Protein 4MM2 (pdb70)

B-factor: mean 28.88, std 22.73, range [7.15, 200.65]

Sequence (790 aa):
NGPSSSDMEYYYKSLYPFKHIFNWLNHSPKPSRDMINREFAMAFRSGAYKRYNSFNSVQDFKAQIEKANPDRFEIGAIYNKPPRERDTLLKSELKALEKELVFDIDMDDYDAFRTCCSGAQVCSKCWKFISLAMKITNTALREDFGYKDFIWVFSGRRGAHCWVSDKRARALTDVVQRRNVLDYVNVIRDRNTDKRLALKRPYHPHLARSLEQLKPFFVSSIMLEEQNPWEDDQHAIQTLLPALYDKQLIDSLKKYWLDNPRRSSKEKWNDIDQIATSLFKGPKQDSHIIKLRECKEDLVLMTLYPKLDDVEVVTKQTIHLLKKAPFCIHPATGNVCVPIDESFAPEKAPKLIDLQTEMEKNNDVSSLTALQPFINQFQAYVSSLLKNELGSVKREREDDDEPSSSDMEYYYKSSLYPFKHIFNWLNHSPKPSRRDMINREFAMAFRSGAYKRYNSFNSVQDFKAQIEKANPDRFEIGAIYNKPPRERDTLLKSELKALEKELVFDIDMDDYDAFRTCCSGAQVCSKCWKFISLAMKITNTALREDFGYKDFIWVFSGRRGAHCWVSSDKRARALTDVQRRNVLDYVNVIRDRNTDKRLALKRPYHPHLARSLEQLKPFFVSIMLEEQNPWEDDQHAIQTLLPALYDKQLIDSLKKYWLDNPRRSSKEKWNDIDQIATSLFKGPKQDSHIIKLRECKEDLVLMTLYPKLDVEVTKQTIHLLKAPFCIHPATGNVCVPIDESFAPEKAPKLIDLQTEMEKNNDVSLTALQPFINQFQAYVSSLLKNELGSVKREREDDDE

Structure (mmCIF, N/CA/C/O backbone):
data_4MM2
#
_entry.id   4MM2
#
_cell.length_a   48.370
_cell.length_b   196.040
_cell.length_c   53.960
_cell.angle_alpha   90.00
_cell.angle_beta   114.72
_cell.angle_gamma   90.00
#
_symmetry.space_group_name_H-M   'P 1 21 1'
#
loop_
_entity.id
_entity.type
_entity.pdbx_description
1 polymer 'DNA primase small subunit'
2 non-polymer 'CADMIUM ION'
3 non-polymer 'CITRIC ACID'
4 water water
#
loop_
_atom_site.group_PDB
_atom_site.id
_atom_site.type_symbol
_atom_site.label_atom_id
_atom_site.label_alt_id
_atom_site.label_comp_id
_atom_site.label_asym_id
_atom_site.label_entity_id
_atom_site.label_seq_id
_atom_site.pdbx_PDB_ins_code
_atom_site.Cartn_x
_atom_site.Cartn_y
_atom_site.Cartn_z
_atom_site.occupancy
_atom_site.B_iso_or_equiv
_atom_site.auth_seq_id
_atom_site.auth_comp_id
_atom_site.auth_asym_id
_atom_site.auth_atom_id
_atom_site.pdbx_PDB_model_num
ATOM 1 N N . ASN A 1 13 ? -28.628 -64.823 -7.521 1.00 51.68 8 ASN A N 1
ATOM 2 C CA . ASN A 1 13 ? -29.222 -63.504 -7.849 1.00 62.81 8 ASN A CA 1
ATOM 3 C C . ASN A 1 13 ? -28.832 -62.500 -6.771 1.00 67.43 8 ASN A C 1
ATOM 4 O O . ASN A 1 13 ? -29.254 -62.642 -5.621 1.00 74.18 8 ASN A O 1
ATOM 9 N N . GLY A 1 14 ? -28.028 -61.499 -7.145 1.00 74.50 9 GLY A N 1
ATOM 10 C CA . GLY A 1 14 ? -27.489 -60.505 -6.202 1.00 65.88 9 GLY A CA 1
ATOM 11 C C . GLY A 1 14 ? -28.392 -59.302 -5.960 1.00 67.18 9 GLY A C 1
ATOM 12 O O . GLY A 1 14 ? -29.283 -59.026 -6.776 1.00 75.71 9 GLY A O 1
ATOM 13 N N . PRO A 1 15 ? -28.188 -58.584 -4.831 1.00 44.49 10 PRO A N 1
ATOM 14 C CA . PRO A 1 15 ? -29.046 -57.405 -4.646 1.00 38.75 10 PRO A CA 1
ATOM 15 C C . PRO A 1 15 ? -28.700 -56.290 -5.618 1.00 38.68 10 PRO A C 1
ATOM 16 O O . PRO A 1 15 ? -27.581 -56.214 -6.109 1.00 48.70 10 PRO A O 1
ATOM 20 N N . SER A 1 16 ? -29.660 -55.424 -5.883 1.00 35.77 11 SER A N 1
ATOM 21 C CA . SER A 1 16 ? -29.528 -54.514 -6.997 1.00 39.17 11 SER A CA 1
ATOM 22 C C . SER A 1 16 ? -28.447 -53.465 -6.764 1.00 35.92 11 SER A C 1
ATOM 23 O O . SER A 1 16 ? -28.035 -53.200 -5.630 1.00 32.53 11 SER A O 1
ATOM 26 N N . SER A 1 17 ? -27.986 -52.879 -7.859 1.00 39.71 12 SER A N 1
ATOM 27 C CA . SER A 1 17 ? -27.013 -51.807 -7.797 1.00 43.79 12 SER A CA 1
ATOM 28 C C . SER A 1 17 ? -27.504 -50.656 -6.914 1.00 30.90 12 SER A C 1
ATOM 29 O O . SER A 1 17 ? -26.708 -49.910 -6.354 1.00 28.56 12 SER A O 1
ATOM 32 N N . SER A 1 18 ? -28.818 -50.498 -6.806 1.00 22.46 13 SER A N 1
ATOM 33 C CA . SER A 1 18 ? -29.357 -49.368 -6.105 1.00 20.28 13 SER A CA 1
ATOM 34 C C . SER A 1 18 ? -29.393 -49.697 -4.628 1.00 19.55 13 SER A C 1
ATOM 35 O O . SER A 1 18 ? -29.196 -48.833 -3.810 1.00 19.98 13 SER A O 1
ATOM 38 N N . ASP A 1 19 ? -29.667 -50.950 -4.291 1.00 25.53 14 ASP A N 1
ATOM 39 C CA . ASP A 1 19 ? -29.645 -51.344 -2.891 1.00 21.55 14 ASP A CA 1
ATOM 40 C C . ASP A 1 19 ? -28.221 -51.204 -2.377 1.00 18.77 14 ASP A C 1
ATOM 41 O O . ASP A 1 19 ? -28.012 -50.675 -1.301 1.00 19.42 14 ASP A O 1
ATOM 46 N N . MET A 1 20 ? -27.254 -51.652 -3.157 1.00 18.68 15 MET A N 1
ATOM 47 C CA . MET A 1 20 ? -25.834 -51.543 -2.767 1.00 17.85 15 MET A CA 1
ATOM 48 C C . MET A 1 20 ? -25.428 -50.077 -2.623 1.00 21.66 15 MET A C 1
ATOM 49 O O . MET A 1 20 ? -24.837 -49.696 -1.613 1.00 19.44 15 MET A O 1
ATOM 54 N N . GLU A 1 21 ? -25.775 -49.250 -3.606 1.00 21.94 16 GLU A N 1
ATOM 55 C CA . GLU A 1 21 ? -25.443 -47.811 -3.552 1.00 26.73 16 GLU A CA 1
ATOM 56 C C . GLU A 1 21 ? -25.983 -47.169 -2.273 1.00 23.53 16 GLU A C 1
ATOM 57 O O . GLU A 1 21 ? -25.289 -46.426 -1.591 1.00 29.38 16 GLU A O 1
ATOM 63 N N . TYR A 1 22 ? -27.223 -47.489 -1.940 1.00 20.01 17 TYR A N 1
ATOM 64 C CA . TYR A 1 22 ? -27.874 -46.906 -0.796 1.00 22.90 17 TYR A CA 1
ATOM 65 C C . TYR A 1 22 ? -27.319 -47.439 0.531 1.00 18.38 17 TYR A C 1
ATOM 66 O O . TYR A 1 22 ? -27.284 -46.706 1.530 1.00 18.31 17 TYR A O 1
ATOM 75 N N . TYR A 1 23 ? -26.909 -48.708 0.554 1.00 16.22 18 TYR A N 1
ATOM 76 C CA . TYR A 1 23 ? -26.168 -49.248 1.694 1.00 16.34 18 TYR A CA 1
ATOM 77 C C . TYR A 1 23 ? -24.901 -48.440 1.927 1.00 15.96 18 TYR A C 1
ATOM 78 O O . TYR A 1 23 ? -24.640 -48.032 3.022 1.00 15.11 18 TYR A O 1
ATOM 87 N N . TYR A 1 24 ? -24.107 -48.213 0.894 1.00 15.05 19 TYR A N 1
ATOM 88 C CA . TYR A 1 24 ? -22.891 -47.415 1.072 1.00 16.23 19 TYR A CA 1
ATOM 89 C C . TYR A 1 24 ? -23.199 -45.976 1.544 1.00 16.16 19 TYR A C 1
ATOM 90 O O . TYR A 1 24 ? -22.577 -45.461 2.502 1.00 16.25 19 TYR A O 1
ATOM 99 N N . LYS A 1 25 ? -24.176 -45.341 0.907 1.00 20.21 20 LYS A N 1
ATOM 100 C CA . LYS A 1 25 ? -24.531 -43.956 1.242 1.00 16.30 20 LYS A CA 1
ATOM 101 C C . LYS A 1 25 ? -25.041 -43.789 2.676 1.00 18.37 20 LYS A C 1
ATOM 102 O O . LYS A 1 25 ? -24.803 -42.742 3.293 1.00 20.70 20 LYS A O 1
ATOM 108 N N . SER A 1 26 ? -25.746 -44.798 3.194 1.00 16.28 21 SER A N 1
ATOM 109 C CA . SER A 1 26 ? -26.498 -44.678 4.449 1.00 13.53 21 SER A CA 1
ATOM 110 C C . SER A 1 26 ? -26.010 -45.426 5.681 1.00 14.36 21 SER A C 1
ATOM 111 O O . SER A 1 26 ? -26.168 -44.922 6.789 1.00 16.69 21 SER A O 1
ATOM 114 N N . LEU A 1 27 ? -25.486 -46.643 5.520 1.00 13.37 22 LEU A N 1
ATOM 115 C CA . LEU A 1 27 ? -25.171 -47.509 6.654 1.00 15.86 22 LEU A CA 1
ATOM 116 C C . LEU A 1 27 ? -23.713 -47.974 6.803 1.00 12.41 22 LEU A C 1
ATOM 117 O O . LEU A 1 27 ? -23.273 -48.189 7.918 1.00 11.36 22 LEU A O 1
ATOM 122 N N . TYR A 1 28 ? -22.988 -48.138 5.715 1.00 12.10 23 TYR A N 1
ATOM 123 C CA . TYR A 1 28 ? -21.604 -48.665 5.810 1.00 12.76 23 TYR A CA 1
ATOM 124 C C . TYR A 1 28 ? -20.773 -47.755 6.758 1.00 12.77 23 TYR A C 1
ATOM 125 O O . TYR A 1 28 ? -20.761 -46.537 6.578 1.00 13.85 23 TYR A O 1
ATOM 134 N N . PRO A 1 29 ? -20.134 -48.326 7.814 1.00 11.41 24 PRO A N 1
ATOM 135 C CA . PRO A 1 29 ? -19.494 -47.435 8.766 1.00 13.87 24 PRO A CA 1
ATOM 136 C C . PRO A 1 29 ? -18.077 -46.979 8.307 1.00 15.78 24 PRO A C 1
ATOM 137 O O . PRO A 1 29 ? -17.049 -47.441 8.816 1.00 16.42 24 PRO A O 1
ATOM 141 N N . PHE A 1 30 ? -18.036 -46.069 7.335 1.00 14.96 25 PHE A N 1
ATOM 142 C CA . PHE A 1 30 ? -16.778 -45.622 6.740 1.00 17.07 25 PHE A CA 1
ATOM 143 C C . PHE A 1 30 ? -15.800 -45.009 7.737 1.00 17.90 25 PHE A C 1
ATOM 144 O O . PHE A 1 30 ? -14.597 -45.315 7.699 1.00 11.45 25 PHE A O 1
ATOM 152 N N . LYS A 1 31 ? -16.320 -44.147 8.614 1.00 17.18 26 LYS A N 1
ATOM 153 C CA . LYS A 1 31 ? -15.512 -43.527 9.670 1.00 14.48 26 LYS A CA 1
ATOM 154 C C . LYS A 1 31 ? -14.817 -44.574 10.556 1.00 16.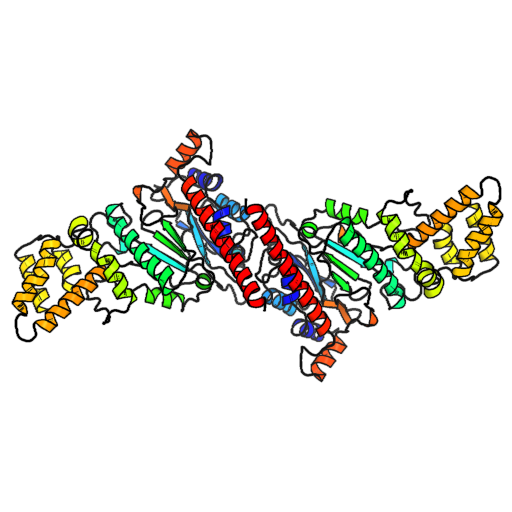44 26 LYS A C 1
ATOM 155 O O . LYS A 1 31 ? -13.616 -44.520 10.765 1.00 12.77 26 LYS A O 1
ATOM 161 N N . HIS A 1 32 ? -15.575 -45.523 11.091 1.00 15.26 27 HIS A N 1
ATOM 162 C CA . HIS A 1 32 ? -15.011 -46.469 12.040 1.00 14.99 27 HIS A CA 1
ATOM 163 C C . HIS A 1 32 ? -14.029 -47.421 11.386 1.00 12.96 27 HIS A C 1
ATOM 164 O O . HIS A 1 32 ? -13.012 -47.733 11.993 1.00 10.40 27 HIS A O 1
ATOM 171 N N . ILE A 1 33 ? -14.292 -47.825 10.132 1.00 12.81 28 ILE A N 1
ATOM 172 C CA . ILE A 1 33 ? -13.382 -48.688 9.384 1.00 15.01 28 ILE A CA 1
ATOM 173 C C . ILE A 1 33 ? -12.103 -47.917 9.041 1.00 11.01 28 ILE A C 1
ATOM 174 O O . ILE A 1 33 ? -10.995 -48.434 9.207 1.00 9.58 28 ILE A O 1
ATOM 179 N N . PHE A 1 34 ? -12.258 -46.683 8.569 1.00 10.91 29 PHE A N 1
ATOM 180 C CA . PHE A 1 34 ? -11.108 -45.820 8.298 1.00 10.58 29 PHE A CA 1
ATOM 181 C C . PHE A 1 34 ? -10.201 -45.717 9.537 1.00 14.45 29 PHE A C 1
ATOM 182 O O . PHE A 1 34 ? -8.992 -45.975 9.438 1.00 14.54 29 PHE A O 1
ATOM 190 N N . ASN A 1 35 ? -10.791 -45.337 10.673 1.00 9.99 30 ASN A N 1
ATOM 191 C CA . ASN A 1 35 ? -10.077 -45.188 11.942 1.00 14.71 30 ASN A CA 1
ATOM 192 C C . ASN A 1 35 ? -9.402 -46.483 12.436 1.00 10.91 30 ASN A C 1
ATOM 193 O O . ASN A 1 35 ? -8.289 -46.467 12.935 1.00 11.26 30 ASN A O 1
ATOM 198 N N . TRP A 1 36 ? -10.104 -47.600 12.266 1.00 10.02 31 TRP A N 1
ATOM 199 C CA . TRP A 1 36 ? -9.602 -48.923 12.543 1.00 12.16 31 TRP A CA 1
ATOM 200 C C . TRP A 1 36 ? -8.333 -49.212 11.767 1.00 8.36 31 TRP A C 1
ATOM 201 O O . TRP A 1 36 ? -7.370 -49.779 12.291 1.00 9.91 31 TRP A O 1
ATOM 212 N N . LEU A 1 37 ? -8.319 -48.839 10.488 1.00 11.65 32 LEU A N 1
ATOM 213 C CA . LEU A 1 37 ? -7.198 -49.135 9.646 1.00 12.13 32 LEU A CA 1
ATOM 214 C C . LEU A 1 37 ? -6.079 -48.085 9.717 1.00 12.46 32 LEU A C 1
ATOM 215 O O . LEU A 1 37 ? -4.909 -48.416 9.551 1.00 11.87 32 LEU A O 1
ATOM 220 N N . ASN A 1 38 ? -6.460 -46.837 9.963 1.00 13.44 33 ASN A N 1
ATOM 221 C CA . ASN A 1 38 ? -5.525 -45.723 10.101 1.00 10.18 33 ASN A CA 1
ATOM 222 C C . ASN A 1 38 ? -4.826 -45.685 11.470 1.00 11.84 33 ASN A C 1
ATOM 223 O O . ASN A 1 38 ? -3.725 -45.104 11.600 1.00 13.43 33 ASN A O 1
ATOM 228 N N . HIS A 1 39 ? -5.474 -46.279 12.480 1.00 11.96 34 HIS A N 1
ATOM 229 C CA . HIS A 1 39 ? -4.996 -46.297 13.879 1.00 14.84 34 HIS A CA 1
ATOM 230 C C . HIS A 1 39 ? -4.959 -44.922 14.546 1.00 20.97 34 HIS A C 1
ATOM 231 O O . HIS A 1 39 ? -4.291 -44.740 15.567 1.00 18.13 34 HIS A O 1
ATOM 238 N N . SER A 1 40 ? -5.729 -43.987 13.991 1.00 16.44 35 SER A N 1
ATOM 239 C CA . SER A 1 40 ? -5.825 -42.617 14.457 1.00 16.36 35 SER A CA 1
ATOM 240 C C . SER A 1 40 ? -6.972 -41.937 13.684 1.00 19.48 35 SER A C 1
ATOM 241 O O . SER A 1 40 ? -7.291 -42.364 12.561 1.00 17.61 35 SER A O 1
ATOM 244 N N . PRO A 1 41 ? -7.575 -40.869 14.252 1.00 15.57 36 PRO A N 1
ATOM 245 C CA . PRO A 1 41 ? -8.571 -40.084 13.526 1.00 19.27 36 PRO A CA 1
ATOM 246 C C . PRO A 1 41 ? -7.960 -39.214 12.441 1.00 19.93 36 PRO A C 1
ATOM 247 O O . PRO A 1 41 ? -8.651 -38.818 11.493 1.00 18.67 36 PRO A O 1
ATOM 251 N N . LYS A 1 42 ? -6.679 -38.891 12.605 1.00 17.61 37 LYS A N 1
ATOM 252 C CA . LYS A 1 42 ? -5.979 -38.018 11.697 1.00 16.48 37 LYS A CA 1
ATOM 253 C C . LYS A 1 42 ? -5.322 -38.819 10.583 1.00 13.04 37 LYS A C 1
ATOM 254 O O . LYS A 1 42 ? -4.438 -39.619 10.835 1.00 14.78 37 LYS A O 1
ATOM 260 N N . PRO A 1 43 ? -5.716 -38.573 9.329 1.00 13.68 38 PRO A N 1
ATOM 261 C CA . PRO A 1 43 ? -5.147 -39.411 8.311 1.00 12.17 38 PRO A CA 1
ATOM 262 C C . PRO A 1 43 ? -3.623 -39.515 8.272 1.00 12.73 38 PRO A C 1
ATOM 263 O O . PRO A 1 43 ? -2.911 -38.489 8.246 1.00 13.46 38 PRO A O 1
ATOM 267 N N . SER A 1 44 ? -3.159 -40.766 8.246 1.00 15.85 39 SER A N 1
ATOM 268 C CA . SER A 1 44 ? -1.739 -41.109 8.216 1.00 14.92 39 SER A CA 1
ATOM 269 C C . SER A 1 44 ? -1.445 -42.074 7.077 1.00 17.56 39 SER A C 1
ATOM 270 O O . SER A 1 44 ? -2.362 -42.548 6.377 1.00 14.14 39 SER A O 1
ATOM 273 N N . ARG A 1 45 ? -0.167 -42.425 6.957 1.00 14.70 40 ARG A N 1
ATOM 274 C CA . ARG A 1 45 ? 0.273 -43.443 6.053 1.00 15.57 40 ARG A CA 1
ATOM 275 C C . ARG A 1 45 ? -0.550 -44.749 6.164 1.00 11.65 40 ARG A C 1
ATOM 276 O O . ARG A 1 45 ? -0.814 -45.398 5.177 1.00 15.56 40 ARG A O 1
ATOM 284 N N . ASP A 1 46 ? -0.964 -45.110 7.356 1.00 10.75 41 ASP A N 1
ATOM 285 C CA . ASP A 1 46 ? -1.710 -46.340 7.570 1.00 11.04 41 ASP A CA 1
ATOM 286 C C . ASP A 1 46 ? -2.993 -46.473 6.753 1.00 9.85 41 ASP A C 1
ATOM 287 O O . ASP A 1 46 ? -3.423 -47.603 6.469 1.00 11.64 41 ASP A O 1
ATOM 292 N N . MET A 1 47 ? -3.616 -45.344 6.373 1.00 12.04 42 MET A N 1
ATOM 293 C CA . MET A 1 47 ? -4.677 -45.369 5.332 1.00 13.22 42 MET A CA 1
ATOM 294 C C . MET A 1 47 ? -4.270 -44.808 3.983 1.00 13.45 42 MET A C 1
ATOM 295 O O . MET A 1 47 ? -4.623 -45.347 2.926 1.00 13.33 42 MET A O 1
ATOM 300 N N . ILE A 1 48 ? -3.527 -43.704 3.987 1.00 12.56 43 ILE A N 1
ATOM 301 C CA . ILE A 1 48 ? -3.164 -43.089 2.711 1.00 13.26 43 ILE A CA 1
ATOM 302 C C . ILE A 1 48 ? -2.338 -44.031 1.847 1.00 12.88 43 ILE A C 1
ATOM 303 O O . ILE A 1 48 ? -2.482 -44.014 0.608 1.00 11.47 43 ILE A O 1
ATOM 308 N N . ASN A 1 49 ? -1.487 -44.867 2.449 1.00 14.02 44 ASN A N 1
ATOM 309 C CA . ASN A 1 49 ? -0.684 -45.834 1.671 1.00 15.01 44 ASN A CA 1
ATOM 310 C C . ASN A 1 49 ? -1.250 -47.255 1.664 1.00 17.72 44 ASN A C 1
ATOM 311 O O . ASN A 1 49 ? -0.538 -48.210 1.332 1.00 16.64 44 ASN A O 1
ATOM 316 N N . ARG A 1 50 ? -2.530 -47.413 2.001 1.00 17.91 45 ARG A N 1
ATOM 317 C CA . ARG A 1 50 ? -3.085 -48.753 2.087 1.00 15.23 45 ARG A CA 1
ATOM 318 C C . ARG A 1 50 ? -3.842 -49.162 0.834 1.00 15.22 45 ARG A C 1
ATOM 319 O O . ARG A 1 50 ? -4.679 -48.421 0.345 1.00 13.55 45 ARG A O 1
ATOM 327 N N . GLU A 1 51 ? -3.579 -50.368 0.353 1.00 14.38 46 GLU A N 1
ATOM 328 C CA . GLU A 1 51 ? -4.256 -50.852 -0.825 1.00 15.85 46 GLU A CA 1
ATOM 329 C C . GLU A 1 51 ? -5.666 -51.296 -0.435 1.00 15.23 46 GLU A C 1
ATOM 330 O O . GLU A 1 51 ? -5.882 -51.896 0.635 1.00 16.81 46 GLU A O 1
ATOM 336 N N . PHE A 1 52 ? -6.618 -50.942 -1.283 1.00 16.98 47 PHE A N 1
ATOM 337 C CA . PHE A 1 52 ? -7.910 -51.585 -1.305 1.00 15.05 47 PHE A CA 1
ATOM 338 C C . PHE A 1 52 ? -8.109 -52.110 -2.711 1.00 14.62 47 PHE A C 1
ATOM 339 O O . PHE A 1 52 ? -7.673 -51.484 -3.683 1.00 23.26 47 PHE A O 1
ATOM 347 N N . ALA A 1 53 ? -8.769 -53.262 -2.782 1.00 15.69 48 ALA A N 1
ATOM 348 C CA . ALA A 1 53 ? -9.219 -53.841 -4.029 1.00 16.60 48 ALA A CA 1
ATOM 349 C C . ALA A 1 53 ? -10.749 -53.831 -4.049 1.00 16.79 48 ALA A C 1
ATOM 350 O O . ALA A 1 53 ? -11.398 -53.932 -3.015 1.00 16.21 48 ALA A O 1
ATOM 352 N N . MET A 1 54 ? -11.315 -53.677 -5.241 1.00 12.86 49 MET A N 1
ATOM 353 C CA . MET A 1 54 ? -12.773 -53.642 -5.422 1.00 18.91 49 MET A CA 1
ATOM 354 C C . MET A 1 54 ? -13.180 -54.694 -6.455 1.00 20.68 49 MET A C 1
ATOM 355 O O . MET A 1 54 ? -12.527 -54.834 -7.495 1.00 18.47 49 MET A O 1
ATOM 360 N N . ALA A 1 55 ? -14.249 -55.423 -6.157 1.00 18.29 50 ALA A N 1
ATOM 361 C CA . ALA A 1 55 ? -14.793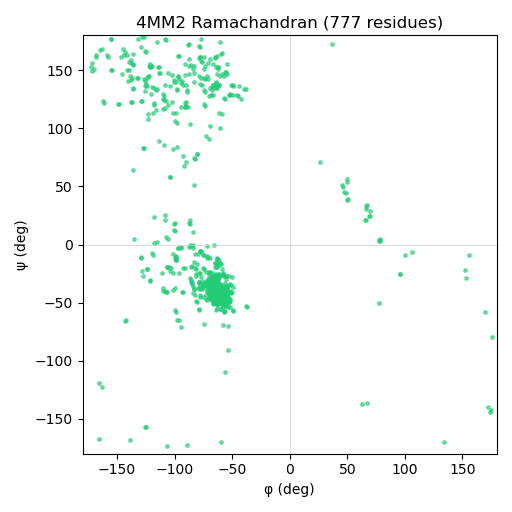 -56.445 -7.034 1.00 24.93 50 ALA A CA 1
ATOM 362 C C . ALA A 1 55 ? -16.197 -56.042 -7.489 1.00 26.22 50 ALA A C 1
ATOM 363 O O . ALA A 1 55 ? -17.027 -55.644 -6.668 1.00 17.77 50 ALA A O 1
ATOM 365 N N . PHE A 1 56 ? -16.463 -56.177 -8.785 1.00 24.00 51 PHE A N 1
ATOM 366 C CA . PHE A 1 56 ? -17.709 -55.690 -9.379 1.00 21.71 51 PHE A CA 1
ATOM 367 C C . PHE A 1 56 ? -18.612 -56.797 -9.922 1.00 21.98 51 PHE A C 1
ATOM 368 O O . PHE A 1 56 ? -18.139 -57.872 -10.296 1.00 22.06 51 PHE A O 1
ATOM 376 N N . ARG A 1 57 ? -19.916 -56.506 -9.928 1.00 30.64 52 ARG A N 1
ATOM 377 C CA . ARG A 1 57 ? -20.963 -57.385 -10.475 1.00 35.43 52 ARG A CA 1
ATOM 378 C C . ARG A 1 57 ? -20.830 -57.402 -11.990 1.00 46.73 52 ARG A C 1
ATOM 379 O O . ARG A 1 57 ? -21.440 -56.593 -12.686 1.00 64.44 52 ARG A O 1
ATOM 387 N N . SER A 1 58 ? -20.054 -58.358 -12.483 1.00 44.47 53 SER A N 1
ATOM 388 C CA . SER A 1 58 ? -19.550 -58.403 -13.867 1.00 40.39 53 SER A CA 1
ATOM 389 C C . SER A 1 58 ? -18.238 -59.177 -13.862 1.00 36.35 53 SER A C 1
ATOM 390 O O . SER A 1 58 ? -17.823 -59.697 -14.888 1.00 44.04 53 SER A O 1
ATOM 393 N N . GLY A 1 59 ? -17.590 -59.257 -12.703 1.00 29.45 54 GLY A N 1
ATOM 394 C CA . GLY A 1 59 ? -16.385 -60.062 -12.549 1.00 31.29 54 GLY A CA 1
ATOM 395 C C . GLY A 1 59 ? -15.129 -59.226 -12.616 1.00 26.78 54 GLY A C 1
ATOM 396 O O . GLY A 1 59 ? -14.035 -59.720 -12.332 1.00 32.59 54 GLY A O 1
ATOM 397 N N . ALA A 1 60 ? -15.270 -57.954 -12.980 1.00 32.83 55 ALA A N 1
ATOM 398 C CA . ALA A 1 60 ? -14.124 -57.051 -12.997 1.00 26.48 55 ALA A CA 1
ATOM 399 C C . ALA A 1 60 ? -13.559 -56.906 -11.587 1.00 25.16 55 ALA A C 1
ATOM 400 O O . ALA A 1 60 ? -14.279 -57.046 -10.595 1.00 24.70 55 ALA A O 1
ATOM 402 N N . TYR A 1 61 ? -12.262 -56.614 -11.533 1.00 23.44 56 TYR A N 1
ATOM 403 C CA . TYR A 1 61 ? -11.488 -56.612 -10.308 1.00 23.11 56 TYR A CA 1
ATOM 404 C C . TYR A 1 61 ? -10.374 -55.580 -10.404 1.00 21.47 56 TYR A C 1
ATOM 405 O O . TYR A 1 61 ? -9.524 -55.683 -11.282 1.00 36.87 56 TYR A O 1
ATOM 414 N N . LYS A 1 62 ? -10.371 -54.615 -9.496 1.00 18.62 57 LYS A N 1
ATOM 415 C CA . LYS A 1 62 ? -9.524 -53.435 -9.579 1.00 21.76 57 LYS A CA 1
ATOM 416 C C . LYS A 1 62 ? -8.659 -53.328 -8.332 1.00 21.09 57 LYS A C 1
ATOM 417 O O . LYS A 1 62 ? -9.186 -53.037 -7.271 1.00 16.30 57 LYS A O 1
ATOM 423 N N . ARG A 1 63 ? -7.355 -53.582 -8.462 1.00 21.55 58 ARG A N 1
ATOM 424 C CA . ARG A 1 63 ? -6.388 -53.441 -7.358 1.00 18.61 58 ARG A CA 1
ATOM 425 C C . ARG A 1 63 ? -5.814 -52.035 -7.256 1.00 17.65 58 ARG A C 1
ATOM 426 O O . ARG A 1 63 ? -6.039 -51.182 -8.104 1.00 18.90 58 ARG A O 1
ATOM 434 N N . TYR A 1 64 ? -5.078 -51.788 -6.183 1.00 20.23 59 TYR A N 1
ATOM 435 C CA . TYR A 1 64 ? -4.253 -50.600 -6.091 1.00 21.03 59 TYR A CA 1
ATOM 436 C C . TYR A 1 64 ? -5.049 -49.303 -6.029 1.00 21.41 59 TYR A C 1
ATOM 437 O O . TYR A 1 64 ? -4.594 -48.246 -6.509 1.00 20.96 59 TYR A O 1
ATOM 446 N N . ASN A 1 65 ? -6.222 -49.377 -5.390 1.00 15.98 60 ASN A N 1
ATOM 447 C CA . ASN A 1 65 ? -6.965 -48.192 -5.033 1.00 16.76 60 ASN A CA 1
ATOM 448 C C . ASN A 1 65 ? -6.442 -47.767 -3.685 1.00 15.20 60 ASN A C 1
ATOM 449 O O . ASN A 1 65 ? -5.935 -48.596 -2.944 1.00 15.30 60 ASN A O 1
ATOM 454 N N . SER A 1 66 ? -6.539 -46.484 -3.373 1.00 18.19 61 SER A N 1
ATOM 455 C CA . SER A 1 66 ? -6.213 -46.026 -2.013 1.00 13.41 61 SER A CA 1
ATOM 456 C C . SER A 1 66 ? -6.954 -44.736 -1.699 1.00 16.27 61 SER A C 1
ATOM 457 O O . SER A 1 66 ? -7.272 -43.961 -2.600 1.00 20.52 61 SER A O 1
ATOM 460 N N . PHE A 1 67 ? -7.263 -44.544 -0.414 1.00 15.35 62 PHE A N 1
ATOM 461 C CA . PHE A 1 67 ? -8.135 -43.448 0.027 1.00 16.50 62 PHE A CA 1
ATOM 462 C C . PHE A 1 67 ? -7.438 -42.604 1.094 1.00 19.55 62 PHE A C 1
ATOM 463 O O . PHE A 1 67 ? -6.780 -43.159 1.984 1.00 18.62 62 PHE A O 1
ATOM 471 N N . ASN A 1 68 ? -7.633 -41.282 1.020 1.00 22.07 63 ASN A N 1
ATOM 472 C CA . ASN A 1 68 ? -6.929 -40.288 1.855 1.00 18.69 63 ASN A CA 1
ATOM 473 C C . ASN A 1 68 ? -7.600 -39.904 3.164 1.00 18.98 63 ASN A C 1
ATOM 474 O O . ASN A 1 68 ? -6.963 -39.354 4.045 1.00 15.58 63 ASN A O 1
ATOM 479 N N . SER A 1 69 ? -8.900 -40.148 3.261 1.00 17.26 64 SER A N 1
ATOM 480 C CA . SER A 1 69 ? -9.706 -39.627 4.362 1.00 14.88 64 SER A CA 1
ATOM 481 C C . SER A 1 69 ? -11.014 -40.371 4.396 1.00 15.13 64 SER A C 1
ATOM 482 O O . SER A 1 69 ? -11.340 -41.072 3.449 1.00 11.84 64 SER A O 1
ATOM 485 N N . VAL A 1 70 ? -11.772 -40.218 5.475 1.00 12.24 65 VAL A N 1
ATOM 486 C CA . VAL A 1 70 ? -13.106 -40.850 5.530 1.00 15.14 65 VAL A CA 1
ATOM 487 C C . VAL A 1 70 ? -13.956 -40.420 4.314 1.00 16.51 65 VAL A C 1
ATOM 488 O O . VAL A 1 70 ? -14.640 -41.231 3.681 1.00 11.99 65 VAL A O 1
ATOM 492 N N . GLN A 1 71 ? -13.881 -39.150 3.943 1.00 20.94 66 GLN A N 1
ATOM 493 C CA . GLN A 1 71 ? -14.763 -38.646 2.897 1.00 17.33 66 GLN A CA 1
ATOM 494 C C . GLN A 1 71 ? -14.329 -39.116 1.533 1.00 15.10 66 GLN A C 1
ATOM 495 O O . GLN A 1 71 ? -15.162 -39.408 0.685 1.00 17.12 66 GLN A O 1
ATOM 501 N N . ASP A 1 72 ? -13.021 -39.251 1.334 1.00 15.48 67 ASP A N 1
ATOM 502 C CA . ASP A 1 72 ? -12.481 -39.806 0.107 1.00 13.00 67 ASP A CA 1
ATOM 503 C C . ASP A 1 72 ? -12.834 -41.316 -0.045 1.00 12.00 67 ASP A C 1
ATOM 504 O O . ASP A 1 72 ? -13.158 -41.802 -1.122 1.00 11.21 67 ASP A O 1
ATOM 509 N N . PHE A 1 73 ? -12.706 -42.037 1.054 1.00 8.63 68 PHE A N 1
ATOM 510 C CA . PHE A 1 73 ? -13.057 -43.453 1.159 1.00 11.37 68 PHE A CA 1
ATOM 511 C C . PHE A 1 73 ? -14.510 -43.604 0.763 1.00 16.72 68 PHE A C 1
ATOM 512 O O . PHE A 1 73 ? -14.837 -44.325 -0.188 1.00 14.80 68 PHE A O 1
ATOM 520 N N . LYS A 1 74 ? -15.388 -42.893 1.461 1.00 19.54 69 LYS A N 1
ATOM 521 C CA . LYS A 1 74 ? -16.805 -43.008 1.193 1.00 18.24 69 LYS A CA 1
ATOM 522 C C . LYS A 1 74 ? -17.104 -42.680 -0.254 1.00 20.32 69 LYS A C 1
ATOM 523 O O . LYS A 1 74 ? -17.771 -43.459 -0.929 1.00 14.82 69 LYS A O 1
ATOM 529 N N . ALA A 1 75 ? -16.560 -41.561 -0.735 1.00 18.49 70 ALA A N 1
ATOM 530 C CA . ALA A 1 75 ? -16.844 -41.080 -2.081 1.00 23.19 70 ALA A CA 1
ATOM 531 C C . ALA A 1 75 ? -16.482 -42.104 -3.128 1.00 21.92 70 ALA A C 1
ATOM 532 O O . ALA A 1 75 ? -17.314 -42.428 -3.962 1.00 19.81 70 ALA A O 1
ATOM 534 N N . GLN A 1 76 ? -15.238 -42.596 -3.112 1.00 19.91 71 GLN A N 1
ATOM 535 C CA . GLN A 1 76 ? -14.791 -43.514 -4.147 1.00 17.61 71 GLN A CA 1
ATOM 536 C C . GLN A 1 76 ? -15.613 -44.805 -4.111 1.00 14.33 71 GLN A C 1
ATOM 537 O O . GLN A 1 76 ? -15.976 -45.329 -5.151 1.00 18.57 71 GLN A O 1
ATOM 543 N N . ILE A 1 77 ? -15.919 -45.314 -2.922 1.00 13.82 72 ILE A N 1
ATOM 544 C CA . ILE A 1 77 ? -16.716 -46.545 -2.819 1.00 14.66 72 ILE A CA 1
ATOM 545 C C . ILE A 1 77 ? -18.158 -46.331 -3.346 1.00 12.84 72 ILE A C 1
ATOM 546 O O . ILE A 1 77 ? -18.698 -47.184 -4.048 1.00 14.90 72 ILE A O 1
ATOM 551 N N . GLU A 1 78 ? -18.765 -45.209 -2.986 1.00 14.12 73 GLU A N 1
ATOM 552 C CA . GLU A 1 78 ? -20.092 -44.852 -3.465 1.00 18.37 73 GLU A CA 1
ATOM 553 C C . GLU A 1 78 ? -20.073 -44.778 -4.981 1.00 22.73 73 GLU A C 1
ATOM 554 O O . GLU A 1 78 ? -20.938 -45.328 -5.641 1.00 23.82 73 GLU A O 1
ATOM 560 N N . LYS A 1 79 ? -19.081 -44.078 -5.505 1.00 23.30 74 LYS A N 1
ATOM 561 C CA . LYS A 1 79 ? -18.965 -43.855 -6.947 1.00 23.70 74 LYS A CA 1
ATOM 562 C C . LYS A 1 79 ? -18.785 -45.164 -7.707 1.00 26.16 74 LYS A C 1
ATOM 563 O O . LYS A 1 79 ? -19.412 -45.371 -8.750 1.00 22.44 74 LYS A O 1
ATOM 569 N N . ALA A 1 80 ? -17.928 -46.042 -7.193 1.00 22.06 75 ALA A N 1
ATOM 570 C CA . ALA A 1 80 ? -17.637 -47.320 -7.843 1.00 18.27 75 ALA A CA 1
ATOM 571 C C . ALA A 1 80 ? -18.747 -48.335 -7.590 1.00 19.95 75 ALA A C 1
ATOM 572 O O . ALA A 1 80 ? -19.027 -49.178 -8.441 1.00 21.88 75 ALA A O 1
ATOM 574 N N . ASN A 1 81 ? -19.358 -48.260 -6.411 1.00 19.79 76 ASN A N 1
ATOM 575 C CA . ASN A 1 81 ? -20.442 -49.160 -6.033 1.00 21.48 76 ASN A CA 1
ATOM 576 C C . ASN A 1 81 ? -20.089 -50.626 -6.268 1.00 21.54 76 ASN A C 1
ATOM 577 O O . ASN A 1 81 ? -20.840 -51.356 -6.931 1.00 20.07 76 ASN A O 1
ATOM 582 N N . PRO A 1 82 ? -18.949 -51.080 -5.716 1.00 17.76 77 PRO A N 1
ATOM 583 C CA . PRO A 1 82 ? -18.586 -52.464 -5.934 1.00 19.99 77 PRO A CA 1
ATOM 584 C C . PRO A 1 82 ? -19.448 -53.421 -5.106 1.00 19.90 77 PRO A C 1
ATOM 585 O O . PRO A 1 82 ? -20.082 -53.017 -4.116 1.00 17.88 77 PRO A O 1
ATOM 589 N N . ASP A 1 83 ? -19.454 -54.687 -5.509 1.00 22.44 78 ASP A N 1
ATOM 590 C CA . ASP A 1 83 ? -20.099 -55.740 -4.731 1.00 20.24 78 ASP A CA 1
ATOM 591 C C . ASP A 1 83 ? -19.418 -55.972 -3.400 1.00 18.64 78 ASP A C 1
ATOM 592 O O . ASP A 1 83 ? -20.061 -56.314 -2.399 1.00 18.63 78 ASP A O 1
ATOM 597 N N . ARG A 1 84 ? -18.103 -55.812 -3.400 1.00 17.34 79 ARG A N 1
ATOM 598 C CA . ARG A 1 84 ? -17.313 -55.970 -2.173 1.00 16.88 79 ARG A CA 1
ATOM 599 C C . ARG A 1 84 ? -16.012 -55.227 -2.338 1.00 16.70 79 ARG A C 1
ATOM 600 O O . ARG A 1 84 ? -15.594 -54.929 -3.445 1.00 15.04 79 ARG A O 1
ATOM 608 N N . PHE A 1 85 ? -15.345 -54.933 -1.230 1.00 11.46 80 PHE A N 1
ATOM 609 C CA . PHE A 1 85 ? -13.976 -54.452 -1.353 1.00 14.68 80 PHE A CA 1
ATOM 610 C C . PHE A 1 85 ? -13.088 -55.105 -0.307 1.00 17.21 80 PHE A C 1
ATOM 611 O O . PHE A 1 85 ? -13.571 -55.625 0.722 1.00 18.12 80 PHE A O 1
ATOM 619 N N . GLU A 1 86 ? -11.804 -55.133 -0.628 1.00 12.09 81 GLU A N 1
ATOM 620 C CA . GLU A 1 86 ? -10.833 -55.918 0.092 1.00 15.77 81 GLU A CA 1
ATOM 621 C C . GLU A 1 86 ? -9.729 -55.008 0.552 1.00 13.85 81 GLU A C 1
ATOM 622 O O . GLU A 1 86 ? -9.341 -54.082 -0.124 1.00 12.40 81 GLU A O 1
ATOM 628 N N . ILE A 1 87 ? -9.300 -55.230 1.786 1.00 9.29 82 ILE A N 1
ATOM 629 C CA . ILE A 1 87 ? -8.228 -54.497 2.353 1.00 10.85 82 ILE A CA 1
ATOM 630 C C . ILE A 1 87 ? -6.858 -55.208 2.235 1.00 11.09 82 ILE A C 1
ATOM 631 O O . ILE A 1 87 ? -6.738 -56.400 2.505 1.00 12.56 82 ILE A O 1
ATOM 636 N N . GLY A 1 88 ? -5.827 -54.414 1.993 1.00 9.66 83 GLY A N 1
ATOM 637 C CA . GLY A 1 88 ? -4.486 -54.905 1.785 1.00 11.57 83 GLY A CA 1
ATOM 638 C C . GLY A 1 88 ? -3.489 -54.285 2.717 1.00 14.07 83 GLY A C 1
ATOM 639 O O . GLY A 1 88 ? -3.822 -53.847 3.832 1.00 13.91 83 GLY A O 1
ATOM 640 N N . ALA A 1 89 ? -2.242 -54.318 2.276 1.00 11.99 84 ALA A N 1
ATOM 641 C CA . ALA A 1 89 ? -1.122 -53.816 3.035 1.00 13.94 84 ALA A CA 1
ATOM 642 C C . ALA A 1 89 ? -1.021 -52.287 2.988 1.00 11.42 84 ALA A C 1
ATOM 643 O O . ALA A 1 89 ? -1.594 -51.619 2.096 1.00 14.90 84 ALA A O 1
ATOM 645 N N . ILE A 1 90 ? -0.281 -51.781 3.962 1.00 12.37 85 ILE A N 1
ATOM 646 C CA . ILE A 1 90 ? 0.217 -50.426 4.072 1.00 10.66 85 ILE A CA 1
ATOM 647 C C . ILE A 1 90 ? 1.598 -50.396 3.398 1.00 14.29 85 ILE A C 1
ATOM 648 O O . ILE A 1 90 ? 2.510 -51.159 3.753 1.00 13.46 85 ILE A O 1
ATOM 653 N N . TYR A 1 91 ? 1.712 -49.534 2.385 1.00 18.23 86 TYR A N 1
ATOM 654 C CA . TYR A 1 91 ? 2.866 -49.454 1.501 1.00 15.72 86 TYR A CA 1
ATOM 655 C C . TYR A 1 91 ? 3.683 -48.195 1.783 1.00 16.05 86 TYR A C 1
ATOM 656 O O . TYR A 1 91 ? 3.306 -47.365 2.610 1.00 15.02 86 TYR A O 1
ATOM 665 N N . ASN A 1 92 ? 4.808 -48.061 1.081 1.00 21.06 87 ASN A N 1
ATOM 666 C CA . ASN A 1 92 ? 5.719 -46.925 1.251 1.00 23.75 87 ASN A CA 1
ATOM 667 C C . ASN A 1 92 ? 5.276 -45.666 0.482 1.00 19.10 87 ASN A C 1
ATOM 668 O O . ASN A 1 92 ? 5.627 -44.539 0.878 1.00 24.77 87 ASN A O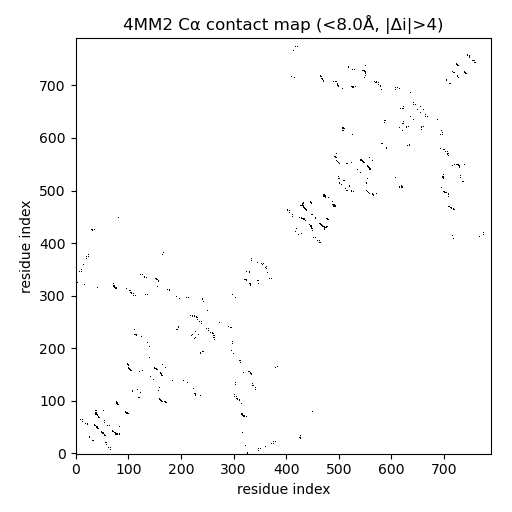 1
ATOM 673 N N . LYS A 1 93 ? 4.535 -45.857 -0.614 1.00 22.84 88 LYS A N 1
ATOM 674 C CA . LYS A 1 93 ? 3.855 -44.769 -1.318 1.00 21.01 88 LYS A CA 1
ATOM 675 C C . LYS A 1 93 ? 2.373 -45.134 -1.529 1.00 19.39 88 LYS A C 1
ATOM 676 O O . LYS A 1 93 ? 1.965 -46.283 -1.249 1.00 18.90 88 LYS A O 1
ATOM 682 N N . PRO A 1 94 ? 1.554 -44.160 -1.970 1.00 18.54 89 PRO A N 1
ATOM 683 C CA . PRO A 1 94 ? 0.145 -44.479 -2.182 1.00 19.89 89 PRO A CA 1
ATOM 684 C C . PRO A 1 94 ? -0.069 -45.477 -3.324 1.00 24.90 89 PRO A C 1
ATOM 685 O O . PRO A 1 94 ? 0.436 -45.272 -4.432 1.00 20.76 89 PRO A O 1
ATOM 689 N N . PRO A 1 95 ? -0.820 -46.562 -3.065 1.00 21.41 90 PRO A N 1
ATOM 690 C CA . PRO A 1 95 ? -1.066 -47.525 -4.129 1.00 20.61 90 PRO A CA 1
ATOM 691 C C . PRO A 1 95 ? -1.688 -46.949 -5.394 1.00 23.84 90 PRO A C 1
ATOM 692 O O . PRO A 1 95 ? -1.332 -47.389 -6.473 1.00 18.71 90 PRO A O 1
ATOM 696 N N . ARG A 1 96 ? -2.577 -45.962 -5.275 1.00 21.66 91 ARG A N 1
ATOM 697 C CA . ARG A 1 96 ? -3.174 -45.350 -6.462 1.00 24.17 91 ARG A CA 1
ATOM 698 C C . ARG A 1 96 ? -2.155 -44.615 -7.337 1.00 27.45 91 ARG A C 1
ATOM 699 O O . ARG A 1 96 ? -2.435 -44.352 -8.501 1.00 26.75 91 ARG A O 1
ATOM 707 N N . GLU A 1 97 ? -0.993 -44.273 -6.784 1.00 24.63 92 GLU A N 1
ATOM 708 C CA . GLU A 1 97 ? 0.093 -43.694 -7.590 1.00 26.14 92 GLU A CA 1
ATOM 709 C C . GLU A 1 97 ? 0.950 -44.724 -8.295 1.00 33.03 92 GLU A C 1
ATOM 710 O O . GLU A 1 97 ? 1.894 -44.366 -8.994 1.00 39.50 92 GLU A O 1
ATOM 716 N N . ARG A 1 98 ? 0.651 -46.002 -8.118 1.00 30.11 93 ARG A N 1
ATOM 717 C CA . ARG A 1 98 ? 1.285 -47.005 -8.952 1.00 37.67 93 ARG A CA 1
ATOM 718 C C . ARG A 1 98 ? 0.841 -46.600 -10.391 1.00 47.51 93 ARG A C 1
ATOM 719 O O . ARG A 1 98 ? 0.061 -45.659 -10.549 1.00 67.91 93 ARG A O 1
ATOM 727 N N . ASP A 1 99 ? 1.340 -47.243 -11.434 1.00 56.15 94 ASP A N 1
ATOM 728 C CA . ASP A 1 99 ? 1.239 -46.706 -12.788 1.00 62.05 94 ASP A CA 1
ATOM 729 C C . ASP A 1 99 ? 2.254 -45.588 -13.050 1.00 62.67 94 ASP A C 1
ATOM 730 O O . ASP A 1 99 ? 2.986 -45.651 -14.034 1.00 80.25 94 ASP A O 1
ATOM 735 N N . THR A 1 100 ? 2.356 -44.579 -12.182 1.00 64.66 95 THR A N 1
ATOM 736 C CA . THR A 1 100 ? 3.372 -43.524 -12.411 1.00 68.50 95 THR A CA 1
ATOM 737 C C . THR A 1 100 ? 4.211 -43.028 -11.201 1.00 64.91 95 THR A C 1
ATOM 738 O O . THR A 1 100 ? 4.114 -41.856 -10.827 1.00 56.41 95 THR A O 1
ATOM 742 N N . LEU A 1 101 ? 5.047 -43.868 -10.576 1.00 62.88 96 LEU A N 1
ATOM 743 C CA . LEU A 1 101 ? 5.077 -45.343 -10.700 1.00 59.75 96 LEU A CA 1
ATOM 744 C C . LEU A 1 101 ? 6.212 -46.049 -9.955 1.00 65.79 96 LEU A C 1
ATOM 745 O O . LEU A 1 101 ? 6.007 -46.543 -8.830 1.00 67.04 96 LEU A O 1
ATOM 750 N N . LEU A 1 102 ? 7.405 -46.035 -10.556 1.00 72.04 97 LEU A N 1
ATOM 751 C CA . LEU A 1 102 ? 8.517 -46.931 -10.186 1.00 75.31 97 LEU A CA 1
ATOM 752 C C . LEU A 1 102 ? 9.599 -46.120 -9.499 1.00 79.52 97 LEU A C 1
ATOM 753 O O . LEU A 1 102 ? 10.550 -45.673 -10.141 1.00 79.80 97 LEU A O 1
ATOM 758 N N . LYS A 1 103 ? 9.445 -45.935 -8.198 1.00 72.41 98 LYS A N 1
ATOM 759 C CA . LYS A 1 103 ? 10.547 -45.534 -7.319 1.00 78.04 98 LYS A CA 1
ATOM 760 C C . LYS A 1 103 ? 11.738 -46.500 -7.491 1.00 92.11 98 LYS A C 1
ATOM 761 O O . LYS A 1 103 ? 12.641 -46.253 -8.312 1.00 92.00 98 LYS A O 1
ATOM 767 N N . SER A 1 104 ? 11.759 -47.555 -6.671 1.00 107.25 99 SER A N 1
ATOM 768 C CA . SER A 1 104 ? 12.346 -48.828 -7.036 1.00 97.52 99 SER A CA 1
ATOM 769 C C . SER A 1 104 ? 11.034 -49.377 -7.480 1.00 99.42 99 SER A C 1
ATOM 770 O O . SER A 1 104 ? 10.752 -49.418 -8.667 1.00 112.60 99 SER A O 1
ATOM 773 N N . GLU A 1 105 ? 10.168 -49.636 -6.520 1.00 78.14 100 GLU A N 1
ATOM 774 C CA . GLU A 1 105 ? 8.774 -49.432 -6.795 1.00 66.81 100 GLU A CA 1
ATOM 775 C C . GLU A 1 105 ? 7.927 -49.355 -5.542 1.00 48.27 100 GLU A C 1
ATOM 776 O O . GLU A 1 105 ? 8.184 -48.500 -4.706 1.00 46.24 100 GLU A O 1
ATOM 782 N N . LEU A 1 106 ? 6.932 -50.221 -5.438 1.00 43.99 101 LEU A N 1
ATOM 783 C CA . LEU A 1 106 ? 5.933 -50.107 -4.440 1.00 34.05 101 LEU A CA 1
ATOM 784 C C . LEU A 1 106 ? 6.246 -51.186 -3.429 1.00 34.84 101 LEU A C 1
ATOM 785 O O . LEU A 1 106 ? 6.297 -52.369 -3.776 1.00 39.64 101 LEU A O 1
ATOM 790 N N . LYS A 1 107 ? 6.492 -50.786 -2.184 1.00 26.53 102 LYS A N 1
ATOM 791 C CA . LYS A 1 107 ? 6.939 -51.730 -1.145 1.00 28.57 102 LYS A CA 1
ATOM 792 C C . LYS A 1 107 ? 6.003 -51.805 0.042 1.00 20.50 102 LYS A C 1
ATOM 793 O O . LYS A 1 107 ? 5.641 -50.779 0.634 1.00 20.73 102 LYS A O 1
ATOM 799 N N . ALA A 1 108 ? 5.630 -53.031 0.401 1.00 21.43 103 ALA A N 1
ATOM 800 C CA . ALA A 1 108 ? 4.809 -53.282 1.580 1.00 20.31 103 ALA A CA 1
ATOM 801 C C . ALA A 1 108 ? 5.594 -53.125 2.887 1.00 24.13 103 ALA A C 1
ATOM 802 O O . ALA A 1 108 ? 6.712 -53.646 3.030 1.00 23.58 103 ALA A O 1
ATOM 804 N N . LEU A 1 109 ? 5.004 -52.401 3.834 1.00 13.73 104 LEU A N 1
ATOM 805 C CA . LEU A 1 109 ? 5.645 -52.101 5.111 1.00 18.46 104 LEU A CA 1
ATOM 806 C C . LEU A 1 109 ? 5.000 -52.835 6.255 1.00 15.79 104 LEU A C 1
ATOM 807 O O . LEU A 1 109 ? 5.684 -53.283 7.197 1.00 16.77 104 LEU A O 1
ATOM 812 N N . GLU A 1 110 ? 3.676 -52.924 6.242 1.00 14.12 105 GLU A N 1
ATOM 813 C CA . GLU A 1 110 ? 2.993 -53.548 7.356 1.00 15.67 105 GLU A CA 1
ATOM 814 C C . GLU A 1 110 ? 1.532 -53.818 7.038 1.00 15.52 105 GLU A C 1
ATOM 815 O O . GLU A 1 110 ? 0.981 -53.299 6.067 1.00 14.74 105 GLU A O 1
ATOM 821 N N . LYS A 1 111 ? 0.941 -54.708 7.822 1.00 14.05 106 LYS A N 1
ATOM 822 C CA . LYS A 1 111 ? -0.462 -55.039 7.681 1.00 14.23 106 LYS A CA 1
ATOM 823 C C . LYS A 1 111 ? -0.937 -55.888 8.831 1.00 19.46 106 LYS A C 1
ATOM 824 O O . LYS A 1 111 ? -0.177 -56.674 9.413 1.00 12.50 106 LYS A O 1
ATOM 830 N N . GLU A 1 112 ? -2.221 -55.745 9.141 1.00 17.76 107 GLU A N 1
ATOM 831 C CA . GLU A 1 112 ? -2.834 -56.590 10.135 1.00 15.18 107 GLU A CA 1
ATOM 832 C C . GLU A 1 112 ? -2.547 -58.071 9.839 1.00 11.68 107 GLU A C 1
ATOM 833 O O . GLU A 1 112 ? -2.543 -58.523 8.694 1.00 13.20 107 GLU A O 1
ATOM 839 N N . LEU A 1 113 ? -2.226 -58.788 10.893 1.00 12.23 108 LEU A N 1
ATOM 840 C CA . LEU A 1 113 ? -2.135 -60.244 10.886 1.00 11.31 108 LEU A CA 1
ATOM 841 C C . LEU A 1 113 ? -3.563 -60.809 10.842 1.00 13.21 108 LEU A C 1
ATOM 842 O O . LEU A 1 113 ? -4.366 -60.555 11.756 1.00 13.06 108 LEU A O 1
ATOM 847 N N . VAL A 1 114 ? -3.856 -61.556 9.780 1.00 13.01 109 VAL A N 1
ATOM 848 C CA . VAL A 1 114 ? -5.182 -62.157 9.541 1.00 12.82 109 VAL A CA 1
ATOM 849 C C . VAL A 1 114 ? -5.188 -63.688 9.450 1.00 13.12 109 VAL A C 1
ATOM 850 O O . VAL A 1 114 ? -4.194 -64.337 9.073 1.00 11.27 109 VAL A O 1
ATOM 854 N N . PHE A 1 115 ? -6.345 -64.241 9.790 1.00 17.63 110 PHE A N 1
ATOM 855 C CA . PHE A 1 115 ? -6.599 -65.675 9.805 1.00 13.86 110 PHE A CA 1
ATOM 856 C C . PHE A 1 115 ? -7.970 -65.833 9.180 1.00 18.16 110 PHE A C 1
ATOM 857 O O . PHE A 1 115 ? -8.850 -64.973 9.323 1.00 16.98 110 PHE A O 1
ATOM 865 N N . ASP A 1 116 ? -8.109 -66.900 8.415 1.00 17.75 111 ASP A N 1
ATOM 866 C CA . ASP A 1 116 ? -9.273 -67.119 7.611 1.00 12.61 111 ASP A CA 1
ATOM 867 C C . ASP A 1 116 ? -9.674 -68.576 7.738 1.00 10.76 111 ASP A C 1
ATOM 868 O O . ASP A 1 116 ? -8.887 -69.463 7.438 1.00 14.29 111 ASP A O 1
ATOM 873 N N . ILE A 1 117 ? -10.908 -68.810 8.169 1.00 12.37 112 ILE A N 1
ATOM 874 C CA . ILE A 1 117 ? -11.455 -70.144 8.281 1.00 13.22 112 ILE A CA 1
ATOM 875 C C . ILE A 1 117 ? -12.647 -70.236 7.346 1.00 14.47 112 ILE A C 1
ATOM 876 O O . ILE A 1 117 ? -13.621 -69.477 7.508 1.00 14.14 112 ILE A O 1
ATOM 881 N N . ASP A 1 118 ? -12.550 -71.175 6.394 1.00 13.73 113 ASP A N 1
ATOM 882 C CA . ASP A 1 118 ? -13.572 -71.481 5.430 1.00 11.62 113 ASP A CA 1
ATOM 883 C C . ASP A 1 118 ? -14.185 -72.827 5.736 1.00 13.15 113 ASP A C 1
ATOM 884 O O . ASP A 1 118 ? -13.472 -73.839 5.794 1.00 16.00 113 ASP A O 1
ATOM 889 N N . MET A 1 119 ? -15.506 -72.864 5.907 1.00 16.30 114 MET A N 1
ATOM 890 C CA . MET A 1 119 ? -16.164 -74.088 6.363 1.00 14.94 114 MET A CA 1
ATOM 891 C C . MET A 1 119 ? -16.125 -75.253 5.385 1.00 13.08 114 MET A C 1
ATOM 892 O O . MET A 1 119 ? -16.156 -76.407 5.794 1.00 13.55 114 MET A O 1
ATOM 897 N N . ASP A 1 120 ? -16.033 -74.980 4.093 1.00 15.02 115 ASP A N 1
ATOM 898 C CA . ASP A 1 120 ? -15.951 -76.057 3.151 1.00 16.23 115 ASP A CA 1
ATOM 899 C C . ASP A 1 120 ? -14.703 -76.933 3.382 1.00 14.85 115 ASP A C 1
ATOM 900 O O . ASP A 1 120 ? -14.711 -78.128 3.056 1.00 16.22 115 ASP A O 1
ATOM 905 N N . ASP A 1 121 ? -13.646 -76.366 3.978 1.00 13.15 116 ASP A N 1
ATOM 906 C CA . ASP A 1 121 ? -12.469 -77.167 4.376 1.00 13.90 116 ASP A CA 1
ATOM 907 C C . ASP A 1 121 ? -12.777 -78.291 5.400 1.00 11.95 116 ASP A C 1
ATOM 908 O O . ASP A 1 121 ? -11.985 -79.226 5.573 1.00 14.56 116 ASP A O 1
ATOM 913 N N . TYR A 1 122 ? -13.937 -78.222 6.037 1.00 13.99 117 TYR A N 1
ATOM 914 C CA . TYR A 1 122 ? -14.351 -79.229 6.994 1.00 14.87 117 TYR A CA 1
ATOM 915 C C . TYR A 1 122 ? -15.323 -80.225 6.367 1.00 18.05 117 TYR A C 1
ATOM 916 O O . TYR A 1 122 ? -15.953 -80.997 7.067 1.00 18.09 117 TYR A O 1
ATOM 925 N N . ASP A 1 123 ? -15.478 -80.200 5.041 1.00 15.48 118 ASP A N 1
ATOM 926 C CA . ASP A 1 123 ? -16.533 -80.979 4.389 1.00 13.43 118 ASP A CA 1
ATOM 927 C C . ASP A 1 123 ? -16.392 -82.498 4.540 1.00 16.43 118 ASP A C 1
ATOM 928 O O . ASP A 1 123 ? -17.398 -83.229 4.487 1.00 22.40 118 ASP A O 1
ATOM 933 N N . ALA A 1 124 ? -15.164 -82.969 4.715 1.00 17.78 119 ALA A N 1
ATOM 934 C CA . ALA A 1 124 ? -14.936 -84.375 5.031 1.00 20.83 119 ALA A CA 1
ATOM 935 C C . ALA A 1 124 ? -15.598 -84.785 6.337 1.00 14.78 119 ALA A C 1
ATOM 936 O O . ALA A 1 124 ? -15.926 -85.958 6.502 1.00 17.35 119 ALA A O 1
ATOM 938 N N . PHE A 1 125 ? -15.793 -83.839 7.258 1.00 17.54 120 PHE A N 1
ATOM 939 C CA . PHE A 1 125 ? -16.182 -84.155 8.630 1.00 19.12 120 PHE A CA 1
ATOM 940 C C . PHE A 1 125 ? -17.540 -83.597 9.063 1.00 22.29 120 PHE A C 1
ATOM 941 O O . PHE A 1 125 ? -17.973 -83.801 10.194 1.00 26.57 120 PHE A O 1
ATOM 949 N N . ARG A 1 126 ? -18.226 -82.914 8.157 1.00 20.41 121 ARG A N 1
ATOM 950 C CA . ARG A 1 126 ? -19.577 -82.455 8.453 1.00 19.77 121 ARG A CA 1
ATOM 951 C C . ARG A 1 126 ? -20.521 -83.055 7.439 1.00 19.55 121 ARG A C 1
ATOM 952 O O . ARG A 1 126 ? -20.121 -83.391 6.316 1.00 13.53 121 ARG A O 1
ATOM 960 N N . THR A 1 127 ? -21.767 -83.221 7.844 1.00 20.72 122 THR A N 1
ATOM 961 C CA . THR A 1 127 ? -22.783 -83.783 6.959 1.00 18.87 122 THR A CA 1
ATOM 962 C C . THR A 1 127 ? -23.990 -82.870 6.798 1.00 16.45 122 THR A C 1
ATOM 963 O O . THR A 1 127 ? -24.735 -83.010 5.844 1.00 17.22 122 THR A O 1
ATOM 967 N N . CYS A 1 128 ? -24.208 -81.949 7.732 1.00 18.19 123 CYS A N 1
ATOM 968 C CA . CYS A 1 128 ? -25.420 -81.116 7.701 1.00 21.80 123 CYS A CA 1
ATOM 969 C C . CYS A 1 128 ? -25.420 -80.096 6.566 1.00 21.52 123 CYS A C 1
ATOM 970 O O . CYS A 1 128 ? -26.483 -79.720 6.079 1.00 23.69 123 CYS A O 1
ATOM 973 N N . CYS A 1 129 ? -24.229 -79.647 6.163 1.00 19.47 124 CYS A N 1
ATOM 974 C CA . CYS A 1 129 ? -24.060 -78.846 4.934 1.00 22.61 124 CYS A CA 1
ATOM 975 C C . CYS A 1 129 ? -22.760 -79.203 4.248 1.00 19.45 124 CYS A C 1
ATOM 976 O O . CYS A 1 129 ? -21.875 -79.800 4.845 1.00 19.37 124 CYS A O 1
ATOM 979 N N . SER A 1 130 ? -22.653 -78.825 2.987 1.00 23.11 125 SER A N 1
ATOM 980 C CA . SER A 1 130 ? -21.410 -78.974 2.255 1.00 17.95 125 SER A CA 1
ATOM 981 C C . SER A 1 130 ? -21.172 -77.685 1.479 1.00 14.93 125 SER A C 1
ATOM 982 O O . SER A 1 130 ? -22.085 -76.885 1.301 1.00 15.53 125 SER A O 1
ATOM 985 N N . GLY A 1 131 ? -19.944 -77.501 1.023 1.00 14.99 126 GLY A N 1
ATOM 986 C CA . GLY A 1 131 ? -19.591 -76.382 0.160 1.00 19.63 126 GLY A CA 1
ATOM 987 C C . GLY A 1 131 ? -19.787 -75.058 0.851 1.00 15.08 126 GLY A C 1
ATOM 988 O O . GLY A 1 131 ? -19.463 -74.922 2.035 1.00 22.05 126 GLY A O 1
ATOM 989 N N . ALA A 1 132 ? -20.354 -74.083 0.149 1.00 17.07 127 ALA A N 1
ATOM 990 C CA . ALA A 1 132 ? -20.462 -72.723 0.679 1.00 20.63 127 ALA A CA 1
ATOM 991 C C . ALA A 1 132 ? -21.720 -72.509 1.541 1.00 20.84 127 ALA A C 1
ATOM 992 O O . ALA A 1 132 ? -22.121 -71.369 1.790 1.00 31.50 127 ALA A O 1
ATOM 994 N N . GLN A 1 133 ? -22.329 -73.597 2.004 1.00 21.58 128 GLN A N 1
ATOM 995 C CA . GLN A 1 133 ? -23.510 -73.505 2.849 1.00 19.11 128 GLN A CA 1
ATOM 996 C C . GLN A 1 133 ? -23.065 -73.754 4.290 1.00 17.64 128 GLN A C 1
ATOM 997 O O . GLN A 1 133 ? -22.123 -74.512 4.528 1.00 17.01 128 GLN A O 1
ATOM 1003 N N . VAL A 1 134 ? -23.717 -73.077 5.227 1.00 15.69 129 VAL A N 1
ATOM 1004 C CA . VAL A 1 134 ? -23.477 -73.257 6.679 1.00 13.49 129 VAL A CA 1
ATOM 1005 C C . VAL A 1 134 ? -24.757 -73.158 7.467 1.00 18.98 129 VAL A C 1
ATOM 1006 O O . VAL A 1 134 ? -25.766 -72.619 6.984 1.00 18.70 129 VAL A O 1
ATOM 1010 N N . CYS A 1 135 ? -24.685 -73.595 8.725 1.00 18.85 130 CYS A N 1
ATOM 1011 C CA . CYS A 1 135 ? -25.785 -73.385 9.648 1.00 18.95 130 CYS A CA 1
ATOM 1012 C C . CYS A 1 135 ? -25.267 -73.394 11.086 1.00 16.63 130 CYS A C 1
ATOM 1013 O O . CYS A 1 135 ? -24.074 -73.605 11.320 1.00 15.36 130 CYS A O 1
ATOM 1016 N N . SER A 1 136 ? -26.147 -73.152 12.051 1.00 20.97 131 SER A N 1
ATOM 1017 C CA . SER A 1 136 ? -25.735 -73.178 13.471 1.00 17.92 131 SER A CA 1
ATOM 1018 C C . SER A 1 136 ? -25.042 -74.476 13.932 1.00 20.85 131 SER A C 1
ATOM 1019 O O . SER A 1 136 ? -24.085 -74.429 14.689 1.00 15.08 131 SER A O 1
ATOM 1022 N N . LYS A 1 137 ? -25.512 -75.622 13.463 1.00 17.14 132 LYS A N 1
ATOM 1023 C CA . LYS A 1 137 ? -24.897 -76.909 13.783 1.00 22.48 132 LYS A CA 1
ATOM 1024 C C . LYS A 1 137 ? -23.424 -76.960 13.381 1.00 21.01 132 LYS A C 1
ATOM 1025 O O . LYS A 1 137 ? -22.578 -77.241 14.189 1.00 16.19 132 LYS A O 1
ATOM 1031 N N . CYS A 1 138 ? -23.104 -76.746 12.114 1.00 17.05 133 CYS A N 1
ATOM 1032 C CA . CYS A 1 138 ? -21.698 -76.860 11.687 1.00 22.91 133 CYS A CA 1
ATOM 1033 C C . CYS A 1 138 ? -20.876 -75.610 12.012 1.00 19.11 133 CYS A C 1
ATOM 1034 O O . CYS A 1 138 ? -19.655 -75.634 11.994 1.00 20.85 133 CYS A O 1
ATOM 1037 N N . TRP A 1 139 ? -21.540 -74.502 12.297 1.00 18.16 134 TRP A N 1
ATOM 1038 C CA . TRP A 1 139 ? -20.835 -73.317 12.771 1.00 15.51 134 TRP A CA 1
ATOM 1039 C C . TRP A 1 139 ? -20.034 -73.571 14.044 1.00 15.27 134 TRP A C 1
ATOM 1040 O O . TRP A 1 139 ? -19.071 -72.843 14.296 1.00 13.52 134 TRP A O 1
ATOM 1051 N N . LYS A 1 140 ? -20.428 -74.569 14.845 1.00 16.89 135 LYS A N 1
ATOM 1052 C CA . LYS A 1 140 ? -19.647 -74.966 16.022 1.00 17.51 135 LYS A CA 1
ATOM 1053 C C . LYS A 1 140 ? -18.154 -75.197 15.701 1.00 16.22 135 LYS A C 1
ATOM 1054 O O . LYS A 1 140 ? -17.298 -75.075 16.583 1.00 18.03 135 LYS A O 1
ATOM 1060 N N . PHE A 1 141 ? -17.849 -75.587 14.465 1.00 15.82 136 PHE A N 1
ATOM 1061 C CA . PHE A 1 141 ? -16.455 -75.796 14.028 1.00 17.56 136 PHE A CA 1
ATOM 1062 C C . PHE A 1 141 ? -15.718 -74.470 13.993 1.00 19.42 136 PHE A C 1
ATOM 1063 O O . PHE A 1 141 ? -14.526 -74.402 14.303 1.00 19.28 136 PHE A O 1
ATOM 1071 N N . ILE A 1 142 ? -16.429 -73.419 13.602 1.00 14.36 137 ILE A N 1
ATOM 1072 C CA . ILE A 1 142 ? -15.868 -72.068 13.623 1.00 15.89 137 ILE A CA 1
ATOM 1073 C C . ILE A 1 142 ? -15.670 -71.567 15.034 1.00 17.16 137 ILE A C 1
ATOM 1074 O O . ILE A 1 142 ? -14.620 -71.019 15.351 1.00 19.76 137 ILE A O 1
ATOM 1079 N N . SER A 1 143 ? -16.673 -71.752 15.886 1.00 13.70 138 SER A N 1
ATOM 1080 C CA . SER A 1 143 ? -16.549 -71.370 17.287 1.00 12.87 138 SER A CA 1
ATOM 1081 C C . SER A 1 143 ? -15.337 -72.026 17.996 1.00 12.52 138 SER A C 1
ATOM 1082 O O . SER A 1 143 ? -14.587 -71.373 18.734 1.00 14.25 138 SER A O 1
ATOM 1085 N N . LEU A 1 144 ? -15.120 -73.301 17.734 1.00 9.98 139 LEU A N 1
ATOM 1086 C CA . LEU A 1 144 ? -13.933 -73.976 18.237 1.00 15.56 139 LEU A CA 1
ATOM 1087 C C . LEU A 1 144 ? -12.663 -73.433 17.590 1.00 13.48 139 LEU A C 1
ATOM 1088 O O . LEU A 1 144 ? -11.694 -73.199 18.247 1.00 10.70 139 LEU A O 1
ATOM 1093 N N . ALA A 1 145 ? -12.673 -73.217 16.274 1.00 12.81 140 ALA A N 1
ATOM 1094 C CA . ALA A 1 145 ? -11.569 -72.526 15.646 1.00 12.45 140 ALA A CA 1
ATOM 1095 C C . ALA A 1 145 ? -11.199 -71.198 16.343 1.00 15.95 140 ALA A C 1
ATOM 1096 O O . ALA A 1 145 ? -10.016 -70.928 16.575 1.00 16.77 140 ALA A O 1
ATOM 1098 N N . MET A 1 146 ? -12.206 -70.432 16.767 1.00 17.81 141 MET A N 1
ATOM 1099 C CA . MET A 1 146 ? -11.989 -69.170 17.490 1.00 19.05 141 MET A CA 1
ATOM 1100 C C . MET A 1 146 ? -11.376 -69.362 18.865 1.00 16.90 141 MET A C 1
ATOM 1101 O O . MET A 1 146 ? -10.451 -68.656 19.217 1.00 19.27 141 MET A O 1
ATOM 1106 N N . LYS A 1 147 ? -11.918 -70.311 19.620 1.00 19.42 142 LYS A N 1
ATOM 1107 C CA . LYS A 1 147 ? -11.445 -70.636 20.961 1.00 18.71 142 LYS A CA 1
ATOM 1108 C C . LYS A 1 147 ? -9.950 -70.966 20.937 1.00 16.60 142 LYS A C 1
ATOM 1109 O O . LYS A 1 147 ? -9.152 -70.408 21.699 1.00 22.00 142 LYS A O 1
ATOM 1115 N N . ILE A 1 148 ? -9.575 -71.849 20.022 1.00 16.88 143 ILE A N 1
ATOM 1116 C CA . ILE A 1 148 ? -8.183 -72.306 19.898 1.00 18.94 143 ILE A CA 1
ATOM 1117 C C . ILE A 1 148 ? -7.274 -71.178 19.446 1.00 20.52 143 ILE A C 1
ATOM 1118 O O . ILE A 1 148 ? -6.220 -70.953 20.036 1.00 16.17 143 ILE A O 1
ATOM 1123 N N . THR A 1 149 ? -7.666 -70.506 18.368 1.00 18.29 144 THR A N 1
ATOM 1124 C CA . THR A 1 149 ? -6.850 -69.437 17.807 1.00 21.71 144 THR A CA 1
ATOM 1125 C C . THR A 1 149 ? -6.694 -68.299 18.822 1.00 15.95 144 THR A C 1
ATOM 1126 O O . THR A 1 149 ? -5.589 -67.764 18.995 1.00 17.02 144 THR A O 1
ATOM 1130 N N . ASN A 1 150 ? -7.800 -67.937 19.479 1.00 18.69 145 ASN A N 1
ATOM 1131 C CA . ASN A 1 150 ? -7.805 -66.856 20.476 1.00 18.67 145 ASN A CA 1
ATOM 1132 C C . ASN A 1 150 ? -6.867 -67.210 21.619 1.00 22.92 145 ASN A C 1
ATOM 1133 O O . ASN A 1 150 ? -6.132 -66.349 22.103 1.00 20.81 145 ASN A O 1
ATOM 1138 N N . THR A 1 151 ? -6.902 -68.476 22.041 1.00 18.77 146 THR A N 1
ATOM 1139 C CA . THR A 1 151 ? -6.011 -68.943 23.118 1.00 21.97 146 THR A CA 1
ATOM 1140 C C . THR A 1 151 ? -4.534 -68.748 22.739 1.00 18.64 146 THR A C 1
ATOM 1141 O O . THR A 1 151 ? -3.767 -68.209 23.517 1.00 22.46 146 THR A O 1
ATOM 1145 N N . ALA A 1 152 ? -4.135 -69.120 21.525 1.00 16.08 147 ALA A N 1
ATOM 1146 C CA . ALA A 1 152 ? -2.750 -68.925 21.108 1.00 18.79 147 ALA A CA 1
ATOM 1147 C C . ALA A 1 152 ? -2.390 -67.449 20.947 1.00 17.11 147 ALA A C 1
ATOM 1148 O O . ALA A 1 152 ? -1.249 -67.050 21.212 1.00 19.20 147 ALA A O 1
ATOM 1150 N N . LEU A 1 153 ? -3.349 -66.659 20.474 1.00 15.62 148 LEU A N 1
ATOM 1151 C CA . LEU A 1 153 ? -3.107 -65.253 20.226 1.00 19.03 148 LEU A CA 1
ATOM 1152 C C . LEU A 1 153 ? -2.842 -64.573 21.559 1.00 18.91 148 LEU A C 1
ATOM 1153 O O . LEU A 1 153 ? -1.841 -63.864 21.710 1.00 19.14 148 LEU A O 1
ATOM 1158 N N . ARG A 1 154 ? -3.730 -64.803 22.520 1.00 19.46 149 ARG A N 1
ATOM 1159 C CA . ARG A 1 154 ? -3.619 -64.161 23.838 1.00 23.08 149 ARG A CA 1
ATOM 1160 C C . ARG A 1 154 ? -2.497 -64.721 24.710 1.00 26.25 149 ARG A C 1
ATOM 1161 O O . ARG A 1 154 ? -1.726 -63.965 25.301 1.00 28.91 149 ARG A O 1
ATOM 1169 N N . GLU A 1 155 ? -2.417 -66.046 24.795 1.00 28.35 150 GLU A N 1
ATOM 1170 C CA . GLU A 1 155 ? -1.537 -66.697 25.767 1.00 31.15 150 GLU A CA 1
ATOM 1171 C C . GLU A 1 155 ? -0.098 -66.810 25.293 1.00 26.41 150 GLU A C 1
ATOM 1172 O O . GLU A 1 155 ? 0.836 -66.674 26.081 1.00 32.34 150 GLU A O 1
ATOM 1178 N N . ASP A 1 156 ? 0.098 -67.077 24.009 1.00 24.71 151 ASP A N 1
ATOM 1179 C CA . ASP A 1 156 ? 1.427 -67.391 23.522 1.00 27.67 151 ASP A CA 1
ATOM 1180 C C . ASP A 1 156 ? 2.056 -66.188 22.838 1.00 32.72 151 ASP A C 1
ATOM 1181 O O . ASP A 1 156 ? 3.244 -65.932 22.992 1.00 31.56 151 ASP A O 1
ATOM 1186 N N . PHE A 1 157 ? 1.257 -65.446 22.086 1.00 31.20 152 PHE A N 1
ATOM 1187 C CA . PHE A 1 157 ? 1.766 -64.271 21.413 1.00 29.16 152 PHE A CA 1
ATOM 1188 C C . PHE A 1 157 ? 1.494 -63.022 22.235 1.00 27.19 152 PHE A C 1
ATOM 1189 O O . PHE A 1 157 ? 2.186 -62.035 22.082 1.00 32.22 152 PHE A O 1
ATOM 1197 N N . GLY A 1 158 ? 0.480 -63.050 23.087 1.00 29.02 153 GLY A N 1
ATOM 1198 C CA . GLY A 1 158 ? 0.149 -61.882 23.887 1.00 25.30 153 GLY A CA 1
ATOM 1199 C C . GLY A 1 158 ? -0.345 -60.734 23.018 1.00 31.68 153 GLY A C 1
ATOM 1200 O O . GLY A 1 158 ? -0.111 -59.580 23.334 1.00 24.27 153 GLY A O 1
ATOM 1201 N N . TYR A 1 159 ? -0.992 -61.051 21.904 1.00 26.66 154 TYR A N 1
ATOM 1202 C CA . TYR A 1 159 ? -1.745 -60.059 21.152 1.00 26.70 154 TYR A CA 1
ATOM 1203 C C . TYR A 1 159 ? -3.050 -59.807 21.880 1.00 30.74 154 TYR A C 1
ATOM 1204 O O . TYR A 1 159 ? -3.616 -60.726 22.442 1.00 33.26 154 TYR A O 1
ATOM 1213 N N . LYS A 1 160 ? -3.534 -58.572 21.889 1.00 27.77 155 LYS A N 1
ATOM 1214 C CA . LYS A 1 160 ? -4.756 -58.259 22.639 1.00 36.37 155 LYS A CA 1
ATOM 1215 C C . LYS A 1 160 ? -5.824 -57.537 21.833 1.00 32.75 155 LYS A C 1
ATOM 1216 O O . LYS A 1 160 ? -6.992 -57.624 22.188 1.00 30.50 155 LYS A O 1
ATOM 1222 N N . ASP A 1 161 ? -5.431 -56.863 20.748 1.00 17.72 156 ASP A N 1
ATOM 1223 C CA . ASP A 1 161 ? -6.369 -56.152 19.886 1.00 23.02 156 ASP A CA 1
ATOM 1224 C C . ASP A 1 161 ? -6.672 -56.941 18.617 1.00 12.51 156 ASP A C 1
ATOM 1225 O O . ASP A 1 161 ? -6.101 -56.686 17.571 1.00 23.48 156 ASP A O 1
ATOM 1230 N N . PHE A 1 162 ? -7.604 -57.897 18.727 1.00 14.82 157 PHE A N 1
ATOM 1231 C CA . PHE A 1 162 ? -8.089 -58.636 17.567 1.00 15.78 157 PHE A CA 1
ATOM 1232 C C . PHE A 1 162 ? -9.622 -58.798 17.564 1.00 16.18 157 PHE A C 1
ATOM 1233 O O . PHE A 1 162 ? -10.277 -58.728 18.610 1.00 15.28 157 PHE A O 1
ATOM 1241 N N . ILE A 1 163 ? -10.175 -58.979 16.369 1.00 14.78 158 ILE A N 1
ATOM 1242 C CA . ILE A 1 163 ? -11.622 -59.106 16.188 1.00 17.17 158 ILE A CA 1
ATOM 1243 C C . ILE A 1 163 ? -11.936 -60.177 15.135 1.00 14.98 158 ILE A C 1
ATOM 1244 O O . ILE A 1 163 ? -11.220 -60.307 14.158 1.00 14.81 158 ILE A O 1
ATOM 1249 N N . TRP A 1 164 ? -12.973 -60.966 15.361 1.00 16.19 159 TRP A N 1
ATOM 1250 C CA . TRP A 1 164 ? -13.451 -61.886 14.347 1.00 15.51 159 TRP A CA 1
ATOM 1251 C C . TRP A 1 164 ? -14.606 -61.239 13.610 1.00 14.82 159 TRP A C 1
ATOM 1252 O O . TRP A 1 164 ? -15.382 -60.501 14.206 1.00 12.84 159 TRP A O 1
ATOM 1263 N N . VAL A 1 165 ? -14.684 -61.514 12.306 1.00 14.34 160 VAL A N 1
ATOM 1264 C CA . VAL A 1 165 ? -15.712 -60.980 11.425 1.00 16.76 160 VAL A CA 1
ATOM 1265 C C . VAL A 1 165 ? -16.268 -62.094 10.485 1.00 14.18 160 VAL A C 1
ATOM 1266 O O . VAL A 1 165 ? -15.544 -62.914 9.891 1.00 10.12 160 VAL A O 1
ATOM 1270 N N . PHE A 1 166 ? -17.585 -62.132 10.402 1.00 15.64 161 PHE A N 1
ATOM 1271 C CA . PHE A 1 166 ? -18.282 -63.077 9.540 1.00 11.97 161 PHE A CA 1
ATOM 1272 C C . PHE A 1 166 ? -17.898 -62.768 8.096 1.00 12.26 161 PHE A C 1
ATOM 1273 O O . PHE A 1 166 ? -17.863 -61.621 7.702 1.00 14.06 161 PHE A O 1
ATOM 1281 N N . SER A 1 167 ? -17.592 -63.787 7.318 1.00 10.88 162 SER A N 1
ATOM 1282 C CA . SER A 1 167 ? -17.253 -63.589 5.909 1.00 9.97 162 SER A CA 1
ATOM 1283 C C . SER A 1 167 ? -18.432 -63.348 4.998 1.00 11.84 162 SER A C 1
ATOM 1284 O O . SER A 1 167 ? -18.215 -63.112 3.808 1.00 11.12 162 SER A O 1
ATOM 1287 N N . GLY A 1 168 ? -19.667 -63.442 5.509 1.00 12.10 163 GLY A N 1
ATOM 1288 C CA . GLY A 1 168 ? -20.878 -63.252 4.706 1.00 13.44 163 GLY A CA 1
ATOM 1289 C C . GLY A 1 168 ? -21.438 -64.570 4.222 1.00 16.38 163 GLY A C 1
ATOM 1290 O O . GLY A 1 168 ? -22.636 -64.686 3.969 1.00 14.55 163 GLY A O 1
ATOM 1291 N N . ARG A 1 169 ? -20.591 -65.596 4.106 1.00 12.67 164 ARG A N 1
ATOM 1292 C CA . ARG A 1 169 ? -21.058 -66.884 3.584 1.00 15.15 164 ARG A CA 1
ATOM 1293 C C . ARG A 1 169 ? -20.397 -68.131 4.269 1.00 18.16 164 ARG A C 1
ATOM 1294 O O . ARG A 1 169 ? -21.092 -68.912 4.951 1.00 19.40 164 ARG A O 1
ATOM 1302 N N . ARG A 1 170 ? -19.089 -68.314 4.093 1.00 13.97 165 ARG A N 1
ATOM 1303 C CA . ARG A 1 170 ? -18.460 -69.604 4.367 1.00 16.28 165 ARG A CA 1
ATOM 1304 C C . ARG A 1 170 ? -17.770 -69.707 5.705 1.00 15.50 165 ARG A C 1
ATOM 1305 O O . ARG A 1 170 ? -17.332 -70.785 6.072 1.00 15.42 165 ARG A O 1
ATOM 1313 N N . GLY A 1 171 ? -17.549 -68.598 6.399 1.00 14.76 166 GLY A N 1
ATOM 1314 C CA . GLY A 1 171 ? -16.801 -68.704 7.656 1.00 11.10 166 GLY A CA 1
ATOM 1315 C C . GLY A 1 171 ? -16.484 -67.368 8.302 1.00 11.40 166 GLY A C 1
ATOM 1316 O O . GLY A 1 171 ? -17.293 -66.445 8.256 1.00 13.67 166 GLY A O 1
ATOM 1317 N N . ALA A 1 172 ? -15.298 -67.278 8.928 1.00 9.16 167 ALA A N 1
ATOM 1318 C CA . ALA A 1 172 ? -14.892 -66.126 9.651 1.00 8.37 167 ALA A CA 1
ATOM 1319 C C . ALA A 1 172 ? -13.434 -65.767 9.510 1.00 8.69 167 ALA A C 1
ATOM 1320 O O . ALA A 1 172 ? -12.562 -66.633 9.297 1.00 12.50 167 ALA A O 1
ATOM 1322 N N . HIS A 1 173 ? -13.206 -64.468 9.616 1.00 11.11 168 HIS A N 1
ATOM 1323 C CA . HIS A 1 173 ? -11.909 -63.819 9.454 1.00 14.75 168 HIS A CA 1
ATOM 1324 C C . HIS A 1 173 ? -11.495 -63.130 10.745 1.00 15.24 168 HIS A C 1
ATOM 1325 O O . HIS A 1 173 ? -12.293 -62.426 11.351 1.00 16.20 168 HIS A O 1
ATOM 1332 N N . CYS A 1 174 ? -10.230 -63.323 11.145 1.00 16.46 169 CYS A N 1
ATOM 1333 C CA . CYS A 1 174 ? -9.696 -62.743 12.375 1.00 15.14 169 CYS A CA 1
ATOM 1334 C C . CYS A 1 174 ? -8.732 -61.662 11.977 1.00 13.81 169 CYS A C 1
ATOM 1335 O O . CYS A 1 174 ? -7.838 -61.931 11.186 1.00 17.82 169 CYS A O 1
ATOM 1338 N N . TRP A 1 175 ? -8.901 -60.464 12.517 1.00 12.11 170 TRP A N 1
ATOM 1339 C CA . TRP A 1 175 ? -8.033 -59.339 12.186 1.00 13.95 170 TRP A CA 1
ATOM 1340 C C . TRP A 1 175 ? -7.297 -58.940 13.456 1.00 14.61 170 TRP A C 1
ATOM 1341 O O . TRP A 1 175 ? -7.943 -58.446 14.376 1.00 13.49 170 TRP A O 1
ATOM 1352 N N . VAL A 1 176 ? -5.873 -59.114 13.408 1.00 13.41 171 VAL A N 1
ATOM 1353 C CA . VAL A 1 176 ? -4.981 -58.761 14.541 1.00 13.98 171 VAL A CA 1
ATOM 1354 C C . VAL A 1 176 ? -4.343 -57.369 14.300 1.00 14.84 171 VAL A C 1
ATOM 1355 O O . VAL A 1 176 ? -3.749 -57.107 13.251 1.00 13.50 171 VAL A O 1
ATOM 1359 N N . SER A 1 177 ? -4.674 -56.305 15.117 1.00 15.69 172 SER A N 1
ATOM 1360 C CA . SER A 1 177 ? -4.187 -54.958 14.852 1.00 15.12 172 SER A CA 1
ATOM 1361 C C . SER A 1 177 ? -3.003 -54.540 15.736 1.00 14.22 172 SER A C 1
ATOM 1362 O O . SER A 1 177 ? -2.431 -53.455 15.528 1.00 11.96 172 SER A O 1
ATOM 1365 N N . ASP A 1 178 ? -2.648 -55.352 16.741 1.00 15.99 173 ASP A N 1
ATOM 1366 C CA . ASP A 1 178 ? -1.486 -55.057 17.589 1.00 17.37 173 ASP A CA 1
ATOM 1367 C C . ASP A 1 178 ? -0.286 -54.635 16.741 1.00 17.47 173 ASP A C 1
ATOM 1368 O O . ASP A 1 178 ? 0.059 -55.306 15.793 1.00 19.18 173 ASP A O 1
ATOM 1373 N N . LYS A 1 179 ? 0.311 -53.492 17.076 1.00 24.24 174 LYS A N 1
ATOM 1374 C CA . LYS A 1 179 ? 1.494 -52.978 16.381 1.00 23.28 174 LYS A CA 1
ATOM 1375 C C . LYS A 1 179 ? 2.489 -54.053 15.953 1.00 22.58 174 LYS A C 1
ATOM 1376 O O . LYS A 1 179 ? 2.855 -54.139 14.777 1.00 20.29 174 LYS A O 1
ATOM 1382 N N . ARG A 1 180 ? 2.924 -54.875 16.895 1.00 16.94 175 ARG A N 1
ATOM 1383 C CA . ARG A 1 180 ? 3.943 -55.874 16.576 1.00 23.75 175 ARG A CA 1
ATOM 1384 C C . ARG A 1 180 ? 3.424 -56.985 15.656 1.00 23.95 175 ARG A C 1
ATOM 1385 O O . ARG A 1 180 ? 4.203 -57.586 14.923 1.00 17.70 175 ARG A O 1
ATOM 1393 N N . ALA A 1 181 ? 2.106 -57.214 15.655 1.00 27.26 176 ALA A N 1
ATOM 1394 C CA . ALA A 1 181 ? 1.489 -58.116 14.683 1.00 16.55 176 ALA A CA 1
ATOM 1395 C C . ALA A 1 181 ? 1.518 -57.503 13.305 1.00 16.38 176 ALA A C 1
ATOM 1396 O O . ALA A 1 181 ? 1.796 -58.196 12.339 1.00 12.44 176 ALA A O 1
ATOM 1398 N N . ARG A 1 182 ? 1.222 -56.211 13.209 1.00 15.48 177 ARG A N 1
ATOM 1399 C CA . ARG A 1 182 ? 1.214 -55.539 11.892 1.00 15.94 177 ARG A CA 1
ATOM 1400 C C . ARG A 1 182 ? 2.605 -55.516 11.288 1.00 16.51 177 ARG A C 1
ATOM 1401 O O . ARG A 1 182 ? 2.771 -55.620 10.064 1.00 18.91 177 ARG A O 1
ATOM 1409 N N . ALA A 1 183 ? 3.610 -55.418 12.148 1.00 21.37 178 ALA A N 1
ATOM 1410 C CA . ALA A 1 183 ? 4.989 -55.304 11.712 1.00 21.38 178 ALA A CA 1
ATOM 1411 C C . ALA A 1 183 ? 5.582 -56.568 11.101 1.00 17.21 178 ALA A C 1
ATOM 1412 O O . ALA A 1 183 ? 6.661 -56.501 10.538 1.00 21.23 178 ALA A O 1
ATOM 1414 N N . LEU A 1 184 ? 4.894 -57.716 11.205 1.00 14.44 179 LEU A N 1
ATOM 1415 C CA . LEU A 1 184 ? 5.478 -58.990 10.806 1.00 13.71 179 LEU A CA 1
ATOM 1416 C C . LEU A 1 184 ? 5.860 -59.052 9.328 1.00 17.12 179 LEU A C 1
ATOM 1417 O O . LEU A 1 184 ? 5.131 -58.594 8.443 1.00 13.81 179 LEU A O 1
ATOM 1422 N N . THR A 1 185 ? 7.039 -59.612 9.067 1.00 15.96 180 THR A N 1
ATOM 1423 C CA . THR A 1 185 ? 7.468 -59.867 7.709 1.00 17.88 180 THR A CA 1
ATOM 1424 C C . THR A 1 185 ? 6.773 -61.125 7.210 1.00 20.57 180 THR A C 1
ATOM 1425 O O . THR A 1 185 ? 6.153 -61.830 8.001 1.00 20.48 180 THR A O 1
ATOM 1429 N N . ASP A 1 186 ? 6.901 -61.407 5.910 1.00 16.57 181 ASP A N 1
ATOM 1430 C CA . ASP A 1 186 ? 6.374 -62.641 5.304 1.00 19.80 181 ASP A CA 1
ATOM 1431 C C . ASP A 1 186 ? 6.858 -63.925 5.982 1.00 25.99 181 ASP A C 1
ATOM 1432 O O . ASP A 1 186 ? 6.060 -64.811 6.245 1.00 20.58 181 ASP A O 1
ATOM 1437 N N . VAL A 1 187 ? 8.151 -63.994 6.311 1.00 27.13 182 VAL A N 1
ATOM 1438 C CA A VAL A 1 187 ? 8.731 -65.137 7.053 0.50 26.06 182 VAL A CA 1
ATOM 1439 C CA B VAL A 1 187 ? 8.735 -65.124 7.047 0.50 25.97 182 VAL A CA 1
ATOM 1440 C C . VAL A 1 187 ? 8.152 -65.311 8.459 1.00 20.45 182 VAL A C 1
ATOM 1441 O O . VAL A 1 187 ? 7.809 -66.422 8.873 1.00 21.00 182 VAL A O 1
ATOM 1448 N N . GLN A 1 188 ? 8.013 -64.202 9.167 1.00 19.35 183 GLN A N 1
ATOM 1449 C CA . GLN A 1 188 ? 7.461 -64.237 10.498 1.00 22.27 183 GLN A CA 1
ATOM 1450 C C . GLN A 1 188 ? 5.981 -64.657 10.496 1.00 21.34 183 GLN A C 1
ATOM 1451 O O . GLN A 1 188 ? 5.548 -65.324 11.425 1.00 18.81 183 GLN A O 1
ATOM 1457 N N . ARG A 1 189 ? 5.222 -64.237 9.486 1.00 20.14 184 ARG A N 1
ATOM 1458 C CA . ARG A 1 189 ? 3.825 -64.664 9.323 1.00 20.01 184 ARG A CA 1
ATOM 1459 C C . ARG A 1 189 ? 3.749 -66.142 8.981 1.00 20.15 184 ARG A C 1
ATOM 1460 O O . ARG A 1 189 ? 2.764 -66.802 9.290 1.00 18.20 184 ARG A O 1
ATOM 1468 N N . ARG A 1 190 ? 4.770 -66.654 8.307 1.00 21.97 185 ARG A N 1
ATOM 1469 C CA . ARG A 1 190 ? 4.828 -68.069 8.024 1.00 26.76 185 ARG A CA 1
ATOM 1470 C C . ARG A 1 190 ? 5.159 -68.828 9.281 1.00 23.33 185 ARG A C 1
ATOM 1471 O O . ARG A 1 190 ? 4.669 -69.924 9.461 1.00 22.49 185 ARG A O 1
ATOM 1479 N N . ASN A 1 191 ? 5.989 -68.255 10.145 1.00 26.12 186 ASN A N 1
ATOM 1480 C CA . ASN A 1 191 ? 6.293 -68.886 11.408 1.00 23.21 186 ASN A CA 1
ATOM 1481 C C . ASN A 1 191 ? 5.105 -68.855 12.396 1.00 26.09 186 ASN A C 1
ATOM 1482 O O . ASN A 1 191 ? 4.920 -69.802 13.159 1.00 21.64 186 ASN A O 1
ATOM 1487 N N . VAL A 1 192 ? 4.313 -67.802 12.370 1.00 22.97 187 VAL A N 1
ATOM 1488 C CA . VAL A 1 192 ? 3.064 -67.729 13.159 1.00 21.42 187 VAL A CA 1
ATOM 1489 C C . VAL A 1 192 ? 2.062 -68.800 12.664 1.00 22.57 187 VAL A C 1
ATOM 1490 O O . VAL A 1 192 ? 1.528 -69.558 13.379 1.00 18.92 187 VAL A O 1
ATOM 1494 N N . LEU A 1 193 ? 1.876 -68.827 11.370 1.00 22.07 188 LEU A N 1
ATOM 1495 C CA . LEU A 1 193 ? 1.054 -69.792 10.782 1.00 25.78 188 LEU A CA 1
ATOM 1496 C C . LEU A 1 193 ? 1.482 -71.211 11.153 1.00 30.72 188 LEU A C 1
ATOM 1497 O O . LEU A 1 193 ? 0.678 -72.041 11.420 1.00 25.63 188 LEU A O 1
ATOM 1502 N N . ASP A 1 194 ? 2.768 -71.454 11.123 1.00 26.93 189 ASP A N 1
ATOM 1503 C CA . ASP A 1 194 ? 3.268 -72.804 11.334 1.00 27.19 189 ASP A CA 1
ATOM 1504 C C . ASP A 1 194 ? 2.936 -73.218 12.737 1.00 27.71 189 ASP A C 1
ATOM 1505 O O . ASP A 1 194 ? 2.478 -74.331 12.962 1.00 29.73 189 ASP A O 1
ATOM 1510 N N . TYR A 1 195 ? 3.144 -72.301 13.673 1.00 22.96 190 TYR A N 1
ATOM 1511 C CA . TYR A 1 195 ? 2.829 -72.557 15.061 1.00 23.46 190 TYR A CA 1
ATOM 1512 C C . TYR A 1 195 ? 1.358 -72.914 15.249 1.00 29.25 190 TYR A C 1
ATOM 1513 O O . TYR A 1 195 ? 1.065 -73.888 15.929 1.00 31.15 190 TYR A O 1
ATOM 1522 N N . VAL A 1 196 ? 0.439 -72.160 14.637 1.00 26.58 191 VAL A N 1
ATOM 1523 C CA . VAL A 1 196 ? -1.011 -72.415 14.823 1.00 20.84 191 VAL A CA 1
ATOM 1524 C C . VAL A 1 196 ? -1.572 -73.474 13.871 1.00 25.88 191 VAL A C 1
ATOM 1525 O O . VAL A 1 196 ? -2.632 -74.013 14.121 1.00 30.53 191 VAL A O 1
ATOM 1529 N N . ASN A 1 197 ? -0.882 -73.756 12.770 1.00 21.81 192 ASN A N 1
ATOM 1530 C CA . ASN A 1 197 ? -1.393 -74.690 11.764 1.00 24.94 192 ASN A CA 1
ATOM 1531 C C . ASN A 1 197 ? -0.893 -76.092 12.052 1.00 30.31 192 ASN A C 1
ATOM 1532 O O . ASN A 1 197 ? -0.089 -76.669 11.310 1.00 27.97 192 ASN A O 1
ATOM 1537 N N . VAL A 1 198 ? -1.376 -76.647 13.151 1.00 34.05 193 VAL A N 1
ATOM 1538 C CA . VAL A 1 198 ? -0.810 -77.905 13.623 1.00 41.07 193 VAL A CA 1
ATOM 1539 C C . VAL A 1 198 ? -1.047 -78.988 12.555 1.00 43.98 193 VAL A C 1
ATOM 1540 O O . VAL A 1 198 ? -0.200 -79.864 12.355 1.00 43.66 193 VAL A O 1
ATOM 1544 N N . ILE A 1 199 ? -2.143 -78.913 11.838 1.00 49.65 194 ILE A N 1
ATOM 1545 C CA . ILE A 1 199 ? -2.398 -80.009 10.910 1.00 52.52 194 ILE A CA 1
ATOM 1546 C C . ILE A 1 199 ? -2.128 -79.894 9.395 1.00 55.28 194 ILE A C 1
ATOM 1547 O O . ILE A 1 199 ? -2.789 -79.187 8.662 1.00 42.79 194 ILE A O 1
ATOM 1552 N N . ARG A 1 200 ? -1.141 -80.700 9.018 1.00 60.46 195 ARG A N 1
ATOM 1553 C CA . ARG A 1 200 ? -0.343 -80.719 7.771 1.00 75.30 195 ARG A CA 1
ATOM 1554 C C . ARG A 1 200 ? -0.923 -80.869 6.371 1.00 76.45 195 ARG A C 1
ATOM 1555 O O . ARG A 1 200 ? -0.798 -79.999 5.501 1.00 63.16 195 ARG A O 1
ATOM 1563 N N . ASP A 1 201 ? -1.433 -82.051 6.110 1.00 77.30 196 ASP A N 1
ATOM 1564 C CA . ASP A 1 201 ? -1.734 -82.424 4.745 1.00 78.56 196 ASP A CA 1
ATOM 1565 C C . ASP A 1 201 ? -3.193 -82.689 4.566 1.00 80.65 196 ASP A C 1
ATOM 1566 O O . ASP A 1 201 ? -3.584 -83.472 3.685 1.00 79.83 196 ASP A O 1
ATOM 1571 N N . ARG A 1 202 ? -3.956 -82.070 5.473 1.00 75.66 197 ARG A N 1
ATOM 1572 C CA . ARG A 1 202 ? -5.397 -82.030 5.517 1.00 75.55 197 ARG A CA 1
ATOM 1573 C C . ARG A 1 202 ? -5.970 -83.242 4.829 1.00 80.33 197 ARG A C 1
ATOM 1574 O O . ARG A 1 202 ? -6.515 -83.156 3.741 1.00 75.03 197 ARG A O 1
ATOM 1582 N N . ASN A 1 203 ? -5.796 -84.377 5.495 1.00 96.77 198 ASN A N 1
ATOM 1583 C CA . ASN A 1 203 ? -5.949 -85.704 4.896 1.00 88.28 198 ASN A CA 1
ATOM 1584 C C . ASN A 1 203 ? -7.415 -86.119 4.711 1.00 98.48 198 ASN A C 1
ATOM 1585 O O . ASN A 1 203 ? -8.336 -85.381 5.084 1.00 90.97 198 ASN A O 1
ATOM 1590 N N . THR A 1 204 ? -7.650 -87.277 4.119 1.00 94.37 199 THR A N 1
ATOM 1591 C CA . THR A 1 204 ? -6.650 -88.290 3.789 1.00 88.51 199 THR A CA 1
ATOM 1592 C C . THR A 1 204 ? -5.979 -88.140 2.382 1.00 93.20 199 THR A C 1
ATOM 1593 O O . THR A 1 204 ? -6.187 -87.143 1.701 1.00 79.02 199 THR A O 1
ATOM 1597 N N . ASP A 1 205 ? -5.172 -89.106 1.932 1.00 81.23 200 ASP A N 1
ATOM 1598 C CA . ASP A 1 205 ? -5.117 -90.448 2.523 1.00 80.44 200 ASP A CA 1
ATOM 1599 C C . ASP A 1 205 ? -4.584 -90.668 3.975 1.00 79.59 200 ASP A C 1
ATOM 1600 O O . ASP A 1 205 ? -5.207 -91.475 4.616 1.00 86.56 200 ASP A O 1
ATOM 1605 N N . LYS A 1 206 ? -3.532 -90.016 4.512 1.00 82.44 201 LYS A N 1
ATOM 1606 C CA . LYS A 1 206 ? -2.761 -90.650 5.611 1.00 77.80 201 LYS A CA 1
ATOM 1607 C C . LYS A 1 206 ? -2.898 -90.130 7.054 1.00 72.15 201 LYS A C 1
ATOM 1608 O O . LYS A 1 206 ? -3.736 -89.290 7.386 1.00 64.36 201 LYS A O 1
ATOM 1614 N N . ARG A 1 207 ? -2.062 -90.676 7.918 1.00 69.21 202 ARG A N 1
ATOM 1615 C CA . ARG A 1 207 ? -2.085 -90.341 9.316 1.00 65.32 202 ARG A CA 1
ATOM 1616 C C . ARG A 1 207 ? -1.285 -89.066 9.547 1.00 58.27 202 ARG A C 1
ATOM 1617 O O . ARG A 1 207 ? -0.231 -88.873 8.946 1.00 52.66 202 ARG A O 1
ATOM 1625 N N . LEU A 1 208 ? -1.789 -88.187 10.412 1.00 58.09 203 LEU A N 1
ATOM 1626 C CA . LEU A 1 208 ? -1.049 -86.979 10.784 1.00 65.63 203 LEU A CA 1
ATOM 1627 C C . LEU A 1 208 ? 0.282 -87.329 11.452 1.00 57.38 203 LEU A C 1
ATOM 1628 O O . LEU A 1 208 ? 1.288 -86.664 11.223 1.00 49.83 203 LEU A O 1
ATOM 1633 N N . ALA A 1 209 ? 0.276 -88.364 12.293 1.00 57.88 204 ALA A N 1
ATOM 1634 C CA . ALA A 1 209 ? 1.490 -88.805 12.952 1.00 60.73 204 ALA A CA 1
ATOM 1635 C C . ALA A 1 209 ? 2.168 -87.596 13.553 1.00 57.09 204 ALA A C 1
ATOM 1636 O O . ALA A 1 209 ? 3.371 -87.408 13.411 1.00 47.09 204 ALA A O 1
ATOM 1638 N N . LEU A 1 210 ? 1.377 -86.749 14.186 1.00 60.52 205 LEU A N 1
ATOM 1639 C CA . LEU A 1 210 ? 1.918 -85.530 14.752 1.00 57.75 205 LEU A CA 1
ATOM 1640 C C . LEU A 1 210 ? 3.074 -85.907 15.668 1.00 62.24 205 LEU A C 1
ATOM 1641 O O . LEU A 1 210 ? 3.123 -87.041 16.163 1.00 51.37 205 LEU A O 1
ATOM 1646 N N . LYS A 1 211 ? 4.008 -84.977 15.876 1.00 49.93 206 LYS A N 1
ATOM 1647 C CA . LYS A 1 211 ? 5.189 -85.290 16.687 1.00 57.71 206 LYS A CA 1
ATOM 1648 C C . LYS A 1 211 ? 4.847 -85.549 18.177 1.00 52.69 206 LYS A C 1
ATOM 1649 O O . LYS A 1 211 ? 4.051 -84.851 18.817 1.00 57.15 206 LYS A O 1
ATOM 1655 N N . ARG A 1 212 ? 5.585 -86.245 18.897 1.00 54.85 207 ARG A N 1
ATOM 1656 C CA . ARG A 1 212 ? 5.419 -86.598 20.295 1.00 52.03 207 ARG A CA 1
ATOM 1657 C C . ARG A 1 212 ? 6.824 -86.693 21.016 1.00 55.22 207 ARG A C 1
ATOM 1658 O O . ARG A 1 212 ? 7.783 -87.179 20.396 1.00 48.40 207 ARG A O 1
ATOM 1666 N N . PRO A 1 213 ? 6.671 -86.339 22.154 1.00 49.29 208 PRO A N 1
ATOM 1667 C CA . PRO A 1 213 ? 5.422 -85.860 22.771 1.00 53.14 208 PRO A CA 1
ATOM 1668 C C . PRO A 1 213 ? 4.880 -84.576 22.158 1.00 54.97 208 PRO A C 1
ATOM 1669 O O . PRO A 1 213 ? 5.648 -83.706 21.739 1.00 52.66 208 PRO A O 1
ATOM 1673 N N . TYR A 1 214 ? 3.560 -84.470 22.130 1.00 38.89 209 TYR A N 1
ATOM 1674 C CA . TYR A 1 214 ? 2.895 -83.237 21.768 1.00 43.49 209 TYR A CA 1
ATOM 1675 C C . TYR A 1 214 ? 3.598 -81.975 22.307 1.00 43.45 209 TYR A C 1
ATOM 1676 O O . TYR A 1 214 ? 3.978 -81.908 23.478 1.00 45.19 209 TYR A O 1
ATOM 1685 N N . HIS A 1 215 ? 3.754 -80.979 21.438 1.00 36.74 210 HIS A N 1
ATOM 1686 C CA . HIS A 1 215 ? 4.163 -79.660 21.861 1.00 39.05 210 HIS A CA 1
ATOM 1687 C C . HIS A 1 215 ? 3.097 -79.040 22.766 1.00 38.89 210 HIS A C 1
ATOM 1688 O O . HIS A 1 215 ? 1.925 -79.373 22.667 1.00 37.24 210 HIS A O 1
ATOM 1695 N N . PRO A 1 216 ? 3.502 -78.148 23.664 1.00 36.94 211 PRO A N 1
ATOM 1696 C CA . PRO A 1 216 ? 2.512 -77.708 24.642 1.00 34.20 211 PRO A CA 1
ATOM 1697 C C . PRO A 1 216 ? 1.210 -77.142 24.074 1.00 33.74 211 PRO A C 1
ATOM 1698 O O . PRO A 1 216 ? 0.154 -77.318 24.695 1.00 40.43 211 PRO A O 1
ATOM 1702 N N . HIS A 1 217 ? 1.288 -76.414 22.962 1.00 30.20 212 HIS A N 1
ATOM 1703 C CA . HIS A 1 217 ? 0.098 -75.893 22.264 1.00 28.25 212 HIS A CA 1
ATOM 1704 C C . HIS A 1 217 ? -0.859 -76.978 21.774 1.00 24.05 212 HIS A C 1
ATOM 1705 O O . HIS A 1 217 ? -2.076 -76.830 21.871 1.00 22.43 212 HIS A O 1
ATOM 1712 N N . LEU A 1 218 ? -0.307 -78.051 21.235 1.00 23.77 213 LEU A N 1
ATOM 1713 C CA . LEU A 1 218 ? -1.121 -79.196 20.822 1.00 32.72 213 LEU A CA 1
ATOM 1714 C C . LEU A 1 218 ? -1.785 -79.837 22.017 1.00 24.60 213 LEU A C 1
ATOM 1715 O O . LEU A 1 218 ? -2.962 -80.167 21.972 1.00 29.09 213 LEU A O 1
ATOM 1720 N N . ALA A 1 219 ? -1.016 -80.026 23.085 1.00 38.66 214 ALA A N 1
ATOM 1721 C CA . ALA A 1 219 ? -1.534 -80.647 24.298 1.00 34.47 214 ALA A CA 1
ATOM 1722 C C . ALA A 1 219 ? -2.717 -79.855 24.830 1.00 30.39 214 ALA A C 1
ATOM 1723 O O . ALA A 1 219 ? -3.755 -80.431 25.139 1.00 22.99 214 ALA A O 1
ATOM 1725 N N . ARG A 1 220 ? -2.557 -78.530 24.901 1.00 19.41 215 ARG A N 1
ATOM 1726 C CA . ARG A 1 220 ? -3.613 -77.644 25.348 1.00 20.55 215 ARG A CA 1
ATOM 1727 C C . ARG A 1 220 ? -4.830 -77.753 24.446 1.00 17.19 215 ARG A C 1
ATOM 1728 O O . ARG A 1 220 ? -5.954 -77.851 24.906 1.00 19.42 215 ARG A O 1
ATOM 1736 N N . SER A 1 221 ? -4.590 -77.681 23.145 1.00 15.19 216 SER A N 1
ATOM 1737 C CA . SER A 1 221 ? -5.675 -77.625 22.189 1.00 17.24 216 SER A CA 1
ATOM 1738 C C . SER A 1 221 ? -6.462 -78.917 22.242 1.00 13.07 216 SER A C 1
ATOM 1739 O O . SER A 1 221 ? -7.687 -78.900 22.268 1.00 14.75 216 SER A O 1
ATOM 1742 N N . LEU A 1 222 ? -5.745 -80.028 22.327 1.00 16.32 217 LEU A N 1
ATOM 1743 C CA . LEU A 1 222 ? -6.385 -81.334 22.480 1.00 18.93 217 LEU A CA 1
ATOM 1744 C C . LEU A 1 222 ? -7.343 -81.325 23.644 1.00 17.18 217 LEU A C 1
ATOM 1745 O O . LEU A 1 222 ? -8.485 -81.763 23.532 1.00 17.19 217 LEU A O 1
ATOM 1750 N N . GLU A 1 223 ? -6.852 -80.835 24.779 1.00 19.70 218 GLU A N 1
ATOM 1751 C CA . GLU A 1 223 ? -7.631 -80.836 26.001 1.00 23.47 218 GLU A CA 1
ATOM 1752 C C . GLU A 1 223 ? -8.839 -79.909 25.865 1.00 24.56 218 GLU A C 1
ATOM 1753 O O . GLU A 1 223 ? -9.900 -80.194 26.413 1.00 20.20 218 GLU A O 1
ATOM 1759 N N . GLN A 1 224 ? -8.686 -78.810 25.117 1.00 23.21 219 GLN A N 1
ATOM 1760 C CA . GLN A 1 224 ? -9.804 -77.910 24.835 1.00 21.47 219 GLN A CA 1
ATOM 1761 C C . GLN A 1 224 ? -10.884 -78.530 23.933 1.00 20.39 219 GLN A C 1
ATOM 1762 O O . GLN A 1 224 ? -12.069 -78.312 24.146 1.00 22.48 219 GLN A O 1
ATOM 1768 N N . LEU A 1 225 ? -10.464 -79.272 22.918 1.00 22.37 220 LEU A N 1
ATOM 1769 C CA . LEU A 1 225 ? -11.380 -79.826 21.932 1.00 17.34 220 LEU A CA 1
ATOM 1770 C C . LEU A 1 225 ? -11.994 -81.168 22.326 1.00 16.73 220 LEU A C 1
ATOM 1771 O O . LEU A 1 225 ? -13.129 -81.449 21.957 1.00 22.35 220 LEU A O 1
ATOM 1776 N N . LYS A 1 226 ? -11.260 -81.989 23.065 1.00 15.97 221 LYS A N 1
ATOM 1777 C CA . LYS A 1 226 ? -11.717 -83.358 23.332 1.00 16.94 221 LYS A CA 1
ATOM 1778 C C . LYS A 1 226 ? -13.103 -83.403 23.908 1.00 18.78 221 LYS A C 1
ATOM 1779 O O . LYS A 1 226 ? -13.893 -84.261 23.507 1.00 17.09 221 LYS A O 1
ATOM 1785 N N . PRO A 1 227 ? -13.432 -82.480 24.835 1.00 22.39 222 PRO A N 1
ATOM 1786 C CA . PRO A 1 227 ? -14.787 -82.547 25.393 1.00 24.18 222 PRO A CA 1
ATOM 1787 C C . PRO A 1 227 ? -15.922 -82.361 24.394 1.00 19.26 222 PRO A C 1
ATOM 1788 O O . PRO A 1 227 ? -17.058 -82.666 24.730 1.00 16.74 222 PRO A O 1
ATOM 1792 N N . PHE A 1 228 ? -15.613 -81.893 23.171 1.00 17.58 223 PHE A N 1
ATOM 1793 C CA . PHE A 1 228 ? -16.617 -81.654 22.124 1.00 16.93 223 PHE A CA 1
ATOM 1794 C C . PHE A 1 228 ? -16.729 -82.763 21.083 1.00 14.96 223 PHE A C 1
ATOM 1795 O O . PHE A 1 228 ? -17.664 -82.760 20.298 1.00 19.90 223 PHE A O 1
ATOM 1803 N N . PHE A 1 229 ? -15.768 -83.677 21.083 1.00 17.54 224 PHE A N 1
ATOM 1804 C CA . PHE A 1 229 ? -15.615 -84.664 20.013 1.00 18.39 224 PHE A CA 1
ATOM 1805 C C . PHE A 1 229 ? -16.800 -85.615 19.877 1.00 18.11 224 PHE A C 1
ATOM 1806 O O . PHE A 1 229 ? -17.264 -85.870 18.774 1.00 15.56 224 PHE A O 1
ATOM 1814 N N . VAL A 1 230 ? -17.289 -86.164 20.975 1.00 18.23 225 VAL A N 1
ATOM 1815 C CA . VAL A 1 230 ? -18.378 -87.138 20.861 1.00 18.71 225 VAL A CA 1
ATOM 1816 C C . VAL A 1 230 ? -19.639 -86.456 20.338 1.00 19.77 225 VAL A C 1
ATOM 1817 O O . VAL A 1 230 ? -20.259 -86.938 19.383 1.00 18.32 225 VAL A O 1
ATOM 1821 N N . SER A 1 231 ? -20.002 -85.325 20.939 1.00 17.99 226 SER A N 1
ATOM 1822 C CA A SER A 1 231 ? -21.222 -84.600 20.557 0.50 18.20 226 SER A CA 1
ATOM 1823 C CA B SER A 1 231 ? -21.221 -84.613 20.549 0.50 18.15 226 SER A CA 1
ATOM 1824 C C . SER A 1 231 ? -21.194 -84.084 19.116 1.00 16.91 226 SER A C 1
ATOM 1825 O O . SER A 1 231 ? -22.165 -84.245 18.387 1.00 18.84 226 SER A O 1
ATOM 1830 N N . ILE A 1 232 ? -20.093 -83.442 18.723 1.00 17.43 227 ILE A N 1
ATOM 1831 C CA . ILE A 1 232 ? -20.022 -82.817 17.403 1.00 17.40 227 ILE A CA 1
ATOM 1832 C C . ILE A 1 232 ? -19.757 -83.869 16.344 1.00 16.68 227 ILE A C 1
ATOM 1833 O O . ILE A 1 232 ? -20.519 -83.988 15.395 1.00 17.61 227 ILE A O 1
ATOM 1838 N N . MET A 1 233 ? -18.676 -84.625 16.510 1.00 16.57 228 MET A N 1
ATOM 1839 C CA . MET A 1 233 ? -18.249 -85.552 15.461 1.00 18.44 228 MET A CA 1
ATOM 1840 C C . MET A 1 233 ? -19.024 -86.867 15.452 1.00 16.76 228 MET A C 1
ATOM 1841 O O . MET A 1 233 ? -19.444 -87.313 14.403 1.00 15.75 228 MET A O 1
ATOM 1846 N N . LEU A 1 234 ? -19.158 -87.516 16.600 1.00 13.37 229 LEU A N 1
ATOM 1847 C CA . LEU A 1 234 ? -19.736 -88.845 16.612 1.00 16.59 229 LEU A CA 1
ATOM 1848 C C . LEU A 1 234 ? -21.260 -88.785 16.500 1.00 17.73 229 LEU A C 1
ATOM 1849 O O . LEU A 1 234 ? -21.855 -89.613 15.836 1.00 16.37 229 LEU A O 1
ATOM 1854 N N . GLU A 1 235 ? -21.881 -87.795 17.139 1.00 21.55 230 GLU A N 1
ATOM 1855 C CA . GLU A 1 235 ? -23.335 -87.717 17.219 1.00 20.94 230 GLU A CA 1
ATOM 1856 C C . GLU A 1 235 ? -23.933 -86.780 16.175 1.00 20.48 230 GLU A C 1
ATOM 1857 O O . GLU A 1 235 ? -24.632 -87.226 15.268 1.00 28.10 230 GLU A O 1
ATOM 1863 N N . GLU A 1 236 ? -23.630 -85.486 16.273 1.00 20.76 231 GLU A N 1
ATOM 1864 C CA . GLU A 1 236 ? -24.243 -84.481 15.394 1.00 16.57 231 GLU A CA 1
ATOM 1865 C C . GLU A 1 236 ? -23.902 -84.657 13.915 1.00 16.48 231 GLU A C 1
ATOM 1866 O O . GLU A 1 236 ? -24.780 -84.691 13.055 1.00 16.31 231 GLU A O 1
ATOM 1872 N N . GLN A 1 237 ? -22.611 -84.700 13.608 1.00 22.17 232 GLN A N 1
ATOM 1873 C CA . GLN A 1 237 ? -22.194 -84.827 12.228 1.00 21.00 232 GLN A CA 1
ATOM 1874 C C . GLN A 1 237 ? -22.203 -86.290 11.778 1.00 22.00 232 GLN A C 1
ATOM 1875 O O . GLN A 1 237 ? -22.659 -86.592 10.689 1.00 18.41 232 GLN A O 1
ATOM 1881 N N . ASN A 1 238 ? -21.735 -87.211 12.608 1.00 20.42 233 ASN A N 1
ATOM 1882 C CA . ASN A 1 238 ? -21.765 -88.638 12.222 1.00 14.21 233 ASN A CA 1
ATOM 1883 C C . ASN A 1 238 ? -21.276 -88.901 10.751 1.00 12.01 233 ASN A C 1
ATOM 1884 O O . ASN A 1 238 ? -21.935 -89.622 9.995 1.00 16.86 233 ASN A O 1
ATOM 1889 N N . PRO A 1 239 ? -20.093 -88.379 10.378 1.00 10.81 234 PRO A N 1
ATOM 1890 C CA . PRO A 1 239 ? -19.641 -88.529 8.971 1.00 10.55 234 PRO A CA 1
ATOM 1891 C C . PRO A 1 239 ? -19.211 -89.962 8.627 1.00 16.75 234 PRO A C 1
ATOM 1892 O O . PRO A 1 239 ? -19.035 -90.286 7.462 1.00 16.02 234 PRO A O 1
ATOM 1896 N N . TRP A 1 240 ? -19.051 -90.823 9.618 1.00 12.95 235 TRP A N 1
ATOM 1897 C CA . TRP A 1 240 ? -18.450 -92.130 9.356 1.00 17.66 235 TRP A CA 1
ATOM 1898 C C . TRP A 1 240 ? -19.436 -93.277 9.368 1.00 20.40 235 TRP A C 1
ATOM 1899 O O . TRP A 1 240 ? -19.022 -94.430 9.251 1.00 22.36 235 TRP A O 1
ATOM 1910 N N . GLU A 1 241 ? -20.729 -92.981 9.505 1.00 19.41 236 GLU A N 1
ATOM 1911 C CA . GLU A 1 241 ? -21.750 -94.016 9.356 1.00 18.77 236 GLU A CA 1
ATOM 1912 C C . GLU A 1 241 ? -21.725 -94.538 7.919 1.00 17.30 236 GLU A C 1
ATOM 1913 O O . GLU A 1 241 ? -21.855 -95.742 7.683 1.00 17.54 236 GLU A O 1
ATOM 1919 N N . ASP A 1 242 ? -21.574 -93.611 6.974 1.00 21.68 237 ASP A N 1
ATOM 1920 C CA . ASP A 1 242 ? -21.299 -93.939 5.581 1.00 22.68 237 ASP A CA 1
ATOM 1921 C C . ASP A 1 242 ? -19.960 -94.675 5.519 1.00 25.05 237 ASP A C 1
ATOM 1922 O O . ASP A 1 242 ? -18.909 -94.088 5.814 1.00 20.96 237 ASP A O 1
ATOM 1927 N N . ASP A 1 243 ? -20.010 -95.959 5.144 1.00 20.42 238 ASP A N 1
ATOM 1928 C CA . ASP A 1 243 ? -18.847 -96.847 5.246 1.00 19.63 238 ASP A CA 1
ATOM 1929 C C . ASP A 1 243 ? -17.678 -96.431 4.369 1.00 17.54 238 ASP A C 1
ATOM 1930 O O . ASP A 1 243 ? -16.519 -96.451 4.811 1.00 17.16 238 ASP A O 1
ATOM 1935 N N . GLN A 1 244 ? -17.978 -96.075 3.122 1.00 20.07 239 GLN A N 1
ATOM 1936 C CA . GLN A 1 244 ? -16.937 -95.612 2.210 1.00 23.22 239 GLN A CA 1
ATOM 1937 C C . GLN A 1 244 ? -16.203 -94.413 2.804 1.00 20.51 239 GLN A C 1
ATOM 1938 O O . GLN A 1 244 ? -14.995 -94.296 2.656 1.00 26.02 239 GLN A O 1
ATOM 1944 N N . HIS A 1 245 ? -16.931 -93.525 3.474 1.00 16.58 240 HIS A N 1
ATOM 1945 C CA . HIS A 1 245 ? -16.299 -92.384 4.102 1.00 21.41 240 HIS A CA 1
ATOM 1946 C C . HIS A 1 245 ? -15.479 -92.742 5.344 1.00 15.77 240 HIS A C 1
ATOM 1947 O O . HIS A 1 245 ? -14.461 -92.094 5.627 1.00 18.01 240 HIS A O 1
ATOM 1954 N N . ALA A 1 246 ? -15.911 -93.770 6.077 1.00 17.59 241 ALA A N 1
ATOM 1955 C CA . ALA A 1 246 ? -15.129 -94.279 7.189 1.00 16.89 241 ALA A CA 1
ATOM 1956 C C . ALA A 1 246 ? -13.832 -94.898 6.678 1.00 17.63 241 ALA A C 1
ATOM 1957 O O . ALA A 1 246 ? -12.758 -94.687 7.235 1.00 16.92 241 ALA A O 1
ATOM 1959 N N . ILE A 1 247 ? -13.928 -95.640 5.580 1.00 20.88 242 ILE A N 1
ATOM 1960 C CA . ILE A 1 247 ? -12.771 -96.296 5.025 1.00 19.33 242 ILE A CA 1
ATOM 1961 C C . ILE A 1 247 ? -11.814 -95.237 4.470 1.00 25.10 242 ILE A C 1
ATOM 1962 O O . ILE A 1 247 ? -10.589 -95.383 4.580 1.00 22.90 242 ILE A O 1
ATOM 1967 N N . GLN A 1 248 ? -12.378 -94.159 3.912 1.00 25.39 243 GLN A N 1
ATOM 1968 C CA . GLN A 1 248 ? -11.576 -93.099 3.286 1.00 28.49 243 GLN A CA 1
ATOM 1969 C C . GLN A 1 248 ? -10.938 -92.109 4.261 1.00 27.77 243 GLN A C 1
ATOM 1970 O O . GLN A 1 248 ? -9.856 -91.598 3.981 1.00 21.61 243 GLN A O 1
ATOM 1976 N N . THR A 1 249 ? -11.593 -91.831 5.389 1.00 23.89 244 THR A N 1
ATOM 1977 C CA . THR A 1 249 ? -11.163 -90.739 6.274 1.00 25.65 244 THR A CA 1
ATOM 1978 C C . THR A 1 249 ? -10.998 -91.115 7.754 1.00 24.13 244 THR A C 1
ATOM 1979 O O . THR A 1 249 ? -10.433 -90.339 8.526 1.00 27.11 244 THR A O 1
ATOM 1983 N N . LEU A 1 250 ? -11.457 -92.302 8.142 1.00 23.06 245 LEU A N 1
ATOM 1984 C CA . LEU A 1 250 ? -11.281 -92.769 9.524 1.00 24.05 245 LEU A CA 1
ATOM 1985 C C . LEU A 1 250 ? -10.101 -93.738 9.602 1.00 26.33 245 LEU A C 1
ATOM 1986 O O . LEU A 1 250 ? -9.157 -93.493 10.346 1.00 24.80 245 LEU A O 1
ATOM 1991 N N . LEU A 1 251 ? -10.142 -94.819 8.813 1.00 21.82 246 LEU A N 1
ATOM 1992 C CA . LEU A 1 251 ? -9.101 -95.863 8.853 1.00 20.44 246 LEU A CA 1
ATOM 1993 C C . LEU A 1 251 ? -7.673 -95.418 8.503 1.00 23.53 246 LEU A C 1
ATOM 1994 O O . LEU A 1 251 ? -6.715 -95.932 9.071 1.00 20.22 246 LEU A O 1
ATOM 1999 N N . PRO A 1 252 ? -7.515 -94.495 7.538 1.00 23.23 247 PRO A N 1
ATOM 2000 C CA . PRO A 1 252 ? -6.147 -94.071 7.209 1.00 23.90 247 PRO A CA 1
ATOM 2001 C C . PRO A 1 252 ? -5.437 -93.334 8.348 1.00 26.29 247 PRO A C 1
ATOM 2002 O O . PRO A 1 252 ? -4.212 -93.167 8.319 1.00 31.09 247 PRO A O 1
ATOM 2006 N N . ALA A 1 253 ? -6.211 -92.888 9.334 1.00 28.29 248 ALA A N 1
ATOM 2007 C CA . ALA A 1 253 ? -5.673 -92.253 10.531 1.00 25.56 248 ALA A CA 1
ATOM 2008 C C . ALA A 1 253 ? -5.083 -93.256 11.527 1.00 25.26 248 ALA A C 1
ATOM 2009 O O . ALA A 1 253 ? -4.517 -92.855 12.535 1.00 29.45 248 ALA A O 1
ATOM 2011 N N . LEU A 1 254 ? -5.223 -94.552 11.261 1.00 24.39 249 LEU A N 1
ATOM 2012 C CA . LEU A 1 254 ? -4.707 -95.601 12.156 1.00 26.60 249 LEU A CA 1
ATOM 2013 C C . LEU A 1 254 ? -3.353 -96.095 11.664 1.00 25.78 249 LEU A C 1
ATOM 2014 O O . LEU A 1 254 ? -2.987 -95.906 10.509 1.00 31.35 249 LEU A O 1
ATOM 2019 N N . TYR A 1 255 ? -2.632 -96.755 12.559 1.00 31.18 250 TYR A N 1
ATOM 2020 C CA . TYR A 1 255 ? -1.194 -96.989 12.408 1.00 33.17 250 TYR A CA 1
ATOM 2021 C C . TYR A 1 255 ? -0.829 -98.378 11.876 1.00 39.73 250 TYR A C 1
ATOM 2022 O O . TYR A 1 255 ? 0.336 -98.620 11.556 1.00 32.80 250 TYR A O 1
ATOM 2031 N N . ASP A 1 256 ? -1.807 -99.284 11.802 1.00 33.50 251 ASP A N 1
ATOM 2032 C CA . ASP A 1 256 ? -1.541 -100.712 11.577 1.00 41.14 251 ASP A CA 1
ATOM 2033 C C . ASP A 1 256 ? -2.375 -101.257 10.433 1.00 42.03 251 ASP A C 1
ATOM 2034 O O . ASP A 1 256 ? -3.599 -101.186 10.480 1.00 33.50 251 ASP A O 1
ATOM 2039 N N . LYS A 1 257 ? -1.713 -101.827 9.427 1.00 40.78 252 LYS A N 1
ATOM 2040 C CA . LYS A 1 257 ? -2.415 -102.381 8.262 1.00 41.12 252 LYS A CA 1
ATOM 2041 C C . LYS A 1 257 ? -3.430 -103.465 8.636 1.00 28.96 252 LYS A C 1
ATOM 2042 O O . LYS A 1 257 ? -4.546 -103.480 8.119 1.00 30.01 252 LYS A O 1
ATOM 2048 N N . GLN A 1 258 ? -3.039 -104.367 9.532 1.00 34.50 253 GLN A N 1
ATOM 2049 C CA . GLN A 1 258 ? -3.899 -105.487 9.932 1.00 34.75 253 GLN A CA 1
ATOM 2050 C C . GLN A 1 258 ? -5.200 -105.009 10.590 1.00 27.75 253 GLN A C 1
ATOM 2051 O O . GLN A 1 258 ? -6.283 -105.541 10.307 1.00 25.51 253 GLN A O 1
ATOM 2057 N N . LEU A 1 259 ? -5.077 -103.998 11.458 1.00 30.39 254 LEU A N 1
ATOM 2058 C CA . LEU A 1 259 ? -6.214 -103.398 12.165 1.00 24.27 254 LEU A CA 1
ATOM 2059 C C . LEU A 1 259 ? -7.177 -102.747 11.180 1.00 26.91 254 LEU A C 1
ATOM 2060 O O . LEU A 1 259 ? -8.390 -102.990 11.214 1.00 25.25 254 LEU A O 1
ATOM 2065 N N . ILE A 1 260 ? -6.601 -101.906 10.320 1.00 29.09 255 ILE A N 1
ATOM 2066 C CA . ILE A 1 260 ? -7.306 -101.317 9.188 1.00 25.66 255 ILE A CA 1
ATOM 2067 C C . ILE A 1 260 ? -8.036 -102.399 8.403 1.00 27.99 255 ILE A C 1
ATOM 2068 O O . ILE A 1 260 ? -9.237 -102.321 8.226 1.00 25.02 255 ILE A O 1
ATOM 2073 N N . ASP A 1 261 ? -7.309 -103.414 7.943 1.00 25.20 256 ASP A N 1
ATOM 2074 C CA . ASP A 1 261 ? -7.928 -104.472 7.153 1.00 27.41 256 ASP A CA 1
ATOM 2075 C C . ASP A 1 261 ? -9.066 -105.181 7.895 1.00 21.16 256 ASP A C 1
ATOM 2076 O O . ASP A 1 261 ? -10.089 -105.481 7.301 1.00 21.82 256 ASP A O 1
ATOM 2081 N N . SER A 1 262 ? -8.894 -105.435 9.193 1.00 18.57 257 SER A N 1
ATOM 2082 C CA . SER A 1 262 ? -9.916 -106.115 9.969 1.00 20.94 257 SER A CA 1
ATOM 2083 C C . SER A 1 262 ? -11.185 -105.276 10.129 1.00 15.34 257 SER A C 1
ATOM 2084 O O . SER A 1 262 ? -12.304 -105.788 10.004 1.00 16.73 257 SER A O 1
ATOM 2087 N N . LEU A 1 263 ? -11.005 -104.002 10.487 1.00 17.42 258 LEU A N 1
ATOM 2088 C CA . LEU A 1 263 ? -12.111 -103.066 10.611 1.00 16.28 258 LEU A CA 1
ATOM 2089 C C . LEU A 1 263 ? -12.826 -102.957 9.268 1.00 16.17 258 LEU A C 1
ATOM 2090 O O . LEU A 1 263 ? -14.049 -103.031 9.176 1.00 21.86 258 LEU A O 1
ATOM 2095 N N . LYS A 1 264 ? -12.041 -102.785 8.215 1.00 20.01 259 LYS A N 1
ATOM 2096 C CA . LYS A 1 264 ? -12.628 -102.667 6.899 1.00 20.57 259 LYS A CA 1
ATOM 2097 C C . LYS A 1 264 ? -13.541 -103.841 6.608 1.00 17.63 259 LYS A C 1
ATOM 2098 O O . LYS A 1 264 ? -14.660 -103.662 6.153 1.00 19.75 259 LYS A O 1
ATOM 2104 N N . LYS A 1 265 ? -13.046 -105.047 6.847 1.00 20.63 260 LYS A N 1
ATOM 2105 C CA . LYS A 1 265 ? -13.845 -106.217 6.595 1.00 22.05 260 LYS A CA 1
ATOM 2106 C C . LYS A 1 265 ? -15.102 -106.238 7.457 1.00 19.72 260 LYS A C 1
ATOM 2107 O O . LYS A 1 265 ? -16.160 -106.599 6.989 1.00 20.79 260 LYS A O 1
ATOM 2113 N N . TYR A 1 266 ? -14.954 -105.883 8.739 1.00 18.94 261 TYR A N 1
ATOM 2114 C CA . TYR A 1 266 ? -16.054 -105.941 9.660 1.00 18.14 261 TYR A CA 1
ATOM 2115 C C . TYR A 1 266 ? -17.192 -104.998 9.229 1.00 14.14 261 TYR A C 1
ATOM 2116 O O . TYR A 1 266 ? -18.365 -105.374 9.231 1.00 18.22 261 TYR A O 1
ATOM 2125 N N . TRP A 1 267 ? -16.833 -103.781 8.824 1.00 14.68 262 TRP A N 1
ATOM 2126 C CA . TRP A 1 267 ? -17.814 -102.811 8.378 1.00 16.58 262 TRP A CA 1
ATOM 2127 C C . TRP A 1 267 ? -18.387 -103.153 7.002 1.00 18.13 262 TRP A C 1
ATOM 2128 O O . TRP A 1 267 ? -19.526 -102.806 6.710 1.00 21.70 262 TRP A O 1
ATOM 2139 N N . LEU A 1 268 ? -17.585 -103.783 6.147 1.00 17.20 263 LEU A N 1
ATOM 2140 C CA . LEU A 1 268 ? -18.104 -104.311 4.877 1.00 21.32 263 LEU A CA 1
ATOM 2141 C C . LEU A 1 268 ? -19.148 -105.392 5.155 1.00 19.34 263 LEU A C 1
ATOM 2142 O O . LEU A 1 268 ? -20.181 -105.445 4.483 1.00 22.77 263 LEU A O 1
ATOM 2147 N N . ASP A 1 269 ? -18.864 -106.239 6.149 1.00 26.09 264 ASP A N 1
ATOM 2148 C CA . ASP A 1 269 ? -19.754 -107.338 6.547 1.00 24.41 264 ASP A CA 1
ATOM 2149 C C . ASP A 1 269 ? -20.986 -106.856 7.321 1.00 24.05 264 ASP A C 1
ATOM 2150 O O . ASP A 1 269 ? -22.068 -107.451 7.238 1.00 19.72 264 ASP A O 1
ATOM 2155 N N . ASN A 1 270 ? -20.805 -105.785 8.095 1.00 27.36 265 ASN A N 1
ATOM 2156 C CA . ASN A 1 270 ? -21.857 -105.224 8.923 1.00 17.67 265 ASN A CA 1
ATOM 2157 C C . ASN A 1 270 ? -21.964 -103.731 8.614 1.00 23.74 265 ASN A C 1
ATOM 2158 O O . ASN A 1 270 ? -21.362 -102.920 9.295 1.00 24.41 265 ASN A O 1
ATOM 2163 N N . PRO A 1 271 ? -22.686 -103.376 7.544 1.00 24.66 266 PRO A N 1
ATOM 2164 C CA . PRO A 1 271 ? -22.617 -102.008 7.045 1.00 24.40 266 PRO A CA 1
ATOM 2165 C C . PRO A 1 271 ? -23.401 -100.983 7.869 1.00 26.54 266 PRO A C 1
ATOM 2166 O O . PRO A 1 271 ? -24.325 -101.350 8.594 1.00 22.74 266 PRO A O 1
ATOM 2170 N N . ARG A 1 272 ? -23.001 -99.710 7.744 1.00 21.99 267 ARG A N 1
ATOM 2171 C CA . ARG A 1 272 ? -23.772 -98.562 8.224 1.00 23.50 267 ARG A CA 1
ATOM 2172 C C . ARG A 1 272 ? -23.830 -98.468 9.731 1.00 16.16 267 ARG A C 1
ATOM 2173 O O . ARG A 1 272 ? -24.751 -97.886 10.280 1.00 24.38 267 ARG A O 1
ATOM 2181 N N . ARG A 1 273 ? -22.842 -99.050 10.396 1.00 15.95 268 ARG A N 1
ATOM 2182 C CA . ARG A 1 273 ? -22.710 -98.893 11.850 1.00 15.74 268 ARG A CA 1
ATOM 2183 C C . ARG A 1 273 ? -22.378 -97.410 12.100 1.00 21.47 268 ARG A C 1
ATOM 2184 O O . ARG A 1 273 ? -21.579 -96.816 11.370 1.00 17.14 268 ARG A O 1
ATOM 2192 N N . SER A 1 274 ? -23.018 -96.821 13.107 1.00 17.15 269 SER A N 1
ATOM 2193 C CA . SER A 1 274 ? -22.899 -95.387 13.380 1.00 18.59 269 SER A CA 1
ATOM 2194 C C . SER A 1 274 ? -21.444 -94.975 13.653 1.00 11.92 269 SER A C 1
ATOM 2195 O O . SER A 1 274 ? -20.589 -95.809 13.913 1.00 15.90 269 SER A O 1
ATOM 2198 N N . SER A 1 275 ? -21.166 -93.680 13.602 1.00 15.56 270 SER A N 1
ATOM 2199 C CA . SER A 1 275 ? -19.833 -93.199 13.954 1.00 14.35 270 SER A CA 1
ATOM 2200 C C . SER A 1 275 ? -19.429 -93.609 15.375 1.00 12.96 270 SER A C 1
ATOM 2201 O O . SER A 1 275 ? -18.282 -93.958 15.607 1.00 16.87 270 SER A O 1
ATOM 2204 N N . LYS A 1 276 ? -20.357 -93.529 16.321 1.00 17.39 271 LYS A N 1
ATOM 2205 C CA . LYS A 1 276 ? -20.080 -93.974 17.710 1.00 19.06 271 LYS A CA 1
ATOM 2206 C C . LYS A 1 276 ? -19.764 -95.469 17.793 1.00 17.84 271 LYS A C 1
ATOM 2207 O O . LYS A 1 276 ? -18.828 -95.884 18.480 1.00 20.63 271 LYS A O 1
ATOM 2213 N N . GLU A 1 277 ? -20.545 -96.284 17.096 1.00 22.27 272 GLU A N 1
ATOM 2214 C CA . GLU A 1 277 ? -20.252 -97.733 17.015 1.00 19.47 272 GLU A CA 1
ATOM 2215 C C . GLU A 1 277 ? -18.873 -97.993 16.384 1.00 19.14 272 GLU A C 1
ATOM 2216 O O . GLU A 1 277 ? -18.098 -98.796 16.884 1.00 14.68 272 GLU A O 1
ATOM 2222 N N . LYS A 1 278 ? -18.556 -97.314 15.280 1.00 16.85 273 LYS A N 1
ATOM 2223 C CA . LYS A 1 278 ? -17.271 -97.508 14.629 1.00 17.94 273 LYS A CA 1
ATOM 2224 C C . LYS A 1 278 ? -16.082 -97.083 15.496 1.00 16.60 273 LYS A C 1
ATOM 2225 O O . LYS A 1 278 ? -15.042 -97.739 15.502 1.00 16.02 273 LYS A O 1
ATOM 2231 N N . TRP A 1 279 ? -16.252 -95.983 16.224 1.00 14.21 274 TRP A N 1
ATOM 2232 C CA . TRP A 1 279 ? -15.222 -95.462 17.118 1.00 19.58 274 TRP A CA 1
ATOM 2233 C C . TRP A 1 279 ? -14.888 -96.513 18.185 1.00 17.51 274 TRP A C 1
ATOM 2234 O O . TRP A 1 279 ? -13.721 -96.779 18.478 1.00 17.76 274 TRP A O 1
ATOM 2245 N N . ASN A 1 280 ? -15.927 -97.139 18.724 1.00 24.23 275 ASN A N 1
ATOM 2246 C CA . ASN A 1 280 ? -15.767 -98.265 19.654 1.00 20.82 275 ASN A CA 1
ATOM 2247 C C . ASN A 1 280 ? -15.192 -99.559 18.981 1.00 16.38 275 ASN A C 1
ATOM 2248 O O . ASN A 1 280 ? -14.322 -100.242 19.541 1.00 17.37 275 ASN A O 1
ATOM 2253 N N . ASP A 1 281 ? -15.604 -99.860 17.748 1.00 23.52 276 ASP A N 1
ATOM 2254 C CA . ASP A 1 281 ? -15.064 -101.041 17.055 1.00 21.08 276 ASP A CA 1
ATOM 2255 C C . ASP A 1 281 ? -13.554 -101.002 16.980 1.00 18.53 276 ASP A C 1
ATOM 2256 O O . ASP A 1 281 ? -12.890 -102.023 17.084 1.00 19.62 276 ASP A O 1
ATOM 2261 N N . ILE A 1 282 ? -13.013 -99.810 16.769 1.00 16.72 277 ILE A N 1
ATOM 2262 C CA . ILE A 1 282 ? -11.585 -99.639 16.633 1.00 18.29 277 ILE A CA 1
ATOM 2263 C C . ILE A 1 282 ? -10.886 -100.235 17.854 1.00 18.17 277 ILE A C 1
ATOM 2264 O O . ILE A 1 282 ? -9.940 -101.020 17.720 1.00 21.63 277 ILE A O 1
ATOM 2269 N N . ASP A 1 283 ? -11.394 -99.879 19.035 1.00 17.38 278 ASP A N 1
ATOM 2270 C CA . ASP A 1 283 ? -10.842 -100.332 20.303 1.00 20.32 278 ASP A CA 1
ATOM 2271 C C . ASP A 1 283 ? -11.001 -101.834 20.480 1.00 23.53 278 ASP A C 1
ATOM 2272 O O . ASP A 1 283 ? -10.039 -102.533 20.825 1.00 27.35 278 ASP A O 1
ATOM 2277 N N . GLN A 1 284 ? -12.205 -102.324 20.224 1.00 26.07 279 GLN A N 1
ATOM 2278 C CA . GLN A 1 284 ? -12.490 -103.732 20.415 1.00 28.39 279 GLN A CA 1
ATOM 2279 C C . GLN A 1 284 ? -11.665 -104.567 19.491 1.00 24.38 279 GLN A C 1
ATOM 2280 O O . GLN A 1 284 ? -11.077 -105.547 19.900 1.00 22.51 279 GLN A O 1
ATOM 2286 N N . ILE A 1 285 ? -11.623 -104.218 18.218 1.00 27.40 280 ILE A N 1
ATOM 2287 C CA . ILE A 1 285 ? -10.854 -105.054 17.328 1.00 23.15 280 ILE A CA 1
ATOM 2288 C C . ILE A 1 285 ? -9.362 -104.994 17.652 1.00 22.83 280 ILE A C 1
ATOM 2289 O O . ILE A 1 285 ? -8.691 -106.022 17.615 1.00 29.63 280 ILE A O 1
ATOM 2294 N N . ALA A 1 286 ? -8.836 -103.817 18.002 1.00 17.14 281 ALA A N 1
ATOM 2295 C CA . ALA A 1 286 ? -7.420 -103.692 18.310 1.00 22.03 281 ALA A CA 1
ATOM 2296 C C . ALA A 1 286 ? -7.076 -104.518 19.553 1.00 25.30 281 ALA A C 1
ATOM 2297 O O . ALA A 1 286 ? -5.989 -105.069 19.652 1.00 24.12 281 ALA A O 1
ATOM 2299 N N . THR A 1 287 ? -8.020 -104.590 20.487 1.00 29.58 282 THR A N 1
ATOM 2300 C CA . THR A 1 287 ? -7.830 -105.350 21.724 1.00 32.65 282 THR A CA 1
ATOM 2301 C C . THR A 1 287 ? -7.658 -106.833 21.438 1.00 36.15 282 THR A C 1
ATOM 2302 O O . THR A 1 287 ? -6.765 -107.464 21.985 1.00 29.56 282 THR A O 1
ATOM 2306 N N . SER A 1 288 ? -8.501 -107.381 20.564 1.00 36.50 283 SER A N 1
ATOM 2307 C CA . SER A 1 288 ? -8.422 -108.801 20.201 1.00 36.39 283 SER A CA 1
ATOM 2308 C C . SER A 1 288 ? -7.177 -109.085 19.370 1.00 41.14 283 SER A C 1
ATOM 2309 O O . SER A 1 288 ? -6.527 -110.110 19.549 1.00 45.99 283 SER A O 1
ATOM 2312 N N . LEU A 1 289 ? -6.834 -108.167 18.475 1.00 37.42 284 LEU A N 1
ATOM 2313 C CA . LEU A 1 289 ? -5.650 -108.313 17.629 1.00 34.77 284 LEU A CA 1
ATOM 2314 C C . LEU A 1 289 ? -4.299 -108.232 18.330 1.00 34.77 284 LEU A C 1
ATOM 2315 O O . LEU A 1 289 ? -3.337 -108.846 17.871 1.00 31.93 284 LEU A O 1
ATOM 2320 N N . PHE A 1 290 ? -4.210 -107.462 19.408 1.00 33.44 285 PHE A N 1
ATOM 2321 C CA . PHE A 1 290 ? -2.903 -107.101 19.944 1.00 34.81 285 PHE A CA 1
ATOM 2322 C C . PHE A 1 290 ? -2.591 -107.557 21.365 1.00 32.41 285 PHE A C 1
ATOM 2323 O O . PHE A 1 290 ? -1.450 -107.436 21.789 1.00 38.85 285 PHE A O 1
ATOM 2331 N N . LYS A 1 291 ? -3.579 -108.089 22.073 1.00 32.65 286 LYS A N 1
ATOM 2332 C CA . LYS A 1 291 ? -3.337 -108.823 23.325 1.00 45.79 286 LYS A CA 1
ATOM 2333 C C . LYS A 1 291 ? -2.122 -109.719 23.115 1.00 45.07 286 LYS A C 1
ATOM 2334 O O . LYS A 1 291 ? -2.115 -110.507 22.176 1.00 46.74 286 LYS A O 1
ATOM 2340 N N . GLY A 1 292 ? -1.103 -109.615 23.968 1.00 39.86 287 GLY A N 1
ATOM 2341 C CA . GLY A 1 292 ? 0.178 -110.246 23.648 1.00 46.72 287 GLY A CA 1
ATOM 2342 C C . GLY A 1 292 ? 1.288 -109.884 24.613 1.00 48.61 287 GLY A C 1
ATOM 2343 O O . GLY A 1 292 ? 1.059 -109.849 25.809 1.00 88.20 287 GLY A O 1
ATOM 2344 N N . PRO A 1 293 ? 2.508 -109.658 24.112 1.00 44.93 288 PRO A N 1
ATOM 2345 C CA . PRO A 1 293 ? 3.536 -109.114 24.988 1.00 48.49 288 PRO A CA 1
ATOM 2346 C C . PRO A 1 293 ? 3.770 -107.652 24.681 1.00 48.45 288 PRO A C 1
ATOM 2347 O O . PRO A 1 293 ? 4.286 -106.925 25.527 1.00 41.58 288 PRO A O 1
ATOM 2351 N N . LYS A 1 294 ? 3.359 -107.213 23.501 1.00 47.00 289 LYS A N 1
ATOM 2352 C CA . LYS A 1 294 ? 3.557 -105.833 23.109 1.00 51.40 289 LYS A CA 1
ATOM 2353 C C . LYS A 1 294 ? 2.237 -105.087 23.102 1.00 48.36 289 LYS A C 1
ATOM 2354 O O . LYS A 1 294 ? 2.081 -104.108 22.381 1.00 41.15 289 LYS A O 1
ATOM 2360 N N . GLN A 1 295 ? 1.277 -105.545 23.891 1.00 46.42 290 GLN A N 1
ATOM 2361 C CA . GLN A 1 295 ? -0.026 -104.928 23.839 1.00 43.62 290 GLN A CA 1
ATOM 2362 C C . GLN A 1 295 ? 0.039 -103.500 24.339 1.00 47.55 290 GLN A C 1
ATOM 2363 O O . GLN A 1 295 ? -0.728 -102.654 23.883 1.00 45.89 290 GLN A O 1
ATOM 2369 N N . ASP A 1 296 ? 0.968 -103.216 25.241 1.00 42.35 291 ASP A N 1
ATOM 2370 C CA . ASP A 1 296 ? 1.104 -101.877 25.810 1.00 37.65 291 ASP A CA 1
ATOM 2371 C C . ASP A 1 296 ? 1.516 -100.850 24.785 1.00 35.26 291 ASP A C 1
ATOM 2372 O O . ASP A 1 296 ? 0.995 -99.752 24.754 1.00 36.13 291 ASP A O 1
ATOM 2377 N N . SER A 1 297 ? 2.428 -101.231 23.912 1.00 27.99 292 SER A N 1
ATOM 2378 C CA . SER A 1 297 ? 2.801 -100.397 22.778 1.00 34.09 292 SER A CA 1
ATOM 2379 C C . SER A 1 297 ? 1.697 -100.068 21.696 1.00 34.56 292 SER A C 1
ATOM 2380 O O . SER A 1 297 ? 1.677 -98.967 21.214 1.00 24.78 292 SER A O 1
ATOM 2383 N N . HIS A 1 298 ? 0.900 -101.046 21.247 1.00 36.71 293 HIS A N 1
ATOM 2384 C CA . HIS A 1 298 ? -0.361 -100.829 20.544 1.00 33.60 293 HIS A CA 1
ATOM 2385 C C . HIS A 1 298 ? -1.420 -100.050 21.364 1.00 29.44 293 HIS A C 1
ATOM 2386 O O . HIS A 1 298 ? -2.129 -99.244 20.840 1.00 28.14 293 HIS A O 1
ATOM 2393 N N . ILE A 1 299 ? -1.576 -100.265 22.653 1.00 28.48 294 ILE A N 1
ATOM 2394 C CA . ILE A 1 299 ? -2.539 -99.429 23.332 1.00 26.41 294 ILE A CA 1
ATOM 2395 C C . ILE A 1 299 ? -2.189 -97.945 23.141 1.00 26.15 294 ILE A C 1
ATOM 2396 O O . ILE A 1 299 ? -3.071 -97.107 22.965 1.00 27.31 294 ILE A O 1
ATOM 2401 N N . ILE A 1 300 ? -0.897 -97.633 23.189 1.00 23.87 295 ILE A N 1
ATOM 2402 C CA . ILE A 1 300 ? -0.425 -96.263 23.179 1.00 23.89 295 ILE A CA 1
ATOM 2403 C C . ILE A 1 300 ? -0.543 -95.706 21.786 1.00 25.52 295 ILE A C 1
ATOM 2404 O O . ILE A 1 300 ? -0.981 -94.588 21.586 1.00 26.90 295 ILE A O 1
ATOM 2409 N N . LYS A 1 301 ? -0.128 -96.501 20.823 1.00 28.86 296 LYS A N 1
ATOM 2410 C CA . LYS A 1 301 ? -0.157 -96.053 19.470 1.00 28.00 296 LYS A CA 1
ATOM 2411 C C . LYS A 1 301 ? -1.584 -95.717 19.052 1.00 26.68 296 LYS A C 1
ATOM 2412 O O . LYS A 1 301 ? -1.821 -94.631 18.567 1.00 26.32 296 LYS A O 1
ATOM 2418 N N . LEU A 1 302 ? -2.542 -96.612 19.283 1.00 20.72 297 LEU A N 1
ATOM 2419 C CA . LEU A 1 302 ? -3.947 -96.337 18.953 1.00 22.10 297 LEU A CA 1
ATOM 2420 C C . LEU A 1 302 ? -4.471 -95.057 19.585 1.00 26.39 297 LEU A C 1
ATOM 2421 O O . LEU A 1 302 ? -5.174 -94.282 18.929 1.00 22.74 297 LEU A O 1
ATOM 2426 N N . ARG A 1 303 ? -4.169 -94.852 20.868 1.00 25.19 298 ARG A N 1
ATOM 2427 C CA . ARG A 1 303 ? -4.598 -93.640 21.573 1.00 29.08 298 ARG A CA 1
ATOM 2428 C C . ARG A 1 303 ? -4.083 -92.390 20.869 1.00 27.74 298 ARG A C 1
ATOM 2429 O O . ARG A 1 303 ? -4.844 -91.462 20.633 1.00 32.35 298 ARG A O 1
ATOM 2437 N N . GLU A 1 304 ? -2.794 -92.391 20.536 1.00 22.39 299 GLU A N 1
ATOM 2438 C CA . GLU A 1 304 ? -2.151 -91.300 19.806 1.00 27.08 299 GLU A CA 1
ATOM 2439 C C . GLU A 1 304 ? -2.893 -91.004 18.485 1.00 27.85 299 GLU A C 1
ATOM 2440 O O . GLU A 1 304 ? -3.205 -89.862 18.185 1.00 26.29 299 GLU A O 1
ATOM 2446 N N . CYS A 1 305 ? -3.209 -92.056 17.732 1.00 22.64 300 CYS A N 1
ATOM 2447 C CA . CYS A 1 305 ? -3.981 -91.928 16.477 1.00 23.37 300 CYS A CA 1
ATOM 2448 C C . CYS A 1 305 ? -5.355 -91.299 16.698 1.00 27.85 300 CYS A C 1
ATOM 2449 O O . CYS A 1 305 ? -5.813 -90.470 15.911 1.00 25.35 300 CYS A O 1
ATOM 2452 N N . LYS A 1 306 ? -6.025 -91.690 17.771 1.00 21.83 301 LYS A N 1
ATOM 2453 C CA . LYS A 1 306 ? -7.342 -91.132 18.051 1.00 21.16 301 LYS A CA 1
ATOM 2454 C C . LYS A 1 306 ? -7.241 -89.661 18.470 1.00 21.52 301 LYS A C 1
ATOM 2455 O O . LYS A 1 306 ? -8.063 -88.839 18.074 1.00 25.65 301 LYS A O 1
ATOM 2461 N N . GLU A 1 307 ? -6.233 -89.312 19.235 1.00 23.84 302 GLU A N 1
ATOM 2462 C CA . GLU A 1 307 ? -5.990 -87.917 19.601 1.00 24.40 302 GLU A CA 1
ATOM 2463 C C . GLU A 1 307 ? -5.718 -87.077 18.343 1.00 23.99 302 GLU A C 1
ATOM 2464 O O . GLU A 1 307 ? -6.299 -86.003 18.167 1.00 22.42 302 GLU A O 1
ATOM 2470 N N . ASP A 1 308 ? -4.931 -87.586 17.546 1.00 23.24 303 ASP A N 1
ATOM 2471 C CA . ASP A 1 308 ? -4.644 -86.921 16.281 1.00 24.47 303 ASP A CA 1
ATOM 2472 C C . ASP A 1 308 ? -5.914 -86.728 15.462 1.00 28.36 303 ASP A C 1
ATOM 2473 O O . ASP A 1 308 ? -6.093 -85.687 14.839 1.00 19.55 303 ASP A O 1
ATOM 2478 N N . LEU A 1 309 ? -6.801 -87.720 15.493 1.00 23.61 304 LEU A N 1
ATOM 2479 C CA . LEU A 1 309 ? -8.098 -87.618 14.831 1.00 23.89 304 LEU A CA 1
ATOM 2480 C C . LEU A 1 309 ? -8.985 -86.526 15.416 1.00 17.51 304 LEU A C 1
ATOM 2481 O O . LEU A 1 309 ? -9.717 -85.848 14.688 1.00 17.16 304 LEU A O 1
ATOM 2486 N N . VAL A 1 310 ? -8.929 -86.334 16.728 1.00 16.33 305 VAL A N 1
ATOM 2487 C CA . VAL A 1 310 ? -9.641 -85.215 17.318 1.00 21.11 305 VAL A CA 1
ATOM 2488 C C . VAL A 1 310 ? -9.140 -83.890 16.698 1.00 18.94 305 VAL A C 1
ATOM 2489 O O . VAL A 1 310 ? -9.933 -83.004 16.326 1.00 16.13 305 VAL A O 1
ATOM 2493 N N . LEU A 1 311 ? -7.827 -83.759 16.587 1.00 15.64 306 LEU A N 1
ATOM 2494 C CA . LEU A 1 311 ? -7.238 -82.574 16.023 1.00 16.92 306 LEU A CA 1
ATOM 2495 C C . LEU A 1 311 ? -7.637 -82.441 14.555 1.00 18.70 306 LEU A C 1
ATOM 2496 O O . LEU A 1 311 ? -8.142 -81.400 14.154 1.00 17.73 306 LEU A O 1
ATOM 2501 N N . MET A 1 312 ? -7.449 -83.508 13.783 1.00 17.51 307 MET A N 1
ATOM 2502 C CA . MET A 1 312 ? -7.802 -83.517 12.357 1.00 19.35 307 MET A CA 1
ATOM 2503 C C . MET A 1 312 ? -9.239 -83.061 12.062 1.00 17.81 307 MET A C 1
ATOM 2504 O O . MET A 1 312 ? -9.506 -82.481 11.007 1.00 24.12 307 MET A O 1
ATOM 2509 N N . THR A 1 313 ? -10.164 -83.357 12.956 1.00 17.46 308 THR A N 1
ATOM 2510 C CA . THR A 1 313 ? -11.570 -83.033 12.723 1.00 17.09 308 THR A CA 1
ATOM 2511 C C . THR A 1 313 ? -11.971 -81.669 13.313 1.00 15.31 308 THR A C 1
ATOM 2512 O O . THR A 1 313 ? -12.731 -80.915 12.705 1.00 15.69 308 THR A O 1
ATOM 2516 N N . LEU A 1 314 ? -11.487 -81.346 14.510 1.00 16.62 309 LEU A N 1
ATOM 2517 C CA . LEU A 1 314 ? -11.985 -80.153 15.212 1.00 14.38 309 LEU A CA 1
ATOM 2518 C C . LEU A 1 314 ? -11.037 -78.934 15.275 1.00 12.46 309 LEU A C 1
ATOM 2519 O O . LEU A 1 314 ? -11.490 -77.811 15.531 1.00 13.00 309 LEU A O 1
ATOM 2524 N N . TYR A 1 315 ? -9.747 -79.153 15.065 1.00 11.50 310 TYR A N 1
ATOM 2525 C CA . TYR A 1 315 ? -8.751 -78.084 15.190 1.00 10.89 310 TYR A CA 1
ATOM 2526 C C . TYR A 1 315 ? -8.919 -77.131 13.998 1.00 13.33 310 TYR A C 1
ATOM 2527 O O . TYR A 1 315 ? -9.240 -77.585 12.894 1.00 12.88 310 TYR A O 1
ATOM 2536 N N . PRO A 1 316 ? -8.701 -75.818 14.201 1.00 14.07 311 PRO A N 1
ATOM 2537 C CA . PRO A 1 316 ? -8.929 -74.878 13.118 1.00 17.49 311 PRO A CA 1
ATOM 2538 C C . PRO A 1 316 ? -8.221 -75.229 11.802 1.00 12.70 311 PRO A C 1
ATOM 2539 O O . PRO A 1 316 ? -7.007 -75.508 11.775 1.00 16.29 311 PRO A O 1
ATOM 2543 N N . LYS A 1 317 ? -8.987 -75.220 10.729 1.00 18.52 312 LYS A N 1
ATOM 2544 C CA . LYS A 1 317 ? -8.458 -75.333 9.385 1.00 18.10 312 LYS A CA 1
ATOM 2545 C C . LYS A 1 317 ? -8.378 -73.955 8.762 1.00 18.23 312 LYS A C 1
ATOM 2546 O O . LYS A 1 317 ? -9.407 -73.352 8.427 1.00 19.15 312 LYS A O 1
ATOM 2552 N N . LEU A 1 318 ? -7.141 -73.462 8.669 1.00 20.10 313 LEU A N 1
ATOM 2553 C CA . LEU A 1 318 ? -6.846 -72.147 8.168 1.00 19.09 313 LEU A CA 1
ATOM 2554 C C . LEU A 1 318 ? -6.600 -72.142 6.655 1.00 18.05 313 LEU A C 1
ATOM 2555 O O . LEU A 1 318 ? -6.045 -73.081 6.080 1.00 17.88 313 LEU A O 1
ATOM 2560 N N . ASP A 1 319 ? -7.000 -71.059 6.009 1.00 17.85 314 ASP A N 1
ATOM 2561 C CA A ASP A 1 319 ? -6.640 -70.832 4.621 0.50 16.81 314 ASP A CA 1
ATOM 2562 C CA B ASP A 1 319 ? -6.627 -70.811 4.615 0.50 19.83 314 ASP A CA 1
ATOM 2563 C C . ASP A 1 319 ? -5.256 -70.165 4.648 1.00 20.88 314 ASP A C 1
ATOM 2564 O O . ASP A 1 319 ? -5.114 -68.962 4.920 1.00 14.80 314 ASP A O 1
ATOM 2573 N N . VAL A 1 320 ? -4.250 -71.005 4.423 1.00 19.63 315 VAL A N 1
ATOM 2574 C CA . VAL A 1 320 ? -2.898 -70.713 4.861 1.00 22.53 315 VAL A CA 1
ATOM 2575 C C . VAL A 1 320 ? -2.282 -69.476 4.249 1.00 19.55 315 VAL A C 1
ATOM 2576 O O . VAL A 1 320 ? -1.723 -68.672 4.972 1.00 16.74 315 VAL A O 1
ATOM 2580 N N . GLU A 1 321 ? -2.409 -69.287 2.927 1.00 21.29 316 GLU A N 1
ATOM 2581 C CA . GLU A 1 321 ? -1.773 -68.160 2.259 1.00 24.69 316 GLU A CA 1
ATOM 2582 C C . GLU A 1 321 ? -2.340 -66.800 2.662 1.00 25.86 316 GLU A C 1
ATOM 2583 O O . GLU A 1 321 ? -1.622 -65.795 2.588 1.00 22.31 316 GLU A O 1
ATOM 2589 N N . VAL A 1 322 ? -3.526 -66.760 3.107 1.00 20.23 317 VAL A N 1
ATOM 2590 C CA A VAL A 1 322 ? -4.166 -65.574 3.641 0.50 16.33 317 VAL A CA 1
ATOM 2591 C CA B VAL A 1 322 ? -4.198 -65.508 3.576 0.50 18.29 317 VAL A CA 1
ATOM 2592 C C . VAL A 1 322 ? -3.325 -65.015 4.808 1.00 15.90 317 VAL A C 1
ATOM 2593 O O . VAL A 1 322 ? -3.080 -63.834 4.886 1.00 15.32 317 VAL A O 1
ATOM 2600 N N . THR A 1 323 ? -2.924 -65.883 5.637 1.00 18.85 318 THR A N 1
ATOM 2601 C CA . THR A 1 323 ? -2.093 -65.506 6.786 1.00 17.28 318 THR A CA 1
ATOM 2602 C C . THR A 1 323 ? -0.610 -65.208 6.450 1.00 16.56 318 THR A C 1
ATOM 2603 O O . THR A 1 323 ? -0.041 -64.267 6.992 1.00 18.23 318 THR A O 1
ATOM 2607 N N . LYS A 1 324 ? -0.024 -65.972 5.532 1.00 18.85 319 LYS A N 1
ATOM 2608 C CA . LYS A 1 324 ? 1.440 -65.961 5.283 1.00 18.99 319 LYS A CA 1
ATOM 2609 C C . LYS A 1 324 ? 1.941 -64.717 4.530 1.00 21.48 319 LYS A C 1
ATOM 2610 O O . LYS A 1 324 ? 3.135 -64.397 4.544 1.00 19.11 319 LYS A O 1
ATOM 2616 N N . GLN A 1 325 ? 1.039 -64.040 3.824 1.00 24.35 320 GLN A N 1
ATOM 2617 C CA . GLN A 1 325 ? 1.437 -63.027 2.866 1.00 20.95 320 GLN A CA 1
ATOM 2618 C C . GLN A 1 325 ? 1.063 -61.634 3.358 1.00 17.04 320 GLN A C 1
ATOM 2619 O O . GLN A 1 325 ? -0.114 -61.316 3.516 1.00 15.61 320 GLN A O 1
ATOM 2625 N N . THR A 1 326 ? 2.073 -60.803 3.594 1.00 11.80 321 THR A N 1
ATOM 2626 C CA . THR A 1 326 ? 1.844 -59.444 4.065 1.00 18.05 321 THR A CA 1
ATOM 2627 C C . THR A 1 326 ? 0.905 -58.671 3.122 1.00 16.21 321 THR A C 1
ATOM 2628 O O . THR A 1 326 ? 0.128 -57.839 3.576 1.00 16.58 321 THR A O 1
ATOM 2632 N N . ILE A 1 327 ? 1.004 -58.916 1.816 1.00 18.09 322 ILE A N 1
ATOM 2633 C CA . ILE A 1 327 ? 0.235 -58.141 0.851 1.00 19.47 322 ILE A CA 1
ATOM 2634 C C . ILE A 1 327 ? -1.178 -58.666 0.599 1.00 20.00 322 ILE A C 1
ATOM 2635 O O . ILE A 1 327 ? -1.919 -58.093 -0.199 1.00 19.29 322 ILE A O 1
ATOM 2640 N N . HIS A 1 328 ? -1.553 -59.763 1.239 1.00 13.03 323 HIS A N 1
ATOM 2641 C CA . HIS A 1 328 ? -2.789 -60.419 0.870 1.00 15.72 323 HIS A CA 1
ATOM 2642 C C . HIS A 1 328 ? -4.030 -59.546 1.106 1.00 11.95 323 HIS A C 1
ATOM 2643 O O . HIS A 1 328 ? -4.183 -58.912 2.137 1.00 15.05 323 HIS A O 1
ATOM 2650 N N . LEU A 1 329 ? -4.916 -59.557 0.145 1.00 13.85 324 LEU A N 1
ATOM 2651 C CA . LEU A 1 329 ? -6.147 -58.786 0.187 1.00 12.32 324 LEU A CA 1
ATOM 2652 C C . LEU A 1 329 ? -7.224 -59.631 0.849 1.00 13.74 324 LEU A C 1
ATOM 2653 O O . LEU A 1 329 ? -7.345 -60.831 0.554 1.00 16.97 324 LEU A O 1
ATOM 2658 N N . LEU A 1 330 ? -7.938 -59.066 1.825 1.00 12.19 325 LEU A N 1
ATOM 2659 C CA . LEU A 1 330 ? -9.059 -59.783 2.432 1.00 9.95 325 LEU A CA 1
ATOM 2660 C C . LEU A 1 330 ? -10.307 -58.879 2.511 1.00 9.70 325 LEU A C 1
ATOM 2661 O O . LEU A 1 330 ? -10.160 -57.678 2.800 1.00 9.67 325 LEU A O 1
ATOM 2666 N N . LYS A 1 331 ? -11.510 -59.438 2.301 1.00 12.33 326 LYS A N 1
ATOM 2667 C CA A LYS A 1 331 ? -12.775 -58.630 2.323 0.50 11.81 326 LYS A CA 1
ATOM 2668 C CA B LYS A 1 331 ? -12.754 -58.652 2.330 0.50 11.43 326 LYS A CA 1
ATOM 2669 C C . LYS A 1 331 ? -12.892 -57.729 3.539 1.00 11.30 326 LYS A C 1
ATOM 2670 O O . LYS A 1 331 ? -12.572 -58.129 4.672 1.00 11.59 326 LYS A O 1
ATOM 2681 N N . ALA A 1 332 ? -13.386 -56.511 3.335 1.00 10.54 327 ALA A N 1
ATOM 2682 C CA . ALA A 1 332 ? -13.567 -55.605 4.478 1.00 12.53 327 ALA A CA 1
ATOM 2683 C C . ALA A 1 332 ? -14.753 -55.999 5.326 1.00 11.68 327 ALA A C 1
ATOM 2684 O O . ALA A 1 332 ? -15.803 -56.401 4.836 1.00 10.33 327 ALA A O 1
ATOM 2686 N N . PRO A 1 333 ? -14.619 -55.834 6.657 1.00 9.47 328 PRO A N 1
ATOM 2687 C CA . PRO A 1 333 ? -15.795 -55.960 7.453 1.00 10.40 328 PRO A CA 1
ATOM 2688 C C . PRO A 1 333 ? -16.911 -55.040 6.977 1.00 9.33 328 PRO A C 1
ATOM 2689 O O . PRO A 1 333 ? -16.595 -53.967 6.475 1.00 10.96 328 PRO A O 1
ATOM 2693 N N . PHE A 1 334 ? -18.168 -55.502 7.134 1.00 10.58 329 PHE A N 1
ATOM 2694 C CA . PHE A 1 334 ? -19.405 -54.742 6.865 1.00 8.18 329 PHE A CA 1
ATOM 2695 C C . PHE A 1 334 ? -19.762 -54.663 5.386 1.00 11.71 329 PHE A C 1
ATOM 2696 O O . PHE A 1 334 ? -20.759 -54.032 5.010 1.00 16.34 329 PHE A O 1
ATOM 2704 N N . CYS A 1 335 ? -18.992 -55.357 4.562 1.00 12.68 330 CYS A N 1
ATOM 2705 C CA . CYS A 1 335 ? -19.373 -55.520 3.170 1.00 16.18 330 CYS A CA 1
ATOM 2706 C C . CYS A 1 335 ? -20.655 -56.325 3.180 1.00 13.98 330 CYS A C 1
ATOM 2707 O O . CYS A 1 335 ? -20.994 -56.982 4.166 1.00 12.18 330 CYS A O 1
ATOM 2710 N N . ILE A 1 336 ? -21.364 -56.248 2.075 1.00 11.53 331 ILE A N 1
ATOM 2711 C CA . ILE A 1 336 ? -22.492 -57.127 1.824 1.00 14.63 331 ILE A CA 1
ATOM 2712 C C . ILE A 1 336 ? -21.945 -58.301 1.025 1.00 13.17 331 ILE A C 1
ATOM 2713 O O . ILE A 1 336 ? -21.086 -58.121 0.164 1.00 13.36 331 ILE A O 1
ATOM 2718 N N . HIS A 1 337 ? -22.423 -59.499 1.330 1.00 16.41 332 HIS A N 1
ATOM 2719 C CA . HIS A 1 337 ? -22.147 -60.653 0.464 1.00 18.05 332 HIS A CA 1
ATOM 2720 C C . HIS A 1 337 ? -23.250 -60.733 -0.568 1.00 16.39 332 HIS A C 1
ATOM 2721 O O . HIS A 1 337 ? -24.414 -60.891 -0.206 1.00 25.15 332 HIS A O 1
ATOM 2728 N N . PRO A 1 338 ? -22.896 -60.619 -1.861 1.00 16.61 333 PRO A N 1
ATOM 2729 C CA . PRO A 1 338 ? -23.975 -60.573 -2.854 1.00 18.20 333 PRO A CA 1
ATOM 2730 C C . PRO A 1 338 ? -24.761 -61.878 -3.035 1.00 19.93 333 PRO A C 1
ATOM 2731 O O . PRO A 1 338 ? -25.927 -61.848 -3.430 1.00 34.25 333 PRO A O 1
ATOM 2735 N N . ALA A 1 339 ? -24.119 -63.009 -2.781 1.00 24.42 334 ALA A N 1
ATOM 2736 C CA . ALA A 1 339 ? -24.762 -64.320 -2.887 1.00 23.01 334 ALA A CA 1
ATOM 2737 C C . ALA A 1 339 ? -25.816 -64.552 -1.810 1.00 27.68 334 ALA A C 1
ATOM 2738 O O . ALA A 1 339 ? -26.867 -65.145 -2.074 1.00 29.43 334 ALA A O 1
ATOM 2740 N N . THR A 1 340 ? -25.513 -64.118 -0.591 1.00 17.06 335 THR A N 1
ATOM 2741 C CA . THR A 1 340 ? -26.372 -64.379 0.544 1.00 16.29 335 THR A CA 1
ATOM 2742 C C . THR A 1 340 ? -27.196 -63.180 0.975 1.00 17.88 335 THR A C 1
ATOM 2743 O O . THR A 1 340 ? -28.182 -63.331 1.705 1.00 16.75 335 THR A O 1
ATOM 2747 N N . GLY A 1 341 ? -26.730 -61.984 0.617 1.00 16.27 336 GLY A N 1
ATOM 2748 C CA . GLY A 1 341 ? -27.306 -60.736 1.109 1.00 17.28 336 GLY A CA 1
ATOM 2749 C C . GLY A 1 341 ? -26.882 -60.393 2.537 1.00 15.82 336 GLY A C 1
ATOM 2750 O O . GLY A 1 341 ? -27.286 -59.365 3.084 1.00 17.30 336 GLY A O 1
ATOM 2751 N N . ASN A 1 342 ? -26.002 -61.206 3.120 1.00 14.81 337 ASN A N 1
ATOM 2752 C CA . ASN A 1 342 ? -25.600 -60.999 4.518 1.00 10.99 337 ASN A CA 1
ATOM 2753 C C . ASN A 1 342 ? -24.670 -59.804 4.625 1.00 14.10 337 ASN A C 1
ATOM 2754 O O . ASN A 1 342 ? -23.952 -59.532 3.676 1.00 12.54 337 ASN A O 1
ATOM 2759 N N . VAL A 1 343 ? -24.670 -59.117 5.772 1.00 10.16 338 VAL A N 1
ATOM 2760 C CA . VAL A 1 343 ? -23.648 -58.119 6.113 1.00 13.03 338 VAL A CA 1
ATOM 2761 C C . VAL A 1 343 ? -22.534 -58.877 6.847 1.00 13.00 338 VAL A C 1
ATOM 2762 O O . VAL A 1 343 ? -22.830 -59.696 7.685 1.00 12.04 338 VAL A O 1
ATOM 2766 N N . CYS A 1 344 ? -21.271 -58.584 6.527 1.00 12.12 339 CYS A N 1
ATOM 2767 C CA . CYS A 1 344 ? -20.107 -59.210 7.166 1.00 11.82 339 CYS A CA 1
ATOM 2768 C C . CYS A 1 344 ? -19.785 -58.570 8.500 1.00 15.80 339 CYS A C 1
ATOM 2769 O O . CYS A 1 344 ? -18.863 -57.751 8.618 1.00 15.08 339 CYS A O 1
ATOM 2772 N N . VAL A 1 345 ? -20.570 -58.938 9.497 1.00 13.61 340 VAL A N 1
ATOM 2773 C CA . VAL A 1 345 ? -20.550 -58.314 10.818 1.00 13.13 340 VAL A CA 1
ATOM 2774 C C . VAL A 1 345 ? -19.469 -58.896 11.720 1.00 12.78 340 VAL A C 1
ATOM 2775 O O . VAL A 1 345 ? -19.125 -60.081 11.564 1.00 11.63 340 VAL A O 1
ATOM 2779 N N . PRO A 1 346 ? -18.954 -58.074 12.671 1.00 18.15 341 PRO A N 1
ATOM 2780 C CA . PRO A 1 346 ? -18.195 -58.643 13.769 1.00 16.88 341 PRO A CA 1
ATOM 2781 C C . PRO A 1 346 ? -18.986 -59.700 14.567 1.00 20.77 341 PRO A C 1
ATOM 2782 O O . PRO A 1 346 ? -20.212 -59.574 14.764 1.00 19.57 341 PRO A O 1
ATOM 2786 N N . ILE A 1 347 ? -18.263 -60.713 15.033 1.00 18.87 342 ILE A N 1
ATOM 2787 C CA . ILE A 1 347 ? -18.848 -61.882 15.723 1.00 18.03 342 ILE A CA 1
ATOM 2788 C C . ILE A 1 347 ? -17.987 -62.453 16.856 1.00 19.38 342 ILE A C 1
ATOM 2789 O O . ILE A 1 347 ? -16.811 -62.124 17.010 1.00 19.13 342 ILE A O 1
ATOM 2794 N N . ASP A 1 348 ? -18.606 -63.330 17.636 1.00 19.17 343 ASP A N 1
ATOM 2795 C CA . ASP A 1 348 ? -17.921 -64.112 18.666 1.00 19.02 343 ASP A CA 1
ATOM 2796 C C . ASP A 1 348 ? -18.433 -65.558 18.662 1.00 23.20 343 ASP A C 1
ATOM 2797 O O . ASP A 1 348 ? -19.156 -65.998 17.737 1.00 21.40 343 ASP A O 1
ATOM 2802 N N . GLU A 1 349 ? -18.074 -66.292 19.708 1.00 24.35 344 GLU A N 1
ATOM 2803 C CA . GLU A 1 349 ? -18.388 -67.714 19.761 1.00 28.75 344 GLU A CA 1
ATOM 2804 C C . GLU A 1 349 ? -19.879 -68.026 19.979 1.00 27.94 344 GLU A C 1
ATOM 2805 O O . GLU A 1 349 ? -20.263 -69.193 20.027 1.00 32.42 344 GLU A O 1
ATOM 2811 N N . SER A 1 350 ? -20.709 -66.991 20.115 1.00 20.75 345 SER A N 1
ATOM 2812 C CA . SER A 1 350 ? -22.151 -67.160 20.283 1.00 22.95 345 SER A CA 1
ATOM 2813 C C . SER A 1 350 ? -22.927 -66.999 18.977 1.00 25.58 345 SER A C 1
ATOM 2814 O O . SER A 1 350 ? -24.143 -67.152 18.965 1.00 31.51 345 SER A O 1
ATOM 2817 N N . PHE A 1 351 ? -22.215 -66.666 17.896 1.00 19.88 346 PHE A N 1
ATOM 2818 C CA . PHE A 1 351 ? -22.819 -66.308 16.629 1.00 21.56 346 PHE A CA 1
ATOM 2819 C C . PHE A 1 351 ? -23.538 -67.442 15.915 1.00 20.74 346 PHE A C 1
ATOM 2820 O O . PHE A 1 351 ? -23.012 -68.535 15.777 1.00 25.42 346 PHE A O 1
ATOM 2828 N N . ALA A 1 352 ? -24.747 -67.160 15.442 1.00 27.79 347 ALA A N 1
ATOM 2829 C CA . ALA A 1 352 ? -25.395 -68.054 14.510 1.00 26.98 347 ALA A CA 1
ATOM 2830 C C . ALA A 1 352 ? -25.260 -67.376 13.157 1.00 24.75 347 ALA A C 1
ATOM 2831 O O . ALA A 1 352 ? -25.437 -66.156 13.063 1.00 34.19 347 ALA A O 1
ATOM 2833 N N . PRO A 1 353 ? -24.914 -68.143 12.105 1.00 19.17 348 PRO A N 1
ATOM 2834 C CA . PRO A 1 353 ? -24.944 -67.545 10.756 1.00 20.11 348 PRO A CA 1
ATOM 2835 C C . PRO A 1 353 ? -26.352 -67.147 10.276 1.00 25.07 348 PRO A C 1
ATOM 2836 O O . PRO A 1 353 ? -26.500 -66.163 9.537 1.00 20.25 348 PRO A O 1
ATOM 2840 N N . GLU A 1 354 ? -27.373 -67.882 10.723 1.00 19.94 349 GLU A N 1
ATOM 2841 C CA . GLU A 1 354 ? -28.753 -67.481 10.496 1.00 29.96 349 GLU A CA 1
ATOM 2842 C C . GLU A 1 354 ? -29.043 -66.100 11.099 1.00 35.08 349 GLU A C 1
ATOM 2843 O O . GLU A 1 354 ? -29.998 -65.440 10.694 1.00 46.62 349 GLU A O 1
ATOM 2849 N N . LYS A 1 355 ? -28.223 -65.668 12.061 1.00 36.16 350 LYS A N 1
ATOM 2850 C CA . LYS A 1 355 ? -28.414 -64.394 12.756 1.00 41.13 350 LYS A CA 1
ATOM 2851 C C . LYS A 1 355 ? -27.772 -63.158 12.080 1.00 35.40 350 LYS A C 1
ATOM 2852 O O . LYS A 1 355 ? -27.940 -62.037 12.568 1.00 29.97 350 LYS A O 1
ATOM 2858 N N . ALA A 1 356 ? -27.069 -63.334 10.961 1.00 24.64 351 ALA A N 1
ATOM 2859 C CA . ALA A 1 356 ? -26.462 -62.195 10.265 1.00 21.66 351 ALA A CA 1
ATOM 2860 C C . ALA A 1 356 ? -27.559 -61.300 9.687 1.00 15.62 351 ALA A C 1
ATOM 2861 O O . ALA A 1 356 ? -28.513 -61.831 9.096 1.00 15.77 351 ALA A O 1
ATOM 2863 N N . PRO A 1 357 ? -27.423 -59.963 9.846 1.00 14.12 352 PRO A N 1
ATOM 2864 C CA . PRO A 1 357 ? -28.395 -59.078 9.197 1.00 16.61 352 PRO A CA 1
ATOM 2865 C C . PRO A 1 357 ? -28.322 -59.198 7.673 1.00 17.53 352 PRO A C 1
ATOM 2866 O O . PRO A 1 357 ? -27.218 -59.320 7.099 1.00 14.71 352 PRO A O 1
ATOM 2870 N N . LYS A 1 358 ? -29.488 -59.190 7.048 1.00 17.23 353 LYS A N 1
ATOM 2871 C CA . LYS A 1 358 ? -29.586 -59.179 5.610 1.00 17.92 353 LYS A CA 1
ATOM 2872 C C . LYS A 1 358 ? -29.870 -57.763 5.147 1.00 16.09 353 LYS A C 1
ATOM 2873 O O . LYS A 1 358 ? -30.676 -57.048 5.762 1.00 13.14 353 LYS A O 1
ATOM 2879 N N . LEU A 1 359 ? -29.216 -57.376 4.053 1.00 19.34 354 LEU A N 1
ATOM 2880 C CA . LEU A 1 359 ? -29.318 -56.009 3.538 1.00 23.42 354 LEU A CA 1
ATOM 2881 C C . LEU A 1 359 ? -30.740 -55.578 3.247 1.00 18.48 354 LEU A C 1
ATOM 2882 O O . LEU A 1 359 ? -31.128 -54.472 3.599 1.00 15.81 354 LEU A O 1
ATOM 2887 N N . ILE A 1 360 ? -31.498 -56.428 2.562 1.00 18.97 355 ILE A N 1
ATOM 2888 C CA . ILE A 1 360 ? -32.895 -56.099 2.243 1.00 19.96 355 ILE A CA 1
ATOM 2889 C C . ILE A 1 360 ? -33.685 -55.851 3.516 1.00 17.57 355 ILE A C 1
ATOM 2890 O O . ILE A 1 360 ? -34.396 -54.851 3.609 1.00 19.59 355 ILE A O 1
ATOM 2895 N N . ASP A 1 361 ? -33.525 -56.706 4.515 1.00 16.80 356 ASP A N 1
ATOM 2896 C CA . ASP A 1 361 ? -34.229 -56.509 5.775 1.00 19.78 356 ASP A CA 1
ATOM 2897 C C . ASP A 1 361 ? -33.877 -55.160 6.452 1.00 22.71 356 ASP A C 1
ATOM 2898 O O . ASP A 1 361 ? -34.774 -54.432 6.938 1.00 18.54 356 ASP A O 1
ATOM 2903 N N . LEU A 1 362 ? -32.594 -54.796 6.434 1.00 13.75 357 LEU A N 1
ATOM 2904 C CA . LEU A 1 362 ? -32.152 -53.538 7.026 1.00 16.02 357 LEU A CA 1
ATOM 2905 C C . LEU A 1 362 ? -32.731 -52.355 6.280 1.00 15.50 357 LEU A C 1
ATOM 2906 O O . LEU A 1 362 ? -33.138 -51.368 6.859 1.00 16.31 357 LEU A O 1
ATOM 2911 N N . GLN A 1 363 ? -32.779 -52.430 4.964 1.00 13.87 358 GLN A N 1
ATOM 2912 C CA . GLN A 1 363 ? -33.332 -51.302 4.253 1.00 13.90 358 GLN A CA 1
ATOM 2913 C C . GLN A 1 363 ? -34.833 -51.119 4.500 1.00 21.53 358 GLN A C 1
ATOM 2914 O O . GLN A 1 363 ? -35.307 -49.985 4.492 1.00 20.77 358 GLN A O 1
ATOM 2920 N N . THR A 1 364 ? -35.549 -52.217 4.752 1.00 15.17 359 THR A N 1
ATOM 2921 C CA . THR A 1 364 ? -36.973 -52.149 5.067 1.00 18.53 359 THR A CA 1
ATOM 2922 C C . THR A 1 364 ? -37.125 -51.574 6.436 1.00 17.07 359 THR A C 1
ATOM 2923 O O . THR A 1 364 ? -38.020 -50.781 6.689 1.00 17.84 359 THR A O 1
ATOM 2927 N N . GLU A 1 365 ? -36.244 -51.995 7.323 1.00 15.98 360 GLU A N 1
ATOM 2928 C CA . GLU A 1 365 ? -36.327 -51.597 8.723 1.00 12.55 360 GLU A CA 1
ATOM 2929 C C . GLU A 1 365 ? -36.090 -50.094 8.824 1.00 20.08 360 GLU A C 1
ATOM 2930 O O . GLU A 1 365 ? -36.854 -49.371 9.465 1.00 17.58 360 GLU A O 1
ATOM 2936 N N . MET A 1 366 ? -35.046 -49.609 8.164 1.00 18.57 361 MET A N 1
ATOM 2937 C CA . MET A 1 366 ? -34.726 -48.187 8.272 1.00 19.77 361 MET A CA 1
ATOM 2938 C C . MET A 1 366 ? -35.798 -47.267 7.664 1.00 20.90 361 MET A C 1
ATOM 2939 O O . MET A 1 366 ? -35.916 -46.135 8.094 1.00 24.41 361 MET A O 1
ATOM 2944 N N . GLU A 1 367 ? -36.548 -47.734 6.669 1.00 20.46 362 GLU A N 1
ATOM 2945 C CA . GLU A 1 367 ? -37.665 -46.947 6.111 1.00 26.14 362 GLU A CA 1
ATOM 2946 C C . GLU A 1 367 ? -38.860 -47.057 7.054 1.00 26.12 362 GLU A C 1
ATOM 2947 O O . GLU A 1 367 ? -39.499 -46.049 7.383 1.00 27.02 362 GLU A O 1
ATOM 2953 N N . LYS A 1 368 ? -39.119 -48.271 7.538 1.00 23.43 363 LYS A N 1
ATOM 2954 C CA . LYS A 1 368 ? -40.200 -48.487 8.487 1.00 21.07 363 LYS A CA 1
ATOM 2955 C C . LYS A 1 368 ? -40.031 -47.549 9.662 1.00 27.31 363 LYS A C 1
ATOM 2956 O O . LYS A 1 368 ? -41.003 -46.956 10.135 1.00 23.31 363 LYS A O 1
ATOM 2962 N N . ASN A 1 369 ? -38.784 -47.401 10.108 1.00 17.72 364 ASN A N 1
ATOM 2963 C CA . ASN A 1 369 ? -38.476 -46.625 11.292 1.00 20.75 364 ASN A CA 1
ATOM 2964 C C . ASN A 1 369 ? -38.086 -45.178 10.958 1.00 16.16 364 ASN A C 1
ATOM 2965 O O . ASN A 1 369 ? -37.891 -44.362 11.856 1.00 20.10 364 ASN A O 1
ATOM 2970 N N . ASN A 1 370 ? -38.028 -44.861 9.659 1.00 15.21 365 ASN A N 1
ATOM 2971 C CA . ASN A 1 370 ? -37.721 -43.526 9.169 1.00 18.37 365 ASN A CA 1
ATOM 2972 C C . ASN A 1 370 ? -36.451 -42.957 9.831 1.00 18.47 365 ASN A C 1
ATOM 2973 O O . ASN A 1 370 ? -36.398 -41.782 10.175 1.00 20.26 365 ASN A O 1
ATOM 2978 N N . ASP A 1 371 ? -35.456 -43.821 10.048 1.00 18.21 366 ASP A N 1
ATOM 2979 C CA . ASP A 1 371 ? -34.235 -43.417 10.768 1.00 24.59 366 ASP A CA 1
ATOM 2980 C C . ASP A 1 371 ? -33.127 -44.401 10.485 1.00 22.26 366 ASP A C 1
ATOM 2981 O O . ASP A 1 371 ? -33.282 -45.583 10.751 1.00 22.14 366 ASP A O 1
ATOM 2986 N N . VAL A 1 372 ? -32.027 -43.897 9.940 1.00 21.92 367 VAL A N 1
ATOM 2987 C CA . VAL A 1 372 ? -30.848 -44.730 9.613 1.00 25.14 367 VAL A CA 1
ATOM 2988 C C . VAL A 1 372 ? -30.281 -45.512 10.785 1.00 24.47 367 VAL A C 1
ATOM 2989 O O . VAL A 1 372 ? -29.775 -46.621 10.603 1.00 24.58 367 VAL A O 1
ATOM 2993 N N . SER A 1 373 ? -30.381 -44.936 11.977 1.00 23.20 368 SER A N 1
ATOM 2994 C CA A SER A 1 373 ? -29.794 -45.492 13.187 0.50 27.05 368 SER A CA 1
ATOM 2995 C CA B SER A 1 373 ? -29.768 -45.512 13.167 0.50 25.30 368 SER A CA 1
ATOM 2996 C C . SER A 1 373 ? -30.611 -46.604 13.839 1.00 27.08 368 SER A C 1
ATOM 2997 O O . SER A 1 373 ? -30.143 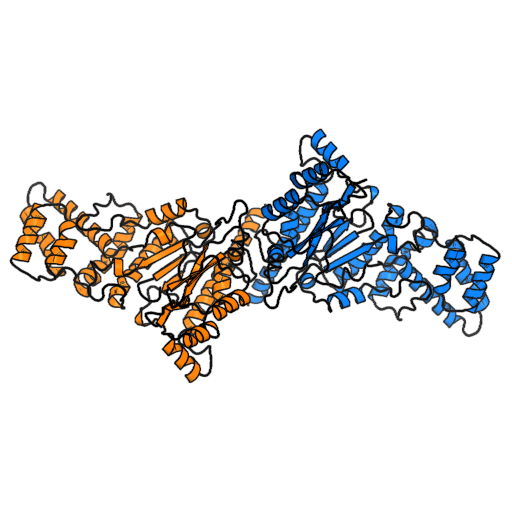-47.262 14.763 1.00 26.35 368 SER A O 1
ATOM 3002 N N . LEU A 1 374 ? -31.841 -46.800 13.373 1.00 24.25 369 LEU A N 1
ATOM 3003 C CA . LEU A 1 374 ? -32.765 -47.751 13.976 1.00 20.53 369 LEU A CA 1
ATOM 3004 C C . LEU A 1 374 ? -32.888 -49.035 13.154 1.00 23.37 369 LEU A C 1
ATOM 3005 O O . LEU A 1 374 ? -33.988 -49.407 12.719 1.00 19.53 369 LEU A O 1
ATOM 3010 N N . THR A 1 375 ? -31.754 -49.706 12.939 1.00 19.28 370 THR A N 1
ATOM 3011 C CA . THR A 1 375 ? -31.749 -51.035 12.324 1.00 19.55 370 THR A CA 1
ATOM 3012 C C . THR A 1 375 ? -31.025 -52.049 13.184 1.00 18.02 370 THR A C 1
ATOM 3013 O O . THR A 1 375 ? -30.272 -51.695 14.095 1.00 22.02 370 THR A O 1
ATOM 3017 N N . ALA A 1 376 ? -31.228 -53.321 12.854 1.00 14.00 371 ALA A N 1
ATOM 3018 C CA . ALA A 1 376 ? -30.540 -54.421 13.527 1.00 17.83 371 ALA A CA 1
ATOM 3019 C C . ALA A 1 376 ? -29.008 -54.369 13.322 1.00 17.20 371 ALA A C 1
ATOM 3020 O O . ALA A 1 376 ? -28.276 -55.136 13.948 1.00 16.46 371 ALA A O 1
ATOM 3022 N N . LEU A 1 377 ? -28.538 -53.540 12.392 1.00 18.21 372 LEU A N 1
ATOM 3023 C CA . LEU A 1 377 ? -27.093 -53.407 12.193 1.00 18.73 372 LEU A CA 1
ATOM 3024 C C . LEU A 1 377 ? -26.472 -52.451 13.202 1.00 24.42 372 LEU A C 1
ATOM 3025 O O . LEU A 1 377 ? -25.279 -52.531 13.447 1.00 19.68 372 LEU A O 1
ATOM 3030 N N . GLN A 1 378 ? -27.269 -51.573 13.813 1.00 22.79 373 GLN A N 1
ATOM 3031 C CA . GLN A 1 378 ? -26.693 -50.551 14.704 1.00 23.47 373 GLN A CA 1
ATOM 3032 C C . GLN A 1 378 ? -25.921 -51.107 15.898 1.00 21.57 373 GLN A C 1
ATOM 3033 O O . GLN A 1 378 ? -24.845 -50.584 16.233 1.00 19.39 373 GLN A O 1
ATOM 3039 N N . PRO A 1 379 ? -26.448 -52.164 16.537 1.00 23.24 374 PRO A N 1
ATOM 3040 C CA . PRO A 1 379 ? -25.702 -52.691 17.673 1.00 26.05 374 PRO A CA 1
ATOM 3041 C C . PRO A 1 379 ? -24.333 -53.236 17.276 1.00 21.65 374 PRO A C 1
ATOM 3042 O O . PRO A 1 379 ? -23.417 -53.197 18.096 1.00 26.36 374 PRO A O 1
ATOM 3046 N N . PHE A 1 380 ? -24.178 -53.713 16.033 1.00 19.32 375 PHE A N 1
ATOM 3047 C CA . PHE A 1 380 ? -22.882 -54.235 15.560 1.00 16.72 375 PHE A CA 1
ATOM 3048 C C . PHE A 1 380 ? -21.959 -53.054 15.267 1.00 15.90 375 PHE A C 1
ATOM 3049 O O . PHE A 1 380 ? -20.743 -53.129 15.456 1.00 13.46 375 PHE A O 1
ATOM 3057 N N . ILE A 1 381 ? -22.532 -51.991 14.726 1.00 16.65 376 ILE A N 1
ATOM 3058 C CA . ILE A 1 381 ? -21.768 -50.777 14.468 1.00 19.93 376 ILE A CA 1
ATOM 3059 C C . ILE A 1 381 ? -21.283 -50.193 15.798 1.00 21.82 376 ILE A C 1
ATOM 3060 O O . ILE A 1 381 ? -20.096 -49.933 15.968 1.00 22.02 376 ILE A O 1
ATOM 3065 N N . ASN A 1 382 ? -22.195 -50.043 16.749 1.00 20.47 377 ASN A N 1
ATOM 3066 C CA . ASN A 1 382 ? -21.843 -49.530 18.088 1.00 21.01 377 ASN A CA 1
ATOM 3067 C C . ASN A 1 382 ? -20.729 -50.316 18.795 1.00 20.32 377 ASN A C 1
ATOM 3068 O O . ASN A 1 382 ? -19.786 -49.728 19.320 1.00 19.57 377 ASN A O 1
ATOM 3073 N N . GLN A 1 383 ? -20.846 -51.644 18.803 1.00 19.63 378 GLN A N 1
ATOM 3074 C CA . GLN A 1 383 ? -19.810 -52.523 19.343 1.00 22.70 378 GLN A CA 1
ATOM 3075 C C . GLN A 1 383 ? -18.471 -52.368 18.579 1.00 19.21 378 GLN A C 1
ATOM 3076 O O . GLN A 1 383 ? -17.401 -52.331 19.183 1.00 21.60 378 GLN A O 1
ATOM 3082 N N . PHE A 1 384 ? -18.520 -52.270 17.254 1.00 19.19 379 PHE A N 1
ATOM 3083 C CA . PHE A 1 384 ? -17.305 -52.025 16.492 1.00 15.94 379 PHE A CA 1
ATOM 3084 C C . PHE A 1 384 ? -16.684 -50.650 16.800 1.00 13.94 379 PHE A C 1
ATOM 3085 O O . PHE A 1 384 ? -15.476 -50.529 16.941 1.00 18.68 379 PHE A O 1
ATOM 3093 N N . GLN A 1 385 ? -17.509 -49.615 16.928 1.00 16.96 380 GLN A N 1
ATOM 3094 C CA . GLN A 1 385 ? -17.003 -48.291 17.334 1.00 16.30 380 GLN A CA 1
ATOM 3095 C C . GLN A 1 385 ? -16.296 -48.401 18.681 1.00 15.81 380 GLN A C 1
ATOM 3096 O O . GLN A 1 385 ? -15.226 -47.802 18.888 1.00 14.60 380 GLN A O 1
ATOM 3102 N N . ALA A 1 386 ? -16.861 -49.200 19.577 1.00 19.42 381 ALA A N 1
ATOM 3103 C CA . ALA A 1 386 ? -16.300 -49.295 20.901 1.00 22.92 381 ALA A CA 1
ATOM 3104 C C . ALA A 1 386 ? -14.938 -49.990 20.809 1.00 22.64 381 ALA A C 1
ATOM 3105 O O . ALA A 1 386 ? -13.978 -49.586 21.472 1.00 24.06 381 ALA A O 1
ATOM 3107 N N . TYR A 1 387 ? -14.866 -51.031 19.984 1.00 17.24 382 TYR A N 1
ATOM 3108 C CA . TYR A 1 387 ? -13.626 -51.792 19.803 1.00 16.38 382 TYR A CA 1
ATOM 3109 C C . TYR A 1 387 ? -12.564 -50.863 19.253 1.00 21.33 382 TYR A C 1
ATOM 3110 O O . TYR A 1 387 ? -11.449 -50.821 19.760 1.00 19.05 382 TYR A O 1
ATOM 3119 N N . VAL A 1 388 ? -12.929 -50.125 18.212 1.00 16.03 383 VAL A N 1
ATOM 3120 C CA . VAL A 1 388 ? -12.007 -49.214 17.544 1.00 19.78 383 VAL A CA 1
ATOM 3121 C C . VAL A 1 388 ? -11.467 -48.148 18.504 1.00 18.12 383 VAL A C 1
ATOM 3122 O O . VAL A 1 388 ? -10.258 -47.891 18.545 1.00 17.78 383 VAL A O 1
ATOM 3126 N N . SER A 1 389 ? -12.358 -47.535 19.275 1.00 20.87 384 SER A N 1
ATOM 3127 C CA . SER A 1 389 ? -11.955 -46.540 20.283 1.00 29.07 384 SER A CA 1
ATOM 3128 C C . SER A 1 389 ? -10.876 -47.083 21.211 1.00 27.49 384 SER A C 1
ATOM 3129 O O . SER A 1 389 ? -9.866 -46.413 21.431 1.00 22.25 384 SER A O 1
ATOM 3132 N N . SER A 1 390 ? -11.091 -48.303 21.719 1.00 25.60 385 SER A N 1
ATOM 3133 C CA . SER A 1 390 ? -10.117 -49.015 22.551 1.00 26.71 385 SER A CA 1
ATOM 3134 C C . SER A 1 390 ? -8.761 -49.206 21.840 1.00 24.83 385 SER A C 1
ATOM 3135 O O . SER A 1 390 ? -7.717 -48.926 22.426 1.00 22.33 385 SER A O 1
ATOM 3138 N N . LEU A 1 391 ? -8.790 -49.649 20.581 1.00 25.53 386 LEU A N 1
ATOM 3139 C CA . LEU A 1 391 ? -7.586 -49.761 19.740 1.00 26.62 386 LEU A CA 1
ATOM 3140 C C . LEU A 1 391 ? -6.826 -48.448 19.612 1.00 21.76 386 LEU A C 1
ATOM 3141 O O . LEU A 1 391 ? -5.599 -48.414 19.669 1.00 22.93 386 LEU A O 1
ATOM 3146 N N . LEU A 1 392 ? -7.565 -47.376 19.371 1.00 20.80 387 LEU A N 1
ATOM 3147 C CA . LEU A 1 392 ? -6.959 -46.064 19.202 1.00 21.58 387 LEU A CA 1
ATOM 3148 C C . LEU A 1 392 ? -6.309 -45.645 20.516 1.00 26.19 387 LEU A C 1
ATOM 3149 O O . LEU A 1 392 ? -5.187 -45.138 20.520 1.00 29.27 387 LEU A O 1
ATOM 3154 N N . LYS A 1 393 ? -6.994 -45.882 21.630 1.00 22.01 388 LYS A N 1
ATOM 3155 C CA . LYS A 1 393 ? -6.405 -45.606 22.939 1.00 30.39 388 LYS A CA 1
ATOM 3156 C C . LYS A 1 393 ? -5.072 -46.341 23.066 1.00 31.64 388 LYS A C 1
ATOM 3157 O O . LYS A 1 393 ? -4.055 -45.717 23.343 1.00 36.11 388 LYS A O 1
ATOM 3163 N N . ASN A 1 394 ? -5.080 -47.649 22.804 1.00 32.05 389 ASN A N 1
ATOM 3164 C CA . ASN A 1 394 ? -3.877 -48.485 22.945 1.00 28.57 389 ASN A CA 1
ATOM 3165 C C . ASN A 1 394 ? -2.716 -48.097 22.033 1.00 30.01 389 ASN A C 1
ATOM 3166 O O . ASN A 1 394 ? -1.560 -48.165 22.446 1.00 34.16 389 ASN A O 1
ATOM 3171 N N . GLU A 1 395 ? -3.027 -47.725 20.792 1.00 31.18 390 GLU A N 1
ATOM 3172 C CA . GLU A 1 395 ? -2.028 -47.243 19.840 1.00 28.98 390 GLU A CA 1
ATOM 3173 C C . GLU A 1 395 ? -1.351 -45.986 20.388 1.00 36.88 390 GLU A C 1
ATOM 3174 O O . GLU A 1 395 ? -0.128 -45.851 20.341 1.00 32.54 390 GLU A O 1
ATOM 3180 N N . LEU A 1 396 ? -2.165 -45.066 20.897 1.00 33.03 391 LEU A N 1
ATOM 3181 C CA . LEU A 1 396 ? -1.672 -43.815 21.469 1.00 39.52 391 LEU A CA 1
ATOM 3182 C C . LEU A 1 396 ? -0.909 -44.092 22.764 1.00 58.32 391 LEU A C 1
ATOM 3183 O O . LEU A 1 396 ? 0.164 -43.533 22.996 1.00 58.41 391 LEU A O 1
ATOM 3188 N N . GLY A 1 397 ? -1.475 -44.963 23.597 1.00 62.94 392 GLY A N 1
ATOM 3189 C CA . GLY A 1 397 ? -0.850 -45.376 24.848 1.00 71.22 392 GLY A CA 1
ATOM 3190 C C . GLY A 1 397 ? 0.465 -46.098 24.634 1.00 76.49 392 GLY A C 1
ATOM 3191 O O . GLY A 1 397 ? 1.312 -46.126 25.526 1.00 87.17 392 GLY A O 1
ATOM 3192 N N . SER A 1 398 ? 0.624 -46.711 23.462 1.00 81.96 393 SER A N 1
ATOM 3193 C CA . SER A 1 398 ? 1.894 -47.327 23.085 1.00 90.35 393 SER A CA 1
ATOM 3194 C C . SER A 1 398 ? 2.978 -46.276 22.855 1.00 95.56 393 SER A C 1
ATOM 3195 O O . SER A 1 398 ? 4.112 -46.452 23.306 1.00 109.48 393 SER A O 1
ATOM 3198 N N . VAL A 1 399 ? 2.634 -45.183 22.174 1.00 90.78 394 VAL A N 1
ATOM 3199 C CA . VAL A 1 399 ? 3.584 -44.065 22.029 1.00 90.40 394 VAL A CA 1
ATOM 3200 C C . VAL A 1 399 ? 3.766 -43.361 23.388 1.00 103.11 394 VAL A C 1
ATOM 3201 O O . VAL A 1 399 ? 4.811 -42.753 23.649 1.00 101.65 394 VAL A O 1
ATOM 3205 N N . LYS A 1 400 ? 2.740 -43.443 24.240 1.00 112.26 395 LYS A N 1
ATOM 3206 C CA . LYS A 1 400 ? 2.840 -43.017 25.648 1.00 109.73 395 LYS A CA 1
ATOM 3207 C C . LYS A 1 400 ? 3.773 -43.917 26.465 1.00 112.20 395 LYS A C 1
ATOM 3208 O O . LYS A 1 400 ? 4.430 -43.439 27.389 1.00 123.93 395 LYS A O 1
ATOM 3214 N N . ARG A 1 401 ? 3.800 -45.214 26.145 1.00 103.60 396 ARG A N 1
ATOM 3215 C CA . ARG A 1 401 ? 4.753 -46.152 26.759 1.00 107.11 396 ARG A CA 1
ATOM 3216 C C . ARG A 1 401 ? 6.178 -45.912 26.251 1.00 113.11 396 ARG A C 1
ATOM 3217 O O . ARG A 1 401 ? 7.144 -46.065 27.004 1.00 114.85 396 ARG A O 1
ATOM 3225 N N . GLU A 1 402 ? 6.302 -45.539 24.976 1.00 118.32 397 GLU A N 1
ATOM 3226 C CA . GLU A 1 402 ? 7.578 -45.087 24.423 1.00 115.40 397 GLU A CA 1
ATOM 3227 C C . GLU A 1 402 ? 8.093 -43.857 25.182 1.00 120.87 397 GLU A C 1
ATOM 3228 O O . GLU A 1 402 ? 9.272 -43.792 25.537 1.00 123.99 397 GLU A O 1
ATOM 3234 N N . ARG A 1 403 ? 7.195 -42.912 25.462 1.00 127.39 398 ARG A N 1
ATOM 3235 C CA . ARG A 1 403 ? 7.519 -41.740 26.288 1.00 138.13 398 ARG A CA 1
ATOM 3236 C C . ARG A 1 403 ? 7.866 -42.121 27.733 1.00 144.21 398 ARG A C 1
ATOM 3237 O O . ARG A 1 403 ? 8.780 -41.544 28.321 1.00 139.59 398 ARG A O 1
ATOM 3245 N N . GLU A 1 404 ? 7.125 -43.076 28.298 1.00 142.57 399 GLU A N 1
ATOM 3246 C CA . GLU A 1 404 ? 7.331 -43.537 29.683 1.00 132.19 399 GLU A CA 1
ATOM 3247 C C . GLU A 1 404 ? 8.660 -44.279 29.842 1.00 145.18 399 GLU A C 1
ATOM 3248 O O . GLU A 1 404 ? 9.321 -44.171 30.879 1.00 145.09 399 GLU A O 1
ATOM 3254 N N . ASP A 1 405 ? 9.043 -45.030 28.812 1.00 150.08 400 ASP A N 1
ATOM 3255 C CA . ASP A 1 405 ? 10.367 -45.646 28.750 1.00 147.70 400 ASP A CA 1
ATOM 3256 C C . ASP A 1 405 ? 11.457 -44.579 28.601 1.00 153.43 400 ASP A C 1
ATOM 3257 O O . ASP A 1 405 ? 12.511 -44.653 29.241 1.00 144.37 400 ASP A O 1
ATOM 3262 N N . ASP A 1 406 ? 11.184 -43.586 27.754 1.00 158.49 401 ASP A N 1
ATOM 3263 C CA . ASP A 1 406 ? 12.089 -42.448 27.538 1.00 149.25 401 ASP A CA 1
ATOM 3264 C C . ASP A 1 406 ? 12.108 -41.427 28.688 1.00 150.83 401 ASP A C 1
ATOM 3265 O O . ASP A 1 406 ? 12.945 -40.523 28.689 1.00 156.52 401 ASP A O 1
ATOM 3270 N N . ASP A 1 407 ? 11.188 -41.565 29.647 1.00 148.29 402 ASP A N 1
ATOM 3271 C CA . ASP A 1 407 ? 11.052 -40.625 30.778 1.00 131.01 402 ASP A CA 1
ATOM 3272 C C . ASP A 1 407 ? 12.272 -40.592 31.715 1.00 122.95 402 ASP A C 1
ATOM 3273 O O . ASP A 1 407 ? 12.445 -39.645 32.487 1.00 107.44 402 ASP A O 1
ATOM 3278 N N . GLU A 1 408 ? 13.093 -41.639 31.659 1.00 120.99 403 GLU A N 1
ATOM 3279 C CA . GLU A 1 408 ? 14.374 -41.685 32.368 1.00 112.77 403 GLU A CA 1
ATOM 3280 C C . GLU A 1 408 ? 15.236 -40.456 32.078 1.00 102.98 403 GLU A C 1
ATOM 3281 O O . GLU A 1 408 ? 15.323 -39.538 32.892 1.00 104.58 403 GLU A O 1
ATOM 3287 N N . PRO B 1 15 ? 26.851 -21.157 -4.775 1.00 49.94 10 PRO B N 1
ATOM 3288 C CA . PRO B 1 15 ? 27.867 -22.200 -4.748 1.00 40.51 10 PRO B CA 1
ATOM 3289 C C . PRO B 1 15 ? 27.612 -23.258 -5.795 1.00 32.10 10 PRO B C 1
ATOM 3290 O O . PRO B 1 15 ? 26.528 -23.346 -6.358 1.00 38.25 10 PRO B O 1
ATOM 3294 N N . SER B 1 16 ? 28.600 -24.096 -6.041 1.00 27.93 11 SER B N 1
ATOM 3295 C CA . SER B 1 16 ? 28.504 -25.029 -7.159 1.00 27.58 11 SER B CA 1
ATOM 3296 C C . SER B 1 16 ? 27.386 -26.066 -7.002 1.00 28.38 11 SER B C 1
ATOM 3297 O O . SER B 1 16 ? 26.917 -26.327 -5.913 1.00 28.78 11 SER B O 1
ATOM 3300 N N . SER B 1 17 ? 26.996 -26.687 -8.106 1.00 29.56 12 SER B N 1
ATOM 3301 C CA . SER B 1 17 ? 26.078 -27.821 -8.062 1.00 27.82 12 SER B CA 1
ATOM 3302 C C . SER B 1 17 ? 26.565 -28.954 -7.170 1.00 28.93 12 SER B C 1
ATOM 3303 O O . SER B 1 17 ? 25.757 -29.727 -6.638 1.00 23.45 12 SER B O 1
ATOM 3306 N N . SER B 1 18 ? 27.877 -29.106 -7.047 1.00 25.46 13 SER B N 1
ATOM 3307 C CA . SER B 1 18 ? 28.418 -30.234 -6.323 1.00 23.13 13 SER B CA 1
ATOM 3308 C C . SER B 1 18 ? 28.456 -29.904 -4.846 1.00 21.31 13 SER B C 1
ATOM 3309 O O . SER B 1 18 ? 28.238 -30.759 -4.019 1.00 23.16 13 SER B O 1
ATOM 3312 N N . ASP B 1 19 ? 28.707 -28.645 -4.519 1.00 20.85 14 ASP B N 1
ATOM 3313 C CA . ASP B 1 19 ? 28.683 -28.233 -3.132 1.00 16.56 14 ASP B CA 1
ATOM 3314 C C . ASP B 1 19 ? 27.247 -28.379 -2.621 1.00 18.22 14 ASP B C 1
ATOM 3315 O O . ASP B 1 19 ? 27.033 -28.916 -1.548 1.00 17.92 14 ASP B O 1
ATOM 3320 N N . MET B 1 20 ? 26.268 -27.945 -3.411 1.00 20.45 15 MET B N 1
ATOM 3321 C CA . MET B 1 20 ? 24.854 -28.066 -3.010 1.00 19.79 15 MET B CA 1
ATOM 3322 C C . MET B 1 20 ? 24.454 -29.530 -2.831 1.00 20.18 15 MET B C 1
ATOM 3323 O O . MET B 1 20 ? 23.850 -29.885 -1.843 1.00 18.11 15 MET B O 1
ATOM 3328 N N . GLU B 1 21 ? 24.797 -30.373 -3.802 1.00 19.21 16 GLU B N 1
ATOM 3329 C CA . GLU B 1 21 ? 24.449 -31.801 -3.738 1.00 21.66 16 GLU B CA 1
ATOM 3330 C C . GLU B 1 21 ? 25.014 -32.436 -2.466 1.00 21.22 16 GLU B C 1
ATOM 3331 O O . GLU B 1 21 ? 24.324 -33.160 -1.764 1.00 25.29 16 GLU B O 1
ATOM 3337 N N . TYR B 1 22 ? 26.261 -32.111 -2.149 1.00 18.38 17 TYR B N 1
ATOM 3338 C CA . TYR B 1 22 ? 26.917 -32.662 -0.987 1.00 19.36 17 TYR B CA 1
ATOM 3339 C C . TYR B 1 22 ? 26.347 -32.108 0.328 1.00 17.61 17 TYR B C 1
ATOM 3340 O O . TYR B 1 22 ? 26.302 -32.819 1.327 1.00 21.40 17 TYR B O 1
ATOM 3349 N N . TYR B 1 23 ? 25.920 -30.848 0.324 1.00 15.62 18 TYR B N 1
ATOM 3350 C CA . TYR B 1 23 ? 25.173 -30.300 1.449 1.00 16.25 18 TYR B CA 1
ATOM 3351 C C . TYR B 1 23 ? 23.911 -31.120 1.689 1.00 15.82 18 TYR B C 1
ATOM 3352 O O . TYR B 1 23 ? 23.645 -31.508 2.794 1.00 14.58 18 TYR B O 1
ATOM 3361 N N . TYR B 1 24 ? 23.131 -31.388 0.656 1.00 12.81 19 TYR B N 1
ATOM 3362 C CA . TYR B 1 24 ? 21.913 -32.176 0.858 1.00 16.61 19 TYR B CA 1
ATOM 3363 C C . TYR B 1 24 ? 22.206 -33.604 1.339 1.00 21.91 19 TYR B C 1
ATOM 3364 O O . TYR B 1 24 ? 21.568 -34.106 2.295 1.00 15.10 19 TYR B O 1
ATOM 3373 N N . LYS B 1 25 ? 23.197 -34.239 0.722 1.00 19.16 20 LYS B N 1
ATOM 3374 C CA . LYS B 1 25 ? 23.542 -35.614 1.073 1.00 20.37 20 LYS B CA 1
ATOM 3375 C C . LYS B 1 25 ? 24.023 -35.757 2.515 1.00 21.50 20 LYS B C 1
ATOM 3376 O O . LYS B 1 25 ? 23.781 -36.783 3.134 1.00 25.04 20 LYS B O 1
ATOM 3382 N N . SER B 1 26 ? 24.726 -34.745 3.038 1.00 17.89 21 SER B N 1
ATOM 3383 C CA A SER B 1 26 ? 25.486 -34.895 4.296 0.50 18.98 21 SER B CA 1
ATOM 3384 C CA B SER B 1 26 ? 25.441 -34.927 4.301 0.50 18.02 21 SER B CA 1
ATOM 3385 C C . SER B 1 26 ? 24.986 -34.108 5.501 1.00 17.11 21 SER B C 1
ATOM 3386 O O . SER B 1 26 ? 25.116 -34.574 6.635 1.00 15.80 21 SER B O 1
ATOM 3391 N N . LEU B 1 27 ? 24.480 -32.892 5.294 1.00 16.86 22 LEU B N 1
ATOM 3392 C CA . LEU B 1 27 ? 24.189 -32.000 6.426 1.00 15.49 22 LEU B CA 1
ATOM 3393 C C . LEU B 1 27 ? 22.736 -31.516 6.583 1.00 10.57 22 LEU B C 1
ATOM 3394 O O . LEU B 1 27 ? 22.297 -31.315 7.715 1.00 14.60 22 LEU B O 1
ATOM 3399 N N . TYR B 1 28 ? 22.000 -31.366 5.492 1.00 15.44 23 TYR B N 1
ATOM 3400 C CA . TYR B 1 28 ? 20.620 -30.838 5.601 1.00 13.61 23 TYR B CA 1
ATOM 3401 C C . TYR B 1 28 ? 19.790 -31.746 6.570 1.00 10.71 23 TYR B C 1
ATOM 3402 O O . TYR B 1 28 ? 19.789 -32.970 6.422 1.00 11.89 23 TYR B O 1
ATOM 3411 N N . PRO B 1 29 ? 19.155 -31.161 7.620 1.00 13.64 24 PRO B N 1
ATOM 3412 C CA . PRO B 1 29 ? 18.498 -32.049 8.590 1.00 14.28 24 PRO B CA 1
ATOM 3413 C C . PRO B 1 29 ? 17.080 -32.507 8.139 1.00 14.65 24 PRO B C 1
ATOM 3414 O O . PRO B 1 29 ? 16.039 -32.047 8.650 1.00 14.53 24 PRO B O 1
ATOM 3418 N N . PHE B 1 30 ? 17.048 -33.408 7.159 1.00 14.76 25 PHE B N 1
ATOM 3419 C CA . PHE B 1 30 ? 15.782 -33.874 6.595 1.00 16.83 25 PHE B CA 1
ATOM 3420 C C . PHE B 1 30 ? 14.805 -34.465 7.622 1.00 17.53 25 PHE B C 1
ATOM 3421 O O . PHE B 1 30 ? 13.607 -34.186 7.557 1.00 14.41 25 PHE B O 1
ATOM 3429 N N . LYS B 1 31 ? 15.317 -35.309 8.523 1.00 13.29 26 LYS B N 1
ATOM 3430 C CA . LYS B 1 31 ? 14.503 -35.932 9.585 1.00 18.57 26 LYS B CA 1
ATOM 3431 C C . LYS B 1 31 ? 13.814 -34.904 10.491 1.00 17.49 26 LYS B C 1
ATOM 3432 O O . LYS B 1 31 ? 12.607 -34.962 10.719 1.00 11.80 26 LYS B O 1
ATOM 3438 N N . HIS B 1 32 ? 14.576 -33.936 10.975 1.00 15.07 27 HIS B N 1
ATOM 3439 C CA . HIS B 1 32 ? 14.019 -32.959 11.899 1.00 21.00 27 HIS B CA 1
ATOM 3440 C C . HIS B 1 32 ? 13.026 -32.012 11.223 1.00 15.17 27 HIS B C 1
ATOM 3441 O O . HIS B 1 32 ? 12.002 -31.709 11.825 1.00 12.71 27 HIS B O 1
ATOM 3448 N N . ILE B 1 33 ? 13.284 -31.624 9.969 1.00 14.31 28 ILE B N 1
ATOM 3449 C CA . ILE B 1 33 ? 12.375 -30.771 9.213 1.00 12.38 28 ILE B CA 1
ATOM 3450 C C . ILE B 1 33 ? 11.094 -31.550 8.898 1.00 10.18 28 ILE B C 1
ATOM 3451 O O . ILE B 1 33 ? 9.988 -31.017 9.049 1.00 10.62 28 ILE B O 1
ATOM 3456 N N . PHE B 1 34 ? 11.244 -32.790 8.418 1.00 11.04 29 PHE B N 1
ATOM 3457 C CA . PHE B 1 34 ? 10.096 -33.649 8.173 1.00 11.29 29 PHE B CA 1
ATOM 3458 C C . PHE B 1 34 ? 9.202 -33.723 9.415 1.00 14.44 29 PHE B C 1
ATOM 3459 O O . PHE B 1 34 ? 7.983 -33.449 9.337 1.00 12.98 29 PHE B O 1
ATOM 3467 N N . ASN B 1 35 ? 9.803 -34.083 10.548 1.00 13.08 30 ASN B N 1
ATOM 3468 C CA . ASN B 1 35 ? 9.083 -34.205 11.819 1.00 17.45 30 ASN B CA 1
ATOM 3469 C C . ASN B 1 35 ? 8.398 -32.913 12.297 1.00 18.39 30 ASN B C 1
ATOM 3470 O O . ASN B 1 35 ? 7.282 -32.929 12.814 1.00 14.27 30 ASN B O 1
ATOM 3475 N N . TRP B 1 36 ? 9.098 -31.805 12.126 1.00 12.90 31 TRP B N 1
ATOM 3476 C CA . TRP B 1 36 ? 8.588 -30.474 12.387 1.00 12.93 31 TRP B CA 1
ATOM 3477 C C . TRP B 1 36 ? 7.314 -30.191 11.609 1.00 10.09 31 TRP B C 1
ATOM 3478 O O . TRP B 1 36 ? 6.365 -29.614 12.126 1.00 12.94 31 TRP B O 1
ATOM 3489 N N . LEU B 1 37 ? 7.301 -30.560 10.331 1.00 10.90 32 LEU B N 1
ATOM 3490 C CA . LEU B 1 37 ? 6.198 -30.277 9.469 1.00 11.08 32 LEU B CA 1
ATOM 3491 C C . LEU B 1 37 ? 5.075 -31.319 9.558 1.00 12.32 32 LEU B C 1
ATOM 3492 O O . LEU B 1 37 ? 3.912 -30.990 9.408 1.00 13.11 32 LEU B O 1
ATOM 3497 N N . ASN B 1 38 ? 5.451 -32.562 9.823 1.00 13.83 33 ASN B N 1
ATOM 3498 C CA . ASN B 1 38 ? 4.517 -33.651 9.982 1.00 9.83 33 ASN B CA 1
ATOM 3499 C C . ASN B 1 38 ? 3.828 -33.683 11.359 1.00 12.68 33 ASN B C 1
ATOM 3500 O O . ASN B 1 38 ? 2.737 -34.273 11.506 1.00 15.01 33 ASN B O 1
ATOM 3505 N N . HIS B 1 39 ? 4.493 -33.086 12.346 1.00 12.29 34 HIS B N 1
ATOM 3506 C CA . HIS B 1 39 ? 4.017 -33.057 13.750 1.00 14.55 34 HIS B CA 1
ATOM 3507 C C . HIS B 1 39 ? 3.975 -34.433 14.436 1.00 22.92 34 HIS B C 1
ATOM 3508 O O . HIS B 1 39 ? 3.299 -34.606 15.457 1.00 24.03 34 HIS B O 1
ATOM 3515 N N . SER B 1 40 ? 4.748 -35.375 13.899 1.00 18.96 35 SER B N 1
ATOM 3516 C CA . SER B 1 40 ? 4.838 -36.761 14.377 1.00 21.14 35 SER B CA 1
ATOM 3517 C C . SER B 1 40 ? 5.984 -37.446 13.600 1.00 17.48 35 SER B C 1
ATOM 3518 O O . SER B 1 40 ? 6.286 -37.031 12.471 1.00 13.97 35 SER B O 1
ATOM 3521 N N . PRO B 1 41 ? 6.629 -38.473 14.184 1.00 19.72 36 PRO B N 1
ATOM 3522 C CA . PRO B 1 41 ? 7.604 -39.291 13.451 1.00 21.06 36 PRO B CA 1
ATOM 3523 C C . PRO B 1 41 ? 6.978 -40.188 12.384 1.00 21.68 36 PRO B C 1
ATOM 3524 O O . PRO B 1 41 ? 7.651 -40.571 11.434 1.00 26.64 36 PRO B O 1
ATOM 3528 N N . LYS B 1 42 ? 5.692 -40.508 12.547 1.00 16.97 37 LYS B N 1
ATOM 3529 C CA . LYS B 1 42 ? 4.985 -41.395 11.639 1.00 18.95 37 LYS B CA 1
ATOM 3530 C C . LYS B 1 42 ? 4.309 -40.621 10.518 1.00 13.30 37 LYS B C 1
ATOM 3531 O O . LYS B 1 42 ? 3.435 -39.802 10.770 1.00 14.56 37 LYS B O 1
ATOM 3537 N N . PRO B 1 43 ? 4.697 -40.885 9.263 1.00 14.61 38 PRO B N 1
ATOM 3538 C CA . PRO B 1 43 ? 4.136 -40.048 8.256 1.00 14.12 38 PRO B CA 1
ATOM 3539 C C . PRO B 1 43 ? 2.613 -39.920 8.260 1.00 13.31 38 PRO B C 1
ATOM 3540 O O . PRO B 1 43 ? 1.880 -40.939 8.247 1.00 11.98 38 PRO B O 1
ATOM 3544 N N . SER B 1 44 ? 2.165 -38.668 8.248 1.00 12.68 39 SER B N 1
ATOM 3545 C CA . SER B 1 44 ? 0.742 -38.315 8.196 1.00 16.39 39 SER B CA 1
ATOM 3546 C C . SER B 1 44 ? 0.450 -37.363 7.042 1.00 18.74 39 SER B C 1
ATOM 3547 O O . SER B 1 44 ? 1.346 -36.914 6.322 1.00 13.97 39 SER B O 1
ATOM 3550 N N . ARG B 1 45 ? -0.825 -37.013 6.899 1.00 17.61 40 ARG B N 1
ATOM 3551 C CA A ARG B 1 45 ? -1.273 -36.008 5.955 0.50 15.72 40 ARG B CA 1
ATOM 3552 C CA B ARG B 1 45 ? -1.188 -36.042 5.880 0.50 15.02 40 ARG B CA 1
ATOM 3553 C C . ARG B 1 45 ? -0.441 -34.714 6.047 1.00 11.57 40 ARG B C 1
ATOM 3554 O O . ARG B 1 45 ? -0.182 -34.060 5.070 1.00 14.95 40 ARG B O 1
ATOM 3569 N N . ASP B 1 46 ? -0.045 -34.349 7.262 1.00 10.52 41 ASP B N 1
ATOM 3570 C CA . ASP B 1 46 ? 0.701 -33.095 7.479 1.00 12.31 41 ASP B CA 1
ATOM 3571 C C . ASP B 1 46 ? 1.992 -32.981 6.629 1.00 15.04 41 ASP B C 1
ATOM 3572 O O . ASP B 1 46 ? 2.430 -31.851 6.341 1.00 12.75 41 ASP B O 1
ATOM 3577 N N . MET B 1 47 ? 2.599 -34.113 6.248 1.00 10.72 42 MET B N 1
ATOM 3578 C CA . MET B 1 47 ? 3.682 -34.087 5.229 1.00 14.31 42 MET B CA 1
ATOM 3579 C C . MET B 1 47 ? 3.260 -34.679 3.904 1.00 18.11 42 MET B C 1
ATOM 3580 O O . MET B 1 47 ? 3.612 -34.160 2.826 1.00 13.63 42 MET B O 1
ATOM 3585 N N . ILE B 1 48 ? 2.504 -35.772 3.934 1.00 17.04 43 ILE B N 1
ATOM 3586 C CA . ILE B 1 48 ? 2.129 -36.419 2.678 1.00 18.99 43 ILE B CA 1
ATOM 3587 C C . ILE B 1 48 ? 1.313 -35.490 1.794 1.00 12.05 43 ILE B C 1
ATOM 3588 O O . ILE B 1 48 ? 1.467 -35.528 0.566 1.00 14.48 43 ILE B O 1
ATOM 3593 N N . ASN B 1 49 ? 0.497 -34.604 2.372 1.00 10.90 44 ASN B N 1
ATOM 3594 C CA . ASN B 1 49 ? -0.279 -33.646 1.568 1.00 12.43 44 ASN B CA 1
ATOM 3595 C C . ASN B 1 49 ? 0.277 -32.239 1.499 1.00 11.22 44 ASN B C 1
ATOM 3596 O O . ASN B 1 49 ? -0.446 -31.287 1.187 1.00 13.00 44 ASN B O 1
ATOM 3601 N N . ARG B 1 50 ? 1.553 -32.077 1.839 1.00 14.29 45 ARG B N 1
ATOM 3602 C CA . ARG B 1 50 ? 2.097 -30.744 1.932 1.00 14.40 45 ARG B CA 1
ATOM 3603 C C . ARG B 1 50 ? 2.851 -30.359 0.684 1.00 17.70 45 ARG B C 1
ATOM 3604 O O . ARG B 1 50 ? 3.697 -31.104 0.211 1.00 15.29 45 ARG B O 1
ATOM 3612 N N . GLU B 1 51 ? 2.576 -29.160 0.183 1.00 19.28 46 GLU B N 1
ATOM 3613 C CA . GLU B 1 51 ? 3.260 -28.690 -0.997 1.00 16.50 46 GLU B CA 1
ATOM 3614 C C . GLU B 1 51 ? 4.676 -28.251 -0.616 1.00 15.97 46 GLU B C 1
ATOM 3615 O O . GLU B 1 51 ? 4.903 -27.625 0.450 1.00 19.72 46 GLU B O 1
ATOM 3621 N N . PHE B 1 52 ? 5.621 -28.624 -1.458 1.00 16.05 47 PHE B N 1
ATOM 3622 C CA . PHE B 1 52 ? 6.915 -27.969 -1.493 1.00 13.32 47 PHE B CA 1
ATOM 3623 C C . PHE B 1 52 ? 7.100 -27.452 -2.902 1.00 16.16 47 PHE B C 1
ATOM 3624 O O . PHE B 1 52 ? 6.689 -28.108 -3.865 1.00 15.10 47 PHE B O 1
ATOM 3632 N N . ALA B 1 53 ? 7.759 -26.297 -2.992 1.00 16.82 48 ALA B N 1
ATOM 3633 C CA . ALA B 1 53 ? 8.213 -25.747 -4.245 1.00 16.43 48 ALA B CA 1
ATOM 3634 C C . ALA B 1 53 ? 9.756 -25.763 -4.262 1.00 18.17 48 ALA B C 1
ATOM 3635 O O . ALA B 1 53 ? 10.415 -25.646 -3.238 1.00 10.79 48 ALA B O 1
ATOM 3637 N N . MET B 1 54 ? 10.318 -25.935 -5.440 1.00 13.40 49 MET B N 1
ATOM 3638 C CA . MET B 1 54 ? 11.772 -25.958 -5.643 1.00 22.86 49 MET B CA 1
ATOM 3639 C C . MET B 1 54 ? 12.171 -24.909 -6.681 1.00 20.74 49 MET B C 1
ATOM 3640 O O . MET B 1 54 ? 11.536 -24.786 -7.725 1.00 23.45 49 MET B O 1
ATOM 3645 N N . ALA B 1 55 ? 13.249 -24.189 -6.391 1.00 24.92 50 ALA B N 1
ATOM 3646 C CA . ALA B 1 55 ? 13.795 -23.171 -7.278 1.00 28.93 50 ALA B CA 1
ATOM 3647 C C . ALA B 1 55 ? 15.194 -23.588 -7.728 1.00 23.67 50 ALA B C 1
ATOM 3648 O O . ALA B 1 55 ? 16.027 -23.985 -6.911 1.00 22.12 50 ALA B O 1
ATOM 3650 N N . PHE B 1 56 ? 15.447 -23.474 -9.029 1.00 30.52 51 PHE B N 1
ATOM 3651 C CA . PHE B 1 56 ? 16.691 -23.965 -9.620 1.00 27.09 51 PHE B CA 1
ATOM 3652 C C . PHE B 1 56 ? 17.564 -22.848 -10.157 1.00 24.42 51 PHE B C 1
ATOM 3653 O O . PHE B 1 56 ? 17.070 -21.778 -10.532 1.00 26.40 51 PHE B O 1
ATOM 3661 N N . ARG B 1 57 ? 18.865 -23.114 -10.180 1.00 26.15 52 ARG B N 1
ATOM 3662 C CA . ARG B 1 57 ? 19.881 -22.184 -10.663 1.00 29.49 52 ARG B CA 1
ATOM 3663 C C . ARG B 1 57 ? 19.793 -22.089 -12.174 1.00 43.80 52 ARG B C 1
ATOM 3664 O O . ARG B 1 57 ? 20.429 -22.858 -12.897 1.00 61.35 52 ARG B O 1
ATOM 3672 N N . SER B 1 58 ? 19.042 -21.099 -12.627 1.00 43.48 53 SER B N 1
ATOM 3673 C CA . SER B 1 58 ? 18.590 -20.986 -14.011 1.00 54.11 53 SER B CA 1
ATOM 3674 C C . SER B 1 58 ? 17.300 -20.189 -14.007 1.00 50.54 53 SER B C 1
ATOM 3675 O O . SER B 1 58 ? 16.976 -19.528 -14.993 1.00 45.66 53 SER B O 1
ATOM 3678 N N . GLY B 1 59 ? 16.558 -20.288 -12.901 1.00 38.93 54 GLY B N 1
ATOM 3679 C CA . GLY B 1 59 ? 15.304 -19.569 -12.732 1.00 33.99 54 GLY B CA 1
ATOM 3680 C C . GLY B 1 59 ? 14.064 -20.432 -12.840 1.00 33.57 54 GLY B C 1
ATOM 3681 O O . GLY B 1 59 ? 12.958 -19.942 -12.607 1.00 35.34 54 GLY B O 1
ATOM 3682 N N . ALA B 1 60 ? 14.231 -21.705 -13.204 1.00 32.90 55 ALA B N 1
ATOM 3683 C CA . ALA B 1 60 ? 13.105 -22.623 -13.252 1.00 31.37 55 ALA B CA 1
ATOM 3684 C C . ALA B 1 60 ? 12.538 -22.767 -11.851 1.00 33.07 55 ALA B C 1
ATOM 3685 O O . ALA B 1 60 ? 13.253 -22.612 -10.853 1.00 27.95 55 ALA B O 1
ATOM 3687 N N . TYR B 1 61 ? 11.244 -23.048 -11.801 1.00 31.11 56 TYR B N 1
ATOM 3688 C CA . TYR B 1 61 ? 10.480 -23.041 -10.570 1.00 32.50 56 TYR B CA 1
ATOM 3689 C C . TYR B 1 61 ? 9.373 -24.071 -10.666 1.00 32.64 56 TYR B C 1
ATOM 3690 O O . TYR B 1 61 ? 8.517 -23.967 -11.540 1.00 32.24 56 TYR B O 1
ATOM 3699 N N . LYS B 1 62 ? 9.382 -25.034 -9.749 1.00 30.06 57 LYS B N 1
ATOM 3700 C CA . LYS B 1 62 ? 8.482 -26.184 -9.803 1.00 27.34 57 LYS B CA 1
ATOM 3701 C C . LYS B 1 62 ? 7.666 -26.278 -8.528 1.00 24.52 57 LYS B C 1
ATOM 3702 O O . LYS B 1 62 ? 8.222 -26.568 -7.473 1.00 18.74 57 LYS B O 1
ATOM 3708 N N . ARG B 1 63 ? 6.360 -26.042 -8.648 1.00 23.74 58 ARG B N 1
ATOM 3709 C CA . ARG B 1 63 ? 5.404 -26.186 -7.546 1.00 18.84 58 ARG B CA 1
ATOM 3710 C C . ARG B 1 63 ? 4.849 -27.595 -7.421 1.00 18.45 58 ARG B C 1
ATOM 3711 O O . ARG B 1 63 ? 5.070 -28.452 -8.261 1.00 17.16 58 ARG B O 1
ATOM 3719 N N . TYR B 1 64 ? 4.103 -27.832 -6.350 1.00 16.98 59 TYR B N 1
ATOM 3720 C CA . TYR B 1 64 ? 3.268 -29.014 -6.246 1.00 22.68 59 TYR B CA 1
ATOM 3721 C C . TYR B 1 64 ? 4.052 -30.317 -6.175 1.00 21.31 59 TYR B C 1
ATOM 3722 O O . TYR B 1 64 ? 3.595 -31.366 -6.628 1.00 22.11 59 TYR B O 1
ATOM 3731 N N . ASN B 1 65 ? 5.230 -30.240 -5.557 1.00 21.95 60 ASN B N 1
ATOM 3732 C CA . ASN B 1 65 ? 5.960 -31.422 -5.172 1.00 19.68 60 ASN B CA 1
ATOM 3733 C C . ASN B 1 65 ? 5.434 -31.821 -3.820 1.00 21.50 60 ASN B C 1
ATOM 3734 O O . ASN B 1 65 ? 4.952 -30.976 -3.068 1.00 19.22 60 ASN B O 1
ATOM 3739 N N . SER B 1 66 ? 5.537 -33.099 -3.493 1.00 18.00 61 SER B N 1
ATOM 3740 C CA . SER B 1 66 ? 5.206 -33.538 -2.138 1.00 19.27 61 SER B CA 1
ATOM 3741 C C . SER B 1 66 ? 5.934 -34.828 -1.809 1.00 17.79 61 SER B C 1
ATOM 3742 O O . SER B 1 66 ? 6.252 -35.615 -2.705 1.00 20.76 61 SER B O 1
ATOM 3745 N N . PHE B 1 67 ? 6.238 -35.011 -0.523 1.00 20.42 62 PHE B N 1
ATOM 3746 C CA . PHE B 1 67 ? 7.104 -36.106 -0.067 1.00 21.54 62 PHE B CA 1
ATOM 3747 C C . PHE B 1 67 ? 6.408 -36.926 1.027 1.00 22.78 62 PHE B C 1
ATOM 3748 O O . PHE B 1 67 ? 5.741 -36.365 1.887 1.00 31.63 62 PHE B O 1
ATOM 3756 N N . ASN B 1 68 ? 6.614 -38.247 0.989 1.00 24.53 63 ASN B N 1
ATOM 3757 C CA . ASN B 1 68 ? 5.914 -39.229 1.829 1.00 22.40 63 ASN B CA 1
ATOM 3758 C C . ASN B 1 68 ? 6.587 -39.615 3.126 1.00 19.42 63 ASN B C 1
ATOM 3759 O O . ASN B 1 68 ? 5.936 -40.156 4.015 1.00 15.50 63 ASN B O 1
ATOM 3764 N N . SER B 1 69 ? 7.893 -39.390 3.213 1.00 16.41 64 SER B N 1
ATOM 3765 C CA . SER B 1 69 ? 8.703 -39.892 4.321 1.00 14.53 64 SER B CA 1
ATOM 3766 C C . SER B 1 69 ? 10.003 -39.135 4.345 1.00 13.52 64 SER B C 1
ATOM 3767 O O . SER B 1 69 ? 10.322 -38.441 3.380 1.00 15.03 64 SER B O 1
ATOM 3770 N N . VAL B 1 70 ? 10.768 -39.282 5.424 1.00 14.32 65 VAL B N 1
ATOM 3771 C CA . VAL B 1 70 ? 12.111 -38.655 5.467 1.00 15.52 65 VAL B CA 1
ATOM 3772 C C . VAL B 1 70 ? 12.950 -39.091 4.251 1.00 16.75 65 VAL B C 1
ATOM 3773 O O . VAL B 1 70 ? 13.617 -38.284 3.608 1.00 15.50 65 VAL B O 1
ATOM 3777 N N . GLN B 1 71 ? 12.883 -40.368 3.890 1.00 18.52 66 GLN B N 1
ATOM 3778 C CA . GLN B 1 71 ? 13.755 -40.860 2.833 1.00 20.26 66 GLN B CA 1
ATOM 3779 C C . GLN B 1 71 ? 13.300 -40.385 1.465 1.00 15.12 66 GLN B C 1
ATOM 3780 O O . GLN B 1 71 ? 14.122 -40.132 0.621 1.00 17.62 66 GLN B O 1
ATOM 3786 N N . ASP B 1 72 ? 11.991 -40.266 1.262 1.00 15.70 67 ASP B N 1
ATOM 3787 C CA . ASP B 1 72 ? 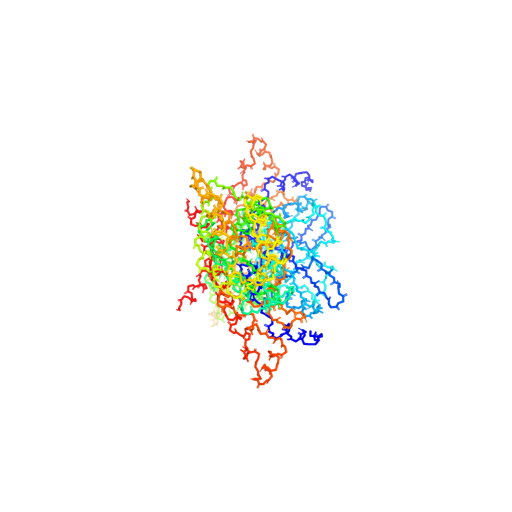11.440 -39.733 0.005 1.00 14.94 67 ASP B CA 1
ATOM 3788 C C . ASP B 1 72 ? 11.792 -38.239 -0.151 1.00 14.59 67 ASP B C 1
ATOM 3789 O O . ASP B 1 72 ? 12.147 -37.772 -1.233 1.00 14.74 67 ASP B O 1
ATOM 3794 N N . PHE B 1 73 ? 11.662 -37.506 0.951 1.00 10.13 68 PHE B N 1
ATOM 3795 C CA . PHE B 1 73 ? 12.033 -36.086 1.046 1.00 11.24 68 PHE B CA 1
ATOM 3796 C C . PHE B 1 73 ? 13.495 -35.923 0.656 1.00 14.09 68 PHE B C 1
ATOM 3797 O O . PHE B 1 73 ? 13.820 -35.219 -0.309 1.00 12.57 68 PHE B O 1
ATOM 3805 N N . LYS B 1 74 ? 14.372 -36.624 1.365 1.00 19.16 69 LYS B N 1
ATOM 3806 C CA . LYS B 1 74 ? 15.781 -36.519 1.092 1.00 20.63 69 LYS B CA 1
ATOM 3807 C C . LYS B 1 74 ? 16.066 -36.868 -0.367 1.00 20.68 69 LYS B C 1
ATOM 3808 O O . LYS B 1 74 ? 16.758 -36.121 -1.053 1.00 20.91 69 LYS B O 1
ATOM 3814 N N . ALA B 1 75 ? 15.519 -37.986 -0.831 1.00 20.81 70 ALA B N 1
ATOM 3815 C CA . ALA B 1 75 ? 15.809 -38.496 -2.166 1.00 25.30 70 ALA B CA 1
ATOM 3816 C C . ALA B 1 75 ? 15.453 -37.494 -3.239 1.00 23.28 70 ALA B C 1
ATOM 3817 O O . ALA B 1 75 ? 16.287 -37.190 -4.076 1.00 23.22 70 ALA B O 1
ATOM 3819 N N . GLN B 1 76 ? 14.223 -36.975 -3.217 1.00 17.02 71 GLN B N 1
ATOM 3820 C CA . GLN B 1 76 ? 13.779 -36.068 -4.265 1.00 19.74 71 GLN B CA 1
ATOM 3821 C C . GLN B 1 76 ? 14.597 -34.782 -4.245 1.00 19.56 71 GLN B C 1
ATOM 3822 O O . GLN B 1 76 ? 14.959 -34.279 -5.294 1.00 16.77 71 GLN B O 1
ATOM 3828 N N . ILE B 1 77 ? 14.914 -34.268 -3.054 1.00 13.36 72 ILE B N 1
ATOM 3829 C CA . ILE B 1 77 ? 15.719 -33.033 -2.951 1.00 14.94 72 ILE B CA 1
ATOM 3830 C C . ILE B 1 77 ? 17.152 -33.264 -3.468 1.00 18.90 72 ILE B C 1
ATOM 3831 O O . ILE B 1 77 ? 17.683 -32.440 -4.217 1.00 21.10 72 ILE B O 1
ATOM 3836 N N . GLU B 1 78 ? 17.754 -34.385 -3.090 1.00 17.59 73 GLU B N 1
ATOM 3837 C CA . GLU B 1 78 ? 19.079 -34.764 -3.611 1.00 21.98 73 GLU B CA 1
ATOM 3838 C C . GLU B 1 78 ? 19.053 -34.857 -5.128 1.00 22.72 73 GLU B C 1
ATOM 3839 O O . GLU B 1 78 ? 19.925 -34.325 -5.796 1.00 23.88 73 GLU B O 1
ATOM 3845 N N . LYS B 1 79 ? 18.053 -35.556 -5.659 1.00 27.25 74 LYS B N 1
ATOM 3846 C CA . LYS B 1 79 ? 17.952 -35.776 -7.107 1.00 25.12 74 LYS B CA 1
ATOM 3847 C C . LYS B 1 79 ? 17.757 -34.483 -7.878 1.00 26.68 74 LYS B C 1
ATOM 3848 O O . LYS B 1 79 ? 18.372 -34.298 -8.924 1.00 22.97 74 LYS B O 1
ATOM 3854 N N . ALA B 1 80 ? 16.910 -33.594 -7.359 1.00 23.35 75 ALA B N 1
ATOM 3855 C CA . ALA B 1 80 ? 16.620 -32.327 -8.023 1.00 21.83 75 ALA B CA 1
ATOM 3856 C C . ALA B 1 80 ? 17.748 -31.319 -7.789 1.00 20.67 75 ALA B C 1
ATOM 3857 O O . ALA B 1 80 ? 18.032 -30.498 -8.653 1.00 21.97 75 ALA B O 1
ATOM 3859 N N . ASN B 1 81 ? 18.374 -31.390 -6.615 1.00 18.14 76 ASN B N 1
ATOM 3860 C CA . ASN B 1 81 ? 19.457 -30.492 -6.248 1.00 17.85 76 ASN B CA 1
ATOM 3861 C C . ASN B 1 81 ? 19.108 -29.028 -6.494 1.00 21.57 76 ASN B C 1
ATOM 3862 O O . ASN B 1 81 ? 19.831 -28.308 -7.177 1.00 20.02 76 ASN B O 1
ATOM 3867 N N . PRO B 1 82 ? 18.003 -28.560 -5.900 1.00 20.55 77 PRO B N 1
ATOM 3868 C CA . PRO B 1 82 ? 17.622 -27.169 -6.161 1.00 20.04 77 PRO B CA 1
ATOM 3869 C C . PRO B 1 82 ? 18.472 -26.203 -5.361 1.00 20.20 77 PRO B C 1
ATOM 3870 O O . PRO B 1 82 ? 19.082 -26.589 -4.350 1.00 22.23 77 PRO B O 1
ATOM 3874 N N . ASP B 1 83 ? 18.485 -24.941 -5.779 1.00 23.90 78 ASP B N 1
ATOM 3875 C CA . ASP B 1 83 ? 19.130 -23.874 -5.007 1.00 21.68 78 ASP B CA 1
ATOM 3876 C C . ASP B 1 83 ? 18.449 -23.629 -3.671 1.00 25.07 78 ASP B C 1
ATOM 3877 O O . ASP B 1 83 ? 19.091 -23.265 -2.677 1.00 20.83 78 ASP B O 1
ATOM 3882 N N . ARG B 1 84 ? 17.133 -23.798 -3.662 1.00 20.79 79 ARG B N 1
ATOM 3883 C CA . ARG B 1 84 ? 16.344 -23.625 -2.453 1.00 16.59 79 ARG B CA 1
ATOM 3884 C C . ARG B 1 84 ? 15.038 -24.358 -2.599 1.00 15.50 79 ARG B C 1
ATOM 3885 O O . ARG B 1 84 ? 14.621 -24.684 -3.701 1.00 13.95 79 ARG B O 1
ATOM 3893 N N . PHE B 1 85 ? 14.367 -24.593 -1.489 1.00 13.92 80 PHE B N 1
ATOM 3894 C CA . PHE B 1 85 ? 13.002 -25.075 -1.602 1.00 15.84 80 PHE B CA 1
ATOM 3895 C C . PHE B 1 85 ? 12.131 -24.405 -0.571 1.00 16.04 80 PHE B C 1
ATOM 3896 O O . PHE B 1 85 ? 12.601 -23.915 0.482 1.00 18.54 80 PHE B O 1
ATOM 3904 N N . GLU B 1 86 ? 10.842 -24.399 -0.886 1.00 16.74 81 GLU B N 1
ATOM 3905 C CA . GLU B 1 86 ? 9.871 -23.645 -0.130 1.00 13.26 81 GLU B CA 1
ATOM 3906 C C . GLU B 1 86 ? 8.775 -24.558 0.348 1.00 13.68 81 GLU B C 1
ATOM 3907 O O . GLU B 1 86 ? 8.382 -25.494 -0.334 1.00 13.70 81 GLU B O 1
ATOM 3913 N N . ILE B 1 87 ? 8.287 -24.286 1.555 1.00 11.35 82 ILE B N 1
ATOM 3914 C CA . ILE B 1 87 ? 7.216 -25.019 2.148 1.00 10.49 82 ILE B CA 1
ATOM 3915 C C . ILE B 1 87 ? 5.862 -24.294 2.045 1.00 7.73 82 ILE B C 1
ATOM 3916 O O . ILE B 1 87 ? 5.764 -23.089 2.280 1.00 10.36 82 ILE B O 1
ATOM 3921 N N . GLY B 1 88 ? 4.820 -25.076 1.810 1.00 8.87 83 GLY B N 1
ATOM 3922 C CA . GLY B 1 88 ? 3.512 -24.600 1.570 1.00 11.27 83 GLY B CA 1
ATOM 3923 C C . GLY B 1 88 ? 2.501 -25.210 2.486 1.00 13.72 83 GLY B C 1
ATOM 3924 O O . GLY B 1 88 ? 2.830 -25.627 3.603 1.00 12.00 83 GLY B O 1
ATOM 3925 N N . ALA B 1 89 ? 1.255 -25.178 2.022 1.00 13.08 84 ALA B N 1
ATOM 3926 C CA . ALA B 1 89 ? 0.124 -25.648 2.799 1.00 12.36 84 ALA B CA 1
ATOM 3927 C C . ALA B 1 89 ? 0.009 -27.180 2.772 1.00 13.04 84 ALA B C 1
ATOM 3928 O O . ALA B 1 89 ? 0.617 -27.868 1.922 1.00 15.54 84 ALA B O 1
ATOM 3930 N N . ILE B 1 90 ? -0.730 -27.671 3.765 1.00 10.45 85 ILE B N 1
ATOM 3931 C CA . ILE B 1 90 ? -1.218 -29.035 3.885 1.00 9.23 85 ILE B CA 1
ATOM 3932 C C . ILE B 1 90 ? -2.584 -29.070 3.210 1.00 15.54 85 ILE B C 1
ATOM 3933 O O . ILE B 1 90 ? -3.503 -28.302 3.571 1.00 16.64 85 ILE B O 1
ATOM 3938 N N . TYR B 1 91 ? -2.705 -29.956 2.226 1.00 15.46 86 TYR B N 1
ATOM 3939 C CA . TYR B 1 91 ? -3.872 -30.056 1.354 1.00 14.94 86 TYR B CA 1
ATOM 3940 C C . TYR B 1 91 ? -4.691 -31.312 1.651 1.00 15.86 86 TYR B C 1
ATOM 3941 O O . TYR B 1 91 ? -4.300 -32.132 2.486 1.00 15.79 86 TYR B O 1
ATOM 3950 N N . ASN B 1 92 ? -5.814 -31.460 0.943 1.00 22.31 87 ASN B N 1
ATOM 3951 C CA . ASN B 1 92 ? -6.731 -32.586 1.136 1.00 21.27 87 ASN B CA 1
ATOM 3952 C C . ASN B 1 92 ? -6.290 -33.857 0.412 1.00 25.76 87 ASN B C 1
ATOM 3953 O O . ASN B 1 92 ? -6.653 -34.969 0.817 1.00 26.68 87 ASN B O 1
ATOM 3958 N N . LYS B 1 93 ? -5.507 -33.692 -0.656 1.00 24.25 88 LYS B N 1
ATOM 3959 C CA . LYS B 1 93 ? -4.804 -34.800 -1.281 1.00 21.12 88 LYS B CA 1
ATOM 3960 C C . LYS B 1 93 ? -3.340 -34.431 -1.520 1.00 20.23 88 LYS B C 1
ATOM 3961 O O . LYS B 1 93 ? -2.960 -33.268 -1.309 1.00 22.67 88 LYS B O 1
ATOM 3967 N N . PRO B 1 94 ? -2.535 -35.387 -2.030 1.00 18.05 89 PRO B N 1
ATOM 3968 C CA . PRO B 1 94 ? -1.112 -35.087 -2.269 1.00 20.60 89 PRO B CA 1
ATOM 3969 C C . PRO B 1 94 ? -0.870 -34.122 -3.428 1.00 22.20 89 PRO B C 1
ATOM 3970 O O . PRO B 1 94 ? -1.410 -34.323 -4.528 1.00 24.59 89 PRO B O 1
ATOM 3974 N N . PRO B 1 95 ? -0.101 -33.048 -3.182 1.00 27.02 90 PRO B N 1
ATOM 3975 C CA . PRO B 1 95 ? 0.087 -32.075 -4.245 1.00 22.73 90 PRO B CA 1
ATOM 3976 C C . PRO B 1 95 ? 0.697 -32.659 -5.507 1.00 27.09 90 PRO B C 1
ATOM 3977 O O . PRO B 1 95 ? 0.326 -32.234 -6.582 1.00 21.17 90 PRO B O 1
ATOM 3981 N N . ARG B 1 96 ? 1.601 -33.632 -5.383 1.00 29.85 91 ARG B N 1
ATOM 3982 C CA . ARG B 1 96 ? 2.196 -34.269 -6.574 1.00 27.84 91 ARG B CA 1
ATOM 3983 C C . ARG B 1 96 ? 1.161 -35.001 -7.440 1.00 29.91 91 ARG B C 1
ATOM 3984 O O . ARG B 1 96 ? 1.428 -35.282 -8.606 1.00 31.10 91 ARG B O 1
ATOM 3992 N N . GLU B 1 97 ? 0.000 -35.323 -6.878 1.00 27.72 92 GLU B N 1
ATOM 3993 C CA . GLU B 1 97 ? -1.066 -35.936 -7.666 1.00 37.37 92 GLU B CA 1
ATOM 3994 C C . GLU B 1 97 ? -1.900 -34.913 -8.398 1.00 35.23 92 GLU B C 1
ATOM 3995 O O . GLU B 1 97 ? -2.822 -35.283 -9.106 1.00 31.75 92 GLU B O 1
ATOM 4001 N N . ARG B 1 98 ? -1.614 -33.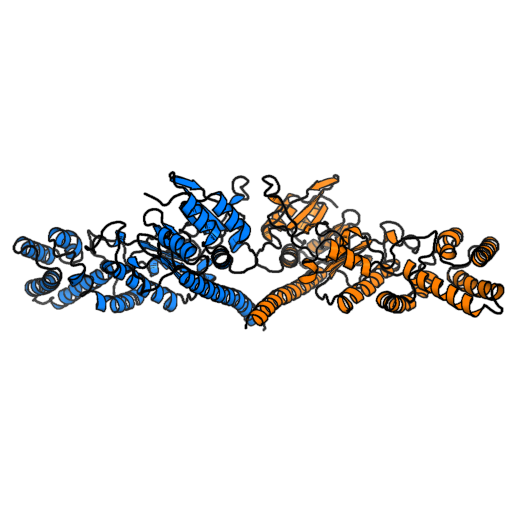635 -8.194 1.00 39.66 93 ARG B N 1
ATOM 4002 C CA . ARG B 1 98 ? -2.253 -32.613 -8.952 1.00 39.26 93 ARG B CA 1
ATOM 4003 C C . ARG B 1 98 ? -1.724 -32.750 -10.321 1.00 47.87 93 ARG B C 1
ATOM 4004 O O . ARG B 1 98 ? -0.622 -32.305 -10.574 1.00 68.19 93 ARG B O 1
ATOM 4012 N N . ASP B 1 99 ? -2.514 -33.345 -11.187 1.00 59.94 94 ASP B N 1
ATOM 4013 C CA . ASP B 1 99 ? -2.142 -33.573 -12.583 1.00 68.81 94 ASP B CA 1
ATOM 4014 C C . ASP B 1 99 ? -2.907 -34.719 -13.153 1.00 71.40 94 ASP B C 1
ATOM 4015 O O . ASP B 1 99 ? -2.817 -34.986 -14.347 1.00 64.80 94 ASP B O 1
ATOM 4020 N N . THR B 1 100 ? -3.616 -35.436 -12.283 1.00 74.23 95 THR B N 1
ATOM 4021 C CA . THR B 1 100 ? -4.516 -36.497 -12.705 1.00 77.59 95 THR B CA 1
ATOM 4022 C C . THR B 1 100 ? -5.916 -36.541 -12.039 1.00 84.94 95 THR B C 1
ATOM 4023 O O . THR B 1 100 ? -6.672 -37.462 -12.326 1.00 82.10 95 THR B O 1
ATOM 4027 N N . LEU B 1 101 ? -6.318 -35.606 -11.187 1.00 85.57 96 LEU B N 1
ATOM 4028 C CA . LEU B 1 101 ? -5.706 -34.325 -10.909 1.00 86.43 96 LEU B CA 1
ATOM 4029 C C . LEU B 1 101 ? -6.797 -33.695 -10.091 1.00 90.15 96 LEU B C 1
ATOM 4030 O O . LEU B 1 101 ? -6.622 -33.402 -8.896 1.00 81.67 96 LEU B O 1
ATOM 4035 N N . LEU B 1 102 ? -7.956 -33.616 -10.745 1.00 80.69 97 LEU B N 1
ATOM 4036 C CA . LEU B 1 102 ? -9.054 -32.720 -10.389 1.00 80.52 97 LEU B CA 1
ATOM 4037 C C . LEU B 1 102 ? -10.338 -33.419 -9.905 1.00 92.53 97 LEU B C 1
ATOM 4038 O O . LEU B 1 102 ? -11.219 -33.732 -10.710 1.00 97.84 97 LEU B O 1
ATOM 4043 N N . LYS B 1 103 ? -10.405 -33.659 -8.589 1.00 98.95 98 LYS B N 1
ATOM 4044 C CA . LYS B 1 103 ? -11.628 -33.984 -7.830 1.00 96.64 98 LYS B CA 1
ATOM 4045 C C . LYS B 1 103 ? -12.726 -32.908 -7.993 1.00 106.20 98 LYS B C 1
ATOM 4046 O O . LYS B 1 103 ? -13.316 -32.794 -9.055 1.00 114.92 98 LYS B O 1
ATOM 4052 N N . SER B 1 104 ? -13.023 -32.120 -6.960 1.00 103.68 99 SER B N 1
ATOM 4053 C CA . SER B 1 104 ? -13.512 -30.782 -7.233 1.00 92.09 99 SER B CA 1
ATOM 4054 C C . SER B 1 104 ? -12.191 -30.170 -7.666 1.00 93.79 99 SER B C 1
ATOM 4055 O O . SER B 1 104 ? -11.983 -29.955 -8.843 1.00 99.70 99 SER B O 1
ATOM 4058 N N . GLU B 1 105 ? -11.256 -30.013 -6.726 1.00 79.64 100 GLU B N 1
ATOM 4059 C CA . GLU B 1 105 ? -9.844 -30.288 -7.030 1.00 67.14 100 GLU B CA 1
ATOM 4060 C C . GLU B 1 105 ? -8.976 -30.386 -5.769 1.00 63.42 100 GLU B C 1
ATOM 4061 O O . GLU B 1 105 ? -9.213 -31.255 -4.918 1.00 52.24 100 GLU B O 1
ATOM 4067 N N . LEU B 1 106 ? -7.986 -29.508 -5.657 1.00 57.93 101 LEU B N 1
ATOM 4068 C CA . LEU B 1 106 ? -6.975 -29.580 -4.625 1.00 42.30 101 LEU B CA 1
ATOM 4069 C C . LEU B 1 106 ? -7.272 -28.463 -3.639 1.00 35.04 101 LEU B C 1
ATOM 4070 O O . LEU B 1 106 ? -7.351 -27.299 -4.018 1.00 42.72 101 LEU B O 1
ATOM 4075 N N . LYS B 1 107 ? -7.454 -28.814 -2.376 1.00 30.41 102 LYS B N 1
ATOM 4076 C CA . LYS B 1 107 ? -7.865 -27.832 -1.388 1.00 28.70 102 LYS B CA 1
ATOM 4077 C C . LYS B 1 107 ? -6.972 -27.742 -0.167 1.00 23.19 102 LYS B C 1
ATOM 4078 O O . LYS B 1 107 ? -6.653 -28.752 0.459 1.00 24.87 102 LYS B O 1
ATOM 4084 N N . ALA B 1 108 ? -6.610 -26.511 0.178 1.00 22.39 103 ALA B N 1
ATOM 4085 C CA . ALA B 1 108 ? -5.803 -26.231 1.352 1.00 19.81 103 ALA B CA 1
ATOM 4086 C C . ALA B 1 108 ? -6.593 -26.378 2.662 1.00 17.77 103 ALA B C 1
ATOM 4087 O O . ALA B 1 108 ? -7.701 -25.849 2.804 1.00 22.90 103 ALA B O 1
ATOM 4089 N N . LEU B 1 109 ? -6.015 -27.094 3.615 1.00 18.60 104 LEU B N 1
ATOM 4090 C CA . LEU B 1 109 ? -6.648 -27.356 4.913 1.00 19.19 104 LEU B CA 1
ATOM 4091 C C . LEU B 1 109 ? -6.014 -26.582 6.041 1.00 18.06 104 LEU B C 1
ATOM 4092 O O . LEU B 1 109 ? -6.704 -26.115 6.956 1.00 22.22 104 LEU B O 1
ATOM 4097 N N . GLU B 1 110 ? -4.691 -26.492 6.036 1.00 15.66 105 GLU B N 1
ATOM 4098 C CA . GLU B 1 110 ? -4.005 -25.851 7.137 1.00 16.78 105 GLU B CA 1
ATOM 4099 C C . GLU B 1 110 ? -2.543 -25.594 6.809 1.00 15.74 105 GLU B C 1
ATOM 4100 O O . GLU B 1 110 ? -1.997 -26.134 5.849 1.00 15.67 105 GLU B O 1
ATOM 4106 N N . LYS B 1 111 ? -1.939 -24.710 7.596 1.00 16.50 106 LYS B N 1
ATOM 4107 C CA . LYS B 1 111 ? -0.529 -24.383 7.453 1.00 15.34 106 LYS B CA 1
ATOM 4108 C C . LYS B 1 111 ? -0.069 -23.522 8.586 1.00 16.43 106 LYS B C 1
ATOM 4109 O O . LYS B 1 111 ? -0.825 -22.701 9.124 1.00 16.03 106 LYS B O 1
ATOM 4115 N N . GLU B 1 112 ? 1.214 -23.679 8.916 1.00 15.64 107 GLU B N 1
ATOM 4116 C CA . GLU B 1 112 ? 1.841 -22.823 9.881 1.00 13.53 107 GLU B CA 1
ATOM 4117 C C . GLU B 1 112 ? 1.571 -21.337 9.560 1.00 11.42 107 GLU B C 1
ATOM 4118 O O . GLU B 1 112 ? 1.549 -20.897 8.406 1.00 16.33 107 GLU B O 1
ATOM 4124 N N . LEU B 1 113 ? 1.263 -20.604 10.617 1.00 13.33 108 LEU B N 1
ATOM 4125 C CA . LEU B 1 113 ? 1.165 -19.140 10.582 1.00 11.86 108 LEU B CA 1
ATOM 4126 C C . LEU B 1 113 ? 2.599 -18.607 10.522 1.00 12.68 108 LEU B C 1
ATOM 4127 O O . LEU B 1 113 ? 3.390 -18.859 11.430 1.00 16.82 108 LEU B O 1
ATOM 4132 N N . VAL B 1 114 ? 2.890 -17.848 9.467 1.00 13.22 109 VAL B N 1
ATOM 4133 C CA . VAL B 1 114 ? 4.219 -17.256 9.211 1.00 11.56 109 VAL B CA 1
ATOM 4134 C C . VAL B 1 114 ? 4.240 -15.723 9.089 1.00 12.30 109 VAL B C 1
ATOM 4135 O O . VAL B 1 114 ? 3.258 -15.072 8.717 1.00 13.70 109 VAL B O 1
ATOM 4139 N N . PHE B 1 115 ? 5.416 -15.179 9.376 1.00 13.63 110 PHE B N 1
ATOM 4140 C CA . PHE B 1 115 ? 5.680 -13.756 9.386 1.00 15.06 110 PHE B CA 1
ATOM 4141 C C . PHE B 1 115 ? 7.045 -13.626 8.749 1.00 20.86 110 PHE B C 1
ATOM 4142 O O . PHE B 1 115 ? 7.916 -14.488 8.937 1.00 16.85 110 PHE B O 1
ATOM 4150 N N . ASP B 1 116 ? 7.219 -12.544 8.005 1.00 14.47 111 ASP B N 1
ATOM 4151 C CA . ASP B 1 116 ? 8.415 -12.314 7.228 1.00 15.82 111 ASP B CA 1
ATOM 4152 C C . ASP B 1 116 ? 8.846 -10.865 7.350 1.00 13.44 111 ASP B C 1
ATOM 4153 O O . ASP B 1 116 ? 8.067 -9.968 7.077 1.00 14.90 111 ASP B O 1
ATOM 4158 N N . ILE B 1 117 ? 10.079 -10.644 7.799 1.00 13.21 112 ILE B N 1
ATOM 4159 C CA . ILE B 1 117 ? 10.622 -9.299 7.949 1.00 16.47 112 ILE B CA 1
ATOM 4160 C C . ILE B 1 117 ? 11.800 -9.225 7.025 1.00 11.26 112 ILE B C 1
ATOM 4161 O O . ILE B 1 117 ? 12.768 -9.998 7.194 1.00 11.62 112 ILE B O 1
ATOM 4166 N N . ASP B 1 118 ? 11.740 -8.258 6.093 1.00 14.25 113 ASP B N 1
ATOM 4167 C CA . ASP B 1 118 ? 12.805 -7.951 5.142 1.00 15.88 113 ASP B CA 1
ATOM 4168 C C . ASP B 1 118 ? 13.436 -6.604 5.475 1.00 14.36 113 ASP B C 1
ATOM 4169 O O . ASP B 1 118 ? 12.740 -5.583 5.517 1.00 18.42 113 ASP B O 1
ATOM 4174 N N . MET B 1 119 ? 14.752 -6.583 5.659 1.00 14.59 114 MET B N 1
ATOM 4175 C CA . MET B 1 119 ? 15.420 -5.376 6.119 1.00 19.17 114 MET B CA 1
ATOM 4176 C C . MET B 1 119 ? 15.391 -4.209 5.139 1.00 19.18 114 MET B C 1
ATOM 4177 O O . MET B 1 119 ? 15.486 -3.060 5.563 1.00 20.70 114 MET B O 1
ATOM 4182 N N . ASP B 1 120 ? 15.296 -4.477 3.845 1.00 17.37 115 ASP B N 1
ATOM 4183 C CA . ASP B 1 120 ? 15.270 -3.400 2.887 1.00 16.47 115 ASP B CA 1
ATOM 4184 C C . ASP B 1 120 ? 14.058 -2.485 3.109 1.00 19.11 115 ASP B C 1
ATOM 4185 O O . ASP B 1 120 ? 14.115 -1.281 2.817 1.00 16.51 115 ASP B O 1
ATOM 4190 N N . ASP B 1 121 ? 12.988 -3.030 3.695 1.00 18.14 116 ASP B N 1
ATOM 4191 C CA . ASP B 1 121 ? 11.839 -2.202 4.102 1.00 14.99 116 ASP B CA 1
ATOM 4192 C C . ASP B 1 121 ? 12.161 -1.091 5.124 1.00 20.39 116 ASP B C 1
ATOM 4193 O O . ASP B 1 121 ? 11.387 -0.145 5.280 1.00 14.84 116 ASP B O 1
ATOM 4198 N N . TYR B 1 122 ? 13.317 -1.195 5.778 1.00 18.30 117 TYR B N 1
ATOM 4199 C CA . TYR B 1 122 ? 13.776 -0.198 6.737 1.00 19.17 117 TYR B CA 1
ATOM 4200 C C . TYR B 1 122 ? 14.813 0.751 6.130 1.00 20.32 117 TYR B C 1
ATOM 4201 O O . TYR B 1 122 ? 15.473 1.495 6.855 1.00 17.11 117 TYR B O 1
ATOM 4210 N N . ASP B 1 123 ? 14.979 0.730 4.806 1.00 15.44 118 ASP B N 1
ATOM 4211 C CA . ASP B 1 123 ? 16.085 1.464 4.175 1.00 16.31 118 ASP B CA 1
ATOM 4212 C C . ASP B 1 123 ? 16.013 2.989 4.345 1.00 16.19 118 ASP B C 1
ATOM 4213 O O . ASP B 1 123 ? 17.044 3.674 4.325 1.00 20.11 118 ASP B O 1
ATOM 4218 N N . ALA B 1 124 ? 14.811 3.514 4.530 1.00 16.12 119 ALA B N 1
ATOM 4219 C CA . ALA B 1 124 ? 14.653 4.933 4.858 1.00 16.62 119 ALA B CA 1
ATOM 4220 C C . ALA B 1 124 ? 15.314 5.317 6.179 1.00 18.02 119 ALA B C 1
ATOM 4221 O O . ALA B 1 124 ? 15.706 6.476 6.342 1.00 16.79 119 ALA B O 1
ATOM 4223 N N . PHE B 1 125 ? 15.432 4.365 7.109 1.00 15.33 120 PHE B N 1
ATOM 4224 C CA . PHE B 1 125 ? 15.833 4.670 8.470 1.00 17.84 120 PHE B CA 1
ATOM 4225 C C . PHE B 1 125 ? 17.164 4.066 8.903 1.00 17.22 120 PHE B C 1
ATOM 4226 O O . PHE B 1 125 ? 17.575 4.218 10.050 1.00 21.44 120 PHE B O 1
ATOM 4234 N N . ARG B 1 126 ? 17.838 3.369 7.998 1.00 18.31 121 ARG B N 1
ATOM 4235 C CA . ARG B 1 126 ? 19.147 2.832 8.320 1.00 17.28 121 ARG B CA 1
ATOM 4236 C C . ARG B 1 126 ? 20.125 3.400 7.331 1.00 22.18 121 ARG B C 1
ATOM 4237 O O . ARG B 1 126 ? 19.749 3.734 6.200 1.00 17.91 121 ARG B O 1
ATOM 4245 N N . THR B 1 127 ? 21.380 3.501 7.753 1.00 19.35 122 THR B N 1
ATOM 4246 C CA . THR B 1 127 ? 22.434 4.001 6.886 1.00 16.91 122 THR B CA 1
ATOM 4247 C C . THR B 1 127 ? 23.597 3.036 6.731 1.00 18.05 122 THR B C 1
ATOM 4248 O O . THR B 1 127 ? 24.357 3.143 5.775 1.00 26.47 122 THR B O 1
ATOM 4252 N N . CYS B 1 128 ? 23.763 2.098 7.665 1.00 20.42 123 CYS B N 1
ATOM 4253 C CA . CYS B 1 128 ? 24.936 1.199 7.647 1.00 20.35 123 CYS B CA 1
ATOM 4254 C C . CYS B 1 128 ? 24.896 0.187 6.508 1.00 24.28 123 CYS B C 1
ATOM 4255 O O . CYS B 1 128 ? 25.937 -0.239 6.030 1.00 27.92 123 CYS B O 1
ATOM 4258 N N . CYS B 1 129 ? 23.697 -0.213 6.098 1.00 24.63 124 CYS B N 1
ATOM 4259 C CA . CYS B 1 129 ? 23.519 -0.993 4.874 1.00 23.89 124 CYS B CA 1
ATOM 4260 C C . CYS B 1 129 ? 22.267 -0.531 4.176 1.00 18.45 124 CYS B C 1
ATOM 4261 O O . CYS B 1 129 ? 21.403 0.086 4.792 1.00 20.36 124 CYS B O 1
ATOM 4264 N N . SER B 1 130 ? 22.151 -0.888 2.902 1.00 21.65 125 SER B N 1
ATOM 4265 C CA . SER B 1 130 ? 20.925 -0.686 2.125 1.00 19.93 125 SER B CA 1
ATOM 4266 C C . SER B 1 130 ? 20.660 -1.936 1.280 1.00 12.88 125 SER B C 1
ATOM 4267 O O . SER B 1 130 ? 21.567 -2.752 1.065 1.00 15.55 125 SER B O 1
ATOM 4270 N N . GLY B 1 131 ? 19.409 -2.098 0.864 1.00 18.22 126 GLY B N 1
ATOM 4271 C CA . GLY B 1 131 ? 19.005 -3.189 -0.014 1.00 22.79 126 GLY B CA 1
ATOM 4272 C C . GLY B 1 131 ? 19.125 -4.534 0.673 1.00 22.69 126 GLY B C 1
ATOM 4273 O O . GLY B 1 131 ? 18.789 -4.669 1.834 1.00 17.38 126 GLY B O 1
ATOM 4274 N N . ALA B 1 132 ? 19.662 -5.514 -0.037 1.00 21.80 127 ALA B N 1
ATOM 4275 C CA . ALA B 1 132 ? 19.704 -6.888 0.461 1.00 23.58 127 ALA B CA 1
ATOM 4276 C C . ALA B 1 132 ? 20.936 -7.187 1.334 1.00 32.70 127 ALA B C 1
ATOM 4277 O O . ALA B 1 132 ? 21.319 -8.337 1.505 1.00 35.97 127 ALA B O 1
ATOM 4279 N N . GLN B 1 133 ? 21.557 -6.145 1.883 1.00 38.11 128 GLN B N 1
ATOM 4280 C CA . GLN B 1 133 ? 22.710 -6.306 2.762 1.00 29.79 128 GLN B CA 1
ATOM 4281 C C . GLN B 1 133 ? 22.272 -6.035 4.202 1.00 36.00 128 GLN B C 1
ATOM 4282 O O . GLN B 1 133 ? 21.346 -5.255 4.432 1.00 23.17 128 GLN B O 1
ATOM 4288 N N . VAL B 1 134 ? 22.903 -6.724 5.148 1.00 28.31 129 VAL B N 1
ATOM 4289 C CA . VAL B 1 134 ? 22.597 -6.583 6.566 1.00 28.32 129 VAL B CA 1
ATOM 4290 C C . VAL B 1 134 ? 23.868 -6.765 7.427 1.00 28.14 129 VAL B C 1
ATOM 4291 O O . VAL B 1 134 ? 24.862 -7.316 6.955 1.00 27.26 129 VAL B O 1
ATOM 4295 N N . CYS B 1 135 ? 23.835 -6.301 8.680 1.00 24.76 130 CYS B N 1
ATOM 4296 C CA . CYS B 1 135 ? 24.939 -6.535 9.630 1.00 22.81 130 CYS B CA 1
ATOM 4297 C C . CYS B 1 135 ? 24.420 -6.473 11.069 1.00 19.54 130 CYS B C 1
ATOM 4298 O O . CYS B 1 135 ? 23.246 -6.210 11.297 1.00 24.19 130 CYS B O 1
ATOM 4301 N N . SER B 1 136 ? 25.279 -6.729 12.045 1.00 22.60 131 SER B N 1
ATOM 4302 C CA . SER B 1 136 ? 24.879 -6.666 13.458 1.00 20.24 131 SER B CA 1
ATOM 4303 C C . SER B 1 136 ? 24.196 -5.357 13.868 1.00 21.86 131 SER B C 1
ATOM 4304 O O . SER B 1 136 ? 23.241 -5.362 14.635 1.00 23.62 131 SER B O 1
ATOM 4307 N N . LYS B 1 137 ? 24.700 -4.238 13.371 1.00 21.98 132 LYS B N 1
ATOM 4308 C CA . LYS B 1 137 ? 24.148 -2.925 13.703 1.00 23.97 132 LYS B CA 1
ATOM 4309 C C . LYS B 1 137 ? 22.688 -2.799 13.286 1.00 24.51 132 LYS B C 1
ATOM 4310 O O . LYS B 1 137 ? 21.851 -2.480 14.095 1.00 22.11 132 LYS B O 1
ATOM 4316 N N . CYS B 1 138 ? 22.375 -3.040 12.014 1.00 27.84 133 CYS B N 1
ATOM 4317 C CA . CYS B 1 138 ? 20.983 -2.875 11.566 1.00 26.66 133 CYS B CA 1
ATOM 4318 C C . CYS B 1 138 ? 20.119 -4.103 11.866 1.00 21.18 133 CYS B C 1
ATOM 4319 O O . CYS B 1 138 ? 18.898 -4.044 11.816 1.00 19.04 133 CYS B O 1
ATOM 4322 N N . TRP B 1 139 ? 20.746 -5.224 12.185 1.00 25.86 134 TRP B N 1
ATOM 4323 C CA . TRP B 1 139 ? 19.993 -6.379 12.647 1.00 19.62 134 TRP B CA 1
ATOM 4324 C C . TRP B 1 139 ? 19.169 -6.081 13.894 1.00 16.49 134 TRP B C 1
ATOM 4325 O O . TRP B 1 139 ? 18.177 -6.770 14.138 1.00 20.02 134 TRP B O 1
ATOM 4336 N N . LYS B 1 140 ? 19.572 -5.077 14.678 1.00 15.60 135 LYS B N 1
ATOM 4337 C CA . LYS B 1 140 ? 18.795 -4.652 15.859 1.00 16.92 135 LYS B CA 1
ATOM 4338 C C . LYS B 1 140 ? 17.325 -4.349 15.533 1.00 16.92 135 LYS B C 1
ATOM 4339 O O . LYS B 1 140 ? 16.461 -4.478 16.382 1.00 21.61 135 LYS B O 1
ATOM 4345 N N . PHE B 1 141 ? 17.047 -3.949 14.289 1.00 13.20 136 PHE B N 1
ATOM 4346 C CA . PHE B 1 141 ? 15.668 -3.723 13.824 1.00 12.15 136 PHE B CA 1
ATOM 4347 C C . PHE B 1 141 ? 14.910 -5.040 13.788 1.00 14.47 136 PHE B C 1
ATOM 4348 O O . PHE B 1 141 ? 13.705 -5.083 14.048 1.00 17.32 136 PHE B O 1
ATOM 4356 N N . ILE B 1 142 ? 15.599 -6.112 13.401 1.00 12.22 137 ILE B N 1
ATOM 4357 C CA . ILE B 1 142 ? 15.004 -7.451 13.384 1.00 14.36 137 ILE B CA 1
ATOM 4358 C C . ILE B 1 142 ? 14.770 -7.947 14.805 1.00 16.25 137 ILE B C 1
ATOM 4359 O O . ILE B 1 142 ? 13.704 -8.470 15.102 1.00 19.53 137 ILE B O 1
ATOM 4364 N N . SER B 1 143 ? 15.760 -7.797 15.684 1.00 17.36 138 SER B N 1
ATOM 4365 C CA . SER B 1 143 ? 15.606 -8.187 17.083 1.00 16.00 138 SER B CA 1
ATOM 4366 C C . SER B 1 143 ? 14.401 -7.509 17.748 1.00 19.74 138 SER B C 1
ATOM 4367 O O . SER B 1 143 ? 13.626 -8.145 18.498 1.00 12.49 138 SER B O 1
ATOM 4370 N N . LEU B 1 144 ? 14.232 -6.219 17.488 1.00 12.74 139 LEU B N 1
ATOM 4371 C CA . LEU B 1 144 ? 13.056 -5.513 17.973 1.00 16.81 139 LEU B CA 1
ATOM 4372 C C . LEU B 1 144 ? 11.780 -6.043 17.307 1.00 16.09 139 LEU B C 1
ATOM 4373 O O . LEU B 1 144 ? 10.778 -6.225 17.950 1.00 16.36 139 LEU B O 1
ATOM 4378 N N . ALA B 1 145 ? 11.813 -6.272 16.005 1.00 13.10 140 ALA B N 1
ATOM 4379 C CA . ALA B 1 145 ? 10.691 -6.901 15.330 1.00 15.87 140 ALA B CA 1
ATOM 4380 C C . ALA B 1 145 ? 10.270 -8.223 16.024 1.00 16.57 140 ALA B C 1
ATOM 4381 O O . ALA B 1 145 ? 9.079 -8.459 16.223 1.00 17.75 140 ALA B O 1
ATOM 4383 N N . MET B 1 146 ? 11.247 -9.019 16.463 1.00 16.77 141 MET B N 1
ATOM 4384 C CA . MET B 1 146 ? 10.985 -10.270 17.166 1.00 18.18 141 MET B CA 1
ATOM 4385 C C . MET B 1 146 ? 10.351 -10.052 18.515 1.00 23.21 141 MET B C 1
ATOM 4386 O O . MET B 1 146 ? 9.412 -10.746 18.869 1.00 21.62 141 MET B O 1
ATOM 4391 N N . LYS B 1 147 ? 10.896 -9.103 19.268 1.00 17.69 142 LYS B N 1
ATOM 4392 C CA . LYS B 1 147 ? 10.416 -8.779 20.609 1.00 17.69 142 LYS B CA 1
ATOM 4393 C C . LYS B 1 147 ? 8.926 -8.420 20.553 1.00 19.83 142 LYS B C 1
ATOM 4394 O O . LYS B 1 147 ? 8.111 -8.951 21.315 1.00 21.18 142 LYS B O 1
ATOM 4400 N N . ILE B 1 148 ? 8.589 -7.521 19.640 1.00 16.24 143 ILE B N 1
ATOM 4401 C CA . ILE B 1 148 ? 7.220 -7.030 19.493 1.00 20.44 143 ILE B CA 1
ATOM 4402 C C . ILE B 1 148 ? 6.295 -8.139 19.030 1.00 20.88 143 ILE B C 1
ATOM 4403 O O . ILE B 1 148 ? 5.238 -8.329 19.599 1.00 15.74 143 ILE B O 1
ATOM 4408 N N . THR B 1 149 ? 6.694 -8.828 17.967 1.00 21.97 144 THR B N 1
ATOM 4409 C CA . THR B 1 149 ? 5.876 -9.890 17.398 1.00 21.16 144 THR B CA 1
ATOM 4410 C C . THR B 1 149 ? 5.679 -11.023 18.409 1.00 23.72 144 THR B C 1
ATOM 4411 O O . THR B 1 149 ? 4.557 -11.531 18.570 1.00 20.34 144 THR B O 1
ATOM 4415 N N . ASN B 1 150 ? 6.761 -11.407 19.084 1.00 20.36 145 ASN B N 1
ATOM 4416 C CA . ASN B 1 150 ? 6.722 -12.471 20.095 1.00 26.00 145 ASN B CA 1
ATOM 4417 C C . ASN B 1 150 ? 5.773 -12.092 21.213 1.00 24.20 145 ASN B C 1
ATOM 4418 O O . ASN B 1 150 ? 5.021 -12.932 21.702 1.00 24.72 145 ASN B O 1
ATOM 4423 N N . THR B 1 151 ? 5.829 -10.823 21.626 1.00 22.00 146 THR B N 1
ATOM 4424 C CA . THR B 1 151 ? 4.928 -10.336 22.684 1.00 18.42 146 THR B CA 1
ATOM 4425 C C . THR B 1 151 ? 3.460 -10.508 22.272 1.00 16.43 146 THR B C 1
ATOM 4426 O O . THR B 1 151 ? 2.667 -11.027 23.048 1.00 21.01 146 THR B O 1
ATOM 4430 N N . ALA B 1 152 ? 3.100 -10.151 21.041 1.00 18.06 147 ALA B N 1
ATOM 4431 C CA . ALA B 1 152 ? 1.719 -10.311 20.599 1.00 22.73 147 ALA B CA 1
ATOM 4432 C C . ALA B 1 152 ? 1.327 -11.776 20.438 1.00 25.12 147 ALA B C 1
ATOM 4433 O O . ALA B 1 152 ? 0.189 -12.163 20.727 1.00 25.99 147 ALA B O 1
ATOM 4435 N N . LEU B 1 153 ? 2.280 -12.592 20.001 1.00 21.17 148 LEU B N 1
ATOM 4436 C CA . LEU B 1 153 ? 2.030 -14.007 19.800 1.00 21.36 148 LEU B CA 1
ATOM 4437 C C . LEU B 1 153 ? 1.746 -14.680 21.139 1.00 20.58 148 LEU B C 1
ATOM 4438 O O . LEU B 1 153 ? 0.732 -15.359 21.283 1.00 23.15 148 LEU B O 1
ATOM 4443 N N . ARG B 1 154 ? 2.614 -14.458 22.116 1.00 26.28 149 ARG B N 1
ATOM 4444 C CA . ARG B 1 154 ? 2.457 -15.064 23.443 1.00 26.47 149 ARG B CA 1
ATOM 4445 C C . ARG B 1 154 ? 1.318 -14.470 24.278 1.00 32.46 149 ARG B C 1
ATOM 4446 O O . ARG B 1 154 ? 0.522 -15.206 24.854 1.00 33.31 149 ARG B O 1
ATOM 4454 N N . GLU B 1 155 ? 1.249 -13.145 24.351 1.00 24.78 150 GLU B N 1
ATOM 4455 C CA . GLU B 1 155 ? 0.356 -12.465 25.287 1.00 28.93 150 GLU B CA 1
ATOM 4456 C C . GLU B 1 155 ? -1.078 -12.325 24.768 1.00 31.74 150 GLU B C 1
ATOM 4457 O O . GLU B 1 155 ? -2.034 -12.431 25.535 1.00 32.70 150 GLU B O 1
ATOM 4463 N N . ASP B 1 156 ? -1.236 -12.063 23.477 1.00 28.33 151 ASP B N 1
ATOM 4464 C CA . ASP B 1 156 ? -2.548 -11.730 22.937 1.00 25.43 151 ASP B CA 1
ATOM 4465 C C . ASP B 1 156 ? -3.172 -12.944 22.272 1.00 27.70 151 ASP B C 1
ATOM 4466 O O . ASP B 1 156 ? -4.366 -13.179 22.371 1.00 24.15 151 ASP B O 1
ATOM 4471 N N . PHE B 1 157 ? -2.354 -13.745 21.615 1.00 24.71 152 PHE B N 1
ATOM 4472 C CA . PHE B 1 157 ? -2.867 -14.915 20.958 1.00 30.18 152 PHE B CA 1
ATOM 4473 C C . PHE B 1 157 ? -2.606 -16.167 21.756 1.00 26.04 152 PHE B C 1
ATOM 4474 O O . PHE B 1 157 ? -3.312 -17.139 21.588 1.00 30.47 152 PHE B O 1
ATOM 4482 N N . GLY B 1 158 ? -1.592 -16.160 22.612 1.00 24.45 153 GLY B N 1
ATOM 4483 C CA . GLY B 1 158 ? -1.310 -17.317 23.440 1.00 24.38 153 GLY B CA 1
ATOM 4484 C C . GLY B 1 158 ? -0.782 -18.486 22.635 1.00 31.64 153 GLY B C 1
ATOM 4485 O O . GLY B 1 158 ? -0.998 -19.639 22.989 1.00 33.37 153 GLY B O 1
ATOM 4486 N N . TYR B 1 159 ? -0.113 -18.187 21.523 1.00 26.52 154 TYR B N 1
ATOM 4487 C CA . TYR B 1 159 ? 0.641 -19.206 20.799 1.00 27.68 154 TYR B CA 1
ATOM 4488 C C . TYR B 1 159 ? 1.946 -19.438 21.520 1.00 30.68 154 TYR B C 1
ATOM 4489 O O . TYR B 1 159 ? 2.502 -18.515 22.073 1.00 38.99 154 TYR B O 1
ATOM 4498 N N . LYS B 1 160 ? 2.433 -20.664 21.534 1.00 28.61 155 LYS B N 1
ATOM 4499 C CA . LYS B 1 160 ? 3.638 -20.975 22.276 1.00 34.29 155 LYS B CA 1
ATOM 4500 C C . LYS B 1 160 ? 4.722 -21.678 21.482 1.00 33.71 155 LYS B C 1
ATOM 4501 O O . LYS B 1 160 ? 5.890 -21.587 21.859 1.00 33.12 155 LYS B O 1
ATOM 4507 N N . ASP B 1 161 ? 4.350 -22.420 20.446 1.00 25.45 156 ASP B N 1
ATOM 4508 C CA . ASP B 1 161 ? 5.325 -23.152 19.642 1.00 19.35 156 ASP B CA 1
ATOM 4509 C C . ASP B 1 161 ? 5.662 -22.384 18.397 1.00 16.11 156 ASP B C 1
ATOM 4510 O O . ASP B 1 161 ? 5.074 -22.617 17.349 1.00 19.31 156 ASP B O 1
ATOM 4515 N N . PHE B 1 162 ? 6.590 -21.442 18.498 1.00 14.29 157 PHE B N 1
ATOM 4516 C CA . PHE B 1 162 ? 7.044 -20.721 17.313 1.00 16.59 157 PHE B CA 1
ATOM 4517 C C . PHE B 1 162 ? 8.577 -20.568 17.293 1.00 16.49 157 PHE B C 1
ATOM 4518 O O . PHE B 1 162 ? 9.252 -20.608 18.330 1.00 12.90 157 PHE B O 1
ATOM 4526 N N . ILE B 1 163 ? 9.130 -20.434 16.093 1.00 12.37 158 ILE B N 1
ATOM 4527 C CA . ILE B 1 163 ? 10.589 -20.306 15.909 1.00 17.41 158 ILE B CA 1
ATOM 4528 C C . ILE B 1 163 ? 10.903 -19.236 14.857 1.00 13.84 158 ILE B C 1
ATOM 4529 O O . ILE B 1 163 ? 10.230 -19.121 13.847 1.00 21.37 158 ILE B O 1
ATOM 4534 N N . TRP B 1 164 ? 11.953 -18.461 15.093 1.00 16.32 159 TRP B N 1
ATOM 4535 C CA . TRP B 1 164 ? 12.440 -17.557 14.067 1.00 14.71 159 TRP B CA 1
ATOM 4536 C C . TRP B 1 164 ? 13.609 -18.197 13.329 1.00 12.68 159 TRP B C 1
ATOM 4537 O O . TRP B 1 164 ? 14.391 -18.930 13.925 1.00 15.27 159 TRP B O 1
ATOM 4548 N N . VAL B 1 165 ? 13.693 -17.924 12.023 1.00 18.47 160 VAL B N 1
ATOM 4549 C CA . VAL B 1 165 ? 14.721 -18.471 11.141 1.00 16.39 160 VAL B CA 1
ATOM 4550 C C . VAL B 1 165 ? 15.298 -17.379 10.204 1.00 14.56 160 VAL B C 1
ATOM 4551 O O . VAL B 1 165 ? 14.591 -16.566 9.600 1.00 13.13 160 VAL B O 1
ATOM 4555 N N . PHE B 1 166 ? 16.619 -17.369 10.106 1.00 15.41 161 PHE B N 1
ATOM 4556 C CA . PHE B 1 166 ? 17.323 -16.438 9.262 1.00 13.67 161 PHE B CA 1
ATOM 4557 C C . PHE B 1 166 ? 16.962 -16.743 7.821 1.00 12.61 161 PHE B C 1
ATOM 4558 O O . PHE B 1 166 ? 16.926 -17.892 7.423 1.00 16.03 161 PHE B O 1
ATOM 4566 N N . SER B 1 167 ? 16.658 -15.718 7.047 1.00 10.66 162 SER B N 1
ATOM 4567 C CA . SER B 1 167 ? 16.305 -15.918 5.647 1.00 13.57 162 SER B CA 1
ATOM 4568 C C . SER B 1 167 ? 17.487 -16.169 4.722 1.00 14.49 162 SER B C 1
ATOM 4569 O O . SER B 1 167 ? 17.267 -16.408 3.541 1.00 16.04 162 SER B O 1
ATOM 4572 N N . GLY B 1 168 ? 18.724 -16.075 5.236 1.00 11.76 163 GLY B N 1
ATOM 4573 C CA . GLY B 1 168 ? 19.940 -16.237 4.460 1.00 11.80 163 GLY B CA 1
ATOM 4574 C C . GLY B 1 168 ? 20.532 -14.932 3.987 1.00 15.15 163 GLY B C 1
ATOM 4575 O O . GLY B 1 168 ? 21.737 -14.849 3.720 1.00 15.55 163 GLY B O 1
ATOM 4576 N N . ARG B 1 169 ? 19.698 -13.901 3.854 1.00 12.70 164 ARG B N 1
ATOM 4577 C CA . ARG B 1 169 ? 20.180 -12.645 3.349 1.00 14.71 164 ARG B CA 1
ATOM 4578 C C . ARG B 1 169 ? 19.557 -11.413 4.017 1.00 18.26 164 ARG B C 1
ATOM 4579 O O . ARG B 1 169 ? 20.258 -10.645 4.708 1.00 21.86 164 ARG B O 1
ATOM 4587 N N . ARG B 1 170 ? 18.254 -11.225 3.830 1.00 18.17 165 ARG B N 1
ATOM 4588 C CA . ARG B 1 170 ? 17.634 -9.934 4.125 1.00 18.74 165 ARG B CA 1
ATOM 4589 C C . ARG B 1 170 ? 16.932 -9.818 5.453 1.00 15.12 165 ARG B C 1
ATOM 4590 O O . ARG B 1 170 ? 16.558 -8.713 5.822 1.00 13.84 165 ARG B O 1
ATOM 4598 N N . GLY B 1 171 ? 16.682 -10.919 6.145 1.00 15.56 166 GLY B N 1
ATOM 4599 C CA . GLY B 1 171 ? 15.952 -10.785 7.407 1.00 12.45 166 GLY B CA 1
ATOM 4600 C C . GLY B 1 171 ? 15.605 -12.115 8.048 1.00 16.73 166 GLY B C 1
ATOM 4601 O O . GLY B 1 171 ? 16.397 -13.055 8.017 1.00 12.16 166 GLY B O 1
ATOM 4602 N N . ALA B 1 172 ? 14.412 -12.179 8.652 1.00 17.15 167 ALA B N 1
ATOM 4603 C CA . ALA B 1 172 ? 13.992 -13.329 9.393 1.00 13.47 167 ALA B CA 1
ATOM 4604 C C . ALA B 1 172 ? 12.522 -13.707 9.180 1.00 14.07 167 ALA B C 1
ATOM 4605 O O . ALA B 1 172 ? 11.656 -12.853 8.972 1.00 13.79 167 ALA B O 1
ATOM 4607 N N . HIS B 1 173 ? 12.283 -15.004 9.316 1.00 16.80 168 HIS B N 1
ATOM 4608 C CA . HIS B 1 173 ? 10.979 -15.632 9.136 1.00 15.12 168 HIS B CA 1
ATOM 4609 C C . HIS B 1 173 ? 10.545 -16.310 10.418 1.00 13.32 168 HIS B C 1
ATOM 4610 O O . HIS B 1 173 ? 11.327 -17.022 11.040 1.00 25.02 168 HIS B O 1
ATOM 4617 N N . CYS B 1 174 ? 9.273 -16.124 10.797 1.00 11.86 169 CYS B N 1
ATOM 4618 C CA . CYS B 1 174 ? 8.734 -16.685 12.045 1.00 10.88 169 CYS B CA 1
ATOM 4619 C C . CYS B 1 174 ? 7.762 -17.777 11.648 1.00 12.54 169 CYS B C 1
ATOM 4620 O O . CYS B 1 174 ? 6.884 -17.505 10.827 1.00 16.11 169 CYS B O 1
ATOM 4623 N N . TRP B 1 175 ? 7.901 -18.964 12.226 1.00 13.05 170 TRP B N 1
ATOM 4624 C CA . TRP B 1 175 ? 7.031 -20.098 11.900 1.00 13.43 170 TRP B CA 1
ATOM 4625 C C . TRP B 1 175 ? 6.291 -20.503 13.158 1.00 11.55 170 TRP B C 1
ATOM 4626 O O . TRP B 1 175 ? 6.921 -20.945 14.111 1.00 13.83 170 TRP B O 1
ATOM 4637 N N . VAL B 1 176 ? 4.973 -20.312 13.178 1.00 16.59 171 VAL B N 1
ATOM 4638 C CA . VAL B 1 176 ? 4.171 -20.688 14.330 1.00 12.67 171 VAL B CA 1
ATOM 4639 C C . VAL B 1 176 ? 3.439 -22.003 14.033 1.00 15.23 171 VAL B C 1
ATOM 4640 O O . VAL B 1 176 ? 2.649 -22.069 13.106 1.00 14.94 171 VAL B O 1
ATOM 4644 N N . SER B 1 177 ? 3.660 -23.010 14.871 1.00 16.47 172 SER B N 1
ATOM 4645 C CA A SER B 1 177 ? 3.156 -24.366 14.626 0.50 14.57 172 SER B CA 1
ATOM 4646 C CA B SER B 1 177 ? 3.167 -24.363 14.630 0.50 17.39 172 SER B CA 1
ATOM 4647 C C . SER B 1 177 ? 1.979 -24.764 15.527 1.00 17.80 172 SER B C 1
ATOM 4648 O O . SER B 1 177 ? 1.395 -25.833 15.334 1.00 18.33 172 SER B O 1
ATOM 4653 N N . ASP B 1 178 ? 1.618 -23.926 16.499 1.00 18.32 173 ASP B N 1
ATOM 4654 C CA . ASP B 1 178 ? 0.436 -24.216 17.342 1.00 20.66 173 ASP B CA 1
ATOM 4655 C C . ASP B 1 178 ? -0.752 -24.652 16.499 1.00 16.49 173 ASP B C 1
ATOM 4656 O O . ASP B 1 178 ? -1.101 -23.987 15.532 1.00 19.44 173 ASP B O 1
ATOM 4661 N N . LYS B 1 179 ? -1.359 -25.788 16.850 1.00 18.13 174 LYS B N 1
ATOM 4662 C CA . LYS B 1 179 ? -2.530 -26.311 16.125 1.00 21.14 174 LYS B CA 1
ATOM 4663 C C . LYS B 1 179 ? -3.533 -25.233 15.654 1.00 19.29 174 LYS B C 1
ATOM 4664 O O . LYS B 1 179 ? -3.889 -25.154 14.472 1.00 21.81 174 LYS B O 1
ATOM 4670 N N . ARG B 1 180 ? -3.969 -24.391 16.570 1.00 19.38 175 ARG B N 1
ATOM 4671 C CA . ARG B 1 180 ? -4.985 -23.393 16.242 1.00 20.75 175 ARG B CA 1
ATOM 4672 C C . ARG B 1 180 ? -4.461 -22.285 15.321 1.00 20.31 175 ARG B C 1
ATOM 4673 O O . ARG B 1 180 ? -5.239 -21.688 14.590 1.00 21.82 175 ARG B O 1
ATOM 4681 N N . ALA B 1 181 ? -3.136 -22.054 15.331 1.00 20.31 176 ALA B N 1
ATOM 4682 C CA . ALA B 1 181 ? -2.516 -21.168 14.360 1.00 17.74 176 ALA B CA 1
ATOM 4683 C C . ALA B 1 181 ? -2.533 -21.795 12.989 1.00 17.36 176 ALA B C 1
ATOM 4684 O O . ALA B 1 181 ? -2.806 -21.120 12.008 1.00 18.45 176 ALA B O 1
ATOM 4686 N N . ARG B 1 182 ? -2.248 -23.095 12.921 1.00 21.28 177 ARG B N 1
ATOM 4687 C CA . ARG B 1 182 ? -2.224 -23.784 11.640 1.00 17.42 177 ARG B CA 1
ATOM 4688 C C . ARG B 1 182 ? -3.614 -23.809 11.012 1.00 17.89 177 ARG B C 1
ATOM 4689 O O . ARG B 1 182 ? -3.767 -23.740 9.788 1.00 20.56 177 ARG B O 1
ATOM 4697 N N . ALA B 1 183 ? -4.630 -23.878 11.862 1.00 20.76 178 ALA B N 1
ATOM 4698 C CA . ALA B 1 183 ? -6.009 -23.993 11.409 1.00 22.95 178 ALA B CA 1
ATOM 4699 C C . ALA B 1 183 ? -6.590 -22.730 10.774 1.00 25.13 178 ALA B C 1
ATOM 4700 O O . ALA B 1 183 ? -7.662 -22.792 10.187 1.00 20.38 178 ALA B O 1
ATOM 4702 N N . LEU B 1 184 ? -5.898 -21.591 10.868 1.00 24.55 179 LEU B N 1
ATOM 4703 C CA . LEU B 1 184 ? -6.483 -20.312 10.443 1.00 17.92 179 LEU B CA 1
ATOM 4704 C C . LEU B 1 184 ? -6.858 -20.269 8.954 1.00 21.40 179 LEU B C 1
ATOM 4705 O O . LEU B 1 184 ? -6.113 -20.729 8.079 1.00 15.15 179 LEU B O 1
ATOM 4710 N N . THR B 1 185 ? -8.031 -19.707 8.678 1.00 17.71 180 THR B N 1
ATOM 4711 C CA . THR B 1 185 ? -8.449 -19.451 7.315 1.00 19.73 180 THR B CA 1
ATOM 4712 C C . THR B 1 185 ? -7.735 -18.198 6.822 1.00 17.86 180 THR B C 1
ATOM 4713 O O . THR B 1 185 ? -7.120 -17.483 7.611 1.00 16.36 180 THR B O 1
ATOM 4717 N N . ASP B 1 186 ? -7.838 -17.932 5.521 1.00 21.52 181 ASP B N 1
ATOM 4718 C CA . ASP B 1 186 ? -7.287 -16.720 4.929 1.00 20.55 181 ASP B CA 1
ATOM 4719 C C . ASP B 1 186 ? -7.782 -15.465 5.631 1.00 16.23 181 ASP B C 1
ATOM 4720 O O . ASP B 1 186 ? -7.000 -14.586 5.913 1.00 16.31 181 ASP B O 1
ATOM 4725 N N . VAL B 1 187 ? -9.083 -15.382 5.902 1.00 24.65 182 VAL B N 1
ATOM 4726 C CA . VAL B 1 187 ? -9.666 -14.231 6.593 1.00 20.44 182 VAL B CA 1
ATOM 4727 C C . VAL B 1 187 ? -9.073 -14.035 7.998 1.00 21.56 182 VAL B C 1
ATOM 4728 O O . VAL B 1 187 ? -8.712 -12.915 8.389 1.00 22.15 182 VAL B O 1
ATOM 4732 N N . GLN B 1 188 ? -8.963 -15.120 8.748 1.00 16.98 183 GLN B N 1
ATOM 4733 C CA . GLN B 1 188 ? -8.391 -15.063 10.086 1.00 19.99 183 GLN B CA 1
ATOM 4734 C C . GLN B 1 188 ? -6.915 -14.647 10.067 1.00 18.94 183 GLN B C 1
ATOM 4735 O O . GLN B 1 188 ? -6.460 -13.961 10.966 1.00 23.03 183 GLN B O 1
ATOM 4741 N N . ARG B 1 189 ? -6.165 -15.101 9.066 1.00 13.84 184 ARG B N 1
ATOM 4742 C CA . ARG B 1 189 ? -4.763 -14.689 8.899 1.00 14.71 184 ARG B CA 1
ATOM 4743 C C . ARG B 1 189 ? -4.638 -13.213 8.513 1.00 16.86 184 ARG B C 1
ATOM 4744 O O . ARG B 1 189 ? -3.634 -12.552 8.825 1.00 22.10 184 ARG B O 1
ATOM 4752 N N . ARG B 1 190 ? -5.647 -12.695 7.814 1.00 21.92 185 ARG B N 1
ATOM 4753 C CA . ARG B 1 190 ? -5.696 -11.271 7.481 1.00 24.63 185 ARG B CA 1
ATOM 4754 C C . ARG B 1 190 ? -6.003 -10.469 8.743 1.00 26.28 185 ARG B C 1
ATOM 4755 O O . ARG B 1 190 ? -5.476 -9.381 8.918 1.00 29.97 185 ARG B O 1
ATOM 4763 N N . ASN B 1 191 ? -6.815 -11.039 9.633 1.00 20.90 186 ASN B N 1
ATOM 4764 C CA . ASN B 1 191 ? -7.139 -10.399 10.900 1.00 26.88 186 ASN B CA 1
ATOM 4765 C C . ASN B 1 191 ? -5.969 -10.419 11.891 1.00 22.68 186 ASN B C 1
ATOM 4766 O O . ASN B 1 191 ? -5.760 -9.449 12.604 1.00 20.37 186 ASN B O 1
ATOM 4771 N N . VAL B 1 192 ? -5.192 -11.502 11.907 1.00 20.05 187 VAL B N 1
ATOM 4772 C CA . VAL B 1 192 ? -3.950 -11.569 12.697 1.00 19.31 187 VAL B CA 1
ATOM 4773 C C . VAL B 1 192 ? -2.980 -10.525 12.194 1.00 18.80 187 VAL B C 1
ATOM 4774 O O . VAL B 1 192 ? -2.419 -9.726 12.935 1.00 16.86 187 VAL B O 1
ATOM 4778 N N . LEU B 1 193 ? -2.760 -10.525 10.888 1.00 18.49 188 LEU B N 1
ATOM 4779 C CA . LEU B 1 193 ? -1.890 -9.538 10.302 1.00 23.14 188 LEU B CA 1
ATOM 4780 C C . LEU B 1 193 ? -2.318 -8.105 10.601 1.00 20.13 188 LEU B C 1
ATOM 4781 O O . LEU B 1 193 ? -1.476 -7.246 10.847 1.00 20.04 188 LEU B O 1
ATOM 4786 N N . ASP B 1 194 ? -3.621 -7.844 10.543 1.00 25.17 189 ASP B N 1
ATOM 4787 C CA . ASP B 1 194 ? -4.115 -6.497 10.709 1.00 25.93 189 ASP B CA 1
ATOM 4788 C C . ASP B 1 194 ? -3.802 -6.049 12.114 1.00 28.89 189 ASP B C 1
ATOM 4789 O O . ASP B 1 194 ? -3.346 -4.926 12.327 1.00 32.38 189 ASP B O 1
ATOM 4794 N N . TYR B 1 195 ? -3.989 -6.952 13.065 1.00 25.23 190 TYR B N 1
ATOM 4795 C CA . TYR B 1 195 ? -3.683 -6.665 14.453 1.00 19.00 190 TYR B CA 1
ATOM 4796 C C . TYR B 1 195 ? -2.202 -6.311 14.663 1.00 28.94 190 TYR B C 1
ATOM 4797 O O . TYR B 1 195 ? -1.906 -5.325 15.328 1.00 25.76 190 TYR B O 1
ATOM 4806 N N . VAL B 1 196 ? -1.286 -7.093 14.089 1.00 29.47 191 VAL B N 1
ATOM 4807 C CA . VAL B 1 196 ? 0.158 -6.859 14.294 1.00 28.68 191 VAL B CA 1
ATOM 4808 C C . VAL B 1 196 ? 0.753 -5.818 13.330 1.00 30.13 191 VAL B C 1
ATOM 4809 O O . VAL B 1 196 ? 1.821 -5.265 13.599 1.00 26.10 191 VAL B O 1
ATOM 4813 N N . ASN B 1 197 ? 0.067 -5.536 12.223 1.00 25.93 192 ASN B N 1
ATOM 4814 C CA . ASN B 1 197 ? 0.585 -4.598 11.245 1.00 28.97 192 ASN B CA 1
ATOM 4815 C C . ASN B 1 197 ? 0.120 -3.165 11.539 1.00 30.55 192 ASN B C 1
ATOM 4816 O O . ASN B 1 197 ? -0.693 -2.617 10.803 1.00 37.94 192 ASN B O 1
ATOM 4821 N N . VAL B 1 198 ? 0.660 -2.567 12.604 1.00 42.61 193 VAL B N 1
ATOM 4822 C CA . VAL B 1 198 ? 0.250 -1.221 13.043 1.00 42.56 193 VAL B CA 1
ATOM 4823 C C . VAL B 1 198 ? 0.668 -0.166 12.008 1.00 37.06 193 VAL B C 1
ATOM 4824 O O . VAL B 1 198 ? -0.033 0.829 11.801 1.00 25.32 193 VAL B O 1
ATOM 4828 N N . ILE B 1 199 ? 1.803 -0.392 11.347 1.00 42.29 194 ILE B N 1
ATOM 4829 C CA . ILE B 1 199 ? 2.265 0.524 10.308 1.00 42.16 194 ILE B CA 1
ATOM 4830 C C . ILE B 1 199 ? 1.755 0.035 8.944 1.00 47.24 194 ILE B C 1
ATOM 4831 O O . ILE B 1 199 ? 2.479 -0.576 8.136 1.00 37.98 194 ILE B O 1
ATOM 4836 N N . ARG B 1 200 ? 0.467 0.298 8.769 1.00 52.96 195 ARG B N 1
ATOM 4837 C CA . ARG B 1 200 ? -0.303 0.061 7.556 1.00 61.05 195 ARG B CA 1
ATOM 4838 C C . ARG B 1 200 ? 0.305 0.690 6.313 1.00 72.21 195 ARG B C 1
ATOM 4839 O O . ARG B 1 200 ? 0.761 -0.025 5.421 1.00 58.59 195 ARG B O 1
ATOM 4847 N N . ASP B 1 201 ? 0.266 2.028 6.242 1.00 80.22 196 ASP B N 1
ATOM 4848 C CA . ASP B 1 201 ? 0.673 2.778 5.045 1.00 79.53 196 ASP B CA 1
ATOM 4849 C C . ASP B 1 201 ? 2.120 3.143 5.258 1.00 66.84 196 ASP B C 1
ATOM 4850 O O . ASP B 1 201 ? 2.463 3.815 6.240 1.00 59.58 196 ASP B O 1
ATOM 4855 N N . ARG B 1 202 ? 2.964 2.644 4.368 1.00 56.70 197 ARG B N 1
ATOM 4856 C CA . ARG B 1 202 ? 4.384 2.629 4.638 1.00 59.06 197 ARG B CA 1
ATOM 4857 C C . ARG B 1 202 ? 5.173 3.870 4.250 1.00 59.21 197 ARG B C 1
ATOM 4858 O O . ARG B 1 202 ? 6.379 3.734 4.088 1.00 46.90 197 ARG B O 1
ATOM 4866 N N . ASN B 1 203 ? 4.501 5.022 4.040 1.00 68.89 198 ASN B N 1
ATOM 4867 C CA . ASN B 1 203 ? 4.999 6.428 4.375 1.00 72.57 198 ASN B CA 1
ATOM 4868 C C . ASN B 1 203 ? 6.502 6.823 4.209 1.00 78.49 198 ASN B C 1
ATOM 4869 O O . ASN B 1 203 ? 7.305 5.981 3.876 1.00 75.66 198 ASN B O 1
ATOM 4874 N N . THR B 1 204 ? 6.947 8.070 4.356 1.00 88.10 199 THR B N 1
ATOM 4875 C CA . THR B 1 204 ? 6.290 9.323 4.051 1.00 93.38 199 THR B CA 1
ATOM 4876 C C . THR B 1 204 ? 5.968 9.296 2.539 1.00 100.60 199 THR B C 1
ATOM 4877 O O . THR B 1 204 ? 6.139 8.262 1.907 1.00 111.96 199 THR B O 1
ATOM 4881 N N . ASP B 1 205 ? 5.549 10.398 1.930 1.00 94.41 200 ASP B N 1
ATOM 4882 C CA . ASP B 1 205 ? 5.650 11.711 2.495 1.00 101.19 200 ASP B CA 1
ATOM 4883 C C . ASP B 1 205 ? 4.527 12.089 3.456 1.00 98.24 200 ASP B C 1
ATOM 4884 O O . ASP B 1 205 ? 3.913 13.152 3.293 1.00 106.51 200 ASP B O 1
ATOM 4889 N N . LYS B 1 206 ? 4.225 11.259 4.455 1.00 81.89 201 LYS B N 1
ATOM 4890 C CA . LYS B 1 206 ? 3.431 11.821 5.558 1.00 72.27 201 LYS B CA 1
ATOM 4891 C C . LYS B 1 206 ? 3.278 11.118 6.910 1.00 60.79 201 LYS B C 1
ATOM 4892 O O . LYS B 1 206 ? 4.011 10.193 7.260 1.00 42.91 201 LYS B O 1
ATOM 4898 N N . ARG B 1 207 ? 2.330 11.635 7.685 1.00 47.08 202 ARG B N 1
ATOM 4899 C CA . ARG B 1 207 ? 2.136 11.161 9.017 1.00 47.32 202 ARG B CA 1
ATOM 4900 C C . ARG B 1 207 ? 1.287 9.932 9.022 1.00 49.84 202 ARG B C 1
ATOM 4901 O O . ARG B 1 207 ? 0.356 9.767 8.216 1.00 36.80 202 ARG B O 1
ATOM 4909 N N . LEU B 1 208 ? 1.607 9.111 10.002 1.00 41.96 203 LEU B N 1
ATOM 4910 C CA . LEU B 1 208 ? 0.815 7.955 10.348 1.00 46.37 203 LEU B CA 1
ATOM 4911 C C . LEU B 1 208 ? -0.509 8.374 10.965 1.00 42.81 203 LEU B C 1
ATOM 4912 O O . LEU B 1 208 ? -1.547 7.755 10.733 1.00 44.62 203 LEU B O 1
ATOM 4917 N N . ALA B 1 209 ? -0.468 9.425 11.774 1.00 41.44 204 ALA B N 1
ATOM 4918 C CA . ALA B 1 209 ? -1.677 9.898 12.420 1.00 52.06 204 ALA B CA 1
ATOM 4919 C C . ALA B 1 209 ? -2.415 8.703 13.019 1.00 59.03 204 ALA B C 1
ATOM 4920 O O . ALA B 1 209 ? -3.637 8.582 12.885 1.00 66.45 204 ALA B O 1
ATOM 4922 N N . LEU B 1 210 ? -1.672 7.821 13.686 1.00 47.14 205 LEU B N 1
ATOM 4923 C CA . LEU B 1 210 ? -2.259 6.614 14.239 1.00 47.91 205 LEU B CA 1
ATOM 4924 C C . LEU B 1 210 ? -3.431 7.008 15.150 1.00 51.27 205 LEU B C 1
ATOM 4925 O O . LEU B 1 210 ? -3.465 8.123 15.686 1.00 34.67 205 LEU B O 1
ATOM 4930 N N . LYS B 1 211 ? -4.418 6.126 15.186 1.00 54.44 206 LYS B N 1
ATOM 4931 C CA . LYS B 1 211 ? -5.665 6.317 15.969 1.00 58.46 206 LYS B CA 1
ATOM 4932 C C . LYS B 1 211 ? -5.618 6.482 17.486 1.00 51.29 206 LYS B C 1
ATOM 4933 O O . LYS B 1 211 ? -5.593 5.510 18.198 1.00 50.49 206 LYS B O 1
ATOM 4939 N N . ARG B 1 212 ? -5.710 7.691 17.998 1.00 46.79 207 ARG B N 1
ATOM 4940 C CA . ARG B 1 212 ? -5.687 7.868 19.433 1.00 39.25 207 ARG B CA 1
ATOM 4941 C C . ARG B 1 212 ? -7.101 7.834 20.053 1.00 38.85 207 ARG B C 1
ATOM 4942 O O . ARG B 1 212 ? -8.033 8.178 19.429 1.00 36.05 207 ARG B O 1
ATOM 4950 N N . PRO B 1 213 ? -7.178 7.492 21.320 1.00 29.21 208 PRO B N 1
ATOM 4951 C CA . PRO B 1 213 ? -6.026 6.976 22.042 1.00 29.64 208 PRO B CA 1
ATOM 4952 C C . PRO B 1 213 ? -5.508 5.694 21.400 1.00 27.35 208 PRO B C 1
ATOM 4953 O O . PRO B 1 213 ? -6.297 4.877 20.889 1.00 29.17 208 PRO B O 1
ATOM 4957 N N . TYR B 1 214 ? -4.191 5.520 21.443 1.00 29.56 209 TYR B N 1
ATOM 4958 C CA . TYR B 1 214 ? -3.540 4.255 21.082 1.00 29.13 209 TYR B CA 1
ATOM 4959 C C . TYR B 1 214 ? -4.308 3.019 21.582 1.00 33.81 209 TYR B C 1
ATOM 4960 O O . TYR B 1 214 ? -4.737 2.959 22.741 1.00 35.07 209 TYR B O 1
ATOM 4969 N N . HIS B 1 215 ? -4.475 2.040 20.700 1.00 23.88 210 HIS B N 1
ATOM 4970 C CA . HIS B 1 215 ? -4.943 0.717 21.097 1.00 31.80 210 HIS B CA 1
ATOM 4971 C C . HIS B 1 215 ? -3.917 0.092 22.058 1.00 33.66 210 HIS B C 1
ATOM 4972 O O . HIS B 1 215 ? -2.733 0.408 21.989 1.00 23.45 210 HIS B O 1
ATOM 4979 N N . PRO B 1 216 ? -4.350 -0.818 22.953 1.00 30.54 211 PRO B N 1
ATOM 4980 C CA . PRO B 1 216 ? -3.411 -1.326 23.974 1.00 26.04 211 PRO B CA 1
ATOM 4981 C C . PRO B 1 216 ? -2.097 -1.933 23.452 1.00 31.73 211 PRO B C 1
ATOM 4982 O O . PRO B 1 216 ? -1.065 -1.777 24.091 1.00 29.15 211 PRO B O 1
ATOM 4986 N N . HIS B 1 217 ? -2.161 -2.652 22.333 1.00 29.81 212 HIS B N 1
ATOM 4987 C CA . HIS B 1 217 ? -0.967 -3.212 21.669 1.00 28.49 212 HIS B CA 1
ATOM 4988 C C . HIS B 1 217 ? 0.026 -2.147 21.214 1.00 23.80 212 HIS B C 1
ATOM 4989 O O . HIS B 1 217 ? 1.227 -2.329 21.365 1.00 24.41 212 HIS B O 1
ATOM 4996 N N . LEU B 1 218 ? -0.476 -1.060 20.634 1.00 29.18 213 LEU B N 1
ATOM 4997 C CA . LEU B 1 218 ? 0.380 0.071 20.252 1.00 29.28 213 LEU B CA 1
ATOM 4998 C C . LEU B 1 218 ? 1.028 0.689 21.478 1.00 26.98 213 LEU B C 1
ATOM 4999 O O . LEU B 1 218 ? 2.218 0.994 21.470 1.00 23.03 213 LEU B O 1
ATOM 5004 N N . ALA B 1 219 ? 0.231 0.907 22.517 1.00 27.69 214 ALA B N 1
ATOM 5005 C CA . ALA B 1 219 ? 0.731 1.516 23.742 1.00 28.59 214 ALA B CA 1
ATOM 5006 C C . ALA B 1 219 ? 1.872 0.672 24.286 1.00 23.39 214 ALA B C 1
ATOM 5007 O O . ALA B 1 219 ? 2.928 1.209 24.629 1.00 21.49 214 ALA B O 1
ATOM 5009 N N . ARG B 1 220 ? 1.650 -0.649 24.343 1.00 20.10 215 ARG B N 1
ATOM 5010 C CA . ARG B 1 220 ? 2.670 -1.588 24.813 1.00 17.92 215 ARG B CA 1
ATOM 5011 C C . ARG B 1 220 ? 3.915 -1.562 23.944 1.00 16.90 215 ARG B C 1
ATOM 5012 O O . ARG B 1 220 ? 5.026 -1.468 24.447 1.00 20.23 215 ARG B O 1
ATOM 5020 N N . SER B 1 221 ? 3.723 -1.625 22.641 1.00 22.90 216 SER B N 1
ATOM 5021 C CA . SER B 1 221 ? 4.830 -1.656 21.746 1.00 17.85 216 SER B CA 1
ATOM 5022 C C . SER B 1 221 ? 5.657 -0.367 21.856 1.00 15.10 216 SER B C 1
ATOM 5023 O O . SER B 1 221 ? 6.873 -0.414 21.892 1.00 16.28 216 SER B O 1
ATOM 5026 N N . LEU B 1 222 ? 4.984 0.768 21.921 1.00 16.10 217 LEU B N 1
ATOM 5027 C CA . LEU B 1 222 ? 5.679 2.046 22.087 1.00 21.18 217 LEU B CA 1
ATOM 5028 C C . LEU B 1 222 ? 6.636 2.018 23.270 1.00 20.47 217 LEU B C 1
ATOM 5029 O O . LEU B 1 222 ? 7.782 2.414 23.184 1.00 15.28 217 LEU B O 1
ATOM 5034 N N . GLU B 1 223 ? 6.119 1.514 24.377 1.00 20.18 218 GLU B N 1
ATOM 5035 C CA . GLU B 1 223 ? 6.861 1.460 25.606 1.00 29.86 218 GLU B CA 1
ATOM 5036 C C . GLU B 1 223 ? 8.024 0.497 25.518 1.00 23.32 218 GLU B C 1
ATOM 5037 O O . GLU B 1 223 ? 9.093 0.760 26.062 1.00 19.67 218 GLU B O 1
ATOM 5043 N N . GLN B 1 224 ? 7.842 -0.588 24.773 1.00 24.01 219 GLN B N 1
ATOM 5044 C CA . GLN B 1 224 ? 8.937 -1.499 24.491 1.00 21.57 219 GLN B CA 1
ATOM 5045 C C . GLN B 1 224 ? 10.031 -0.895 23.601 1.00 19.07 219 GLN B C 1
ATOM 5046 O O . GLN B 1 224 ? 11.208 -1.161 23.804 1.00 23.71 219 GLN B O 1
ATOM 5052 N N . LEU B 1 225 ? 9.632 -0.141 22.579 1.00 18.66 220 LEU B N 1
ATOM 5053 C CA . LEU B 1 225 ? 10.593 0.389 21.624 1.00 19.47 220 LEU B CA 1
ATOM 5054 C C . LEU B 1 225 ? 11.246 1.715 22.004 1.00 19.24 220 LEU B C 1
ATOM 5055 O O . LEU B 1 225 ? 12.368 1.965 21.614 1.00 17.16 220 LEU B O 1
ATOM 5060 N N . LYS B 1 226 ? 10.560 2.547 22.776 1.00 18.28 221 LYS B N 1
ATOM 5061 C CA . LYS B 1 226 ? 11.066 3.889 23.046 1.00 23.28 221 LYS B CA 1
ATOM 5062 C C . LYS B 1 226 ? 12.462 3.854 23.645 1.00 21.55 221 LYS B C 1
ATOM 5063 O O . LYS B 1 226 ? 13.278 4.705 23.272 1.00 21.14 221 LYS B O 1
ATOM 5069 N N . PRO B 1 227 ? 12.754 2.877 24.552 1.00 26.32 222 PRO B N 1
ATOM 5070 C CA . PRO B 1 227 ? 14.091 2.957 25.141 1.00 28.04 222 PRO B CA 1
ATOM 5071 C C . PRO B 1 227 ? 15.240 2.785 24.148 1.00 24.83 222 PRO B C 1
ATOM 5072 O O . PRO B 1 227 ? 16.377 3.064 24.506 1.00 22.39 222 PRO B O 1
ATOM 5076 N N . PHE B 1 228 ? 14.937 2.332 22.931 1.00 18.67 223 PHE B N 1
ATOM 5077 C CA . PHE B 1 228 ? 15.950 2.070 21.912 1.00 19.30 223 PHE B CA 1
ATOM 5078 C C . PHE B 1 228 ? 16.109 3.171 20.877 1.00 17.61 223 PHE B C 1
ATOM 5079 O O . PHE B 1 228 ? 17.061 3.148 20.113 1.00 16.23 223 PHE B O 1
ATOM 5087 N N . PHE B 1 229 ? 15.174 4.115 20.861 1.00 16.18 224 PHE B N 1
ATOM 5088 C CA . PHE B 1 229 ? 15.093 5.116 19.803 1.00 15.50 224 PHE B CA 1
ATOM 5089 C C . PHE B 1 229 ? 16.322 6.024 19.702 1.00 13.18 224 PHE B C 1
ATOM 5090 O O . PHE B 1 229 ? 16.811 6.286 18.609 1.00 15.74 224 PHE B O 1
ATOM 5098 N N . VAL B 1 230 ? 16.823 6.531 20.813 1.00 17.56 225 VAL B N 1
ATOM 5099 C CA . VAL B 1 230 ? 17.962 7.482 20.718 1.00 21.74 225 VAL B CA 1
ATOM 5100 C C . VAL B 1 230 ? 19.217 6.769 20.217 1.00 22.55 225 VAL B C 1
ATOM 5101 O O . VAL B 1 230 ? 19.856 7.214 19.271 1.00 17.65 225 VAL B O 1
ATOM 5105 N N . SER B 1 231 ? 19.533 5.634 20.824 1.00 18.84 226 SER B N 1
ATOM 5106 C CA . SER B 1 231 ? 20.721 4.863 20.448 1.00 20.58 226 SER B CA 1
ATOM 5107 C C . SER B 1 231 ? 20.683 4.320 19.012 1.00 22.50 226 SER B C 1
ATOM 5108 O O . SER B 1 231 ? 21.658 4.446 18.288 1.00 22.53 226 SER B O 1
ATOM 5111 N N . ILE B 1 232 ? 19.565 3.725 18.602 1.00 23.43 227 ILE B N 1
ATOM 5112 C CA . ILE B 1 232 ? 19.485 3.120 17.269 1.00 20.22 227 ILE B CA 1
ATOM 5113 C C . ILE B 1 232 ? 19.270 4.184 16.206 1.00 21.67 227 ILE B C 1
ATOM 5114 O O . ILE B 1 232 ? 20.056 4.289 15.278 1.00 18.14 227 ILE B O 1
ATOM 5119 N N . MET B 1 233 ? 18.224 4.987 16.361 1.00 25.55 228 MET B N 1
ATOM 5120 C CA . MET B 1 233 ? 17.845 5.940 15.319 1.00 17.46 228 MET B CA 1
ATOM 5121 C C . MET B 1 233 ? 18.664 7.228 15.332 1.00 15.50 228 MET B C 1
ATOM 5122 O O . MET B 1 233 ? 19.135 7.652 14.278 1.00 18.07 228 MET B O 1
ATOM 5127 N N . LEU B 1 234 ? 18.821 7.867 16.491 1.00 17.70 229 LEU B N 1
ATOM 5128 C CA . LEU B 1 234 ? 19.473 9.168 16.522 1.00 21.36 229 LEU B CA 1
ATOM 5129 C C . LEU B 1 234 ? 20.999 9.059 16.453 1.00 20.75 229 LEU B C 1
ATOM 5130 O O . LEU B 1 234 ? 21.648 9.843 15.766 1.00 21.20 229 LEU B O 1
ATOM 5135 N N . GLU B 1 235 ? 21.561 8.052 17.107 1.00 19.21 230 GLU B N 1
ATOM 5136 C CA . GLU B 1 235 ? 23.008 7.899 17.200 1.00 17.29 230 GLU B CA 1
ATOM 5137 C C . GLU B 1 235 ? 23.563 6.940 16.135 1.00 17.12 230 GLU B C 1
ATOM 5138 O O . GLU B 1 235 ? 24.315 7.358 15.253 1.00 22.39 230 GLU B O 1
ATOM 5144 N N . GLU B 1 236 ? 23.194 5.663 16.202 1.00 16.36 231 GLU B N 1
ATOM 5145 C CA . GLU B 1 236 ? 23.785 4.645 15.337 1.00 14.18 231 GLU B CA 1
ATOM 5146 C C . GLU B 1 236 ? 23.489 4.848 13.855 1.00 14.83 231 GLU B C 1
ATOM 5147 O O . GLU B 1 236 ? 24.396 4.855 13.018 1.00 18.14 231 GLU B O 1
ATOM 5153 N N . GLN B 1 237 ? 22.202 4.923 13.527 1.00 16.68 232 GLN B N 1
ATOM 5154 C CA . GLN B 1 237 ? 21.799 5.066 12.140 1.00 18.02 232 GLN B CA 1
ATOM 5155 C C . GLN B 1 237 ? 21.881 6.526 11.689 1.00 19.13 232 GLN B C 1
ATOM 5156 O O . GLN B 1 237 ? 22.387 6.803 10.618 1.00 21.94 232 GLN B O 1
ATOM 5162 N N . ASN B 1 238 ? 21.430 7.465 12.511 1.00 19.33 233 ASN B N 1
ATOM 5163 C CA . ASN B 1 238 ? 21.547 8.884 12.141 1.00 18.24 233 ASN B CA 1
ATOM 5164 C C . ASN B 1 238 ? 21.113 9.163 10.683 1.00 19.40 233 ASN B C 1
ATOM 5165 O O . ASN B 1 238 ? 21.821 9.853 9.934 1.00 22.08 233 ASN B O 1
ATOM 5170 N N . PRO B 1 239 ? 19.925 8.669 10.278 1.00 18.35 234 PRO B N 1
ATOM 5171 C CA . PRO B 1 239 ? 19.497 8.866 8.884 1.00 17.33 234 PRO B CA 1
ATOM 5172 C C . PRO B 1 239 ? 19.146 10.317 8.524 1.00 23.50 234 PRO B C 1
ATOM 5173 O O . PRO B 1 239 ? 19.007 10.642 7.332 1.00 15.04 234 PRO B O 1
ATOM 5177 N N . TRP B 1 240 ? 19.026 11.188 9.514 1.00 16.28 235 TRP B N 1
ATOM 5178 C CA . TRP B 1 240 ? 18.502 12.525 9.252 1.00 17.84 235 TRP B CA 1
ATOM 5179 C C . TRP B 1 240 ? 19.546 13.641 9.298 1.00 14.57 235 TRP B C 1
ATOM 5180 O O . TRP B 1 240 ? 19.182 14.796 9.151 1.00 19.10 235 TRP B O 1
ATOM 5191 N N . GLU B 1 241 ? 20.817 13.288 9.434 1.00 18.63 236 GLU B N 1
ATOM 5192 C CA . GLU B 1 241 ? 21.900 14.270 9.291 1.00 17.74 236 GLU B CA 1
ATOM 5193 C C . GLU B 1 241 ? 21.929 14.793 7.862 1.00 20.33 236 GLU B C 1
ATOM 5194 O O . GLU B 1 241 ? 22.102 15.984 7.638 1.00 20.75 236 GLU B O 1
ATOM 5200 N N . ASP B 1 242 ? 21.775 13.879 6.909 1.00 16.55 237 ASP B N 1
ATOM 5201 C CA . ASP B 1 242 ? 21.475 14.226 5.524 1.00 21.97 237 ASP B CA 1
ATOM 5202 C C . ASP B 1 242 ? 20.160 15.010 5.476 1.00 15.03 237 ASP B C 1
ATOM 5203 O O . ASP B 1 242 ? 19.084 14.456 5.726 1.00 17.27 237 ASP B O 1
ATOM 5208 N N . ASP B 1 243 ? 20.264 16.295 5.116 1.00 19.34 238 ASP B N 1
ATOM 5209 C CA . ASP B 1 243 ? 19.148 17.237 5.174 1.00 19.05 238 ASP B CA 1
ATOM 5210 C C . ASP B 1 243 ? 17.966 16.881 4.272 1.00 19.57 238 ASP B C 1
ATOM 5211 O O . ASP B 1 243 ? 16.804 16.922 4.705 1.00 16.31 238 ASP B O 1
ATOM 5216 N N . GLN B 1 244 ? 18.261 16.515 3.024 1.00 28.10 239 GLN B N 1
ATOM 5217 C CA . GLN B 1 244 ? 17.209 16.088 2.096 1.00 27.98 239 GLN B CA 1
ATOM 5218 C C . GLN B 1 244 ? 16.420 14.907 2.659 1.00 25.33 239 GLN B C 1
ATOM 5219 O O . GLN B 1 244 ? 15.207 14.849 2.514 1.00 27.06 239 GLN B O 1
ATOM 5225 N N . HIS B 1 245 ? 17.099 13.995 3.335 1.00 20.51 240 HIS B N 1
ATOM 5226 C CA . HIS B 1 245 ? 16.410 12.885 3.954 1.00 23.76 240 HIS B CA 1
ATOM 5227 C C . HIS B 1 245 ? 15.590 13.274 5.176 1.00 18.10 240 HIS B C 1
ATOM 5228 O O . HIS B 1 245 ? 14.549 12.665 5.450 1.00 20.11 240 HIS B O 1
ATOM 5235 N N . ALA B 1 246 ? 16.063 14.270 5.915 1.00 16.93 241 ALA B N 1
ATOM 5236 C CA . ALA B 1 246 ? 15.297 14.796 7.042 1.00 16.72 241 ALA B CA 1
ATOM 5237 C C . ALA B 1 246 ? 14.036 15.477 6.532 1.00 16.60 241 ALA B C 1
ATOM 5238 O O . ALA B 1 246 ? 12.949 15.315 7.087 1.00 16.98 241 ALA B O 1
ATOM 5240 N N . ILE B 1 247 ? 14.177 16.215 5.435 1.00 16.59 242 ILE B N 1
ATOM 5241 C CA . ILE B 1 247 ? 13.061 16.942 4.881 1.00 21.06 242 ILE B CA 1
ATOM 5242 C C . ILE B 1 247 ? 12.059 15.938 4.317 1.00 23.83 242 ILE B C 1
ATOM 5243 O O . ILE B 1 247 ? 10.851 16.147 4.415 1.00 22.50 242 ILE B O 1
ATOM 5248 N N . GLN B 1 248 ? 12.570 14.840 3.752 1.00 28.91 243 GLN B N 1
ATOM 5249 C CA . GLN B 1 248 ? 11.731 13.834 3.102 1.00 29.12 243 GLN B CA 1
ATOM 5250 C C . GLN B 1 248 ? 11.027 12.872 4.060 1.00 26.63 243 GLN B C 1
ATOM 5251 O O . GLN B 1 248 ? 9.931 12.411 3.751 1.00 26.24 243 GLN B O 1
ATOM 5257 N N . THR B 1 249 ? 11.642 12.551 5.198 1.00 24.58 244 THR B N 1
ATOM 5258 C CA . THR B 1 249 ? 11.137 11.460 6.067 1.00 27.39 244 THR B CA 1
ATOM 5259 C C . THR B 1 249 ? 10.957 11.837 7.542 1.00 25.57 244 THR B C 1
ATOM 5260 O O . THR B 1 249 ? 10.375 11.070 8.306 1.00 23.17 244 THR B O 1
ATOM 5264 N N . LEU B 1 250 ? 11.483 12.988 7.952 1.00 19.78 245 LEU B N 1
ATOM 5265 C CA . LEU B 1 250 ? 11.331 13.444 9.327 1.00 17.76 245 LEU B CA 1
ATOM 5266 C C . LEU B 1 250 ? 10.198 14.466 9.398 1.00 16.09 245 LEU B C 1
ATOM 5267 O O . LEU B 1 250 ? 9.261 14.267 10.147 1.00 18.86 245 LEU B O 1
ATOM 5272 N N . LEU B 1 251 ? 10.308 15.559 8.632 1.00 20.24 246 LEU B N 1
ATOM 5273 C CA . LEU B 1 251 ? 9.325 16.657 8.667 1.00 20.87 246 LEU B CA 1
ATOM 5274 C C . LEU B 1 251 ? 7.877 16.276 8.303 1.00 22.03 246 LEU B C 1
ATOM 5275 O O . LEU B 1 251 ? 6.944 16.814 8.877 1.00 29.39 246 LEU B O 1
ATOM 5280 N N . PRO B 1 252 ? 7.683 15.369 7.328 1.00 26.50 247 PRO B N 1
ATOM 5281 C CA . PRO B 1 252 ? 6.314 14.992 6.973 1.00 26.85 247 PRO B CA 1
ATOM 5282 C C . PRO B 1 252 ? 5.565 14.279 8.100 1.00 27.01 247 PRO B C 1
ATOM 5283 O O . PRO B 1 252 ? 4.346 14.165 8.053 1.00 29.71 247 PRO B O 1
ATOM 5287 N N . ALA B 1 253 ? 6.305 13.809 9.096 1.00 18.81 248 ALA B N 1
ATOM 5288 C CA . ALA B 1 253 ? 5.719 13.200 10.282 1.00 20.88 248 ALA B CA 1
ATOM 5289 C C . ALA B 1 253 ? 5.150 14.224 11.273 1.00 24.73 248 ALA B C 1
ATOM 5290 O O . ALA B 1 253 ? 4.546 13.845 12.263 1.00 22.93 248 ALA B O 1
ATOM 5292 N N . LEU B 1 254 ? 5.370 15.510 11.024 1.00 23.76 249 LEU B N 1
ATOM 5293 C CA . LEU B 1 254 ? 4.898 16.569 11.918 1.00 25.37 249 LEU B CA 1
ATOM 5294 C C . LEU B 1 254 ? 3.570 17.129 11.425 1.00 21.84 249 LEU B C 1
ATOM 5295 O O . LEU B 1 254 ? 3.201 16.970 10.259 1.00 29.94 249 LEU B O 1
ATOM 5300 N N . TYR B 1 255 ? 2.872 17.810 12.324 1.00 28.57 250 TYR B N 1
ATOM 5301 C CA . TYR B 1 255 ? 1.445 18.119 12.168 1.00 31.12 250 TYR B CA 1
ATOM 5302 C C . TYR B 1 255 ? 1.149 19.522 11.658 1.00 33.26 250 TYR B C 1
ATOM 5303 O O . TYR B 1 255 ? -0.005 19.824 11.322 1.00 37.18 250 TYR B O 1
ATOM 5312 N N . ASP B 1 256 ? 2.170 20.373 11.613 1.00 27.73 251 ASP B N 1
ATOM 5313 C CA . ASP B 1 256 ? 1.972 21.800 11.374 1.00 30.54 251 ASP B CA 1
ATOM 5314 C C . ASP B 1 256 ? 2.843 22.326 10.240 1.00 26.29 251 ASP B C 1
ATOM 5315 O O . ASP B 1 256 ? 4.060 22.201 10.298 1.00 22.48 251 ASP B O 1
ATOM 5320 N N . LYS B 1 257 ? 2.220 22.934 9.227 1.00 38.78 252 LYS B N 1
ATOM 5321 C CA . LYS B 1 257 ? 2.956 23.465 8.072 1.00 35.29 252 LYS B CA 1
ATOM 5322 C C . LYS B 1 257 ? 4.016 24.504 8.461 1.00 34.52 252 LYS B C 1
ATOM 5323 O O . LYS B 1 257 ? 5.131 24.470 7.953 1.00 31.37 252 LYS B O 1
ATOM 5329 N N . GLN B 1 258 ? 3.662 25.416 9.361 1.00 35.42 253 GLN B N 1
ATOM 5330 C CA . GLN B 1 258 ? 4.570 26.482 9.788 1.00 35.14 253 GLN B CA 1
ATOM 5331 C C . GLN B 1 258 ? 5.841 25.930 10.443 1.00 33.08 253 GLN B C 1
ATOM 5332 O O . GLN B 1 258 ? 6.955 26.413 10.177 1.00 34.19 253 GLN B O 1
ATOM 5338 N N . LEU B 1 259 ? 5.659 24.925 11.304 1.00 36.22 254 LEU B N 1
ATOM 5339 C CA . LEU B 1 259 ? 6.766 24.276 12.020 1.00 33.40 254 LEU B CA 1
ATOM 5340 C C . LEU B 1 259 ? 7.698 23.595 11.033 1.00 23.44 254 LEU B C 1
ATOM 5341 O O . LEU B 1 259 ? 8.929 23.775 11.072 1.00 19.97 254 LEU B O 1
ATOM 5346 N N . ILE B 1 260 ? 7.083 22.792 10.170 1.00 22.17 255 ILE B N 1
ATOM 5347 C CA . ILE B 1 260 ? 7.772 22.183 9.035 1.00 21.92 255 ILE B CA 1
ATOM 5348 C C . ILE B 1 260 ? 8.555 23.240 8.270 1.00 15.81 255 ILE B C 1
ATOM 5349 O O . ILE B 1 260 ? 9.751 23.110 8.084 1.00 20.10 255 ILE B O 1
ATOM 5354 N N . ASP B 1 261 ? 7.871 24.283 7.799 1.00 21.14 256 ASP B N 1
ATOM 5355 C CA . ASP B 1 261 ? 8.545 25.309 7.003 1.00 20.32 256 ASP B CA 1
ATOM 5356 C C . ASP B 1 261 ? 9.719 25.967 7.743 1.00 19.34 256 ASP B C 1
ATOM 5357 O O . ASP B 1 261 ? 10.758 26.224 7.141 1.00 23.42 256 ASP B O 1
ATOM 5362 N N . SER B 1 262 ? 9.570 26.208 9.046 1.00 20.46 257 SER B N 1
ATOM 5363 C CA . SER B 1 262 ? 10.614 26.851 9.835 1.00 17.96 257 SER B CA 1
ATOM 5364 C C . SER B 1 262 ? 11.849 25.959 10.022 1.00 18.83 257 SER B C 1
ATOM 5365 O O . SER B 1 262 ? 12.983 26.418 9.888 1.00 19.76 257 SER B O 1
ATOM 5368 N N . LEU B 1 263 ? 11.615 24.691 10.354 1.00 17.43 258 LEU B N 1
ATOM 5369 C CA . LEU B 1 263 ? 12.693 23.707 10.489 1.00 11.61 258 LEU B CA 1
ATOM 5370 C C . LEU B 1 263 ? 13.404 23.564 9.150 1.00 12.15 258 LEU B C 1
ATOM 5371 O O . LEU B 1 263 ? 14.629 23.591 9.051 1.00 20.43 258 LEU B O 1
ATOM 5376 N N . LYS B 1 264 ? 12.606 23.432 8.112 1.00 11.52 259 LYS B N 1
ATOM 5377 C CA . LYS B 1 264 ? 13.192 23.322 6.771 1.00 12.37 259 LYS B CA 1
ATOM 5378 C C . LYS B 1 264 ? 14.159 24.458 6.473 1.00 16.29 259 LYS B C 1
ATOM 5379 O O . LYS B 1 264 ? 15.272 24.229 6.007 1.00 15.72 259 LYS B O 1
ATOM 5385 N N . LYS B 1 265 ? 13.716 25.685 6.714 1.00 19.61 260 LYS B N 1
ATOM 5386 C CA . LYS B 1 265 ? 14.570 26.829 6.450 1.00 17.90 260 LYS B CA 1
ATOM 5387 C C . LYS B 1 265 ? 15.816 26.810 7.316 1.00 17.56 260 LYS B C 1
ATOM 5388 O O . LYS B 1 265 ? 16.903 27.105 6.845 1.00 15.29 260 LYS B O 1
ATOM 5394 N N . TYR B 1 266 ? 15.652 26.458 8.588 1.00 16.54 261 TYR B N 1
ATOM 5395 C CA . TYR B 1 266 ? 16.745 26.451 9.525 1.00 18.60 261 TYR B CA 1
ATOM 5396 C C . TYR B 1 266 ? 17.849 25.459 9.095 1.00 16.45 261 TYR B C 1
ATOM 5397 O O . TYR B 1 266 ? 19.031 25.780 9.115 1.00 16.06 261 TYR B O 1
ATOM 5406 N N . TRP B 1 267 ? 17.447 24.262 8.667 1.00 18.55 262 TRP B N 1
ATOM 5407 C CA . TRP B 1 267 ? 18.395 23.236 8.264 1.00 13.23 262 TRP B CA 1
ATOM 5408 C C . TRP B 1 267 ? 18.989 23.529 6.881 1.00 16.22 262 TRP B C 1
ATOM 5409 O O . TRP B 1 267 ? 20.110 23.144 6.619 1.00 23.12 262 TRP B O 1
ATOM 5420 N N . LEU B 1 268 ? 18.220 24.174 6.008 1.00 15.24 263 LEU B N 1
ATOM 5421 C CA . LEU B 1 268 ? 18.759 24.697 4.757 1.00 23.22 263 LEU B CA 1
ATOM 5422 C C . LEU B 1 268 ? 19.858 25.732 5.048 1.00 19.34 263 LEU B C 1
ATOM 5423 O O . LEU B 1 268 ? 20.890 25.740 4.378 1.00 19.25 263 LEU B O 1
ATOM 5428 N N . ASP B 1 269 ? 19.616 26.590 6.047 1.00 21.94 264 ASP B N 1
ATOM 5429 C CA . ASP B 1 269 ? 20.551 27.652 6.450 1.00 19.80 264 ASP B CA 1
ATOM 5430 C C . ASP B 1 269 ? 21.746 27.110 7.238 1.00 23.03 264 ASP B C 1
ATOM 5431 O O . ASP B 1 269 ? 22.856 27.644 7.154 1.00 24.51 264 ASP B O 1
ATOM 5436 N N . ASN B 1 270 ? 21.499 26.061 8.025 1.00 22.80 265 ASN B N 1
ATOM 5437 C CA . ASN B 1 270 ? 22.503 25.451 8.873 1.00 18.91 265 ASN B CA 1
ATOM 5438 C C . ASN B 1 270 ? 22.537 23.955 8.567 1.00 22.64 265 ASN B C 1
ATOM 5439 O O . ASN B 1 270 ? 21.889 23.168 9.244 1.00 18.92 265 ASN B O 1
ATOM 5444 N N . PRO B 1 271 ? 23.264 23.561 7.516 1.00 24.48 266 PRO B N 1
ATOM 5445 C CA . PRO B 1 271 ? 23.150 22.190 7.026 1.00 22.36 266 PRO B CA 1
ATOM 5446 C C . PRO B 1 271 ? 23.877 21.132 7.849 1.00 17.74 266 PRO B C 1
ATOM 5447 O O . PRO B 1 271 ? 24.802 21.451 8.594 1.00 22.85 266 PRO B O 1
ATOM 5451 N N . ARG B 1 272 ? 23.433 19.882 7.706 1.00 18.01 267 ARG B N 1
ATOM 5452 C CA . ARG B 1 272 ? 24.151 18.718 8.189 1.00 20.74 267 ARG B CA 1
ATOM 5453 C C . ARG B 1 272 ? 24.188 18.626 9.709 1.00 15.21 267 ARG B C 1
ATOM 5454 O O . ARG B 1 272 ? 25.059 17.975 10.270 1.00 17.12 267 ARG B O 1
ATOM 5462 N N . ARG B 1 273 ? 23.214 19.239 10.355 1.00 16.55 268 ARG B N 1
ATOM 5463 C CA . ARG B 1 273 ? 23.044 19.066 11.800 1.00 15.33 268 ARG B CA 1
ATOM 5464 C C . ARG B 1 273 ? 22.634 17.607 12.049 1.00 17.51 268 ARG B C 1
ATOM 5465 O O . ARG B 1 273 ? 21.823 17.055 11.303 1.00 18.21 268 ARG B O 1
ATOM 5473 N N . SER B 1 274 ? 23.228 16.987 13.071 1.00 19.89 269 SER B N 1
ATOM 5474 C CA . SER B 1 274 ? 23.040 15.558 13.343 1.00 24.10 269 SER B CA 1
ATOM 5475 C C . SER B 1 274 ? 21.577 15.225 13.602 1.00 16.37 269 SER B C 1
ATOM 5476 O O . SER B 1 274 ? 20.757 16.094 13.850 1.00 19.18 269 SER B O 1
ATOM 5479 N N . SER B 1 275 ? 21.227 13.950 13.541 1.00 19.13 270 SER B N 1
ATOM 5480 C CA . SER B 1 275 ? 19.858 13.551 13.860 1.00 14.16 270 SER B CA 1
ATOM 5481 C C . SER B 1 275 ? 19.456 13.958 15.277 1.00 13.89 270 SER B C 1
ATOM 5482 O O . SER B 1 275 ? 18.318 14.326 15.498 1.00 18.71 270 SER B O 1
ATOM 5485 N N . LYS B 1 276 ? 20.363 13.834 16.233 1.00 18.12 271 LYS B N 1
ATOM 5486 C CA . LYS B 1 276 ? 20.077 14.244 17.610 1.00 19.75 271 LYS B CA 1
ATOM 5487 C C . LYS B 1 276 ? 19.852 15.759 17.688 1.00 21.09 271 LYS B C 1
ATOM 5488 O O . LYS B 1 276 ? 18.945 16.213 18.364 1.00 20.00 271 LYS B O 1
ATOM 5494 N N . GLU B 1 277 ? 20.684 16.535 16.995 1.00 20.10 272 GLU B N 1
ATOM 5495 C CA . GLU B 1 277 ? 20.486 18.003 16.922 1.00 19.25 272 GLU B CA 1
ATOM 5496 C C . GLU B 1 277 ? 19.146 18.351 16.274 1.00 16.46 272 GLU B C 1
ATOM 5497 O O . GLU B 1 277 ? 18.400 19.170 16.783 1.00 24.37 272 GLU B O 1
ATOM 5503 N N . LYS B 1 278 ? 18.800 17.688 15.179 1.00 16.35 273 LYS B N 1
ATOM 5504 C CA . LYS B 1 278 ? 17.520 17.950 14.523 1.00 20.45 273 LYS B CA 1
ATOM 5505 C C . LYS B 1 278 ? 16.308 17.574 15.396 1.00 15.93 273 LYS B C 1
ATOM 5506 O O . LYS B 1 278 ? 15.306 18.272 15.402 1.00 14.36 273 LYS B O 1
ATOM 5512 N N . TRP B 1 279 ? 16.406 16.450 16.101 1.00 19.44 274 TRP B N 1
ATOM 5513 C CA . TRP B 1 279 ? 15.336 15.967 16.985 1.00 23.55 274 TRP B CA 1
ATOM 5514 C C . TRP B 1 279 ? 15.043 17.019 18.054 1.00 23.78 274 TRP B C 1
ATOM 5515 O O . TRP B 1 279 ? 13.882 17.321 18.351 1.00 19.64 274 TRP B O 1
ATOM 5526 N N . ASN B 1 280 ? 16.107 17.610 18.583 1.00 22.69 275 ASN B N 1
ATOM 5527 C CA . ASN B 1 280 ? 15.972 18.744 19.485 1.00 22.67 275 ASN B CA 1
ATOM 5528 C C . ASN B 1 280 ? 15.450 20.020 18.821 1.00 22.41 275 ASN B C 1
ATOM 5529 O O . ASN B 1 280 ? 14.661 20.743 19.419 1.00 22.35 275 ASN B O 1
ATOM 5534 N N . ASP B 1 281 ? 15.923 20.324 17.610 1.00 21.31 276 ASP B N 1
ATOM 5535 C CA . ASP B 1 281 ? 15.476 21.536 16.926 1.00 20.06 276 ASP B CA 1
ATOM 5536 C C . ASP B 1 281 ? 13.976 21.554 16.834 1.00 18.50 276 ASP B C 1
ATOM 5537 O O . ASP B 1 281 ? 13.349 22.600 16.953 1.00 17.88 276 ASP B O 1
ATOM 5542 N N . ILE B 1 282 ? 13.385 20.384 16.623 1.00 17.45 277 ILE B N 1
ATOM 5543 C CA . ILE B 1 282 ? 11.945 20.284 16.500 1.00 16.24 277 ILE B CA 1
ATOM 5544 C C . ILE B 1 282 ? 11.249 20.895 17.715 1.00 17.19 277 ILE B C 1
ATOM 5545 O O . ILE B 1 282 ? 10.342 21.707 17.574 1.00 18.14 277 ILE B O 1
ATOM 5550 N N . ASP B 1 283 ? 11.718 20.504 18.898 1.00 14.58 278 ASP B N 1
ATOM 5551 C CA . ASP B 1 283 ? 11.168 20.961 20.161 1.00 17.91 278 ASP B CA 1
ATOM 5552 C C . ASP B 1 283 ? 11.406 22.465 20.348 1.00 19.68 278 ASP B C 1
ATOM 5553 O O . ASP B 1 283 ? 10.478 23.205 20.658 1.00 26.91 278 ASP B O 1
ATOM 5558 N N . GLN B 1 284 ? 12.651 22.892 20.158 1.00 20.97 279 GLN B N 1
ATOM 5559 C CA . GLN B 1 284 ? 13.008 24.287 20.326 1.00 22.68 279 GLN B CA 1
ATOM 5560 C C . GLN B 1 284 ? 12.216 25.175 19.401 1.00 25.02 279 GLN B C 1
ATOM 5561 O O . GLN B 1 284 ? 11.676 26.176 19.831 1.00 23.32 279 GLN B O 1
ATOM 5567 N N . ILE B 1 285 ? 12.178 24.850 18.112 1.00 18.49 280 ILE B N 1
ATOM 5568 C CA . ILE B 1 285 ? 11.444 25.707 17.221 1.00 20.03 280 ILE B CA 1
ATOM 5569 C C . ILE B 1 285 ? 9.949 25.689 17.552 1.00 26.03 280 ILE B C 1
ATOM 5570 O O . ILE B 1 285 ? 9.318 26.732 17.533 1.00 28.19 280 ILE B O 1
ATOM 5575 N N . ALA B 1 286 ? 9.386 24.531 17.878 1.00 22.99 281 ALA B N 1
ATOM 5576 C CA . ALA B 1 286 ? 7.976 24.469 18.174 1.00 22.82 281 ALA B CA 1
ATOM 5577 C C . ALA B 1 286 ? 7.671 25.290 19.398 1.00 24.27 281 ALA B C 1
ATOM 5578 O O . ALA B 1 286 ? 6.589 25.878 19.502 1.00 27.23 281 ALA B O 1
ATOM 5580 N N . THR B 1 287 ? 8.615 25.316 20.328 1.00 26.82 282 THR B N 1
ATOM 5581 C CA . THR B 1 287 ? 8.452 26.094 21.546 1.00 33.12 282 THR B CA 1
ATOM 5582 C C . THR B 1 287 ? 8.348 27.602 21.270 1.00 35.90 282 THR B C 1
ATOM 5583 O O . THR B 1 287 ? 7.499 28.279 21.842 1.00 30.98 282 THR B O 1
ATOM 5587 N N . SER B 1 288 ? 9.204 28.114 20.394 1.00 36.23 283 SER B N 1
ATOM 5588 C CA . SER B 1 288 ? 9.163 29.518 20.038 1.00 33.50 283 SER B CA 1
ATOM 5589 C C . SER B 1 288 ? 7.873 29.776 19.313 1.00 33.59 283 SER B C 1
ATOM 5590 O O . SER B 1 288 ? 7.138 30.694 19.653 1.00 36.50 283 SER B O 1
ATOM 5593 N N . LEU B 1 289 ? 7.570 28.933 18.343 1.00 32.05 284 LEU B N 1
ATOM 5594 C CA . LEU B 1 289 ? 6.397 29.141 17.523 1.00 29.07 284 LEU B CA 1
ATOM 5595 C C . LEU B 1 289 ? 5.040 29.112 18.230 1.00 29.96 284 LEU B C 1
ATOM 5596 O O . LEU B 1 289 ? 4.091 29.775 17.783 1.00 29.21 284 LEU B O 1
ATOM 5601 N N . PHE B 1 290 ? 4.918 28.352 19.312 1.00 26.68 285 PHE B N 1
ATOM 5602 C CA . PHE B 1 290 ? 3.595 28.043 19.840 1.00 27.95 285 PHE B CA 1
ATOM 5603 C C . PHE B 1 290 ? 3.316 28.497 21.253 1.00 32.22 285 PHE B C 1
ATOM 5604 O O . PHE B 1 290 ? 2.181 28.370 21.709 1.00 22.31 285 PHE B O 1
ATOM 5612 N N . LYS B 1 291 ? 4.327 29.007 21.950 1.00 31.89 286 LYS B N 1
ATOM 5613 C CA . LYS B 1 291 ? 4.118 29.659 23.248 1.00 35.48 286 LYS B CA 1
ATOM 5614 C C . LYS B 1 291 ? 2.897 30.589 23.146 1.00 31.72 286 LYS B C 1
ATOM 5615 O O . LYS B 1 291 ? 2.736 31.292 22.146 1.00 31.87 286 LYS B O 1
ATOM 5621 N N . GLY B 1 292 ? 2.029 30.563 24.157 1.00 26.13 287 GLY B N 1
ATOM 5622 C CA . GLY B 1 292 ? 0.756 31.300 24.118 1.00 24.83 287 GLY B CA 1
ATOM 5623 C C . GLY B 1 292 ? -0.403 30.435 24.598 1.00 25.00 287 GLY B C 1
ATOM 5624 O O . GLY B 1 292 ? -0.190 29.341 25.124 1.00 23.86 287 GLY B O 1
ATOM 5625 N N . PRO B 1 293 ? -1.652 30.914 24.422 1.00 22.89 288 PRO B N 1
ATOM 5626 C CA . PRO B 1 293 ? -2.772 30.231 25.070 1.00 27.82 288 PRO B CA 1
ATOM 5627 C C . PRO B 1 293 ? -2.938 28.763 24.701 1.00 30.01 288 PRO B C 1
ATOM 5628 O O . PRO B 1 293 ? -3.467 27.998 25.497 1.00 32.23 288 PRO B O 1
ATOM 5632 N N . LYS B 1 294 ? -2.473 28.370 23.517 1.00 36.14 289 LYS B N 1
ATOM 5633 C CA . LYS B 1 294 ? -2.706 27.018 23.023 1.00 36.78 289 LYS B CA 1
ATOM 5634 C C . LYS B 1 294 ? -1.431 26.177 23.039 1.00 30.12 289 LYS B C 1
ATOM 5635 O O . LYS B 1 294 ? -1.352 25.156 22.368 1.00 29.59 289 LYS B O 1
ATOM 5641 N N . GLN B 1 295 ? -0.456 26.568 23.854 1.00 24.67 290 GLN B N 1
ATOM 5642 C CA . GLN B 1 295 ? 0.820 25.875 23.863 1.00 21.42 290 GLN B CA 1
ATOM 5643 C C . GLN B 1 295 ? 0.685 24.424 24.324 1.00 22.86 290 GLN B C 1
ATOM 5644 O O . GLN B 1 295 ? 1.366 23.555 23.819 1.00 22.47 290 GLN B O 1
ATOM 5650 N N . ASP B 1 296 ? -0.266 24.173 25.221 1.00 30.66 291 ASP B N 1
ATOM 5651 C CA . ASP B 1 296 ? -0.507 22.821 25.726 1.00 33.11 291 ASP B CA 1
ATOM 5652 C C . ASP B 1 296 ? -0.995 21.883 24.607 1.00 35.13 291 ASP B C 1
ATOM 5653 O O . ASP B 1 296 ? -0.557 20.739 24.525 1.00 29.85 291 ASP B O 1
ATOM 5658 N N . SER B 1 297 ? -1.921 22.359 23.778 1.00 25.19 292 SER B N 1
ATOM 5659 C CA . SER B 1 297 ? -2.412 21.592 22.640 1.00 31.11 292 SER B CA 1
ATOM 5660 C C . SER B 1 297 ? -1.298 21.234 21.671 1.00 27.79 292 SER B C 1
ATOM 5661 O O . SER B 1 297 ? -1.310 20.152 21.079 1.00 33.25 292 SER B O 1
ATOM 5664 N N . HIS B 1 298 ? -0.376 22.167 21.456 1.00 28.90 293 HIS B N 1
ATOM 5665 C CA . HIS B 1 298 ? 0.761 21.946 20.556 1.00 25.59 293 HIS B CA 1
ATOM 5666 C C . HIS B 1 298 ? 1.808 21.050 21.197 1.00 20.55 293 HIS B C 1
ATOM 5667 O O . HIS B 1 298 ? 2.438 20.258 20.526 1.00 26.21 293 HIS B O 1
ATOM 5674 N N . ILE B 1 299 ? 2.004 21.162 22.501 1.00 23.94 294 ILE B N 1
ATOM 5675 C CA . ILE B 1 299 ? 2.873 20.226 23.195 1.00 21.56 294 ILE B CA 1
ATOM 5676 C C . ILE B 1 299 ? 2.405 18.774 22.999 1.00 20.87 294 ILE B C 1
ATOM 5677 O O . ILE B 1 299 ? 3.218 17.888 22.743 1.00 24.72 294 ILE B O 1
ATOM 5682 N N . ILE B 1 300 ? 1.095 18.560 23.049 1.00 17.69 295 ILE B N 1
ATOM 5683 C CA . ILE B 1 300 ? 0.520 17.224 22.945 1.00 20.05 295 ILE B CA 1
ATOM 5684 C C . ILE B 1 300 ? 0.626 16.707 21.517 1.00 26.46 295 ILE B C 1
ATOM 5685 O O . ILE B 1 300 ? 0.993 15.558 21.295 1.00 29.41 295 ILE B O 1
ATOM 5690 N N . LYS B 1 301 ? 0.317 17.564 20.551 1.00 24.16 296 LYS B N 1
ATOM 5691 C CA . LYS B 1 301 ? 0.363 17.180 19.143 1.00 24.95 296 LYS B CA 1
ATOM 5692 C C . LYS B 1 301 ? 1.756 16.740 18.762 1.00 21.95 296 LYS B C 1
ATOM 5693 O O . LYS B 1 301 ? 1.934 15.626 18.294 1.00 24.00 296 LYS B O 1
ATOM 5699 N N . LEU B 1 302 ? 2.744 17.597 19.002 1.00 22.45 297 LEU B N 1
ATOM 5700 C CA . LEU B 1 302 ? 4.127 17.259 18.711 1.00 21.09 297 LEU B CA 1
ATOM 5701 C C . LEU B 1 302 ? 4.579 15.945 19.347 1.00 20.76 297 LEU B C 1
ATOM 5702 O O . LEU B 1 302 ? 5.225 15.134 18.686 1.00 17.76 297 LEU B O 1
ATOM 5707 N N . ARG B 1 303 ? 4.250 15.739 20.628 1.00 21.27 298 ARG B N 1
ATOM 5708 C CA . ARG B 1 303 ? 4.590 14.492 21.320 1.00 20.34 298 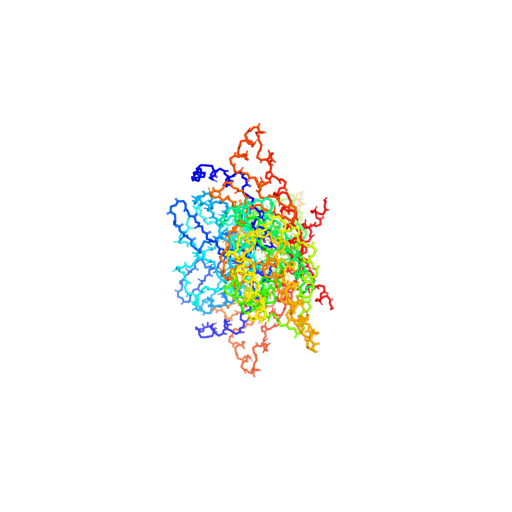ARG B CA 1
ATOM 5709 C C . ARG B 1 303 ? 3.991 13.259 20.607 1.00 17.55 298 ARG B C 1
ATOM 5710 O O . ARG B 1 303 ? 4.695 12.291 20.340 1.00 19.46 298 ARG B O 1
ATOM 5718 N N . GLU B 1 304 ? 2.706 13.332 20.271 1.00 19.51 299 GLU B N 1
ATOM 5719 C CA . GLU B 1 304 ? 2.011 12.300 19.486 1.00 22.77 299 GLU B CA 1
ATOM 5720 C C . GLU B 1 304 ? 2.738 11.992 18.159 1.00 17.99 299 GLU B C 1
ATOM 5721 O O . GLU B 1 304 ? 2.973 10.812 17.837 1.00 20.99 299 GLU B O 1
ATOM 5727 N N . CYS B 1 305 ? 3.115 13.035 17.425 1.00 22.33 300 CYS B N 1
ATOM 5728 C CA . CYS B 1 305 ? 3.907 12.877 16.190 1.00 20.64 300 CYS B CA 1
ATOM 5729 C C . CYS B 1 305 ? 5.232 12.149 16.430 1.00 22.96 300 CYS B C 1
ATOM 5730 O O . CYS B 1 305 ? 5.645 11.298 15.633 1.00 17.54 300 CYS B O 1
ATOM 5733 N N . LYS B 1 306 ? 5.911 12.487 17.526 1.00 21.43 301 LYS B N 1
ATOM 5734 C CA . LYS B 1 306 ? 7.202 11.881 17.819 1.00 20.05 301 LYS B CA 1
ATOM 5735 C C . LYS B 1 306 ? 7.031 10.417 18.240 1.00 21.69 301 LYS B C 1
ATOM 5736 O O . LYS B 1 306 ? 7.796 9.561 17.812 1.00 17.05 301 LYS B O 1
ATOM 5742 N N . GLU B 1 307 ? 5.989 10.110 19.043 1.00 21.22 302 GLU B N 1
ATOM 5743 C CA . GLU B 1 307 ? 5.667 8.715 19.363 1.00 19.98 302 GLU B CA 1
ATOM 5744 C C . GLU B 1 307 ? 5.419 7.900 18.082 1.00 18.64 302 GLU B C 1
ATOM 5745 O O . GLU B 1 307 ? 5.955 6.798 17.913 1.00 21.52 302 GLU B O 1
ATOM 5751 N N . ASP B 1 308 ? 4.607 8.444 17.214 1.00 17.04 303 ASP B N 1
ATOM 5752 C CA . ASP B 1 308 ? 4.299 7.784 15.946 1.00 23.19 303 ASP B CA 1
ATOM 5753 C C . ASP B 1 308 ? 5.574 7.542 15.144 1.00 21.39 303 ASP B C 1
ATOM 5754 O O . ASP B 1 308 ? 5.708 6.498 14.508 1.00 16.39 303 ASP B O 1
ATOM 5759 N N . LEU B 1 309 ? 6.510 8.494 15.204 1.00 18.55 304 LEU B N 1
ATOM 5760 C CA . LEU B 1 309 ? 7.809 8.356 14.544 1.00 19.39 304 LEU B CA 1
ATOM 5761 C C . LEU B 1 309 ? 8.625 7.213 15.126 1.00 17.18 304 LEU B C 1
ATOM 5762 O O . LEU B 1 309 ? 9.342 6.520 14.401 1.00 17.62 304 LEU B O 1
ATOM 5767 N N . VAL B 1 310 ? 8.530 7.014 16.432 1.00 21.57 305 VAL B N 1
ATOM 5768 C CA . VAL B 1 310 ? 9.180 5.859 17.032 1.00 16.24 305 VAL B CA 1
ATOM 5769 C C . VAL B 1 310 ? 8.636 4.560 16.406 1.00 15.08 305 VAL B C 1
ATOM 5770 O O . VAL B 1 310 ? 9.408 3.644 16.027 1.00 14.91 305 VAL B O 1
ATOM 5774 N N . LEU B 1 311 ? 7.319 4.498 16.244 1.00 15.09 306 LEU B N 1
ATOM 5775 C CA . LEU B 1 311 ? 6.688 3.326 15.655 1.00 13.32 306 LEU B CA 1
ATOM 5776 C C . LEU B 1 311 ? 7.095 3.176 14.194 1.00 15.74 306 LEU B C 1
ATOM 5777 O O . LEU B 1 311 ? 7.607 2.123 13.810 1.00 14.99 306 LEU B O 1
ATOM 5782 N N . MET B 1 312 ? 6.960 4.251 13.426 1.00 14.12 307 MET B N 1
ATOM 5783 C CA . MET B 1 312 ? 7.360 4.277 12.007 1.00 17.40 307 MET B CA 1
ATOM 5784 C C . MET B 1 312 ? 8.785 3.779 11.747 1.00 17.23 307 MET B C 1
ATOM 5785 O O . MET B 1 312 ? 9.059 3.196 10.687 1.00 21.17 307 MET B O 1
ATOM 5790 N N . THR B 1 313 ? 9.706 4.044 12.664 1.00 14.41 308 THR B N 1
ATOM 5791 C CA . THR B 1 313 ? 11.109 3.661 12.453 1.00 15.04 308 THR B CA 1
ATOM 5792 C C . THR B 1 313 ? 11.448 2.280 13.040 1.00 15.48 308 THR B C 1
ATOM 5793 O O . THR B 1 313 ? 12.186 1.509 12.423 1.00 15.49 308 THR B O 1
ATOM 5797 N N . LEU B 1 314 ? 10.938 1.959 14.229 1.00 13.45 309 LEU B N 1
ATOM 5798 C CA . LEU B 1 314 ? 11.352 0.720 14.935 1.00 18.65 309 LEU B CA 1
ATOM 5799 C C . LEU B 1 314 ? 10.341 -0.453 14.969 1.00 12.98 309 LEU B C 1
ATOM 5800 O O . LEU B 1 314 ? 10.749 -1.598 15.215 1.00 15.48 309 LEU B O 1
ATOM 5805 N N . TYR B 1 315 ? 9.059 -0.183 14.728 1.00 12.92 310 TYR B N 1
ATOM 5806 C CA . TYR B 1 315 ? 8.018 -1.221 14.814 1.00 9.97 310 TYR B CA 1
ATOM 5807 C C . TYR B 1 315 ? 8.187 -2.189 13.623 1.00 11.40 310 TYR B C 1
ATOM 5808 O O . TYR B 1 315 ? 8.503 -1.750 12.519 1.00 17.15 310 TYR B O 1
ATOM 5817 N N . PRO B 1 316 ? 7.970 -3.520 13.831 1.00 11.16 311 PRO B N 1
ATOM 5818 C CA . PRO B 1 316 ? 8.152 -4.453 12.733 1.00 10.95 311 PRO B CA 1
ATOM 5819 C C . PRO B 1 316 ? 7.449 -4.078 11.408 1.00 10.59 311 PRO B C 1
ATOM 5820 O O . PRO B 1 316 ? 6.238 -3.785 11.369 1.00 15.00 311 PRO B O 1
ATOM 5824 N N . LYS B 1 317 ? 8.216 -4.092 10.342 1.00 11.99 312 LYS B N 1
ATOM 5825 C CA . LYS B 1 317 ? 7.700 -3.985 8.996 1.00 15.05 312 LYS B CA 1
ATOM 5826 C C . LYS B 1 317 ? 7.606 -5.398 8.407 1.00 14.38 312 LYS B C 1
ATOM 5827 O O . LYS B 1 317 ? 8.635 -6.029 8.099 1.00 17.41 312 LYS B O 1
ATOM 5833 N N . LEU B 1 318 ? 6.376 -5.904 8.334 1.00 14.09 313 LEU B N 1
ATOM 5834 C CA . LEU B 1 318 ? 6.072 -7.231 7.798 1.00 19.30 313 LEU B CA 1
ATOM 5835 C C . LEU B 1 318 ? 5.851 -7.251 6.265 1.00 16.76 313 LEU B C 1
ATOM 5836 O O . LEU B 1 318 ? 5.311 -6.306 5.675 1.00 17.62 313 LEU B O 1
ATOM 5841 N N . ASP B 1 319 ? 6.230 -8.343 5.629 1.00 19.88 314 ASP B N 1
ATOM 5842 C CA . ASP B 1 319 ? 5.882 -8.547 4.242 1.00 17.11 314 ASP B CA 1
ATOM 5843 C C . ASP B 1 319 ? 4.512 -9.192 4.309 1.00 19.79 314 ASP B C 1
ATOM 5844 O O . ASP B 1 319 ? 4.373 -10.383 4.609 1.00 19.12 314 ASP B O 1
ATOM 5849 N N . VAL B 1 320 ? 3.498 -8.391 4.023 1.00 17.66 315 VAL B N 1
ATOM 5850 C CA . VAL B 1 320 ? 2.129 -8.695 4.444 1.00 19.79 315 VAL B CA 1
ATOM 5851 C C . VAL B 1 320 ? 1.487 -9.950 3.837 1.00 19.12 315 VAL B C 1
ATOM 5852 O O . VAL B 1 320 ? 0.912 -10.739 4.560 1.00 15.66 315 VAL B O 1
ATOM 5856 N N . GLU B 1 321 ? 1.597 -10.137 2.526 1.00 23.39 316 GLU B N 1
ATOM 5857 C CA . GLU B 1 321 ? 0.927 -11.257 1.855 1.00 25.17 316 GLU B CA 1
ATOM 5858 C C . GLU B 1 321 ? 1.472 -12.631 2.291 1.00 22.09 316 GLU B C 1
ATOM 5859 O O . GLU B 1 321 ? 0.753 -13.631 2.217 1.00 26.52 316 GLU B O 1
ATOM 5865 N N . VAL B 1 322 ? 2.734 -12.666 2.726 1.00 17.45 317 VAL B N 1
ATOM 5866 C CA . VAL B 1 322 ? 3.336 -13.881 3.251 1.00 20.17 317 VAL B CA 1
ATOM 5867 C C . VAL B 1 322 ? 2.458 -14.391 4.379 1.00 18.96 317 VAL B C 1
ATOM 5868 O O . VAL B 1 322 ? 2.176 -15.589 4.453 1.00 23.15 317 VAL B O 1
ATOM 5872 N N . THR B 1 323 ? 2.021 -13.500 5.255 1.00 21.08 318 THR B N 1
ATOM 5873 C CA . THR B 1 323 ? 1.201 -13.896 6.396 1.00 20.35 318 THR B CA 1
ATOM 5874 C C . THR B 1 323 ? -0.266 -14.212 6.036 1.00 25.72 318 THR B C 1
ATOM 5875 O O . THR B 1 323 ? -0.855 -15.130 6.606 1.00 19.46 318 THR B O 1
ATOM 5879 N N . LYS B 1 324 ? -0.830 -13.462 5.092 1.00 19.38 319 LYS B N 1
ATOM 5880 C CA . LYS B 1 324 ? -2.286 -13.457 4.836 1.00 26.21 319 LYS B CA 1
ATOM 5881 C C . LYS B 1 324 ? -2.790 -14.699 4.086 1.00 24.20 319 LYS B C 1
ATOM 5882 O O . LYS B 1 324 ? -3.981 -15.019 4.105 1.00 21.03 319 LYS B O 1
ATOM 5888 N N . GLN B 1 325 ? -1.901 -15.391 3.403 1.00 24.70 320 GLN B N 1
ATOM 5889 C CA . GLN B 1 325 ? -2.341 -16.426 2.490 1.00 18.96 320 GLN B CA 1
ATOM 5890 C C . GLN B 1 325 ? -2.015 -17.817 3.035 1.00 18.68 320 GLN B C 1
ATOM 5891 O O . GLN B 1 325 ? -0.851 -18.165 3.194 1.00 15.23 320 GLN B O 1
ATOM 5897 N N . THR B 1 326 ? -3.038 -18.617 3.291 1.00 15.82 321 THR B N 1
ATOM 5898 C CA . THR B 1 326 ? -2.821 -19.988 3.767 1.00 20.94 321 THR B CA 1
ATOM 5899 C C . THR B 1 326 ? -1.895 -20.790 2.843 1.00 23.20 321 THR B C 1
ATOM 5900 O O . THR B 1 326 ? -1.119 -21.627 3.308 1.00 24.35 321 THR B O 1
ATOM 5904 N N . ILE B 1 327 ? -1.990 -20.570 1.535 1.00 20.53 322 ILE B N 1
ATOM 5905 C CA . ILE B 1 327 ? -1.215 -21.369 0.570 1.00 24.11 322 ILE B CA 1
ATOM 5906 C C . ILE B 1 327 ? 0.203 -20.831 0.300 1.00 20.18 322 ILE B C 1
ATOM 5907 O O . ILE B 1 327 ? 0.941 -21.415 -0.470 1.00 17.91 322 ILE B O 1
ATOM 5912 N N . HIS B 1 328 ? 0.586 -19.733 0.930 1.00 17.12 323 HIS B N 1
ATOM 5913 C CA . HIS B 1 328 ? 1.835 -19.072 0.560 1.00 20.13 323 HIS B CA 1
ATOM 5914 C C . HIS B 1 328 ? 3.063 -19.944 0.821 1.00 17.28 323 HIS B C 1
ATOM 5915 O O . HIS B 1 328 ? 3.191 -20.583 1.845 1.00 16.89 323 HIS B O 1
ATOM 5922 N N . LEU B 1 329 ? 3.960 -19.951 -0.144 1.00 17.27 324 LEU B N 1
ATOM 5923 C CA . LEU B 1 329 ? 5.174 -20.739 -0.074 1.00 16.33 324 LEU B CA 1
ATOM 5924 C C . LEU B 1 329 ? 6.241 -19.872 0.598 1.00 18.59 324 LEU B C 1
ATOM 5925 O O . LEU B 1 329 ? 6.373 -18.699 0.274 1.00 17.32 324 LEU B O 1
ATOM 5930 N N . LEU B 1 330 ? 6.962 -20.420 1.571 1.00 13.32 325 LEU B N 1
ATOM 5931 C CA . LEU B 1 330 ? 8.080 -19.722 2.173 1.00 13.13 325 LEU B CA 1
ATOM 5932 C C . LEU B 1 330 ? 9.290 -20.648 2.266 1.00 9.56 325 LEU B C 1
ATOM 5933 O O . LEU B 1 330 ? 9.144 -21.862 2.560 1.00 9.03 325 LEU B O 1
ATOM 5938 N N . LYS B 1 331 ? 10.490 -20.097 2.060 1.00 7.92 326 LYS B N 1
ATOM 5939 C CA . LYS B 1 331 ? 11.748 -20.886 2.090 1.00 8.69 326 LYS B CA 1
ATOM 5940 C C . LYS B 1 331 ? 11.921 -21.796 3.289 1.00 13.62 326 LYS B C 1
ATOM 5941 O O . LYS B 1 331 ? 11.635 -21.384 4.407 1.00 13.54 326 LYS B O 1
ATOM 5947 N N . ALA B 1 332 ? 12.394 -23.025 3.085 1.00 13.06 327 ALA B N 1
ATOM 5948 C CA . ALA B 1 332 ? 12.587 -23.919 4.235 1.00 19.04 327 ALA B CA 1
ATOM 5949 C C . ALA B 1 332 ? 13.773 -23.552 5.077 1.00 11.12 327 ALA B C 1
ATOM 5950 O O . ALA B 1 332 ? 14.816 -23.139 4.600 1.00 10.30 327 ALA B O 1
ATOM 5952 N N . PRO B 1 333 ? 13.636 -23.701 6.406 1.00 10.29 328 PRO B N 1
ATOM 5953 C CA . PRO B 1 333 ? 14.805 -23.536 7.202 1.00 10.31 328 PRO B CA 1
ATOM 5954 C C . PRO B 1 333 ? 15.901 -24.471 6.768 1.00 10.85 328 PRO B C 1
ATOM 5955 O O . PRO B 1 333 ? 15.588 -25.537 6.230 1.00 10.75 328 PRO B O 1
ATOM 5959 N N . PHE B 1 334 ? 17.152 -24.020 6.929 1.00 10.96 329 PHE B N 1
ATOM 5960 C CA . PHE B 1 334 ? 18.384 -24.784 6.641 1.00 8.69 329 PHE B CA 1
ATOM 5961 C C . PHE B 1 334 ? 18.749 -24.865 5.148 1.00 12.71 329 PHE B C 1
ATOM 5962 O O . PHE B 1 334 ? 19.747 -25.494 4.769 1.00 16.14 329 PHE B O 1
ATOM 5970 N N . CYS B 1 335 ? 17.969 -24.194 4.315 1.00 10.88 330 CYS B N 1
ATOM 5971 C CA . CYS B 1 335 ? 18.359 -24.051 2.911 1.00 9.93 330 CYS B CA 1
ATOM 5972 C C . CYS B 1 335 ? 19.655 -23.250 2.904 1.00 11.76 330 CYS B C 1
ATOM 5973 O O . CYS B 1 335 ? 20.002 -22.580 3.877 1.00 12.98 330 CYS B O 1
ATOM 5976 N N . ILE B 1 336 ? 20.359 -23.316 1.784 1.00 10.71 331 ILE B N 1
ATOM 5977 C CA . ILE B 1 336 ? 21.492 -22.424 1.533 1.00 13.22 331 ILE B CA 1
ATOM 5978 C C . ILE B 1 336 ? 20.964 -21.244 0.751 1.00 14.15 331 ILE B C 1
ATOM 5979 O O . ILE B 1 336 ? 20.105 -21.411 -0.125 1.00 19.09 331 ILE B O 1
ATOM 5984 N N . HIS B 1 337 ? 21.427 -20.046 1.079 1.00 15.06 332 HIS B N 1
ATOM 5985 C CA . HIS B 1 337 ? 21.163 -18.892 0.213 1.00 18.24 332 HIS B CA 1
ATOM 5986 C C . HIS B 1 337 ? 22.281 -18.841 -0.812 1.00 21.08 332 HIS B C 1
ATOM 5987 O O . HIS B 1 337 ? 23.447 -18.672 -0.449 1.00 21.72 332 HIS B O 1
ATOM 5994 N N . PRO B 1 338 ? 21.946 -18.979 -2.108 1.00 18.45 333 PRO B N 1
ATOM 5995 C CA . PRO B 1 338 ? 23.021 -19.020 -3.112 1.00 26.91 333 PRO B CA 1
ATOM 5996 C C . PRO B 1 338 ? 23.821 -17.717 -3.298 1.00 21.75 333 PRO B C 1
ATOM 5997 O O . PRO B 1 338 ? 24.995 -17.759 -3.681 1.00 40.45 333 PRO B O 1
ATOM 6001 N N . ALA B 1 339 ? 23.191 -16.582 -3.037 1.00 26.02 334 ALA B N 1
ATOM 6002 C CA . ALA B 1 339 ? 23.844 -15.273 -3.133 1.00 23.50 334 ALA B CA 1
ATOM 6003 C C . ALA B 1 339 ? 24.886 -15.035 -2.049 1.00 24.88 334 ALA B C 1
ATOM 6004 O O . ALA B 1 339 ? 25.952 -14.470 -2.310 1.00 26.55 334 ALA B O 1
ATOM 6006 N N . THR B 1 340 ? 24.570 -15.448 -0.830 1.00 17.51 335 THR B N 1
ATOM 6007 C CA . THR B 1 340 ? 25.454 -15.204 0.303 1.00 17.86 335 THR B CA 1
ATOM 6008 C C . THR B 1 340 ? 26.259 -16.428 0.751 1.00 19.50 335 THR B C 1
ATOM 6009 O O . THR B 1 340 ? 27.259 -16.287 1.460 1.00 21.92 335 THR B O 1
ATOM 6013 N N . GLY B 1 341 ? 25.783 -17.616 0.383 1.00 21.08 336 GLY B N 1
ATOM 6014 C CA . GLY B 1 341 ? 26.348 -18.865 0.841 1.00 21.96 336 GLY B CA 1
ATOM 6015 C C . GLY B 1 341 ? 25.920 -19.200 2.267 1.00 17.70 336 GLY B C 1
ATOM 6016 O O . GLY B 1 341 ? 26.314 -20.232 2.826 1.00 15.67 336 GLY B O 1
ATOM 6017 N N . ASN B 1 342 ? 25.069 -18.376 2.849 1.00 15.34 337 ASN B N 1
ATOM 6018 C CA . ASN B 1 342 ? 24.662 -18.572 4.258 1.00 11.60 337 ASN B CA 1
ATOM 6019 C C . ASN B 1 342 ? 23.714 -19.750 4.361 1.00 11.44 337 ASN B C 1
ATOM 6020 O O . ASN B 1 342 ? 22.990 -20.024 3.423 1.00 11.64 337 ASN B O 1
ATOM 6025 N N . VAL B 1 343 ? 23.674 -20.406 5.522 1.00 11.77 338 VAL B N 1
ATOM 6026 C CA . VAL B 1 343 ? 22.650 -21.409 5.832 1.00 11.97 338 VAL B CA 1
ATOM 6027 C C . VAL B 1 343 ? 21.526 -20.643 6.549 1.00 13.18 338 VAL B C 1
ATOM 6028 O O . VAL B 1 343 ? 21.818 -19.828 7.403 1.00 9.55 338 VAL B O 1
ATOM 6032 N N . CYS B 1 344 ? 20.269 -20.928 6.218 1.00 13.30 339 CYS B N 1
ATOM 6033 C CA . CYS B 1 344 ? 19.112 -20.298 6.844 1.00 16.02 339 CYS B CA 1
ATOM 6034 C C . CYS B 1 344 ? 18.809 -20.973 8.180 1.00 16.51 339 CYS B C 1
ATOM 6035 O O . CYS B 1 344 ? 17.872 -21.774 8.315 1.00 18.25 339 CYS B O 1
ATOM 6038 N N . VAL B 1 345 ? 19.602 -20.608 9.174 1.00 14.73 340 VAL B N 1
ATOM 6039 C CA . VAL B 1 345 ? 19.562 -21.202 10.506 1.00 13.99 340 VAL B CA 1
ATOM 6040 C C . VAL B 1 345 ? 18.480 -20.600 11.408 1.00 14.83 340 VAL B C 1
ATOM 6041 O O . VAL B 1 345 ? 18.121 -19.431 11.242 1.00 11.67 340 VAL B O 1
ATOM 6045 N N . PRO B 1 346 ? 17.989 -21.389 12.395 1.00 17.18 341 PRO B N 1
ATOM 6046 C CA . PRO B 1 346 ? 17.207 -20.808 13.488 1.00 19.34 341 PRO B CA 1
ATOM 6047 C C . PRO B 1 346 ? 17.972 -19.734 14.273 1.00 20.69 341 PRO B C 1
ATOM 6048 O O . PRO B 1 346 ? 19.191 -19.826 14.463 1.00 22.25 341 PRO B O 1
ATOM 6052 N N . ILE B 1 347 ? 17.210 -18.745 14.734 1.00 20.18 342 ILE B N 1
ATOM 6053 C CA . ILE B 1 347 ? 17.686 -17.507 15.339 1.00 25.67 342 ILE B CA 1
ATOM 6054 C C . ILE B 1 347 ? 17.123 -17.324 16.748 1.00 30.61 342 ILE B C 1
ATOM 6055 O O . ILE B 1 347 ? 16.043 -17.835 17.040 1.00 30.70 342 ILE B O 1
ATOM 6060 N N . ASP B 1 348 ? 17.861 -16.588 17.592 1.00 37.34 343 ASP B N 1
ATOM 6061 C CA . ASP B 1 348 ? 17.357 -15.918 18.814 1.00 48.57 343 ASP B CA 1
ATOM 6062 C C . ASP B 1 348 ? 17.469 -14.361 18.662 1.00 56.66 343 ASP B C 1
ATOM 6063 O O . ASP B 1 348 ? 18.004 -13.915 17.660 1.00 46.83 343 ASP B O 1
ATOM 6068 N N . GLU B 1 349 ? 16.970 -13.535 19.601 1.00 54.56 344 GLU B N 1
ATOM 6069 C CA . GLU B 1 349 ? 17.287 -12.079 19.595 1.00 61.82 344 GLU B CA 1
ATOM 6070 C C . GLU B 1 349 ? 18.779 -11.840 19.873 1.00 60.55 344 GLU B C 1
ATOM 6071 O O . GLU B 1 349 ? 19.231 -10.696 19.899 1.00 59.28 344 GLU B O 1
ATOM 6077 N N . SER B 1 350 ? 19.532 -12.923 20.076 1.00 61.07 345 SER B N 1
ATOM 6078 C CA . SER B 1 350 ? 20.981 -12.861 20.276 1.00 60.22 345 SER B CA 1
ATOM 6079 C C . SER B 1 350 ? 21.765 -13.076 18.983 1.00 59.88 345 SER B C 1
ATOM 6080 O O . SER B 1 350 ? 22.994 -13.016 18.997 1.00 60.51 345 SER B O 1
ATOM 6083 N N . PHE B 1 351 ? 21.050 -13.328 17.886 1.00 46.31 346 PHE B N 1
ATOM 6084 C CA . PHE B 1 351 ? 21.647 -13.634 16.600 1.00 35.79 346 PHE B CA 1
ATOM 6085 C C . PHE B 1 351 ? 22.360 -12.447 15.975 1.00 39.49 346 PHE B C 1
ATOM 6086 O O . PHE B 1 351 ? 21.842 -11.332 15.937 1.00 35.72 346 PHE B O 1
ATOM 6094 N N . ALA B 1 352 ? 23.555 -12.709 15.467 1.00 32.61 347 ALA B N 1
ATOM 6095 C CA . ALA B 1 352 ? 24.230 -11.779 14.575 1.00 33.98 347 ALA B CA 1
ATOM 6096 C C . ALA B 1 352 ? 24.165 -12.434 13.196 1.00 26.38 347 ALA B C 1
ATOM 6097 O O . ALA B 1 352 ? 24.345 -13.650 13.101 1.00 32.91 347 ALA B O 1
ATOM 6099 N N . PRO B 1 353 ? 23.862 -11.659 12.135 1.00 19.71 348 PRO B N 1
ATOM 6100 C CA . PRO B 1 353 ? 23.932 -12.281 10.791 1.00 21.86 348 PRO B CA 1
ATOM 6101 C C . PRO B 1 353 ? 25.341 -12.762 10.417 1.00 22.32 348 PRO B C 1
ATOM 6102 O O . PRO B 1 353 ? 25.496 -13.750 9.686 1.00 24.72 348 PRO B O 1
ATOM 6106 N N . GLU B 1 354 ? 26.363 -12.085 10.933 1.00 23.42 349 GLU B N 1
ATOM 6107 C CA . GLU B 1 354 ? 27.751 -12.543 10.791 1.00 26.28 349 GLU B CA 1
ATOM 6108 C C . GLU B 1 354 ? 27.998 -13.917 11.430 1.00 33.53 349 GLU B C 1
ATOM 6109 O O . GLU B 1 354 ? 28.994 -14.578 11.120 1.00 38.91 349 GLU B O 1
ATOM 6115 N N . LYS B 1 355 ? 27.093 -14.346 12.310 1.00 38.15 350 LYS B N 1
ATOM 6116 C CA . LYS B 1 355 ? 27.152 -15.696 12.884 1.00 41.96 350 LYS B CA 1
ATOM 6117 C C . LYS B 1 355 ? 26.606 -16.772 11.953 1.00 31.97 350 LYS B C 1
ATOM 6118 O O . LYS B 1 355 ? 26.748 -17.957 12.250 1.00 32.22 350 LYS B O 1
ATOM 6124 N N . ALA B 1 356 ? 25.997 -16.399 10.831 1.00 23.27 351 ALA B N 1
ATOM 6125 C CA . ALA B 1 356 ? 25.419 -17.426 9.999 1.00 21.13 351 ALA B CA 1
ATOM 6126 C C . ALA B 1 356 ? 26.553 -18.257 9.390 1.00 17.62 351 ALA B C 1
ATOM 6127 O O . ALA B 1 356 ? 27.518 -17.700 8.848 1.00 19.91 351 ALA B O 1
ATOM 6129 N N . PRO B 1 357 ? 26.466 -19.589 9.533 1.00 19.33 352 PRO B N 1
ATOM 6130 C CA . PRO B 1 357 ? 27.443 -20.457 8.877 1.00 16.30 352 PRO B CA 1
ATOM 6131 C C . PRO B 1 357 ? 27.363 -20.349 7.366 1.00 15.20 352 PRO B C 1
ATOM 6132 O O . PRO B 1 357 ? 26.260 -20.269 6.794 1.00 14.53 352 PRO B O 1
ATOM 6136 N N . LYS B 1 358 ? 28.525 -20.320 6.735 1.00 16.05 353 LYS B N 1
ATOM 6137 C CA . LYS B 1 358 ? 28.608 -20.339 5.281 1.00 16.37 353 LYS B CA 1
ATOM 6138 C C . LYS B 1 358 ? 28.912 -21.751 4.824 1.00 19.20 353 LYS B C 1
ATOM 6139 O O . LYS B 1 358 ? 29.713 -22.447 5.429 1.00 15.18 353 LYS B O 1
ATOM 6145 N N . LEU B 1 359 ? 28.261 -22.156 3.730 1.00 19.34 354 LEU B N 1
ATOM 6146 C CA . LEU B 1 359 ? 28.361 -23.524 3.220 1.00 19.64 354 LEU B CA 1
ATOM 6147 C C . LEU B 1 359 ? 29.790 -23.952 2.936 1.00 19.56 354 LEU B C 1
ATOM 6148 O O . LEU B 1 359 ? 30.177 -25.050 3.303 1.00 19.77 354 LEU B O 1
ATOM 6153 N N . ILE B 1 360 ? 30.545 -23.109 2.241 1.00 22.14 355 ILE B N 1
ATOM 6154 C CA . ILE B 1 360 ? 31.938 -23.432 1.935 1.00 23.98 355 ILE B CA 1
ATOM 6155 C C . ILE B 1 360 ? 32.725 -23.672 3.212 1.00 19.40 355 ILE B C 1
ATOM 6156 O O . ILE B 1 360 ? 33.442 -24.661 3.317 1.00 23.87 355 ILE B O 1
ATOM 6161 N N . ASP B 1 361 ? 32.551 -22.819 4.207 1.00 22.56 356 ASP B N 1
ATOM 6162 C CA . ASP B 1 361 ? 33.242 -23.013 5.477 1.00 19.75 356 ASP B CA 1
ATOM 6163 C C . ASP B 1 361 ? 32.890 -24.356 6.149 1.00 15.57 356 ASP B C 1
ATOM 6164 O O . ASP B 1 361 ? 33.779 -25.069 6.660 1.00 18.44 356 ASP B O 1
ATOM 6169 N N . LEU B 1 362 ? 31.610 -24.721 6.136 1.00 14.91 357 LEU B N 1
ATOM 6170 C CA . LEU B 1 362 ? 31.178 -25.984 6.727 1.00 15.76 357 LEU B CA 1
ATOM 6171 C C . LEU B 1 362 ? 31.777 -27.168 5.991 1.00 14.38 357 LEU B C 1
ATOM 6172 O O . LEU B 1 362 ? 32.166 -28.141 6.582 1.00 16.34 357 LEU B O 1
ATOM 6177 N N . GLN B 1 363 ? 31.851 -27.102 4.676 1.00 17.95 358 GLN B N 1
ATOM 6178 C CA . GLN B 1 363 ? 32.400 -28.239 3.968 1.00 15.49 358 GLN B CA 1
ATOM 6179 C C . GLN B 1 363 ? 33.897 -28.419 4.228 1.00 17.84 358 GLN B C 1
ATOM 6180 O O . GLN B 1 363 ? 34.377 -29.545 4.256 1.00 17.19 358 GLN B O 1
ATOM 6186 N N . THR B 1 364 ? 34.611 -27.315 4.463 1.00 17.87 359 THR B N 1
ATOM 6187 C CA . THR B 1 364 ? 36.042 -27.367 4.831 1.00 20.60 359 THR B CA 1
ATOM 6188 C C . THR B 1 364 ? 36.186 -27.912 6.215 1.00 21.66 359 THR B C 1
ATOM 6189 O O . THR B 1 364 ? 37.088 -28.687 6.499 1.00 21.03 359 THR B O 1
ATOM 6193 N N . GLU B 1 365 ? 35.287 -27.486 7.082 1.00 18.06 360 GLU B N 1
ATOM 6194 C CA . GLU B 1 365 ? 35.343 -27.873 8.478 1.00 18.34 360 GLU B CA 1
ATOM 6195 C C . GLU B 1 365 ? 35.101 -29.387 8.589 1.00 18.86 360 GLU B C 1
ATOM 6196 O O . GLU B 1 365 ? 35.841 -30.097 9.247 1.00 17.07 360 GLU B O 1
ATOM 6202 N N . MET B 1 366 ? 34.081 -29.870 7.885 1.00 24.67 361 MET B N 1
ATOM 6203 C CA . MET B 1 366 ? 33.725 -31.288 7.906 1.00 27.08 361 MET B CA 1
ATOM 6204 C C . MET B 1 366 ? 34.839 -32.207 7.420 1.00 26.29 361 MET B C 1
ATOM 6205 O O . MET B 1 366 ? 34.968 -33.326 7.912 1.00 20.87 361 MET B O 1
ATOM 6210 N N . GLU B 1 367 ? 35.617 -31.759 6.438 1.00 23.11 362 GLU B N 1
ATOM 6211 C CA . GLU B 1 367 ? 36.763 -32.540 5.951 1.00 20.40 362 GLU B CA 1
ATOM 6212 C C . GLU B 1 367 ? 37.946 -32.412 6.928 1.00 27.45 362 GLU B C 1
ATOM 6213 O O . GLU B 1 367 ? 38.578 -33.417 7.295 1.00 27.98 362 GLU B O 1
ATOM 6219 N N . LYS B 1 368 ? 38.221 -31.189 7.374 1.00 28.00 363 LYS B N 1
ATOM 6220 C CA . LYS B 1 368 ? 39.266 -30.955 8.362 1.00 21.13 363 LYS B CA 1
ATOM 6221 C C . LYS B 1 368 ? 39.065 -31.892 9.541 1.00 28.12 363 LYS B C 1
ATOM 6222 O O . LYS B 1 368 ? 40.029 -32.465 10.048 1.00 26.06 363 LYS B O 1
ATOM 6228 N N . ASN B 1 369 ? 37.809 -32.064 9.957 1.00 22.87 364 ASN B N 1
ATOM 6229 C CA . ASN B 1 369 ? 37.496 -32.828 11.172 1.00 21.90 364 ASN B CA 1
ATOM 6230 C C . ASN B 1 369 ? 37.110 -34.267 10.859 1.00 17.85 364 ASN B C 1
ATOM 6231 O O . ASN B 1 369 ? 36.906 -35.073 11.758 1.00 20.02 364 ASN B O 1
ATOM 6236 N N . ASN B 1 370 ? 37.057 -34.586 9.562 1.00 17.67 365 ASN B N 1
ATOM 6237 C CA . ASN B 1 370 ? 36.746 -35.926 9.067 1.00 20.60 365 ASN B CA 1
ATOM 6238 C C . ASN B 1 370 ? 35.468 -36.482 9.696 1.00 20.31 365 ASN B C 1
ATOM 6239 O O . ASN B 1 370 ? 35.405 -37.655 10.041 1.00 21.50 365 ASN B O 1
ATOM 6244 N N . ASP B 1 371 ? 34.463 -35.621 9.871 1.00 17.99 366 ASP B N 1
ATOM 6245 C CA . ASP B 1 371 ? 33.245 -36.025 10.564 1.00 20.09 366 ASP B CA 1
ATOM 6246 C C . ASP B 1 371 ? 32.155 -35.039 10.243 1.00 18.05 366 ASP B C 1
ATOM 6247 O O . ASP B 1 371 ? 32.310 -33.867 10.535 1.00 17.76 366 ASP B O 1
ATOM 6252 N N . VAL B 1 372 ? 31.051 -35.547 9.707 1.00 16.01 367 VAL B N 1
ATOM 6253 C CA . VAL B 1 372 ? 29.851 -34.737 9.412 1.00 19.76 367 VAL B CA 1
ATOM 6254 C C . VAL B 1 372 ? 29.306 -33.940 10.581 1.00 18.77 367 VAL B C 1
ATOM 6255 O O . VAL B 1 372 ? 28.808 -32.828 10.396 1.00 26.54 367 VAL B O 1
ATOM 6259 N N . SER B 1 373 ? 29.399 -34.503 11.780 1.00 21.99 368 SER B N 1
ATOM 6260 C CA . SER B 1 373 ? 28.796 -33.915 12.975 1.00 23.92 368 SER B CA 1
ATOM 6261 C C . SER B 1 373 ? 29.629 -32.810 13.635 1.00 20.64 368 SER B C 1
ATOM 6262 O O . SER B 1 373 ? 29.162 -32.154 14.555 1.00 22.99 368 SER B O 1
ATOM 6265 N N . LEU B 1 374 ? 30.860 -32.621 13.165 1.00 20.00 369 LEU B N 1
ATOM 6266 C CA . LEU B 1 374 ? 31.789 -31.675 13.756 1.00 20.37 369 LEU B CA 1
ATOM 6267 C C . LEU B 1 374 ? 31.915 -30.408 12.912 1.00 20.07 369 LEU B C 1
ATOM 6268 O O . LEU B 1 374 ? 33.016 -30.041 12.481 1.00 15.70 369 LEU B O 1
ATOM 6273 N N . THR B 1 375 ? 30.783 -29.731 12.692 1.00 23.94 370 THR B N 1
ATOM 6274 C CA . THR B 1 375 ? 30.790 -28.405 12.050 1.00 23.79 370 THR B CA 1
ATOM 6275 C C . THR B 1 375 ? 30.069 -27.371 12.898 1.00 22.99 370 THR B C 1
ATOM 6276 O O . THR B 1 375 ? 29.329 -27.716 13.833 1.00 20.30 370 THR B O 1
ATOM 6280 N N . ALA B 1 376 ? 30.268 -26.104 12.545 1.00 14.98 371 ALA B N 1
ATOM 6281 C CA . ALA B 1 376 ? 29.566 -25.001 13.201 1.00 21.46 371 ALA B CA 1
ATOM 6282 C C . ALA B 1 376 ? 28.044 -25.056 12.994 1.00 18.53 371 ALA B C 1
ATOM 6283 O O . ALA B 1 376 ? 27.312 -24.317 13.649 1.00 19.33 371 ALA B O 1
ATOM 6285 N N . LEU B 1 377 ? 27.572 -25.906 12.078 1.00 16.23 372 LEU B N 1
ATOM 6286 C CA . LEU B 1 377 ? 26.136 -26.059 11.896 1.00 19.42 372 LEU B CA 1
ATOM 6287 C C . LEU B 1 377 ? 25.526 -26.994 12.924 1.00 17.70 372 LEU B C 1
ATOM 6288 O O . LEU B 1 377 ? 24.319 -26.932 13.168 1.00 25.02 372 LEU B O 1
ATOM 6293 N N . GLN B 1 378 ? 26.325 -27.858 13.539 1.00 17.60 373 GLN B N 1
ATOM 6294 C CA . GLN B 1 378 ? 25.738 -28.857 14.457 1.00 19.33 373 GLN B CA 1
ATOM 6295 C C . GLN B 1 378 ? 24.957 -28.285 15.641 1.00 24.57 373 GLN B C 1
ATOM 6296 O O . GLN B 1 378 ? 23.889 -28.808 15.978 1.00 20.29 373 GLN B O 1
ATOM 6302 N N . PRO B 1 379 ? 25.471 -27.211 16.269 1.00 21.10 374 PRO B N 1
ATOM 6303 C CA . PRO B 1 379 ? 24.736 -26.670 17.406 1.00 24.22 374 PRO B CA 1
ATOM 6304 C C . PRO B 1 379 ? 23.370 -26.136 17.000 1.00 23.89 374 PRO B C 1
ATOM 6305 O O . PRO B 1 379 ? 22.462 -26.162 17.813 1.00 27.40 374 PRO B O 1
ATOM 6309 N N . PHE B 1 380 ? 23.212 -25.693 15.745 1.00 17.33 375 PHE B N 1
ATOM 6310 C CA . PHE B 1 380 ? 21.914 -25.161 15.271 1.00 15.84 375 PHE B CA 1
ATOM 6311 C C . PHE B 1 380 ? 20.984 -26.336 14.985 1.00 12.30 375 PHE B C 1
ATOM 6312 O O . PHE B 1 380 ? 19.780 -26.258 15.200 1.00 12.52 375 PHE B O 1
ATOM 6320 N N . ILE B 1 381 ? 21.549 -27.405 14.430 1.00 13.12 376 ILE B N 1
ATOM 6321 C CA . ILE B 1 381 ? 20.796 -28.627 14.212 1.00 13.81 376 ILE B CA 1
ATOM 6322 C C . ILE B 1 381 ? 20.323 -29.181 15.568 1.00 18.65 376 ILE B C 1
ATOM 6323 O O . ILE B 1 381 ? 19.121 -29.463 15.752 1.00 15.94 376 ILE B O 1
ATOM 6328 N N . ASN B 1 382 ? 21.240 -29.312 16.517 1.00 18.00 377 ASN B N 1
ATOM 6329 C CA . ASN B 1 382 ? 20.877 -29.807 17.853 1.00 20.35 377 ASN B CA 1
ATOM 6330 C C . ASN B 1 382 ? 19.756 -28.998 18.537 1.00 22.72 377 ASN B C 1
ATOM 6331 O O . ASN B 1 382 ? 18.817 -29.588 19.101 1.00 17.33 377 ASN B O 1
ATOM 6336 N N . GLN B 1 383 ? 19.882 -27.670 18.523 1.00 22.35 378 GLN B N 1
ATOM 6337 C CA . GLN B 1 383 ? 18.848 -26.781 19.059 1.00 22.82 378 GLN B CA 1
ATOM 6338 C C . GLN B 1 383 ? 17.503 -26.955 18.329 1.00 20.02 378 GLN B C 1
ATOM 6339 O O . GLN B 1 383 ? 16.436 -26.978 18.943 1.00 17.84 378 GLN B O 1
ATOM 6345 N N . PHE B 1 384 ? 17.547 -27.087 17.006 1.00 19.02 379 PHE B N 1
ATOM 6346 C CA . PHE B 1 384 ? 16.331 -27.349 16.251 1.00 15.24 379 PHE B CA 1
ATOM 6347 C C . PHE B 1 384 ? 15.716 -28.719 16.593 1.00 16.69 379 PHE B C 1
ATOM 6348 O O . PHE B 1 384 ? 14.495 -28.830 16.739 1.00 18.02 379 PHE B O 1
ATOM 6356 N N . GLN B 1 385 ? 16.542 -29.752 16.748 1.00 17.95 380 GLN B N 1
ATOM 6357 C CA . GLN B 1 385 ? 16.029 -31.063 17.165 1.00 21.92 380 GLN B CA 1
ATOM 6358 C C . GLN B 1 385 ? 15.313 -30.926 18.510 1.00 17.88 380 GLN B C 1
ATOM 6359 O O . GLN B 1 385 ? 14.239 -31.516 18.735 1.00 15.43 380 GLN B O 1
ATOM 6365 N N . ALA B 1 386 ? 15.881 -30.110 19.384 1.00 23.26 381 ALA B N 1
ATOM 6366 C CA . ALA B 1 386 ? 15.334 -29.978 20.721 1.00 19.55 381 ALA B CA 1
ATOM 6367 C C . ALA B 1 386 ? 13.987 -29.274 20.640 1.00 21.64 381 ALA B C 1
ATOM 6368 O O . ALA B 1 386 ? 13.031 -29.660 21.318 1.00 24.92 381 ALA B O 1
ATOM 6370 N N . TYR B 1 387 ? 13.902 -28.267 19.776 1.00 19.89 382 TYR B N 1
ATOM 6371 C CA . TYR B 1 387 ? 12.649 -27.541 19.576 1.00 18.83 382 TYR B CA 1
ATOM 6372 C C . TYR B 1 387 ? 11.589 -28.491 19.054 1.00 18.79 382 TYR B C 1
ATOM 6373 O O . TYR B 1 387 ? 10.466 -28.516 19.554 1.00 20.05 382 TYR B O 1
ATOM 6382 N N . VAL B 1 388 ? 11.955 -29.250 18.025 1.00 18.79 383 VAL B N 1
ATOM 6383 C CA . VAL B 1 388 ? 11.021 -30.160 17.358 1.00 21.05 383 VAL B CA 1
ATOM 6384 C C . VAL B 1 388 ? 10.488 -31.212 18.342 1.00 21.85 383 VAL B C 1
ATOM 6385 O O . VAL B 1 388 ? 9.274 -31.460 18.405 1.00 23.13 383 VAL B O 1
ATOM 6389 N N . SER B 1 389 ? 11.376 -31.808 19.125 1.00 22.74 384 SER B N 1
ATOM 6390 C CA . SER B 1 389 ? 10.944 -32.762 20.148 1.00 27.65 384 SER B CA 1
ATOM 6391 C C . SER B 1 389 ? 9.856 -32.203 21.066 1.00 29.36 384 SER B C 1
ATOM 6392 O O . SER B 1 389 ? 8.842 -32.877 21.300 1.00 27.01 384 SER B O 1
ATOM 6395 N N . SER B 1 390 ? 10.077 -30.991 21.587 1.00 32.80 385 SER B N 1
ATOM 6396 C CA . SER B 1 390 ? 9.086 -30.309 22.426 1.00 31.85 385 SER B CA 1
ATOM 6397 C C . SER B 1 390 ? 7.755 -30.140 21.707 1.00 33.99 385 SER B C 1
ATOM 6398 O O . SER B 1 390 ? 6.702 -30.384 22.299 1.00 32.53 385 SER B O 1
ATOM 6401 N N . LEU B 1 391 ? 7.803 -29.708 20.445 1.00 24.80 386 LEU B N 1
ATOM 6402 C CA . LEU B 1 391 ? 6.588 -29.580 19.613 1.00 30.33 386 LEU B CA 1
ATOM 6403 C C . LEU B 1 391 ? 5.843 -30.887 19.472 1.00 23.61 386 LEU B C 1
ATOM 6404 O O . LEU B 1 391 ? 4.619 -30.912 19.522 1.00 33.71 386 LEU B O 1
ATOM 6409 N N . LEU B 1 392 ? 6.584 -31.962 19.245 1.00 18.67 387 LEU B N 1
ATOM 6410 C CA . LEU B 1 392 ? 5.975 -33.275 19.077 1.00 23.61 387 LEU B CA 1
ATOM 6411 C C . LEU B 1 392 ? 5.319 -33.690 20.389 1.00 26.72 387 LEU B C 1
ATOM 6412 O O . LEU B 1 392 ? 4.193 -34.183 20.386 1.00 29.61 387 LEU B O 1
ATOM 6417 N N . LYS B 1 393 ? 5.996 -33.445 21.503 1.00 34.17 388 LYS B N 1
ATOM 6418 C CA . LYS B 1 393 ? 5.395 -33.701 22.813 1.00 26.37 388 LYS B CA 1
ATOM 6419 C C . LYS B 1 393 ? 4.058 -32.962 22.919 1.00 29.47 388 LYS B C 1
ATOM 6420 O O . LYS B 1 393 ? 3.032 -33.586 23.176 1.00 24.11 388 LYS B O 1
ATOM 6426 N N . ASN B 1 394 ? 4.071 -31.650 22.656 1.00 25.59 389 ASN B N 1
ATOM 6427 C CA . ASN B 1 394 ? 2.872 -30.810 22.782 1.00 31.80 389 ASN B CA 1
ATOM 6428 C C . ASN B 1 394 ? 1.715 -31.219 21.862 1.00 30.16 389 ASN B C 1
ATOM 6429 O O . ASN B 1 394 ? 0.545 -31.140 22.256 1.00 34.17 389 ASN B O 1
ATOM 6434 N N . GLU B 1 395 ? 2.040 -31.596 20.625 1.00 26.84 390 GLU B N 1
ATOM 6435 C CA . GLU B 1 395 ? 1.042 -32.058 19.660 1.00 30.20 390 GLU B CA 1
ATOM 6436 C C . GLU B 1 395 ? 0.364 -33.325 20.195 1.00 31.04 390 GLU B C 1
ATOM 6437 O O . GLU B 1 395 ? -0.863 -33.459 20.137 1.00 44.21 390 GLU B O 1
ATOM 6443 N N . LEU B 1 396 ? 1.173 -34.249 20.708 1.00 27.29 391 LEU B N 1
ATOM 6444 C CA . LEU B 1 396 ? 0.672 -35.500 21.283 1.00 36.77 391 LEU B CA 1
ATOM 6445 C C . LEU B 1 396 ? -0.104 -35.229 22.571 1.00 44.11 391 LEU B C 1
ATOM 6446 O O . LEU B 1 396 ? -1.171 -35.801 22.794 1.00 58.08 391 LEU B O 1
ATOM 6451 N N . GLY B 1 397 ? 0.334 -34.316 23.381 1.00 52.80 392 GLY B N 1
ATOM 6452 C CA . GLY B 1 397 ? -0.311 -34.158 24.663 1.00 67.89 392 GLY B CA 1
ATOM 6453 C C . GLY B 1 397 ? -1.522 -33.269 24.481 1.00 78.45 392 GLY B C 1
ATOM 6454 O O . GLY B 1 397 ? -2.136 -32.792 25.430 1.00 87.79 392 GLY B O 1
ATOM 6455 N N . SER B 1 398 ? -1.847 -33.029 23.226 1.00 82.95 393 SER B N 1
ATOM 6456 C CA . SER B 1 398 ? -2.905 -32.143 22.856 1.00 85.05 393 SER B CA 1
ATOM 6457 C C . SER B 1 398 ? -3.968 -33.018 22.282 1.00 88.73 393 SER B C 1
ATOM 6458 O O . SER B 1 398 ? -5.141 -32.688 22.265 1.00 94.30 393 SER B O 1
ATOM 6461 N N . VAL B 1 399 ? -3.511 -34.159 21.800 1.00 94.11 394 VAL B N 1
ATOM 6462 C CA . VAL B 1 399 ? -4.381 -35.308 21.513 1.00 98.31 394 VAL B CA 1
ATOM 6463 C C . VAL B 1 399 ? -4.744 -36.022 22.820 1.00 106.45 394 VAL B C 1
ATOM 6464 O O . VAL B 1 399 ? -5.800 -36.648 22.919 1.00 104.68 394 VAL B O 1
ATOM 6468 N N . LYS B 1 400 ? -3.863 -35.922 23.814 1.00 125.21 395 LYS B N 1
ATOM 6469 C CA . LYS B 1 400 ? -4.169 -36.351 25.182 1.00 142.47 395 LYS B CA 1
ATOM 6470 C C . LYS B 1 400 ? -5.236 -35.466 25.847 1.00 155.08 395 LYS B C 1
ATOM 6471 O O . LYS B 1 400 ? -6.020 -35.951 26.664 1.00 167.83 395 LYS B O 1
ATOM 6477 N N . ARG B 1 401 ? -5.241 -34.172 25.522 1.00 161.04 396 ARG B N 1
ATOM 6478 C CA . ARG B 1 401 ? -6.302 -33.255 25.963 1.00 159.19 396 ARG B CA 1
ATOM 6479 C C . ARG B 1 401 ? -7.627 -33.529 25.233 1.00 165.35 396 ARG B C 1
ATOM 6480 O O . ARG B 1 401 ? -8.702 -33.393 25.828 1.00 173.34 396 ARG B O 1
ATOM 6488 N N . GLU B 1 402 ? -7.546 -33.909 23.955 1.00 157.29 397 GLU B N 1
ATOM 6489 C CA . GLU B 1 402 ? -8.721 -34.400 23.212 1.00 145.23 397 GLU B CA 1
ATOM 6490 C C . GLU B 1 402 ? -9.312 -35.616 23.926 1.00 151.54 397 GLU B C 1
ATOM 6491 O O . GLU B 1 402 ? -10.526 -35.714 24.081 1.00 146.33 397 GLU B O 1
ATOM 6497 N N . ARG B 1 403 ? -8.445 -36.542 24.339 1.00 167.41 398 ARG B N 1
ATOM 6498 C CA . ARG B 1 403 ? -8.866 -37.723 25.103 1.00 174.20 398 ARG B CA 1
ATOM 6499 C C . ARG B 1 403 ? -9.449 -37.344 26.467 1.00 191.15 398 ARG B C 1
ATOM 6500 O O . ARG B 1 403 ? -10.430 -37.942 26.909 1.00 189.87 398 ARG B O 1
ATOM 6508 N N . GLU B 1 404 ? -8.829 -36.368 27.132 1.00 199.56 399 GLU B N 1
ATOM 6509 C CA . GLU B 1 404 ? -9.266 -35.908 28.461 1.00 185.68 399 GLU B CA 1
ATOM 6510 C C . GLU B 1 404 ? -10.622 -35.199 28.394 1.00 186.21 399 GLU B C 1
ATOM 6511 O O . GLU B 1 404 ? -11.431 -35.308 29.319 1.00 163.64 399 GLU B O 1
ATOM 6517 N N . ASP B 1 405 ? -10.853 -34.464 27.309 1.00 199.42 400 ASP B N 1
ATOM 6518 C CA . ASP B 1 405 ? -12.163 -33.873 27.029 1.00 187.65 400 ASP B CA 1
ATOM 6519 C C . ASP B 1 405 ? -13.188 -34.971 26.709 1.00 200.07 400 ASP B C 1
ATOM 6520 O O . ASP B 1 405 ? -14.334 -34.916 27.163 1.00 200.65 400 ASP B O 1
ATOM 6525 N N . ASP B 1 406 ? -12.754 -35.966 25.935 1.00 196.45 401 ASP B N 1
ATOM 6526 C CA . ASP B 1 406 ? -13.583 -37.128 25.583 1.00 178.71 401 ASP B CA 1
ATOM 6527 C C . ASP B 1 406 ? -13.757 -38.143 26.721 1.00 175.87 401 ASP B C 1
ATOM 6528 O O . ASP B 1 406 ? -14.561 -39.070 26.597 1.00 171.82 401 ASP B O 1
ATOM 6533 N N . ASP B 1 407 ? -13.016 -37.968 27.818 1.00 172.10 402 ASP B N 1
ATOM 6534 C CA . ASP B 1 407 ? -13.058 -38.884 28.969 1.00 162.37 402 ASP B CA 1
ATOM 6535 C C . ASP B 1 407 ? -14.437 -38.921 29.650 1.00 161.52 402 ASP B C 1
ATOM 6536 O O . ASP B 1 407 ? -14.718 -39.821 30.448 1.00 162.42 402 ASP B O 1
ATOM 6541 N N . GLU B 1 408 ? -15.273 -37.928 29.342 1.00 143.47 403 GLU B N 1
ATOM 6542 C CA . GLU B 1 408 ? -16.703 -37.954 29.656 1.00 133.56 403 GLU B CA 1
ATOM 6543 C C . GLU B 1 408 ? -17.357 -39.251 29.181 1.00 126.26 403 GLU B C 1
ATOM 6544 O O . GLU B 1 408 ? -18.318 -39.731 29.780 1.00 118.01 403 GLU B O 1
#

Secondary structure (DSSP, 8-state):
-PPPHHHHHHHHHHTS-HHHHHHHHHSSSS-BHHHHTEEEEEE-TTS-EEEEE--SSHHHHHHHHHHH--SEEEEEEEESS-GGGTTS--SS---EEE--EEEEEEGGGGTTT--S--TT---HHHHHHHHHHHHHHHHIIIIII----EEEEE-SSSEEEEEE--HHHHT--HHHHHHHHHHH----S--SSS-----SS--HHHHHHHHHHHHHHIIIIIIII-TTSSHHHHHHHTGGGSS-HHHHHHHHHHHHHSTT--HHHHHHHHHHHHHHHH-SSSHHHHHHHHHHHHHHHHHHHHS--B-HHHHH-TT--EEPTTPBPTTT-BB--EE-TT--GGGSPBHHHHHHHHHHTT-TT-STTHHHHHHHHHHHHHHHHHHHHHHHHHHHHHT-/--HHHHHHHHHHTS-HHHHHHHHHSSSS-BHHHHTEEEEEE-TTS-EEEEE--SSHHHHHHHHHHH--SEEEEEEEESS-GGGTTS--SS---EEE--EEEEEEGGGGTTT--S--TT---HHHHHHHHHHHHHHHHIIIIII----EEEEE-SSSEEEEEE--HHHHT--HHHHHHHHHHH----S---SS-----SS--HHHHHHHHHHHHHHIIIIIIII-TTSSHHHHHHHTGGGSS-HHHHHHHHHHHHHSTT--HHHHHHHHHHHHHHHH-STTHHHHHHHHHHHHHHHHHHHHS--B-HHHHH-TT--EEPTTPBPTTT-BB--EE-TT--GGGSPBHHHHHHHHHHTT-TT-STTHHHHHHHHHHHHHHHHHHHHHHHHHHHHHT-

Nearest PDB structures (foldseek):
  4mm2-assembly1_A  TM=1.003E+00  e=1.101E-74  Saccharomyces cerevisiae S288C
  4lim-assembly1_A  TM=9.804E-01  e=1.823E-62  Saccharomyces cerevisiae S288C
  8foe-assembly1_A  TM=9.859E-01  e=1.209E-59  Saccharomyces cerevisiae
  8foh-assembly1_A  TM=9.865E-01  e=2.360E-55  Saccharomyces cerevisiae
  8g9f-assembly1_D  TM=8.901E-01  e=2.690E-34  Xenopus laevis

Solvent-accessible surface area: 34764 Å² total; per-residue (Å²): 203,33,21,50,79,71,45,3,65,91,0,1,103,31,9,10,11,6,116,26,0,1,14,0,0,1,11,36,91,69,22,6,46,0,0,0,2,0,0,0,0,6,9,57,112,105,67,56,103,101,72,50,13,1,0,5,34,31,129,12,0,60,32,46,0,43,171,36,34,0,14,89,0,20,0,0,0,0,10,41,6,0,0,67,19,91,116,128,63,114,94,80,82,25,96,40,78,18,1,0,0,0,0,7,0,14,0,43,62,0,51,34,5,9,83,52,15,79,28,38,109,16,27,49,81,0,3,87,0,0,21,7,0,0,76,1,3,7,21,0,0,126,122,59,46,36,7,141,17,27,17,10,0,1,15,0,84,81,0,0,13,0,0,0,3,16,71,136,0,4,63,21,71,76,97,80,1,101,87,9,1,73,75,3,28,16,0,119,91,77,18,52,116,144,40,7,53,15,131,77,128,28,70,100,4,5,46,72,0,13,114,44,0,85,104,73,8,70,54,3,0,9,87,53,2,40,6,0,52,40,21,118,40,0,42,102,11,0,2,19,12,7,48,27,175,107,0,36,85,36,0,75,124,78,0,106,88,60,88,137,62,32,0,93,76,0,32,82,10,0,58,124,30,7,92,86,54,22,156,35,131,145,68,98,65,43,102,78,77,16,125,38,1,19,32,5,2,8,0,13,0,0,1,2,4,1,53,44,88,7,1,36,61,12,59,50,24,14,19,0,0,0,1,2,34,32,66,44,12,10,0,2,0,2,15,75,81,82,15,25,8,108,109,6,12,70,0,105,87,2,25,94,59,6,130,173,53,132,60,80,54,95,9,53,0,40,81,36,14,75,95,0,79,61,38,5,48,50,8,28,114,43,25,38,21,15,38,62,152,101,78,129,100,105,115,191,37,54,75,75,43,3,41,79,0,1,107,38,11,11,10,7,117,23,0,0,13,0,0,1,12,35,99,67,15,7,32,0,0,0,2,0,0,0,0,8,9,38,122,105,64,51,100,122,85,54,26,0,0,3,22,34,124,15,0,67,51,57,0,34,190,36,34,0,18,76,0,20,0,0,0,0,9,31,8,0,0,61,21,120,115,121,90,105,107,108,88,28,126,33,71,20,1,0,0,1,0,8,0,15,0,43,61,0,52,37,7,8,83,49,15,83,28,37,107,14,28,56,92,0,3,88,0,0,21,7,0,0,74,1,2,7,20,0,0,128,118,60,49,36,10,139,17,27,20,10,4,2,11,0,85,81,0,0,15,0,0,0,4,13,70,137,0,4,61,21,77,57,81,82,1,98,88,8,2,96,74,3,21,9,0,115,100,86,47,34,111,138,77,5,51,8,122,83,128,28,71,101,4,4,40,71,0,6,105,45,0,87,104,70,8,72,47,4,0,7,85,48,2,39,6,0,48,54,21,120,40,0,41,93,13,0,2,19,10,6,54,31,165,103,0,35,80,27,0,75,122,78,0,110,87,59,85,146,64,30,0,106,78,0,39,78,9,0,53,104,31,7,86,91,65,31,161,25,142,144,70,96,60,45,77,96,96,13,160,44,1,21,48,9,2,8,0,10,0,0,1,1,5,1,50,44,115,5,1,64,68,12,59,51,24,13,29,0,0,0,0,0,23,47,73,43,15,12,0,1,0,16,20,88,76,99,20,25,9,103,141,5,11,77,1,110,85,2,28,91,47,5,129,154,52,131,60,73,56,96,8,52,0,43,76,45,14,72,130,1,74,57,37,5,57,41,8,30,122,50,22,50,16,16,41,82,143,89,80,120,101,100,121,189

GO terms:
  GO:0043596 nuclear replication fork (C, IDA)
  GO:0003697 single-stranded DNA binding (F, IDA)
  GO:0003899 DNA-directed RNA polymerase activity (F, IDA)
  GO:0005658 alpha DNA polymerase:primase complex (C, IDA)
  GO:0006269 DNA replication, synthesis of primer (P, IDA)
  GO:0003899 DNA-directed RNA polymerase activity (F, IGI)
  GO:0003899 DNA-directed RNA polymerase activity (F, IMP)
  GO:0006260 DNA replication (P, IMP)

CATH classification: 3.90.920.10

Foldseek 3Di:
DFDDLVLLLVCLVFPQCLQLLQLLQCLHQQFDLSQQAWKKKFAAPVGDIGIQDGAGHSVRSSVVCSVVSGLFMWTWARWPHRSVCPVVHPPVGIGGAWFWQKWDFFLQLLQLQFDPDHDQADWQLSLLLQQLQCVLVVCCVCPVVNQDQKFWWAQQIGHIMITGDPPVNGRDDLVRLLVVLCVQVQADPLDDPAASCRDPPDDPSLVVSLVVQVVCCCVRRQPNGQSCLQPVSCLGPVLRLADDPVLSVVLNVVCVVVDRDTSVRSVVVSVVSLCVVQPDDCSVVVVVRRVVSVSSVSCSNRRGDTPRVCRSHNGHIGTDAQRANRVNQFGTFIDHSVDTSVPTDGSVQQVVQCVVVVHSCRGPCNVRVVVSSVSSVVSSVVSVVVVVVVVVVVVD/DDLVLLLVCLVFPQCLQLLQLLQCLHQQFDLSQQAWKKKFAADVGDIGIQDGAGHSVRSSVVCSVVSGLFMWTWARWPHRSVCCPCHPDVGIGGAWFWQKWDFFLQLLQLQFDPDHDQADWQLSLLLQLLQCVLLVCCCCPVVNQDQKFWWAQQTGHIMITGDPPVNGRDDLVRLLVVLVVQCQVDPLDDVAAPCRDPPDDPSLVVSLVVQVVCCCVRRQPRGQSCLQPVSCLRGVLRLADDPVLSVVLNVVCVVVDRDTSVRSVVVSVVSLCVVQPDDC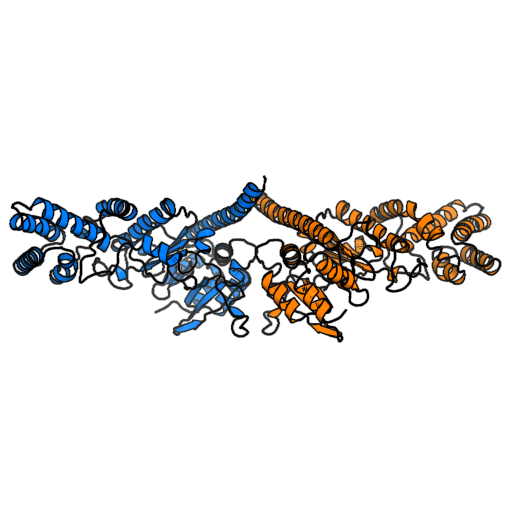SVVSVVRRVVSVSRVSCSNRRGDIPRVCRSHNGHIGTDAQRANPVNQFGTFIDDSPDTSVLTDGSVQQVVQCVVVVHSCRGSCNVRVVVSSVSSVVSSVVSVVVVVVVVVVVVD

InterPro domains:
  IPR002755 DNA primase, small subunit [PF01896] (110-343)
  IPR014052 DNA primase, small subunit, eukaryotic/archaeal [TIGR00335] (13-362)
  IPR014052 DNA primase, small subunit, eukaryotic/archaeal [cd04860] (24-348)

Radius of gyration: 38.44 Å; Cα contacts (8 Å, |Δi|>4): 1322; chains: 2; bounding box: 80×142×46 Å

Organism: Saccharomyces cerevisiae (strain ATCC 204508 / S288c) (NCBI:txid559292)